Protein AF-R5KP92-F1 (afdb_monomer_lite)

pLDDT: mean 77.24, std 14.82, range [26.22, 95.88]

Radius of gyration: 47.4 Å; chains: 1; bounding box: 103×92×149 Å

Structure (mmCIF, N/CA/C/O backbone):
data_AF-R5KP92-F1
#
_entry.id   AF-R5KP92-F1
#
loop_
_atom_site.group_PDB
_atom_site.id
_atom_site.type_symbol
_atom_site.label_atom_id
_atom_site.label_alt_id
_atom_site.label_comp_id
_atom_site.label_asym_id
_atom_site.label_entity_id
_atom_site.label_seq_id
_atom_site.pdbx_PDB_ins_code
_atom_site.Cartn_x
_atom_site.Cartn_y
_atom_site.Cartn_z
_atom_site.occupancy
_atom_site.B_iso_or_equiv
_atom_site.auth_seq_id
_atom_site.auth_comp_id
_atom_site.auth_asym_id
_atom_site.auth_atom_id
_atom_site.pdbx_PDB_model_num
ATOM 1 N N . MET A 1 1 ? -20.054 -22.193 26.078 1.00 53.19 1 MET A N 1
ATOM 2 C CA . MET A 1 1 ? -20.977 -23.132 26.775 1.00 53.19 1 MET A CA 1
ATOM 3 C C . MET A 1 1 ? -21.990 -22.300 27.554 1.00 53.19 1 MET A C 1
ATOM 5 O O . MET A 1 1 ? -21.643 -21.186 27.896 1.00 53.19 1 MET A O 1
ATOM 9 N N . SER A 1 2 ? -23.210 -22.786 27.825 1.00 59.25 2 SER A N 1
ATOM 10 C CA . SER A 1 2 ? -24.158 -22.044 28.686 1.00 59.25 2 SER A CA 1
ATOM 11 C C . SER A 1 2 ? -23.702 -22.103 30.128 1.00 59.25 2 SER A C 1
ATOM 13 O O . SER A 1 2 ? -23.457 -23.200 30.641 1.00 59.25 2 SER A O 1
ATOM 15 N N . ILE A 1 3 ? -23.650 -20.948 30.777 1.00 68.44 3 ILE A N 1
ATOM 16 C CA . ILE A 1 3 ? -23.338 -20.860 32.194 1.00 68.44 3 ILE A CA 1
ATOM 17 C C . ILE A 1 3 ? -24.474 -21.431 33.027 1.00 68.44 3 ILE A C 1
ATOM 19 O O . ILE A 1 3 ? -25.655 -21.218 32.757 1.00 68.44 3 ILE A O 1
ATOM 23 N N . LYS A 1 4 ? -24.093 -22.217 34.034 1.00 66.00 4 LYS A N 1
ATOM 24 C CA . LYS A 1 4 ? -25.022 -22.900 34.924 1.00 66.00 4 LYS A CA 1
ATOM 25 C C . LYS A 1 4 ? -24.910 -22.323 36.328 1.00 66.00 4 LYS A C 1
ATOM 27 O O . LYS A 1 4 ? -23.884 -22.490 36.982 1.00 66.00 4 LYS A O 1
ATOM 32 N N . ILE A 1 5 ? -25.991 -21.709 36.798 1.00 69.69 5 ILE A N 1
ATOM 33 C CA . ILE A 1 5 ? -26.145 -21.300 38.194 1.00 69.69 5 ILE A CA 1
ATOM 34 C C . ILE A 1 5 ? -26.760 -22.475 38.962 1.00 69.69 5 ILE A C 1
ATOM 36 O O . ILE A 1 5 ? -27.793 -23.017 38.566 1.00 69.69 5 ILE A O 1
ATOM 40 N N . ASN A 1 6 ? -26.096 -22.915 40.033 1.00 74.19 6 ASN A N 1
ATOM 41 C CA . ASN A 1 6 ? -26.646 -23.920 40.944 1.00 74.19 6 ASN A CA 1
ATOM 42 C C . ASN A 1 6 ? -27.513 -23.238 42.008 1.00 74.19 6 ASN A C 1
ATOM 44 O O . ASN A 1 6 ? -27.301 -22.069 42.315 1.00 74.19 6 ASN A O 1
ATOM 48 N N . PHE A 1 7 ? -28.465 -23.974 42.583 1.00 71.00 7 PHE A N 1
ATOM 49 C CA . PHE A 1 7 ? -29.362 -23.462 43.619 1.00 71.00 7 PHE A CA 1
ATOM 50 C C . PHE A 1 7 ? -29.319 -24.346 44.858 1.00 71.00 7 PHE A C 1
ATOM 52 O O . PHE A 1 7 ? -29.281 -25.576 44.752 1.00 71.00 7 PHE A O 1
ATOM 59 N N . ASP A 1 8 ? -29.381 -23.709 46.024 1.00 72.75 8 ASP A N 1
ATOM 60 C CA . ASP A 1 8 ? -29.470 -24.397 47.301 1.00 72.75 8 ASP A CA 1
ATOM 61 C C . ASP A 1 8 ? -30.859 -25.046 47.494 1.00 72.75 8 ASP A C 1
ATOM 63 O O . ASP A 1 8 ? -31.798 -24.885 46.709 1.00 72.75 8 ASP A O 1
ATOM 67 N N . SER A 1 9 ? -31.030 -25.784 48.592 1.00 69.50 9 SER A N 1
ATOM 68 C CA . SER A 1 9 ? -32.311 -26.428 48.926 1.00 69.50 9 SER A CA 1
ATOM 69 C C . SER A 1 9 ? -33.483 -25.463 49.186 1.00 69.50 9 SER A C 1
ATOM 71 O O . SER A 1 9 ? -34.625 -25.916 49.268 1.00 69.50 9 SER A O 1
ATOM 73 N N . ALA A 1 10 ? -33.216 -24.164 49.349 1.00 65.75 10 ALA A N 1
ATOM 74 C CA . ALA A 1 10 ? -34.203 -23.095 49.485 1.00 65.75 10 ALA A CA 1
ATOM 75 C C . ALA A 1 10 ? -34.414 -22.314 48.169 1.00 65.75 10 ALA A C 1
ATOM 77 O O . ALA A 1 10 ? -35.176 -21.349 48.162 1.00 65.75 10 ALA A O 1
ATOM 78 N N . HIS A 1 11 ? -33.809 -22.779 47.069 1.00 65.00 11 HIS A N 1
ATOM 79 C CA . HIS A 1 11 ? -33.837 -22.177 45.739 1.00 65.00 11 HIS A CA 1
ATOM 80 C C . HIS A 1 11 ? -33.149 -20.805 45.654 1.00 65.00 11 HIS A C 1
ATOM 82 O O . HIS A 1 11 ? -33.492 -19.984 44.806 1.00 65.00 11 HIS A O 1
ATOM 88 N N . ASN A 1 12 ? -32.159 -20.556 46.516 1.00 67.31 12 ASN A N 1
ATOM 89 C CA . ASN A 1 12 ? -31.271 -19.406 46.376 1.00 67.31 12 ASN A CA 1
ATOM 90 C C . ASN A 1 12 ? -30.075 -19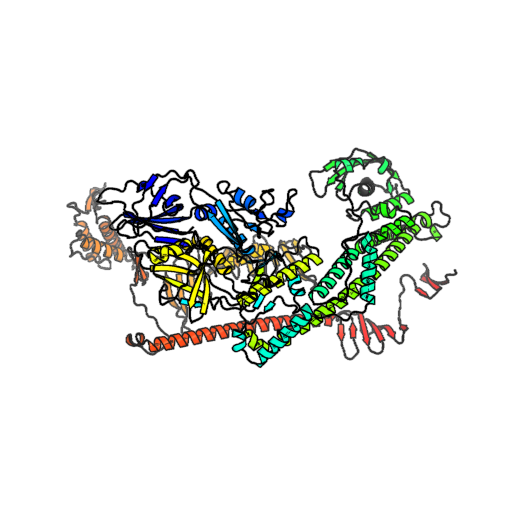.776 45.486 1.00 67.31 12 ASN A C 1
ATOM 92 O O . ASN A 1 12 ? -29.551 -20.884 45.624 1.00 67.31 12 ASN A O 1
ATOM 96 N N . PRO A 1 13 ? -29.607 -18.870 44.616 1.00 70.19 13 PRO A N 1
ATOM 97 C CA . PRO A 1 13 ? -28.409 -19.092 43.813 1.00 70.19 13 PRO A CA 1
ATOM 98 C C . PRO A 1 13 ? -27.161 -19.347 44.672 1.00 70.19 13 PRO A C 1
ATOM 100 O O . PRO A 1 13 ? -26.889 -18.624 45.632 1.00 70.19 13 PRO A O 1
ATOM 103 N N . GLU A 1 14 ? -26.374 -20.356 44.311 1.00 79.94 14 GLU A N 1
ATOM 104 C CA . GLU A 1 14 ? -25.092 -20.671 44.939 1.00 79.94 14 GLU A CA 1
ATOM 105 C C . GLU A 1 14 ? -23.937 -19.959 44.220 1.00 79.94 14 GLU A C 1
ATOM 107 O O . GLU A 1 14 ? -23.898 -19.874 42.990 1.00 79.94 14 GLU A O 1
ATOM 112 N N . LYS A 1 15 ? -22.961 -19.475 45.000 1.00 83.12 15 LYS A N 1
ATOM 113 C CA . LYS A 1 15 ? -21.713 -18.908 44.468 1.00 83.12 15 LYS A CA 1
ATOM 114 C C . LYS A 1 15 ? -20.884 -19.995 43.763 1.00 83.12 15 LYS A C 1
ATOM 116 O O . LYS A 1 15 ? -20.861 -21.130 44.246 1.00 83.12 15 LYS A O 1
ATOM 121 N N . PRO A 1 16 ? -20.150 -19.663 42.686 1.00 87.69 16 PRO A N 1
ATOM 122 C CA . PRO A 1 16 ? -19.340 -20.633 41.961 1.00 87.69 16 PRO A CA 1
ATOM 123 C C . PRO A 1 16 ? -18.158 -21.123 42.808 1.00 87.69 16 PRO A C 1
ATOM 125 O O . PRO A 1 16 ? -17.576 -20.387 43.612 1.00 87.69 16 PRO A O 1
ATOM 128 N N . THR A 1 17 ? -17.767 -22.379 42.608 1.00 90.00 17 THR A N 1
ATOM 129 C CA . THR A 1 17 ? -16.638 -22.999 43.298 1.00 90.00 17 THR A CA 1
ATOM 130 C C . THR A 1 17 ? -15.337 -22.629 42.590 1.00 90.00 17 THR A C 1
ATOM 132 O O . THR A 1 17 ? -14.975 -23.212 41.566 1.00 90.00 17 THR A O 1
ATOM 135 N N . LEU A 1 18 ? -14.597 -21.693 43.184 1.00 92.62 18 LEU A N 1
ATOM 136 C CA . LEU A 1 18 ? -13.296 -21.230 42.699 1.00 92.62 18 LEU A CA 1
ATOM 137 C C . LEU A 1 18 ? -12.164 -22.106 43.251 1.00 92.62 18 LEU A C 1
ATOM 139 O O . LEU A 1 18 ? -11.946 -22.141 44.461 1.00 92.62 18 LEU A O 1
ATOM 143 N N . VAL A 1 19 ? -11.422 -22.813 42.395 1.00 92.50 19 VAL A N 1
ATOM 144 C CA . VAL A 1 19 ? -10.315 -23.697 42.802 1.00 92.50 19 VAL A CA 1
ATOM 145 C C . VAL A 1 19 ? -8.981 -23.163 42.290 1.00 92.50 19 VAL A C 1
ATOM 147 O O . VAL A 1 19 ? -8.751 -23.099 41.086 1.00 92.50 19 VAL A O 1
ATOM 150 N N . LEU A 1 20 ? -8.067 -22.829 43.202 1.00 94.12 20 LEU A N 1
ATOM 151 C CA . LEU A 1 20 ? -6.702 -22.436 42.863 1.00 94.12 20 LEU A CA 1
ATOM 152 C C . LEU A 1 20 ? -5.904 -23.654 42.390 1.00 94.12 20 LEU A C 1
ATOM 154 O O . LEU A 1 20 ? -5.981 -24.728 42.990 1.00 94.12 20 LEU A O 1
ATOM 158 N N . ALA A 1 21 ? -5.075 -23.474 41.371 1.00 92.25 21 ALA A N 1
ATOM 159 C CA . ALA A 1 21 ? -4.234 -24.517 40.813 1.00 92.25 21 ALA A CA 1
ATOM 160 C C . ALA A 1 21 ? -2.875 -23.986 40.328 1.00 92.25 21 ALA A C 1
ATOM 162 O O . ALA A 1 21 ? -2.654 -22.793 40.102 1.00 92.25 21 ALA A O 1
ATOM 163 N N . THR A 1 22 ? -1.922 -24.899 40.175 1.00 89.44 22 THR A N 1
ATOM 164 C CA . THR A 1 22 ? -0.646 -24.640 39.498 1.00 89.44 22 THR A CA 1
ATOM 165 C C . THR A 1 22 ? -0.817 -24.644 37.977 1.00 89.44 22 THR A C 1
ATOM 167 O O . THR A 1 22 ? -1.796 -25.164 37.453 1.00 89.44 22 THR A O 1
ATOM 170 N N . ARG A 1 23 ? 0.175 -24.116 37.245 1.00 85.56 23 ARG A N 1
ATOM 171 C CA . ARG A 1 23 ? 0.165 -24.030 35.769 1.00 85.56 23 ARG A CA 1
ATOM 172 C C . ARG A 1 23 ? -0.018 -25.356 35.032 1.00 85.56 23 ARG A C 1
ATOM 174 O O . ARG A 1 23 ? -0.566 -25.380 33.938 1.00 85.56 23 ARG A O 1
ATOM 181 N N . ASN A 1 24 ? 0.428 -26.453 35.632 1.00 82.94 24 ASN A N 1
ATOM 182 C CA . ASN A 1 24 ? 0.248 -27.805 35.103 1.00 82.94 24 ASN A CA 1
ATOM 183 C C . ASN A 1 24 ? -1.113 -28.433 35.472 1.00 82.94 24 ASN A C 1
ATOM 185 O O . ASN A 1 24 ? -1.319 -29.608 35.191 1.00 82.94 24 ASN A O 1
ATOM 189 N N . GLY A 1 25 ? -2.017 -27.693 36.123 1.00 84.06 25 GLY A N 1
ATOM 190 C CA . GLY A 1 25 ? -3.358 -28.159 36.488 1.00 84.06 25 GLY A CA 1
ATOM 191 C C . GLY A 1 25 ? -3.477 -28.843 37.852 1.00 84.06 25 GLY A C 1
ATOM 192 O O . GLY A 1 25 ? -4.570 -29.287 38.207 1.00 84.06 25 GLY A O 1
ATOM 193 N N . THR A 1 26 ? -2.413 -28.917 38.664 1.00 89.00 26 THR A N 1
ATOM 194 C CA . THR A 1 26 ? -2.523 -29.480 40.022 1.00 89.00 26 THR A CA 1
ATOM 195 C C . THR A 1 26 ? -3.336 -28.551 40.927 1.00 89.00 26 THR A C 1
ATOM 197 O O . THR A 1 26 ? -2.920 -27.433 41.235 1.00 89.00 26 THR A O 1
ATOM 200 N N . LYS A 1 27 ? -4.493 -29.034 41.389 1.00 90.38 27 LYS A N 1
ATOM 201 C CA . LYS A 1 27 ? -5.424 -28.303 42.262 1.00 90.38 27 LYS A CA 1
ATOM 202 C C . LYS A 1 27 ? -4.827 -28.146 43.667 1.00 90.38 27 LYS A C 1
ATOM 204 O O . LYS A 1 27 ? -4.440 -29.131 44.290 1.00 90.38 27 LYS A O 1
ATOM 209 N N . LEU A 1 28 ? -4.750 -26.905 44.145 1.00 89.38 28 LEU A N 1
ATOM 210 C CA . LEU A 1 28 ? -4.176 -26.516 45.438 1.00 89.38 28 LEU A CA 1
ATOM 211 C C . LEU A 1 28 ? -5.243 -26.383 46.531 1.00 89.38 28 LEU A C 1
ATOM 213 O O . LEU A 1 28 ? -4.978 -26.729 47.677 1.00 89.38 28 LEU A O 1
ATOM 217 N N . GLY A 1 29 ? -6.442 -25.909 46.187 1.00 89.88 29 GLY A N 1
ATOM 218 C CA . GLY A 1 29 ? -7.557 -25.786 47.129 1.00 89.88 29 GLY A CA 1
ATOM 219 C C . GLY A 1 29 ? -8.614 -24.778 46.680 1.00 89.88 29 GLY A C 1
ATOM 220 O O . GLY A 1 29 ? -8.399 -24.029 45.730 1.00 89.88 29 GLY A O 1
ATOM 221 N N . GLN A 1 30 ? -9.765 -24.778 47.351 1.00 92.12 30 GLN A N 1
ATOM 222 C CA . GLN A 1 30 ? -10.865 -23.848 47.077 1.00 92.12 30 GLN A CA 1
ATOM 223 C C . GLN A 1 30 ? -10.578 -22.461 47.668 1.00 92.12 30 GLN A C 1
ATOM 225 O O . GLN A 1 30 ? -10.074 -22.360 48.783 1.00 92.12 30 GLN A O 1
ATOM 230 N N . ILE A 1 31 ? -10.917 -21.400 46.934 1.00 91.19 31 ILE A N 1
ATOM 231 C CA . ILE A 1 31 ? -10.780 -20.007 47.361 1.00 91.19 31 ILE A CA 1
ATOM 232 C C . ILE A 1 31 ? -12.067 -19.536 48.051 1.00 91.19 31 ILE A C 1
ATOM 234 O O . ILE A 1 31 ? -13.156 -19.666 47.497 1.00 91.19 31 ILE A O 1
ATOM 238 N N . SER A 1 32 ? -11.938 -18.951 49.245 1.00 86.12 32 SER A N 1
ATOM 239 C CA . SER A 1 32 ? -13.019 -18.207 49.901 1.00 86.12 32 SER A CA 1
ATOM 240 C C . SER A 1 32 ? -13.083 -16.784 49.339 1.00 86.12 32 SER A C 1
ATOM 242 O O . SER A 1 32 ? -12.377 -15.901 49.824 1.00 86.12 32 SER A O 1
ATOM 244 N N . ALA A 1 33 ? -13.880 -16.592 48.289 1.00 87.12 33 ALA A N 1
ATOM 245 C CA . ALA A 1 33 ? -13.985 -15.344 47.536 1.00 87.12 33 ALA A CA 1
ATOM 246 C C . ALA A 1 33 ? -15.255 -14.534 47.866 1.00 87.12 33 ALA A C 1
ATOM 248 O O . ALA A 1 33 ? -16.332 -15.093 48.099 1.00 87.12 33 ALA A O 1
ATOM 249 N N . GLU A 1 34 ? -15.118 -13.209 47.849 1.00 87.31 34 GLU A N 1
ATOM 250 C CA . GLU A 1 34 ? -16.190 -12.212 47.976 1.00 87.31 34 GLU A CA 1
ATOM 251 C C . GLU A 1 34 ? -16.268 -11.345 46.712 1.00 87.31 34 GLU A C 1
ATOM 253 O O . GLU A 1 34 ? -15.323 -11.346 45.926 1.00 87.31 34 GLU A O 1
ATOM 258 N N . ASP A 1 35 ? -17.381 -10.630 46.517 1.00 87.81 35 ASP A N 1
ATOM 259 C CA . ASP A 1 35 ? -17.620 -9.750 45.359 1.00 87.81 35 ASP A CA 1
ATOM 260 C C . ASP A 1 35 ? -17.295 -10.428 44.014 1.00 87.81 35 ASP A C 1
ATOM 262 O O . ASP A 1 35 ? -16.480 -9.934 43.240 1.00 87.81 35 ASP A O 1
ATOM 266 N N . ILE A 1 36 ? -17.859 -11.622 43.784 1.00 90.38 36 ILE A N 1
ATOM 267 C CA . ILE A 1 36 ? -17.576 -12.403 42.575 1.00 90.38 36 ILE A CA 1
ATOM 268 C C . ILE A 1 36 ? -18.383 -11.826 41.414 1.00 90.38 36 ILE A C 1
ATOM 270 O O . ILE A 1 36 ? -19.608 -11.936 41.411 1.00 90.38 36 ILE A O 1
ATOM 274 N N . ILE A 1 37 ? -17.685 -11.300 40.417 1.00 89.88 37 ILE A N 1
ATOM 275 C CA . ILE A 1 37 ? -18.266 -10.820 39.164 1.00 89.88 37 ILE A CA 1
ATOM 276 C C . ILE A 1 37 ? -17.704 -11.676 38.041 1.00 89.88 37 ILE A C 1
ATOM 278 O O . ILE A 1 37 ? -16.490 -11.874 37.955 1.00 89.88 37 ILE A O 1
ATOM 282 N N . PHE A 1 38 ? -18.578 -12.215 37.203 1.00 88.25 38 PHE A N 1
ATOM 283 C CA . PHE A 1 38 ? -18.202 -13.045 36.070 1.00 88.25 38 PHE A CA 1
ATOM 284 C C . PHE A 1 38 ? -18.741 -12.434 34.775 1.00 88.25 38 PHE A C 1
ATOM 286 O O . PHE A 1 38 ? -19.941 -12.207 34.675 1.00 88.25 38 PHE A O 1
ATOM 293 N N . ASN A 1 39 ? -17.877 -12.245 33.781 1.00 88.94 39 ASN A N 1
ATOM 294 C CA . ASN A 1 39 ? -18.227 -11.733 32.461 1.00 88.94 39 ASN A CA 1
ATOM 295 C C . ASN A 1 39 ? -17.901 -12.786 31.389 1.00 88.94 39 ASN A C 1
ATOM 297 O O . ASN A 1 39 ? -16.740 -13.182 31.242 1.00 88.94 39 ASN A O 1
ATOM 301 N N . ASP A 1 40 ? -18.911 -13.254 30.650 1.00 86.00 40 ASP A N 1
ATOM 302 C CA . ASP A 1 40 ? -18.699 -14.061 29.442 1.00 86.00 40 ASP A CA 1
ATOM 303 C C . ASP A 1 40 ? -18.737 -13.153 28.221 1.00 86.00 40 ASP A C 1
ATOM 305 O O . ASP A 1 40 ? -19.641 -12.328 28.111 1.00 86.00 40 ASP A O 1
ATOM 309 N N . ALA A 1 41 ? -17.833 -13.360 27.271 1.00 84.00 41 ALA A N 1
ATOM 310 C CA . ALA A 1 41 ? -17.822 -12.615 26.023 1.00 84.00 41 ALA A CA 1
ATOM 311 C C . ALA A 1 41 ? -17.461 -13.519 24.837 1.00 84.00 41 ALA A C 1
ATOM 313 O O . ALA A 1 41 ? -16.747 -14.513 24.981 1.00 84.00 41 ALA A O 1
ATOM 314 N N . LEU A 1 42 ? -18.014 -13.193 23.666 1.00 80.38 42 LEU A N 1
ATOM 315 C CA . LEU A 1 42 ? -17.758 -13.877 22.398 1.00 80.38 42 LEU A CA 1
ATOM 316 C C . LEU A 1 42 ? -16.502 -13.346 21.713 1.00 80.38 42 LEU A C 1
ATOM 318 O O . LEU A 1 42 ? -15.691 -14.113 21.206 1.00 80.38 42 LEU A O 1
ATOM 322 N N . ASN A 1 43 ? -16.408 -12.021 21.673 1.00 71.44 43 ASN A N 1
ATOM 323 C CA . ASN A 1 43 ? -15.424 -11.247 20.929 1.00 71.44 43 ASN A CA 1
ATOM 324 C C . ASN A 1 43 ? -14.296 -10.733 21.828 1.00 71.44 43 ASN A C 1
ATOM 326 O O . ASN A 1 43 ? -13.394 -10.053 21.365 1.00 71.44 43 ASN A O 1
ATOM 330 N N . SER A 1 44 ? -14.340 -11.035 23.123 1.00 71.56 44 SER A N 1
ATOM 331 C CA . SER A 1 44 ? -13.338 -10.624 24.094 1.00 71.56 44 SER A CA 1
ATOM 332 C C . SER A 1 44 ? -13.114 -11.759 25.101 1.00 71.56 44 SER A C 1
ATOM 334 O O . SER A 1 44 ? -13.892 -12.715 25.162 1.00 71.56 44 SER A O 1
ATOM 336 N N . ALA A 1 45 ? -12.007 -11.727 25.843 1.00 81.00 45 ALA A N 1
ATOM 337 C CA . ALA A 1 45 ? -11.691 -12.794 26.783 1.00 81.00 45 ALA A CA 1
ATOM 338 C C . ALA A 1 45 ? -12.722 -12.817 27.919 1.00 81.00 45 ALA A C 1
ATOM 340 O O . ALA A 1 45 ? -12.953 -11.793 28.555 1.00 81.00 45 ALA A O 1
ATOM 341 N N . SER A 1 46 ? -13.295 -13.986 28.230 1.00 86.94 46 SER A N 1
ATOM 342 C CA . SER A 1 46 ? -14.127 -14.122 29.432 1.00 86.94 46 SER A CA 1
ATOM 343 C C . SER A 1 46 ? -13.285 -13.793 30.677 1.00 86.94 46 SER A C 1
ATOM 345 O O . SER A 1 46 ? -12.157 -14.289 30.824 1.00 86.94 46 SER A O 1
ATOM 347 N N . GLU A 1 47 ? -13.843 -13.016 31.601 1.00 90.94 47 GLU A N 1
ATOM 348 C CA . GLU A 1 47 ? -13.154 -12.557 32.809 1.00 90.94 47 GLU A CA 1
ATOM 349 C C . GLU A 1 47 ? -13.932 -12.893 34.083 1.00 90.94 47 GLU A C 1
ATOM 351 O O . GLU A 1 47 ? -15.156 -12.993 34.108 1.00 90.94 47 GLU A O 1
ATOM 356 N N . ILE A 1 48 ? -13.202 -13.065 35.181 1.00 91.06 48 ILE A N 1
ATOM 357 C CA . ILE A 1 48 ? -13.766 -13.183 36.523 1.00 91.06 48 ILE A CA 1
ATOM 358 C C . ILE A 1 48 ? -13.005 -12.275 37.477 1.00 91.06 48 ILE A C 1
ATOM 360 O O . ILE A 1 48 ? -11.780 -12.302 37.510 1.00 91.06 48 ILE A O 1
ATOM 364 N N . SER A 1 49 ? -13.707 -11.516 38.309 1.00 93.00 49 SER A N 1
ATOM 365 C CA . SER A 1 49 ? -13.092 -10.741 39.383 1.00 93.00 49 SER A CA 1
ATOM 366 C C . SER A 1 49 ? -13.671 -11.120 40.740 1.00 93.00 49 SER A C 1
ATOM 368 O O . SER A 1 49 ? -14.819 -11.548 40.843 1.00 93.00 49 SER A O 1
ATOM 370 N N . PHE A 1 50 ? -12.840 -11.062 41.780 1.00 93.19 50 PHE A N 1
ATOM 371 C CA . PHE A 1 50 ? -13.252 -11.316 43.160 1.00 93.19 50 PHE A CA 1
ATOM 372 C C . PHE A 1 50 ? -12.235 -10.771 44.165 1.00 93.19 50 PHE A C 1
ATOM 374 O O . PHE A 1 50 ? -11.081 -10.490 43.836 1.00 93.19 50 PHE A O 1
ATOM 381 N N . LYS A 1 51 ? -12.639 -10.679 45.433 1.00 91.19 51 LYS A N 1
ATOM 382 C CA . LYS A 1 51 ? -11.779 -10.273 46.551 1.00 91.19 51 LYS A CA 1
ATOM 383 C C . LYS A 1 51 ? -11.510 -11.420 47.514 1.00 91.19 51 LYS A C 1
ATOM 385 O O . LYS A 1 51 ? -12.365 -12.267 47.767 1.00 91.19 51 LYS A O 1
ATOM 390 N N . VAL A 1 52 ? -10.306 -11.427 48.083 1.00 91.75 52 VAL A N 1
ATOM 391 C CA . VAL A 1 52 ? -9.891 -12.359 49.140 1.00 91.75 52 VAL A CA 1
ATOM 392 C C . VAL A 1 52 ? -9.288 -11.576 50.298 1.00 91.75 52 VAL A C 1
ATOM 394 O O . VAL A 1 52 ? -8.440 -10.708 50.093 1.00 91.75 52 VAL A O 1
ATOM 397 N N . HIS A 1 53 ? -9.680 -11.919 51.522 1.00 89.19 53 HIS A N 1
ATOM 398 C CA . HIS A 1 53 ? -9.162 -11.314 52.751 1.00 89.19 53 HIS A CA 1
ATOM 399 C C . HIS A 1 53 ? -7.968 -12.087 53.307 1.00 89.19 53 HIS A C 1
ATOM 401 O O . HIS A 1 53 ? -7.940 -13.320 53.294 1.00 89.19 53 HIS A O 1
ATOM 407 N N . LYS A 1 54 ? -6.975 -11.369 53.846 1.00 87.75 54 LYS A N 1
ATOM 408 C CA . LYS A 1 54 ? -5.800 -11.993 54.479 1.00 87.75 54 LYS A CA 1
ATOM 409 C C . LYS A 1 54 ? -6.143 -12.718 55.770 1.00 87.75 54 LYS A C 1
ATOM 411 O O . LYS A 1 54 ? -5.545 -13.756 56.054 1.00 87.75 54 LYS A O 1
ATOM 416 N N . TYR A 1 55 ? -7.070 -12.161 56.544 1.00 86.62 55 TYR A N 1
ATOM 417 C CA . TYR A 1 55 ? -7.514 -12.717 57.813 1.00 86.62 55 TYR A CA 1
ATOM 418 C C . TYR A 1 55 ? -9.016 -12.960 57.769 1.00 86.62 55 TYR A C 1
ATOM 420 O O . TYR A 1 55 ? -9.780 -12.041 57.502 1.00 86.62 55 TYR A O 1
ATOM 428 N N . VAL A 1 56 ? -9.432 -14.184 58.076 1.00 79.50 56 VAL A N 1
ATOM 429 C CA . VAL A 1 56 ? -10.844 -14.556 58.209 1.00 79.50 56 VAL A CA 1
ATOM 430 C C . VAL A 1 56 ? -11.047 -14.990 59.655 1.00 79.50 56 VAL A C 1
ATOM 432 O O . VAL A 1 56 ? -10.353 -15.880 60.139 1.00 79.50 56 VAL A O 1
ATOM 435 N N . ASN A 1 57 ? -11.945 -14.323 60.385 1.00 78.00 57 ASN A N 1
ATOM 436 C CA . ASN A 1 57 ? -12.160 -14.539 61.827 1.00 78.00 57 ASN A CA 1
ATOM 437 C C . ASN A 1 57 ? -10.888 -14.403 62.699 1.00 78.00 57 ASN A C 1
ATOM 439 O O . ASN A 1 57 ? -10.778 -15.035 63.747 1.00 78.00 57 ASN A O 1
ATOM 443 N N . GLY A 1 58 ? -9.924 -13.576 62.280 1.00 74.62 58 GLY A N 1
ATOM 444 C CA . GLY A 1 58 ? -8.671 -13.335 63.009 1.00 74.62 58 GLY A CA 1
ATOM 445 C C . GLY A 1 58 ? -7.546 -14.344 62.742 1.00 74.62 58 GLY A C 1
ATOM 446 O O . GLY A 1 58 ? -6.445 -14.157 63.257 1.00 74.62 58 GLY A O 1
ATOM 447 N N . GLU A 1 59 ? -7.770 -15.369 61.913 1.00 82.56 59 GLU A N 1
ATOM 448 C CA . GLU A 1 59 ? -6.736 -16.317 61.477 1.00 82.56 59 GLU A CA 1
ATOM 449 C C . GLU A 1 59 ? -6.299 -16.036 60.035 1.00 82.56 59 GLU A C 1
ATOM 451 O O . GLU A 1 59 ? -7.110 -15.651 59.190 1.00 82.56 59 GLU A O 1
ATOM 456 N N . LYS A 1 60 ? -4.999 -16.201 59.745 1.00 85.94 60 LYS A N 1
ATOM 457 C CA . LYS A 1 60 ? -4.453 -15.990 58.396 1.00 85.94 60 LYS A CA 1
ATOM 458 C C . LYS A 1 60 ? -5.022 -17.046 57.448 1.00 85.94 60 LYS A C 1
ATOM 460 O O . LYS A 1 60 ? -4.918 -18.238 57.725 1.00 85.94 60 LYS A O 1
ATOM 465 N N . TYR A 1 61 ? -5.550 -16.608 56.312 1.00 87.38 61 TYR A N 1
ATOM 466 C CA . TYR A 1 61 ? -6.098 -17.500 55.300 1.00 87.38 61 TYR A CA 1
ATOM 467 C C . TYR A 1 61 ? -5.020 -18.438 54.721 1.00 87.38 61 TYR A C 1
ATOM 469 O O . TYR A 1 61 ? -3.962 -17.984 54.280 1.00 87.38 61 TYR A O 1
ATOM 477 N N . GLU A 1 62 ? -5.287 -19.749 54.710 1.00 87.19 62 GLU A N 1
ATOM 478 C CA . GLU A 1 62 ? -4.300 -20.800 54.398 1.00 87.19 62 GLU A CA 1
ATOM 479 C C . GLU A 1 62 ? -3.705 -20.671 52.987 1.00 87.19 62 GLU A C 1
ATOM 481 O O . GLU A 1 62 ? -2.499 -20.826 52.790 1.00 87.19 62 GLU A O 1
ATOM 486 N N . LEU A 1 63 ? -4.532 -20.325 51.996 1.00 88.50 63 LEU A N 1
ATOM 487 C CA . LEU A 1 63 ? -4.092 -20.172 50.606 1.00 88.50 63 LEU A CA 1
ATOM 488 C C . LEU A 1 63 ? -3.561 -18.769 50.287 1.00 88.50 63 LEU A C 1
ATOM 490 O O . LEU A 1 63 ? -3.146 -18.534 49.153 1.00 88.50 63 LEU A O 1
ATOM 494 N N . TRP A 1 64 ? -3.523 -17.843 51.253 1.00 90.00 64 TRP A N 1
ATOM 495 C CA . TRP A 1 64 ? -3.152 -16.444 51.016 1.00 90.00 64 TRP A CA 1
ATOM 496 C C . TRP A 1 64 ? -1.812 -16.283 50.293 1.00 90.00 64 TRP A C 1
ATOM 498 O O . TRP A 1 64 ? -1.720 -15.517 49.333 1.00 90.00 64 TRP A O 1
ATOM 508 N N . ASP A 1 65 ? -0.781 -17.010 50.734 1.00 90.19 65 ASP A N 1
ATOM 509 C CA . ASP A 1 65 ? 0.568 -16.924 50.156 1.00 90.19 65 ASP A CA 1
ATOM 510 C C . ASP A 1 65 ? 0.667 -17.632 48.791 1.00 90.19 65 ASP A C 1
ATOM 512 O O . ASP A 1 65 ? 1.585 -17.364 48.023 1.00 90.19 65 ASP A O 1
ATOM 516 N N . ASN A 1 66 ? -0.287 -18.515 48.471 1.00 90.75 66 ASN A N 1
ATOM 517 C CA . ASN A 1 66 ? -0.329 -19.259 47.210 1.00 90.75 66 ASN A CA 1
ATOM 518 C C . ASN A 1 66 ? -1.080 -18.515 46.098 1.00 90.75 66 ASN A C 1
ATOM 520 O O . ASN A 1 66 ? -0.841 -18.797 44.922 1.00 90.75 66 ASN A O 1
ATOM 524 N N . ILE A 1 67 ? -1.971 -17.582 46.452 1.00 90.88 67 ILE A N 1
ATOM 525 C CA . ILE A 1 67 ? -2.660 -16.697 45.504 1.00 90.88 67 ILE A CA 1
ATOM 526 C C . ILE A 1 67 ? -1.658 -15.628 45.061 1.00 90.88 67 ILE A C 1
ATOM 528 O O . ILE A 1 67 ? -1.455 -14.624 45.743 1.00 90.88 67 ILE A O 1
ATOM 532 N N . VAL A 1 68 ? -0.987 -15.874 43.943 1.00 90.50 68 VAL A N 1
ATOM 533 C CA . VAL A 1 68 ? 0.018 -14.991 43.336 1.00 90.50 68 VAL A CA 1
ATOM 534 C C . VAL A 1 68 ? -0.274 -14.838 41.846 1.00 90.50 68 VAL A C 1
ATOM 536 O O . VAL A 1 68 ? -0.985 -15.668 41.276 1.00 90.50 68 VAL A O 1
ATOM 539 N N . ASN A 1 69 ? 0.293 -13.805 41.222 1.00 89.38 69 ASN A N 1
ATOM 540 C CA . ASN A 1 69 ? 0.163 -13.571 39.783 1.00 89.38 69 ASN A CA 1
ATOM 541 C C . ASN A 1 69 ? 0.537 -14.817 38.959 1.00 89.38 69 ASN A C 1
ATOM 543 O O . ASN A 1 69 ? 1.450 -15.569 39.313 1.00 89.38 69 ASN A O 1
ATOM 547 N N . PHE A 1 70 ? -0.174 -15.009 37.847 1.00 89.31 70 PHE A N 1
ATOM 548 C CA . PHE A 1 70 ? 0.005 -16.063 36.842 1.00 89.31 70 PHE A CA 1
ATOM 549 C C . PHE A 1 70 ? -0.300 -17.496 37.307 1.00 89.31 70 PHE A C 1
ATOM 551 O O . PHE A 1 70 ? 0.049 -18.464 36.617 1.00 89.31 70 PHE A O 1
ATOM 558 N N . LYS A 1 71 ? -0.949 -17.658 38.468 1.00 92.50 71 LYS A N 1
ATOM 559 C CA . LYS A 1 71 ? -1.557 -18.934 38.879 1.00 92.50 71 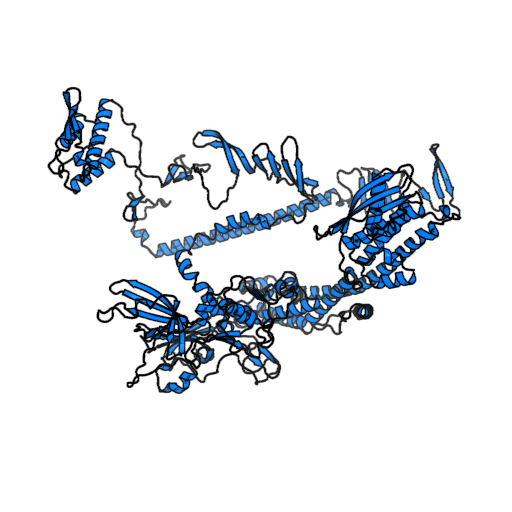LYS A CA 1
ATOM 560 C C . LYS A 1 71 ? -2.821 -19.214 38.076 1.00 92.50 71 LYS A C 1
ATOM 562 O O . LYS A 1 71 ? -3.352 -18.327 37.414 1.00 92.50 71 LYS A O 1
ATOM 567 N N . LEU A 1 72 ? -3.287 -20.459 38.146 1.00 93.50 72 LEU A N 1
ATOM 568 C CA . LEU A 1 72 ? -4.526 -20.855 37.496 1.00 93.50 72 LEU A CA 1
ATOM 569 C C . LEU A 1 72 ? -5.673 -20.902 38.495 1.00 93.50 72 LEU A C 1
ATOM 571 O O . LEU A 1 72 ? -5.494 -21.291 39.652 1.00 93.50 72 LEU A O 1
ATOM 575 N N . LEU A 1 73 ? -6.848 -20.541 38.014 1.00 93.69 73 LEU A N 1
ATOM 576 C CA . LEU A 1 73 ? -8.116 -20.650 38.699 1.00 93.69 73 LEU A CA 1
ATOM 577 C C . LEU A 1 73 ? -9.045 -21.502 37.842 1.00 93.69 73 LEU A C 1
ATOM 579 O O . LEU A 1 73 ? -9.231 -21.223 36.665 1.00 93.69 73 LEU A O 1
ATOM 583 N N . TRP A 1 74 ? -9.633 -22.533 38.430 1.00 92.50 74 TRP A N 1
ATOM 584 C CA . TRP A 1 74 ? -10.636 -23.364 37.777 1.00 92.50 74 TRP A CA 1
ATOM 585 C C . TRP A 1 74 ? -11.999 -23.125 38.412 1.00 92.50 74 TRP A C 1
ATOM 587 O O . TRP A 1 74 ? -12.131 -23.222 39.636 1.00 92.50 74 TRP A O 1
ATOM 597 N N . ILE A 1 75 ? -13.000 -22.844 37.579 1.00 90.12 75 ILE A N 1
ATOM 598 C CA . ILE A 1 75 ? -14.397 -22.747 38.001 1.00 90.12 75 ILE A CA 1
ATOM 599 C C . ILE A 1 75 ? -15.071 -24.080 37.707 1.00 90.12 75 ILE A C 1
ATOM 601 O O . ILE A 1 75 ? -15.234 -24.468 36.551 1.00 90.12 75 ILE A O 1
ATOM 605 N N . LYS A 1 76 ? -15.460 -24.793 38.764 1.00 86.31 76 LYS A N 1
ATOM 606 C CA . LYS A 1 76 ? -15.958 -26.169 38.649 1.00 86.31 76 LYS A CA 1
ATOM 607 C C . LYS A 1 76 ? -17.285 -26.263 37.896 1.00 86.31 76 LYS A C 1
ATOM 609 O O . LYS A 1 76 ? -17.489 -27.209 37.145 1.00 86.31 76 LYS A O 1
ATOM 614 N N . GLU A 1 77 ? -18.199 -25.334 38.141 1.00 84.19 77 GLU A N 1
ATOM 615 C CA . GLU A 1 77 ? -19.557 -25.347 37.595 1.00 84.19 77 GLU A CA 1
ATOM 616 C C . GLU A 1 77 ? -19.580 -25.055 36.094 1.00 84.19 77 GLU A C 1
ATOM 618 O O . GLU A 1 77 ? -20.451 -25.561 35.389 1.00 84.19 77 GLU A O 1
ATOM 623 N N . TYR A 1 78 ? -18.617 -24.266 35.618 1.00 83.19 78 TYR A N 1
ATOM 624 C CA . TYR A 1 78 ? -18.492 -23.886 34.207 1.00 83.19 78 TYR A CA 1
ATOM 625 C C . TYR A 1 78 ? -17.527 -24.795 33.452 1.00 83.19 78 TYR A C 1
ATOM 627 O O . TYR A 1 78 ? -17.561 -24.842 32.228 1.00 83.19 78 TYR A O 1
ATOM 635 N N . ASP A 1 79 ? -16.690 -25.516 34.203 1.00 87.31 79 ASP A N 1
ATOM 636 C CA . ASP A 1 79 ? -15.519 -26.230 33.718 1.00 87.31 79 ASP A CA 1
ATOM 637 C C . ASP A 1 79 ? -14.631 -25.347 32.835 1.00 87.31 79 ASP A C 1
ATOM 639 O O . ASP A 1 79 ? -14.344 -25.687 31.694 1.00 87.31 79 ASP A O 1
ATOM 643 N N . THR A 1 80 ? -14.198 -24.204 33.375 1.00 88.38 80 THR A N 1
ATOM 644 C CA . THR A 1 80 ? -13.357 -23.235 32.653 1.00 88.38 80 THR A CA 1
ATOM 645 C C . THR A 1 80 ? -12.154 -22.831 33.497 1.00 88.38 80 THR A C 1
ATOM 647 O O . THR A 1 80 ? -12.268 -22.605 34.709 1.00 88.38 80 THR A O 1
ATOM 650 N N . TRP A 1 81 ? -10.992 -22.750 32.854 1.00 91.81 81 TRP A N 1
ATOM 651 C CA . TRP A 1 81 ? -9.727 -22.351 33.460 1.00 91.81 81 TRP A CA 1
ATOM 652 C C . TRP A 1 81 ? -9.365 -20.896 33.123 1.00 91.81 81 TRP A C 1
ATOM 654 O O . TRP A 1 81 ? -9.475 -20.457 31.980 1.00 91.81 81 TRP A O 1
ATOM 664 N N . PHE A 1 82 ? -8.876 -20.172 34.130 1.00 92.56 82 PHE A N 1
ATOM 665 C CA . PHE A 1 82 ? -8.473 -18.767 34.079 1.00 92.56 82 PHE A CA 1
ATOM 666 C C . PHE A 1 82 ? -7.044 -18.608 34.598 1.00 92.56 82 PHE A C 1
ATOM 668 O O . PHE A 1 82 ? -6.617 -19.321 35.508 1.00 92.56 82 PHE A O 1
ATOM 675 N N . GLN A 1 83 ? -6.309 -17.646 34.059 1.00 93.31 83 GLN A N 1
ATOM 676 C CA . GLN A 1 83 ? -5.047 -17.159 34.599 1.00 93.31 83 GLN A CA 1
ATOM 677 C C . GLN A 1 83 ? -5.316 -15.933 35.467 1.00 93.31 83 GLN A C 1
ATOM 679 O O . GLN A 1 83 ? -5.904 -14.967 34.994 1.00 93.31 83 GLN A O 1
ATOM 684 N N . ILE A 1 84 ? -4.846 -15.946 36.716 1.00 92.56 84 ILE A N 1
ATOM 685 C CA . ILE A 1 84 ? -5.099 -14.843 37.647 1.00 92.56 84 ILE A CA 1
ATOM 686 C C . ILE A 1 84 ? -3.974 -13.807 37.679 1.00 92.56 84 ILE A C 1
ATOM 688 O O . ILE A 1 84 ? -2.788 -14.146 37.691 1.00 92.56 84 ILE A O 1
ATOM 692 N N . THR A 1 85 ? -4.355 -12.546 37.798 1.00 90.00 85 THR A N 1
ATOM 693 C CA . THR A 1 85 ? -3.540 -11.422 38.256 1.00 90.00 85 THR A CA 1
ATOM 694 C C . THR A 1 85 ? -4.192 -10.812 39.492 1.00 90.00 85 THR A C 1
ATOM 696 O O . THR A 1 85 ? -5.360 -11.068 39.789 1.00 90.00 85 THR A O 1
ATOM 699 N N . LEU A 1 86 ? -3.425 -10.079 40.293 1.00 89.38 86 LEU A N 1
ATOM 700 C CA . LEU A 1 86 ? -3.944 -9.474 41.508 1.00 89.38 86 LEU A CA 1
ATOM 701 C C . LEU A 1 86 ? -3.268 -8.157 41.850 1.00 89.38 86 LEU A C 1
ATOM 703 O O . LEU A 1 86 ? -2.070 -7.980 41.625 1.00 89.38 86 LEU A O 1
ATOM 707 N N . ASP A 1 87 ? -4.048 -7.315 42.513 1.00 86.50 87 ASP A N 1
ATOM 708 C CA . ASP A 1 87 ? -3.611 -6.111 43.203 1.00 86.50 87 ASP A CA 1
ATOM 709 C C . ASP A 1 87 ? -3.827 -6.293 44.715 1.00 86.50 87 ASP A C 1
ATOM 711 O O . ASP A 1 87 ? -4.801 -6.911 45.159 1.00 86.50 87 ASP A O 1
ATOM 715 N N . ILE A 1 88 ? -2.899 -5.783 45.528 1.00 87.44 88 ILE A N 1
ATOM 716 C CA . ILE A 1 88 ? -2.999 -5.824 46.994 1.00 87.44 88 ILE A CA 1
ATOM 717 C C . ILE A 1 88 ? -3.364 -4.428 47.480 1.00 87.44 88 ILE A C 1
ATOM 719 O O . ILE A 1 88 ? -2.599 -3.488 47.274 1.00 87.44 88 ILE A O 1
ATOM 723 N N . SER A 1 89 ? -4.493 -4.306 48.174 1.00 81.94 89 SER A N 1
ATOM 724 C CA . SER A 1 89 ? -4.844 -3.088 48.901 1.00 81.94 89 SER A CA 1
ATOM 725 C C . SER A 1 89 ? -4.661 -3.291 50.397 1.00 81.94 89 SER A C 1
ATOM 727 O O . SER A 1 89 ? -5.144 -4.268 50.976 1.00 81.94 89 SER A O 1
ATOM 729 N N . GLU A 1 90 ? -3.963 -2.352 51.028 1.00 78.69 90 GLU A N 1
ATOM 730 C CA . GLU A 1 90 ? -3.743 -2.328 52.469 1.00 78.69 90 GLU A CA 1
ATOM 731 C C . GLU A 1 90 ? -4.362 -1.047 53.034 1.00 78.69 90 GLU A C 1
ATOM 733 O O . GLU A 1 90 ? -3.884 0.058 52.787 1.00 78.69 90 GLU A O 1
ATOM 738 N N . SER A 1 91 ? -5.488 -1.206 53.733 1.00 76.81 91 SER A N 1
ATOM 739 C CA . SER A 1 91 ? -6.179 -0.119 54.432 1.00 76.81 91 SER A CA 1
ATOM 740 C C . SER A 1 91 ? -6.406 -0.517 55.897 1.00 76.81 91 SER A C 1
ATOM 742 O O . SER A 1 91 ? -5.447 -0.824 56.600 1.00 76.81 91 SER A O 1
ATOM 744 N N . ASN A 1 92 ? -7.659 -0.574 56.360 1.00 75.12 92 ASN A N 1
ATOM 745 C CA . ASN A 1 92 ? -8.018 -1.155 57.658 1.00 75.12 92 ASN A CA 1
ATOM 746 C C . ASN A 1 92 ? -7.913 -2.691 57.654 1.00 75.12 92 ASN A C 1
ATOM 748 O O . ASN A 1 92 ? -7.725 -3.305 58.702 1.00 75.12 92 ASN A O 1
ATOM 752 N N . GLU A 1 93 ? -8.017 -3.302 56.473 1.00 83.12 93 GLU A N 1
ATOM 753 C CA . GLU A 1 93 ? -7.863 -4.734 56.225 1.00 83.12 93 GLU A CA 1
ATOM 754 C C . GLU A 1 93 ? -6.918 -4.932 55.027 1.00 83.12 93 GLU A C 1
ATOM 756 O O . GLU A 1 93 ? -6.818 -4.065 54.152 1.00 83.12 93 GLU A O 1
ATOM 761 N N . THR A 1 94 ? -6.189 -6.055 54.995 1.00 86.81 94 THR A N 1
ATOM 762 C CA . THR A 1 94 ? -5.368 -6.435 53.835 1.00 86.81 94 THR A CA 1
ATOM 763 C C . THR A 1 94 ? -6.176 -7.358 52.931 1.00 86.81 94 THR A C 1
ATOM 765 O O . THR A 1 94 ? -6.497 -8.486 53.325 1.00 86.81 94 THR A O 1
ATOM 768 N N . THR A 1 95 ? -6.441 -6.916 51.707 1.00 89.94 95 THR A N 1
ATOM 769 C CA . THR A 1 95 ? -7.231 -7.655 50.717 1.00 89.94 95 THR A CA 1
ATOM 770 C C . THR A 1 95 ? -6.475 -7.800 49.400 1.00 89.94 95 THR A C 1
ATOM 772 O O . THR A 1 95 ? -5.625 -6.980 49.048 1.00 89.94 95 THR A O 1
ATOM 775 N N . LYS A 1 96 ? -6.750 -8.895 48.691 1.00 91.38 96 LYS A N 1
ATOM 776 C CA . LYS A 1 96 ? -6.317 -9.132 47.312 1.00 91.38 96 LYS A CA 1
ATOM 777 C C . LYS A 1 96 ? -7.527 -8.998 46.407 1.00 91.38 96 LYS A C 1
ATOM 779 O O . LYS A 1 96 ? -8.467 -9.774 46.565 1.00 91.38 96 LYS A O 1
ATOM 784 N N . SER A 1 97 ? -7.474 -8.060 45.472 1.00 91.31 97 SER A N 1
ATOM 785 C CA . SER A 1 97 ? -8.403 -7.997 44.346 1.00 91.31 97 SER A CA 1
ATOM 786 C C . SER A 1 97 ? -7.813 -8.844 43.232 1.00 91.31 97 SER A C 1
ATOM 788 O O . SER A 1 97 ? -6.713 -8.557 42.767 1.00 91.31 97 SER A O 1
ATOM 790 N N . VAL A 1 98 ? -8.490 -9.928 42.872 1.00 91.38 98 VAL A N 1
ATOM 791 C CA . VAL A 1 98 ? -8.024 -10.905 41.889 1.00 91.38 98 VAL A CA 1
ATOM 792 C C . VAL A 1 98 ? -8.861 -10.763 40.628 1.00 91.38 98 VAL A C 1
ATOM 794 O O . VAL A 1 98 ? -10.085 -10.727 40.711 1.00 91.38 98 VAL A O 1
ATOM 797 N N . ILE A 1 99 ? -8.195 -10.714 39.479 1.00 91.94 99 ILE A N 1
ATOM 798 C CA . ILE A 1 99 ? -8.807 -10.730 38.151 1.00 91.94 99 ILE A CA 1
ATOM 799 C C . ILE A 1 99 ? -8.292 -11.978 37.441 1.00 91.94 99 ILE A C 1
ATOM 801 O O . ILE A 1 99 ? -7.094 -12.249 37.440 1.00 91.94 99 ILE A O 1
ATOM 805 N N . GLY A 1 100 ? -9.188 -12.784 36.895 1.00 90.31 100 GLY A N 1
ATOM 806 C CA . GLY A 1 100 ? -8.888 -13.971 36.118 1.00 90.31 100 GLY A CA 1
ATOM 807 C C . GLY A 1 100 ? -9.310 -13.765 34.676 1.00 90.31 100 GLY A C 1
ATOM 808 O O . GLY A 1 100 ? -10.491 -13.577 34.423 1.00 90.31 100 GLY A O 1
ATOM 809 N N . THR A 1 101 ? -8.370 -13.871 33.746 1.00 91.12 101 THR A N 1
ATOM 810 C CA . THR A 1 101 ? -8.642 -13.880 32.301 1.00 91.12 101 THR A CA 1
ATOM 811 C C . THR A 1 101 ? -8.635 -15.323 31.816 1.00 91.12 101 THR A C 1
ATOM 813 O O . THR A 1 101 ? -7.833 -16.132 32.299 1.00 91.12 101 THR A O 1
ATOM 816 N N . ARG A 1 102 ? -9.536 -15.687 30.903 1.00 90.12 102 ARG A N 1
ATOM 817 C CA . ARG A 1 102 ? -9.610 -17.048 30.360 1.00 90.12 102 ARG A CA 1
ATOM 818 C C . ARG A 1 102 ? -8.257 -17.504 29.792 1.00 90.12 102 ARG A C 1
ATOM 820 O O . ARG A 1 102 ? -7.472 -16.722 29.257 1.00 90.12 102 ARG A O 1
ATOM 827 N N . LEU A 1 103 ? -7.931 -18.776 30.037 1.00 91.00 103 LEU A N 1
ATOM 828 C CA . LEU A 1 103 ? -6.565 -19.287 29.902 1.00 91.00 103 LEU A CA 1
ATOM 829 C C . LEU A 1 103 ? -6.020 -19.219 28.468 1.00 91.00 103 LEU A C 1
ATOM 831 O O . LEU A 1 103 ? -4.842 -18.912 28.298 1.00 91.00 103 LEU A O 1
ATOM 835 N N . GLY A 1 104 ? -6.865 -19.507 27.476 1.00 88.81 104 GLY A N 1
ATOM 836 C CA . GLY A 1 104 ? -6.523 -19.481 26.054 1.00 88.81 104 GLY A CA 1
ATOM 837 C C . GLY A 1 104 ? -5.943 -18.143 25.614 1.00 88.81 104 GLY A C 1
ATOM 838 O O . GLY A 1 104 ? -4.811 -18.051 25.144 1.00 88.81 104 GLY A O 1
ATOM 839 N N . GLU A 1 105 ? -6.734 -17.105 25.830 1.00 88.38 105 GLU A N 1
ATOM 840 C CA . GLU A 1 105 ? -6.473 -15.715 25.488 1.00 88.38 105 GLU A CA 1
ATOM 841 C C . GLU A 1 105 ? -5.262 -15.193 26.276 1.00 88.38 105 GLU A C 1
ATOM 843 O O . GLU A 1 105 ? -4.356 -14.573 25.719 1.00 88.38 105 GLU A O 1
ATOM 848 N N . ALA A 1 106 ? -5.182 -15.524 27.569 1.00 88.44 106 ALA A N 1
ATOM 849 C CA . ALA A 1 106 ? -4.082 -15.111 28.436 1.00 88.44 106 ALA A CA 1
ATOM 850 C C . ALA A 1 106 ? -2.722 -15.744 28.073 1.00 88.44 106 ALA A C 1
ATOM 852 O O . ALA A 1 106 ? -1.684 -15.132 28.324 1.00 88.44 106 ALA A O 1
ATOM 853 N N . GLU A 1 107 ? -2.695 -16.966 27.529 1.00 90.25 107 GLU A N 1
ATOM 854 C CA . GLU A 1 107 ? -1.453 -17.629 27.102 1.00 90.25 107 GLU A CA 1
ATOM 855 C C . GLU A 1 107 ? -1.045 -17.216 25.681 1.00 90.25 107 GLU A C 1
ATOM 857 O O . GLU A 1 107 ? 0.117 -16.868 25.466 1.00 90.25 107 GLU A O 1
ATOM 862 N N . LEU A 1 108 ? -1.975 -17.225 24.719 1.00 90.62 108 LEU A N 1
ATOM 863 C CA . LEU A 1 108 ? -1.666 -16.954 23.309 1.00 90.62 108 LEU A CA 1
ATOM 864 C C . LEU A 1 108 ? -1.360 -15.476 23.026 1.00 90.62 108 LEU A C 1
ATOM 866 O O . LEU A 1 108 ? -0.567 -15.196 22.129 1.00 90.62 108 LEU A O 1
ATOM 870 N N . SER A 1 109 ? -1.888 -14.544 23.827 1.00 88.25 109 SER A N 1
ATOM 871 C CA . SER A 1 109 ? -1.525 -13.115 23.757 1.00 88.25 109 SER A CA 1
ATOM 872 C C . SER A 1 109 ? -0.079 -12.820 24.177 1.00 88.25 109 SER A C 1
ATOM 874 O O . SER A 1 109 ? 0.414 -11.718 23.969 1.00 88.25 109 SER A O 1
ATOM 876 N N . GLN A 1 110 ? 0.618 -13.786 24.785 1.00 87.62 110 GLN A N 1
ATOM 877 C CA . GLN A 1 110 ? 2.003 -13.633 25.250 1.00 87.62 110 GLN A CA 1
ATOM 878 C C . GLN A 1 110 ? 3.017 -14.377 24.366 1.00 87.62 110 GLN A C 1
ATOM 880 O O . GLN A 1 110 ? 4.208 -14.412 24.687 1.00 87.62 110 GLN A O 1
ATOM 885 N N . ILE A 1 111 ? 2.567 -15.006 23.274 1.00 90.44 111 ILE A N 1
ATOM 886 C CA . ILE A 1 111 ? 3.426 -15.735 22.336 1.00 90.44 111 ILE A CA 1
ATOM 887 C C . ILE A 1 111 ? 3.468 -14.960 21.023 1.00 90.44 111 ILE A C 1
ATOM 889 O O . ILE A 1 111 ? 2.517 -15.014 20.252 1.00 90.44 111 ILE A O 1
ATOM 893 N N . ASN A 1 112 ? 4.585 -14.283 20.759 1.00 89.56 112 ASN A N 1
ATOM 894 C CA . ASN A 1 112 ? 4.752 -13.478 19.550 1.00 89.56 112 ASN A CA 1
ATOM 895 C C . ASN A 1 112 ? 5.322 -14.281 18.371 1.00 89.56 112 ASN A C 1
ATOM 897 O O . ASN A 1 112 ? 6.276 -15.069 18.484 1.00 89.56 112 ASN A O 1
ATOM 901 N N . LEU A 1 113 ? 4.736 -14.035 17.209 1.00 87.88 113 LEU A N 1
ATOM 902 C CA . LEU A 1 113 ? 5.213 -14.414 15.892 1.00 87.88 113 LEU A CA 1
ATOM 903 C C . LEU A 1 113 ? 6.214 -13.353 15.421 1.00 87.88 113 LEU A C 1
ATOM 905 O O . LEU A 1 113 ? 6.045 -12.165 15.676 1.00 87.88 113 LEU A O 1
ATOM 909 N N . TYR A 1 114 ? 7.301 -13.806 14.809 1.00 87.62 114 TYR A N 1
ATOM 910 C CA . TYR A 1 114 ? 8.365 -12.950 14.283 1.00 87.62 114 TYR A CA 1
ATOM 911 C C . TYR A 1 114 ? 8.736 -13.506 12.924 1.00 87.62 114 TYR A C 1
ATOM 913 O O . TYR A 1 114 ? 8.938 -14.723 12.837 1.00 87.62 114 TYR A O 1
ATOM 921 N N . ASP A 1 115 ? 8.793 -12.630 11.925 1.00 86.50 115 ASP A N 1
ATOM 922 C CA . ASP A 1 115 ? 9.165 -12.951 10.547 1.00 86.50 115 ASP A CA 1
ATOM 923 C C . ASP A 1 115 ? 8.376 -14.149 9.976 1.00 86.50 115 ASP A C 1
ATOM 925 O O . ASP A 1 115 ? 8.911 -14.980 9.240 1.00 86.50 115 ASP A O 1
ATOM 929 N N . ILE A 1 116 ? 7.101 -14.293 10.367 1.00 86.81 116 ILE A N 1
ATOM 930 C CA . ILE A 1 116 ? 6.232 -15.340 9.824 1.00 86.81 116 ILE A CA 1
ATOM 931 C C . ILE A 1 116 ? 5.548 -14.791 8.584 1.00 86.81 116 ILE A C 1
ATOM 933 O O . ILE A 1 116 ? 4.655 -13.955 8.668 1.00 86.81 116 ILE A O 1
ATOM 937 N N . GLN A 1 117 ? 5.967 -15.330 7.453 1.00 85.75 117 GLN A N 1
ATOM 938 C CA . GLN A 1 117 ? 5.468 -15.022 6.126 1.00 85.75 117 GLN A CA 1
ATOM 939 C C . GLN A 1 117 ? 4.544 -16.161 5.669 1.00 85.75 117 GLN A C 1
ATOM 941 O O . GLN A 1 117 ? 4.929 -17.333 5.763 1.00 85.75 117 GLN A O 1
ATOM 946 N N . ILE A 1 118 ? 3.317 -15.856 5.240 1.00 83.44 118 ILE A N 1
ATOM 947 C CA . ILE A 1 118 ? 2.338 -16.827 4.727 1.00 83.44 118 ILE A CA 1
ATOM 948 C C . ILE A 1 118 ? 1.886 -16.384 3.339 1.00 83.44 118 ILE A C 1
ATOM 950 O O . ILE A 1 118 ? 1.180 -15.387 3.222 1.00 83.44 118 ILE A O 1
ATOM 954 N N . ASN A 1 119 ? 2.244 -17.152 2.304 1.00 77.44 119 ASN A N 1
ATOM 955 C CA . ASN A 1 119 ? 1.904 -16.856 0.902 1.00 77.44 119 ASN A CA 1
ATOM 956 C C . ASN A 1 119 ? 2.342 -15.453 0.420 1.00 77.44 119 ASN A C 1
ATOM 958 O O . ASN A 1 119 ? 1.790 -14.952 -0.554 1.00 77.44 119 ASN A O 1
ATOM 962 N N . THR A 1 120 ? 3.306 -14.820 1.090 1.00 72.94 120 THR A N 1
ATOM 963 C CA . THR A 1 120 ? 3.974 -13.607 0.599 1.00 72.94 120 THR A CA 1
ATOM 964 C C . THR A 1 120 ? 5.079 -13.986 -0.383 1.00 72.94 120 THR A C 1
ATOM 966 O O . THR A 1 120 ? 5.435 -15.162 -0.490 1.00 72.94 120 THR A O 1
ATOM 969 N N . GLU A 1 121 ? 5.653 -13.012 -1.084 1.00 65.56 121 GLU A N 1
ATOM 970 C CA . GLU A 1 121 ? 6.755 -13.246 -2.030 1.00 65.56 121 GLU A CA 1
ATOM 971 C C . GLU A 1 121 ? 7.930 -13.994 -1.401 1.00 65.56 121 GLU A C 1
ATOM 973 O O . GLU A 1 121 ? 8.395 -14.987 -1.958 1.00 65.56 121 GLU A O 1
ATOM 978 N N . ASP A 1 122 ? 8.344 -13.588 -0.200 1.00 74.19 122 ASP A N 1
ATOM 979 C CA . ASP A 1 122 ? 9.415 -14.250 0.547 1.00 74.19 122 ASP A CA 1
ATOM 980 C C . ASP A 1 122 ? 9.073 -15.709 0.885 1.00 74.19 122 ASP A C 1
ATOM 982 O O . ASP A 1 122 ? 9.955 -16.571 0.908 1.00 74.19 122 ASP A O 1
ATOM 986 N N . ASP A 1 123 ? 7.796 -16.013 1.144 1.00 78.06 123 ASP A N 1
ATOM 987 C CA . ASP A 1 123 ? 7.350 -17.385 1.401 1.00 78.06 123 ASP A CA 1
ATOM 988 C C . ASP A 1 123 ? 7.275 -18.206 0.106 1.00 78.06 123 ASP A C 1
ATOM 990 O O . ASP A 1 123 ? 7.669 -19.372 0.107 1.00 78.06 123 ASP A O 1
ATOM 994 N N . ILE A 1 124 ? 6.810 -17.600 -0.993 1.00 72.25 124 ILE A N 1
ATOM 995 C CA . ILE A 1 124 ? 6.681 -18.218 -2.322 1.00 72.25 124 ILE A CA 1
ATOM 996 C C . ILE A 1 124 ? 8.055 -18.509 -2.937 1.00 72.25 124 ILE A C 1
ATOM 998 O O . ILE A 1 124 ? 8.234 -19.550 -3.567 1.00 72.25 124 ILE A O 1
ATOM 1002 N N . ALA A 1 125 ? 9.042 -17.639 -2.714 1.00 71.56 125 ALA A N 1
ATOM 1003 C CA . ALA A 1 125 ? 10.405 -17.781 -3.224 1.00 71.56 125 ALA A CA 1
ATOM 1004 C C . ALA A 1 125 ? 11.183 -18.959 -2.603 1.00 71.56 125 ALA A C 1
ATOM 1006 O O . ALA A 1 125 ? 12.287 -19.282 -3.045 1.00 71.56 125 ALA A O 1
ATOM 1007 N N . ARG A 1 126 ? 10.638 -19.618 -1.574 1.00 75.62 126 ARG A N 1
ATOM 1008 C CA . ARG A 1 126 ? 11.267 -20.783 -0.944 1.00 75.62 126 ARG A CA 1
ATOM 1009 C C . ARG A 1 126 ? 11.142 -22.026 -1.822 1.00 75.62 126 ARG A C 1
ATOM 1011 O O . ARG A 1 126 ? 10.046 -22.420 -2.207 1.00 75.62 126 ARG A O 1
ATOM 1018 N N . ASP A 1 127 ? 12.243 -22.761 -1.967 1.00 75.94 127 ASP A N 1
ATOM 1019 C CA . ASP A 1 127 ? 12.290 -24.037 -2.704 1.00 75.94 127 ASP A CA 1
ATOM 1020 C C . ASP A 1 127 ? 11.281 -25.099 -2.210 1.00 75.94 127 ASP A C 1
ATOM 1022 O O . ASP A 1 127 ? 10.930 -26.022 -2.946 1.00 75.94 127 ASP A O 1
ATOM 1026 N N . ASP A 1 128 ? 10.842 -25.018 -0.946 1.00 79.31 128 ASP A N 1
ATOM 1027 C CA . ASP A 1 128 ? 9.877 -25.941 -0.336 1.00 79.31 128 ASP A CA 1
ATOM 1028 C C . ASP A 1 128 ? 8.467 -25.356 -0.158 1.00 79.31 128 ASP A C 1
ATOM 1030 O O . ASP A 1 128 ? 7.657 -25.945 0.570 1.00 79.31 128 ASP A O 1
ATOM 1034 N N . TYR A 1 129 ? 8.174 -24.230 -0.822 1.00 79.19 129 TYR A N 1
ATOM 1035 C CA . TYR A 1 129 ? 6.877 -23.568 -0.766 1.00 79.19 129 TYR A CA 1
ATOM 1036 C C . TYR A 1 129 ? 5.740 -24.491 -1.216 1.00 79.19 129 TYR A C 1
ATOM 1038 O O . TYR A 1 129 ? 5.821 -25.241 -2.194 1.00 79.19 129 TYR A O 1
ATOM 1046 N N . LYS A 1 130 ? 4.635 -24.403 -0.477 1.00 76.75 130 LYS A N 1
ATOM 1047 C CA . LYS A 1 130 ? 3.350 -24.981 -0.845 1.00 76.75 130 LYS A CA 1
ATOM 1048 C C . LYS A 1 130 ? 2.265 -23.973 -0.529 1.00 76.75 130 LYS A C 1
ATOM 1050 O O . LYS A 1 130 ? 2.279 -23.375 0.549 1.00 76.75 130 LYS A O 1
ATOM 1055 N N . ILE A 1 131 ? 1.294 -23.885 -1.434 1.00 78.06 131 ILE A N 1
ATOM 1056 C CA . ILE A 1 131 ? 0.090 -23.076 -1.253 1.00 78.06 131 ILE A CA 1
ATOM 1057 C C . ILE A 1 131 ? -0.511 -23.380 0.118 1.00 78.06 131 ILE A C 1
ATOM 1059 O O . ILE A 1 131 ? -0.928 -24.509 0.389 1.00 78.06 131 ILE A O 1
ATOM 1063 N N . THR A 1 132 ? -0.503 -22.377 0.994 1.00 84.81 132 THR A N 1
ATOM 1064 C CA . THR A 1 132 ? -0.958 -22.520 2.374 1.00 84.81 132 THR A CA 1
ATOM 1065 C C . THR A 1 132 ? -2.405 -22.054 2.482 1.00 84.81 132 THR A C 1
ATOM 1067 O O . THR A 1 132 ? -2.701 -20.889 2.233 1.00 84.81 132 THR A O 1
ATOM 1070 N N . VAL A 1 133 ? -3.306 -22.955 2.868 1.00 89.19 133 VAL A N 1
ATOM 1071 C CA . VAL A 1 133 ? -4.723 -22.650 3.148 1.00 89.19 133 VAL A CA 1
ATOM 1072 C C . VAL A 1 133 ? -4.947 -22.501 4.652 1.00 89.19 133 VAL A C 1
ATOM 1074 O O . VAL A 1 133 ? -4.077 -22.878 5.443 1.00 89.19 133 VAL A O 1
ATOM 1077 N N . LEU A 1 134 ? -6.114 -21.995 5.067 1.00 90.31 134 LEU A N 1
ATOM 1078 C CA . LEU A 1 134 ? -6.463 -21.809 6.479 1.00 90.31 134 LEU A CA 1
ATOM 1079 C C . LEU A 1 134 ? -6.183 -23.073 7.306 1.00 90.31 134 LEU A C 1
ATOM 1081 O O . LEU A 1 134 ? -5.487 -23.007 8.321 1.00 90.31 134 LEU A O 1
ATOM 1085 N N . TYR A 1 135 ? -6.673 -24.235 6.858 1.00 94.12 135 TYR A N 1
ATOM 1086 C CA . TYR A 1 135 ? -6.404 -25.500 7.537 1.00 94.12 135 TYR A CA 1
ATOM 1087 C C . TYR A 1 135 ? -6.358 -26.707 6.596 1.00 94.12 135 TYR A C 1
ATOM 1089 O O . TYR A 1 135 ? -7.355 -27.063 5.966 1.00 94.12 135 TYR A O 1
ATOM 1097 N N . ASN A 1 136 ? -5.213 -27.394 6.580 1.00 90.12 136 ASN A N 1
ATOM 1098 C CA . ASN A 1 136 ? -5.013 -28.656 5.869 1.00 90.12 136 ASN A CA 1
ATOM 1099 C C . ASN A 1 136 ? -4.609 -29.771 6.851 1.00 90.12 136 ASN A C 1
ATOM 1101 O O . ASN A 1 136 ? -3.528 -29.741 7.437 1.00 90.12 136 ASN A O 1
ATOM 1105 N N . GLU A 1 137 ? -5.486 -30.764 7.023 1.00 87.69 137 GLU A N 1
ATOM 1106 C CA . GLU A 1 137 ? -5.275 -31.899 7.937 1.00 87.69 137 GLU A CA 1
ATOM 1107 C C . GLU A 1 137 ? -4.200 -32.880 7.448 1.00 87.69 137 GLU A C 1
ATOM 1109 O O . GLU A 1 137 ? -3.557 -33.547 8.261 1.00 87.69 137 GLU A O 1
ATOM 1114 N N . GLU A 1 138 ? -4.012 -32.989 6.131 1.00 88.25 138 GLU A N 1
ATOM 1115 C CA . GLU A 1 138 ? -3.097 -33.955 5.518 1.00 88.25 138 GLU A CA 1
ATOM 1116 C C . GLU A 1 138 ? -1.670 -33.408 5.397 1.00 88.25 138 GLU A C 1
ATOM 1118 O O . GLU A 1 138 ? -0.709 -34.176 5.486 1.00 88.25 138 GLU A O 1
ATOM 1123 N N . ASP A 1 139 ? -1.524 -32.089 5.229 1.00 87.81 139 ASP A N 1
ATOM 1124 C CA . ASP A 1 139 ? -0.231 -31.419 5.084 1.00 87.81 139 ASP A CA 1
ATOM 1125 C C . ASP A 1 139 ? -0.088 -30.203 6.021 1.00 87.81 139 ASP A C 1
ATOM 1127 O O . ASP A 1 139 ? -0.456 -29.082 5.655 1.00 87.81 139 ASP A O 1
ATOM 1131 N N . PRO A 1 140 ? 0.516 -30.385 7.214 1.00 88.25 140 PRO A N 1
ATOM 1132 C CA . PRO A 1 140 ? 0.752 -29.301 8.164 1.00 88.25 140 PRO A CA 1
ATOM 1133 C C . PRO A 1 140 ? 1.627 -28.160 7.629 1.00 88.25 140 PRO A C 1
ATOM 1135 O O . PRO A 1 140 ? 1.534 -27.052 8.149 1.00 88.25 140 PRO A O 1
ATOM 1138 N N . LYS A 1 141 ? 2.475 -28.399 6.612 1.00 85.44 141 LYS A N 1
ATOM 1139 C CA . LYS A 1 141 ? 3.283 -27.331 5.997 1.00 85.44 141 LYS A CA 1
ATOM 1140 C C . LYS A 1 141 ? 2.448 -26.411 5.104 1.00 85.44 141 LYS A C 1
ATOM 1142 O O . LYS A 1 141 ? 2.807 -25.253 4.952 1.00 85.44 141 LYS A O 1
ATOM 1147 N N . ALA A 1 142 ? 1.345 -26.916 4.553 1.00 86.75 142 ALA A N 1
ATOM 1148 C CA . ALA A 1 142 ? 0.390 -26.172 3.732 1.00 86.75 142 ALA A CA 1
ATOM 1149 C C . ALA A 1 142 ? -0.826 -25.678 4.548 1.00 86.75 142 ALA A C 1
ATOM 1151 O O . ALA A 1 142 ? -1.882 -25.387 3.987 1.00 86.75 142 ALA A O 1
ATOM 1152 N N . SER A 1 143 ? -0.704 -25.627 5.879 1.00 92.31 143 SER A N 1
ATOM 1153 C CA . SER A 1 143 ? -1.784 -25.298 6.812 1.00 92.31 143 SER A CA 1
ATOM 1154 C C . SER A 1 143 ? -1.391 -24.111 7.689 1.00 92.31 143 SER A C 1
ATOM 1156 O O . SER A 1 143 ? -0.496 -24.218 8.533 1.00 92.31 143 SER A O 1
ATOM 1158 N N . LEU A 1 144 ? -2.077 -22.981 7.509 1.00 92.81 144 LEU A N 1
ATOM 1159 C CA . LEU A 1 144 ? -1.795 -21.722 8.197 1.00 92.81 144 LEU A CA 1
ATOM 1160 C C . LEU A 1 144 ? -1.854 -21.895 9.719 1.00 92.81 144 LEU A C 1
ATOM 1162 O O . LEU A 1 144 ? -0.904 -21.543 10.420 1.00 92.81 144 LEU A O 1
ATOM 1166 N N . LEU A 1 145 ? -2.924 -22.512 10.236 1.00 93.44 145 LEU A N 1
ATOM 1167 C CA . LEU A 1 145 ? -3.080 -22.735 11.679 1.00 93.44 145 LEU A CA 1
ATOM 1168 C C . LEU A 1 145 ? -1.937 -23.570 12.268 1.00 93.44 145 LEU A C 1
ATOM 1170 O O . LEU A 1 145 ? -1.493 -23.307 13.3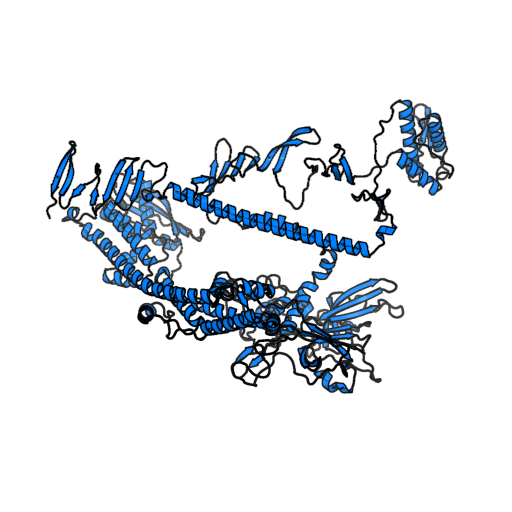84 1.00 93.44 145 LEU A O 1
ATOM 1174 N N . ASN A 1 146 ? -1.439 -24.571 11.535 1.00 92.81 146 ASN A N 1
ATOM 1175 C CA . ASN A 1 146 ? -0.328 -25.397 12.005 1.00 92.81 146 ASN A CA 1
ATOM 1176 C C . ASN A 1 146 ? 0.993 -24.623 12.036 1.00 92.81 146 ASN A C 1
ATOM 1178 O O . ASN A 1 146 ? 1.750 -24.792 12.991 1.00 92.81 146 ASN A O 1
ATOM 1182 N N . ARG A 1 147 ? 1.244 -23.772 11.034 1.00 90.31 147 ARG A N 1
ATOM 1183 C CA . ARG A 1 147 ? 2.436 -22.911 10.970 1.00 90.31 147 ARG A CA 1
ATOM 1184 C C . ARG A 1 147 ? 2.456 -21.905 12.125 1.00 90.31 147 ARG A C 1
ATOM 1186 O O . ARG A 1 147 ? 3.462 -21.787 12.816 1.00 90.31 147 ARG A O 1
ATOM 1193 N N . ILE A 1 148 ? 1.329 -21.248 12.404 1.00 92.00 148 ILE A N 1
ATOM 1194 C CA . ILE A 1 148 ? 1.215 -20.280 13.510 1.00 92.00 148 ILE A CA 1
ATOM 1195 C C . ILE A 1 148 ? 1.360 -20.959 14.880 1.00 92.00 148 ILE A C 1
ATOM 1197 O O . ILE A 1 148 ? 2.038 -20.450 15.776 1.00 92.00 148 ILE A O 1
ATOM 1201 N N . LEU A 1 149 ? 0.760 -22.140 15.050 1.00 92.19 149 LEU A N 1
ATOM 1202 C CA . LEU A 1 149 ? 0.782 -22.871 16.319 1.00 92.19 149 LEU A CA 1
ATOM 1203 C C . LEU A 1 149 ? 2.086 -23.624 16.598 1.00 92.19 149 LEU A C 1
ATOM 1205 O O . LEU A 1 149 ? 2.211 -24.215 17.672 1.00 92.19 149 LEU A O 1
ATOM 1209 N N . GLU A 1 150 ? 3.084 -23.575 15.713 1.00 88.75 150 GLU A N 1
ATOM 1210 C CA . GLU A 1 150 ? 4.382 -24.220 15.939 1.00 88.75 150 GLU A CA 1
ATOM 1211 C C . GLU A 1 150 ? 5.048 -23.735 17.242 1.00 88.75 150 GLU A C 1
ATOM 1213 O O . GLU A 1 150 ? 5.606 -24.534 18.000 1.00 88.75 150 GLU A O 1
ATOM 1218 N N . LYS A 1 151 ? 4.906 -22.441 17.574 1.00 86.19 151 LYS A N 1
ATOM 1219 C CA . LYS A 1 151 ? 5.395 -21.863 18.842 1.00 86.19 151 LYS A CA 1
ATOM 1220 C C . LYS A 1 151 ? 4.523 -22.207 20.060 1.00 86.19 151 LYS A C 1
ATOM 1222 O O . LYS A 1 151 ? 4.969 -22.031 21.195 1.00 86.19 151 LYS A O 1
ATOM 1227 N N . ALA A 1 152 ? 3.315 -22.732 19.857 1.00 90.75 152 ALA A N 1
ATOM 1228 C CA . ALA A 1 152 ? 2.362 -23.105 20.902 1.00 90.75 152 ALA A CA 1
ATOM 1229 C C . ALA A 1 152 ? 1.947 -24.595 20.818 1.00 90.75 152 ALA A C 1
ATOM 1231 O O . ALA A 1 152 ? 0.758 -24.908 20.779 1.00 90.75 152 ALA A O 1
ATOM 1232 N N . PRO A 1 153 ? 2.891 -25.558 20.908 1.00 89.00 153 PRO A N 1
ATOM 1233 C CA . PRO A 1 153 ? 2.628 -26.987 20.662 1.00 89.00 153 PRO A CA 1
ATOM 1234 C C . PRO A 1 153 ? 1.733 -27.665 21.716 1.00 89.00 153 PRO A C 1
ATOM 1236 O O . PRO A 1 153 ? 1.380 -28.835 21.595 1.00 89.00 153 PRO A O 1
ATOM 1239 N N . HIS A 1 154 ? 1.413 -26.952 22.794 1.00 87.88 154 HIS A N 1
ATOM 1240 C CA . HIS A 1 154 ? 0.509 -27.384 23.855 1.00 87.88 154 HIS A CA 1
ATOM 1241 C C . HIS A 1 154 ? -0.961 -27.062 23.536 1.00 87.88 154 HIS A C 1
ATOM 1243 O O . HIS A 1 154 ? -1.837 -27.512 24.275 1.00 87.88 154 HIS A O 1
ATOM 1249 N N . TYR A 1 155 ? -1.225 -26.323 22.452 1.00 92.56 155 TYR A N 1
ATOM 1250 C CA . TYR A 1 155 ? -2.546 -26.138 21.859 1.00 92.56 155 TYR A CA 1
ATOM 1251 C C . TYR A 1 155 ? -2.746 -27.113 20.698 1.00 92.56 155 TYR A C 1
ATOM 1253 O O . TYR A 1 155 ? -1.813 -27.445 19.970 1.00 92.56 155 TYR A O 1
ATOM 1261 N N . SER A 1 156 ? -3.981 -27.574 20.518 1.00 91.44 156 SER A N 1
ATOM 1262 C CA . SER A 1 156 ? -4.357 -28.440 19.396 1.00 91.44 156 SER A CA 1
ATOM 1263 C C . SER A 1 156 ? -5.637 -27.961 18.718 1.00 91.44 156 SER A C 1
ATOM 1265 O O . SER A 1 156 ? -6.510 -27.365 19.346 1.00 91.44 156 SER A O 1
ATOM 1267 N N . ILE A 1 157 ? -5.749 -28.204 17.417 1.00 93.69 157 ILE A N 1
ATOM 1268 C CA . ILE A 1 157 ? -6.911 -27.795 16.624 1.00 93.69 157 ILE A CA 1
ATOM 1269 C C . ILE A 1 157 ? -8.008 -28.845 16.823 1.00 93.69 157 ILE A C 1
ATOM 1271 O O . ILE A 1 157 ? -7.784 -30.034 16.598 1.00 93.69 157 ILE A O 1
ATOM 1275 N N . LYS A 1 158 ? -9.179 -28.416 17.299 1.00 92.06 158 LYS A N 1
ATOM 1276 C CA . LYS A 1 158 ? -10.335 -29.278 17.593 1.00 92.06 158 LYS A CA 1
ATOM 1277 C C . LYS A 1 158 ? -11.337 -29.299 16.447 1.00 92.06 158 LYS A C 1
ATOM 1279 O O . LYS A 1 158 ? -11.896 -30.355 16.169 1.00 92.06 158 LYS A O 1
ATOM 1284 N N . HIS A 1 159 ? -11.581 -28.149 15.820 1.00 92.88 159 HIS A N 1
ATOM 1285 C CA . HIS A 1 159 ? -12.575 -28.000 14.757 1.00 92.88 159 HIS A CA 1
ATOM 1286 C C . HIS A 1 159 ? -12.241 -26.821 13.839 1.00 92.88 159 HIS A C 1
ATOM 1288 O O . HIS A 1 159 ? -11.789 -25.786 14.317 1.00 92.88 159 HIS A O 1
ATOM 1294 N N . VAL A 1 160 ? -12.494 -26.970 12.542 1.00 93.31 160 VAL A N 1
ATOM 1295 C CA . VAL A 1 160 ? -12.493 -25.878 11.556 1.00 93.31 160 VAL A CA 1
ATOM 1296 C C . VAL A 1 160 ? -13.654 -26.147 10.607 1.00 93.31 160 VAL A C 1
ATOM 1298 O O . VAL A 1 160 ? -13.777 -27.273 10.113 1.00 93.31 160 VAL A O 1
ATOM 1301 N N . ASP A 1 161 ? -14.511 -25.159 10.360 1.00 90.88 161 ASP A N 1
ATOM 1302 C CA . ASP A 1 161 ? -15.653 -25.330 9.458 1.00 90.88 161 ASP A CA 1
ATOM 1303 C C . ASP A 1 161 ? -15.218 -25.608 8.015 1.00 90.88 161 ASP A C 1
ATOM 1305 O O . ASP A 1 161 ? -14.326 -24.968 7.461 1.00 90.88 161 ASP A O 1
ATOM 1309 N N . ALA A 1 162 ? -15.862 -26.594 7.383 1.00 88.12 162 ALA A N 1
ATOM 1310 C CA . ALA A 1 162 ? -15.487 -27.063 6.049 1.00 88.12 162 ALA A CA 1
ATOM 1311 C C . ALA A 1 162 ? -15.631 -25.987 4.957 1.00 88.12 162 ALA A C 1
ATOM 1313 O O . ALA A 1 162 ? -14.946 -26.075 3.943 1.00 88.12 162 ALA A O 1
ATOM 1314 N N . THR A 1 163 ? -16.488 -24.986 5.175 1.00 88.38 163 THR A N 1
ATOM 1315 C CA . THR A 1 163 ? -16.731 -23.858 4.263 1.00 88.38 163 THR A CA 1
ATOM 1316 C C . THR A 1 163 ? -15.546 -22.895 4.173 1.00 88.38 163 THR A C 1
ATOM 1318 O O . THR A 1 163 ? -15.401 -22.223 3.158 1.00 88.38 163 THR A O 1
ATOM 1321 N N . ILE A 1 164 ? -14.672 -22.873 5.188 1.00 90.62 164 ILE A N 1
ATOM 1322 C CA . ILE A 1 164 ? -13.534 -21.943 5.282 1.00 90.62 164 ILE A CA 1
ATOM 1323 C C . ILE A 1 164 ? -12.162 -22.631 5.258 1.00 90.62 164 ILE A C 1
ATOM 1325 O O . ILE A 1 164 ? -11.153 -21.969 5.031 1.00 90.62 164 ILE A O 1
ATOM 1329 N N . LYS A 1 165 ? -12.088 -23.961 5.442 1.00 90.50 165 LYS A N 1
ATOM 1330 C CA . LYS A 1 165 ? -10.813 -24.718 5.500 1.00 90.50 165 LYS A CA 1
ATOM 1331 C C . LYS A 1 165 ? -9.864 -24.438 4.329 1.00 90.50 165 LYS A C 1
ATOM 1333 O O . LYS A 1 165 ? -8.655 -24.360 4.537 1.00 90.50 165 LYS A O 1
ATOM 1338 N N . SER A 1 166 ? -10.407 -24.327 3.116 1.00 85.69 166 SER A N 1
ATOM 1339 C CA . SER A 1 166 ? -9.643 -24.160 1.874 1.00 85.69 166 SER A CA 1
ATOM 1340 C C . SER A 1 166 ? -9.402 -22.703 1.478 1.00 85.69 166 SER A C 1
ATOM 1342 O O . SER A 1 166 ? -8.845 -22.469 0.409 1.00 85.69 166 SER A O 1
ATOM 1344 N N . ILE A 1 167 ? -9.832 -21.729 2.289 1.00 85.00 167 ILE A N 1
ATOM 1345 C CA . ILE A 1 167 ? -9.582 -20.316 2.000 1.00 85.00 167 ILE A CA 1
ATOM 1346 C C . ILE A 1 167 ? -8.076 -20.060 2.093 1.00 85.00 167 ILE A C 1
ATOM 1348 O O . ILE A 1 167 ? -7.425 -20.425 3.074 1.00 85.00 167 ILE A O 1
ATOM 1352 N N . GLN A 1 168 ? -7.532 -19.450 1.046 1.00 82.81 168 GLN A N 1
ATOM 1353 C CA . GLN A 1 168 ? -6.144 -19.020 0.955 1.00 82.81 168 GLN A CA 1
ATOM 1354 C C . GLN A 1 168 ? -6.097 -17.496 1.036 1.00 82.81 168 GLN A C 1
ATOM 1356 O O . GLN A 1 168 ? -6.832 -16.807 0.322 1.00 82.81 168 GLN A O 1
ATOM 1361 N N . ARG A 1 169 ? -5.218 -16.988 1.898 1.00 80.69 169 ARG A N 1
ATOM 1362 C CA . ARG A 1 169 ? -4.934 -15.565 2.088 1.00 80.69 169 ARG A CA 1
ATOM 1363 C C . ARG A 1 169 ? -3.453 -15.363 2.378 1.00 80.69 169 ARG A C 1
ATOM 1365 O O . ARG A 1 169 ? -2.752 -16.330 2.701 1.00 80.69 169 ARG A O 1
ATOM 1372 N N . THR A 1 170 ? -3.008 -14.127 2.232 1.00 78.56 170 THR A N 1
ATOM 1373 C CA . THR A 1 170 ? -1.633 -13.709 2.483 1.00 78.56 170 THR A CA 1
ATOM 1374 C C . THR A 1 170 ? -1.571 -13.040 3.847 1.00 78.56 170 THR A C 1
ATOM 1376 O O . THR A 1 170 ? -2.473 -12.297 4.215 1.00 78.56 170 THR A O 1
ATOM 1379 N N . PHE A 1 171 ? -0.549 -13.364 4.635 1.00 82.19 171 PHE A N 1
ATOM 1380 C CA . PHE A 1 171 ? -0.345 -12.743 5.940 1.00 82.19 171 PHE A CA 1
ATOM 1381 C C . PHE A 1 171 ? 1.139 -12.577 6.226 1.00 82.19 171 PHE A C 1
ATOM 1383 O O . PHE A 1 171 ? 1.940 -13.475 5.955 1.00 82.19 171 PHE A O 1
ATOM 1390 N N . GLU A 1 172 ? 1.471 -11.465 6.866 1.00 84.88 172 GLU A N 1
ATOM 1391 C CA . GLU A 1 172 ? 2.778 -11.208 7.448 1.00 84.88 172 GLU A CA 1
ATOM 1392 C C . GLU A 1 172 ? 2.598 -10.922 8.938 1.00 84.88 172 GLU A C 1
ATOM 1394 O O . GLU A 1 172 ? 1.877 -10.008 9.326 1.00 84.88 172 GLU A O 1
ATOM 1399 N N . PHE A 1 173 ? 3.276 -11.695 9.784 1.00 84.50 173 PHE A N 1
ATOM 1400 C CA . PHE A 1 173 ? 3.254 -11.485 11.227 1.00 84.50 173 PHE A CA 1
ATOM 1401 C C . PHE A 1 173 ? 4.659 -11.206 11.746 1.00 84.50 173 PHE A C 1
ATOM 1403 O O . PHE A 1 173 ? 5.497 -12.112 11.862 1.00 84.50 173 PHE A O 1
ATOM 1410 N N . ASN A 1 174 ? 4.887 -9.952 12.139 1.00 84.12 174 ASN A N 1
ATOM 1411 C CA . ASN A 1 174 ? 6.112 -9.525 12.792 1.00 84.12 174 ASN A CA 1
ATOM 1412 C C . ASN A 1 174 ? 5.813 -8.801 14.108 1.00 84.12 174 ASN A C 1
ATOM 1414 O O . ASN A 1 174 ? 5.206 -7.736 14.133 1.00 84.12 174 ASN A O 1
ATOM 1418 N N . ASN A 1 175 ? 6.264 -9.388 15.217 1.00 85.69 175 ASN A N 1
ATOM 1419 C CA . ASN A 1 175 ? 5.952 -8.950 16.576 1.00 85.69 175 ASN A CA 1
ATOM 1420 C C . ASN A 1 175 ? 4.443 -8.957 16.913 1.00 85.69 175 ASN A C 1
ATOM 1422 O O . ASN A 1 175 ? 4.013 -8.259 17.830 1.00 85.69 175 ASN A O 1
ATOM 1426 N N . THR A 1 176 ? 3.664 -9.792 16.225 1.00 85.00 176 THR A N 1
ATOM 1427 C CA . THR A 1 176 ? 2.225 -9.996 16.457 1.00 85.00 176 THR A CA 1
ATOM 1428 C C . THR A 1 176 ? 2.013 -11.208 17.363 1.00 85.00 176 THR A C 1
ATOM 1430 O O . THR A 1 176 ? 2.626 -12.255 17.138 1.00 85.00 176 THR A O 1
ATOM 1433 N N . SER A 1 177 ? 1.176 -11.114 18.401 1.00 89.94 177 SER A N 1
ATOM 1434 C CA . SER A 1 177 ? 0.875 -12.281 19.245 1.00 89.94 177 SER A CA 1
ATOM 1435 C C . SER A 1 177 ? 0.033 -13.317 18.487 1.00 89.94 177 SER A C 1
ATOM 1437 O O . SER A 1 177 ? -0.670 -12.972 17.543 1.00 89.94 177 SER A O 1
ATOM 1439 N N . ILE A 1 178 ? 0.061 -14.595 18.885 1.00 91.69 178 ILE A N 1
ATOM 1440 C CA . ILE A 1 178 ? -0.791 -15.622 18.252 1.00 91.69 178 ILE A CA 1
ATOM 1441 C C . ILE A 1 178 ? -2.275 -15.252 18.380 1.00 91.69 178 ILE A C 1
ATOM 1443 O O . ILE A 1 178 ? -3.046 -15.495 17.456 1.00 91.69 178 ILE A O 1
ATOM 1447 N N . TYR A 1 179 ? -2.677 -14.673 19.515 1.00 89.00 179 TYR A N 1
ATOM 1448 C CA . TYR A 1 179 ? -4.056 -14.226 19.704 1.00 89.00 179 TYR A CA 1
ATOM 1449 C C . TYR A 1 179 ? -4.427 -13.106 18.727 1.00 89.00 179 TYR A C 1
ATOM 1451 O O . TYR A 1 179 ? -5.482 -13.185 18.109 1.00 89.00 179 TYR A O 1
ATOM 1459 N N . ASP A 1 180 ? -3.552 -12.115 18.550 1.00 85.06 180 ASP A N 1
ATOM 1460 C CA . ASP A 1 180 ? -3.794 -10.997 17.630 1.00 85.06 180 ASP A CA 1
ATOM 1461 C C . ASP A 1 180 ? -3.801 -11.466 16.173 1.00 85.06 180 ASP A C 1
ATOM 1463 O O . ASP A 1 180 ? -4.701 -11.109 15.421 1.00 85.06 180 ASP A O 1
ATOM 1467 N N . ALA A 1 181 ? -2.886 -12.370 15.809 1.00 88.31 181 ALA A N 1
ATOM 1468 C CA . ALA A 1 181 ? -2.872 -12.998 14.494 1.00 88.31 181 ALA A CA 1
ATOM 1469 C C . ALA A 1 181 ? -4.194 -13.731 14.205 1.00 88.31 181 ALA A C 1
ATOM 1471 O O . ALA A 1 181 ? -4.715 -13.645 13.100 1.00 88.31 181 ALA A O 1
ATOM 1472 N N . PHE A 1 182 ? -4.784 -14.418 15.193 1.00 89.69 182 PHE A N 1
ATOM 1473 C CA . PHE A 1 182 ? -6.114 -15.020 15.036 1.00 89.69 182 PHE A CA 1
ATOM 1474 C C . PHE A 1 182 ? -7.217 -13.988 14.805 1.00 89.69 182 PHE A C 1
ATOM 1476 O O . PHE A 1 182 ? -8.139 -14.282 14.049 1.00 89.69 182 PHE A O 1
ATOM 1483 N N . GLN A 1 183 ? -7.132 -12.798 15.404 1.00 84.38 183 GLN A N 1
ATOM 1484 C CA . GLN A 1 183 ? -8.096 -11.732 15.123 1.00 84.38 183 GLN A CA 1
ATOM 1485 C C . GLN A 1 183 ? -7.931 -11.191 13.701 1.00 84.38 183 GLN A C 1
ATOM 1487 O O . GLN A 1 183 ? -8.920 -11.092 12.987 1.00 84.38 183 GLN A O 1
ATOM 1492 N N . GLU A 1 184 ? -6.697 -10.936 13.255 1.00 84.00 184 GLU A N 1
ATOM 1493 C CA . GLU A 1 184 ? -6.408 -10.494 11.880 1.00 84.00 184 GLU A CA 1
ATOM 1494 C C . GLU A 1 184 ? -6.878 -11.522 10.835 1.00 84.00 184 GLU A C 1
ATOM 1496 O O . GLU A 1 184 ? -7.512 -11.173 9.841 1.00 84.00 184 GLU A O 1
ATOM 1501 N N . ILE A 1 185 ? -6.650 -12.816 11.086 1.00 86.31 185 ILE A N 1
ATOM 1502 C CA . ILE A 1 185 ? -7.174 -13.895 10.232 1.00 86.31 185 ILE A CA 1
ATOM 1503 C C . ILE A 1 185 ? -8.704 -13.933 10.284 1.00 86.31 185 ILE A C 1
ATOM 1505 O O . ILE A 1 185 ? -9.345 -14.180 9.265 1.00 86.31 185 ILE A O 1
ATOM 1509 N N . GLY A 1 186 ? -9.286 -13.722 11.466 1.00 86.06 186 GLY A N 1
ATOM 1510 C CA . GLY A 1 186 ? -10.730 -13.675 11.670 1.00 86.06 186 GLY A CA 1
ATOM 1511 C C . GLY A 1 186 ? -11.403 -12.587 10.839 1.00 86.06 186 GLY A C 1
ATOM 1512 O O . GLY A 1 186 ? -12.402 -12.879 10.187 1.00 86.06 186 GLY A O 1
ATOM 1513 N N . GLU A 1 187 ? -10.813 -11.390 10.815 1.00 80.31 187 GLU A N 1
ATOM 1514 C CA . GLU A 1 187 ? -11.235 -10.243 10.000 1.00 80.31 187 GLU A CA 1
ATOM 1515 C C . GLU A 1 187 ? -11.180 -10.553 8.504 1.00 80.31 187 GLU A C 1
ATOM 1517 O O . GLU A 1 187 ? -12.182 -10.415 7.811 1.00 80.31 187 GLU A O 1
ATOM 1522 N N . GLU A 1 188 ? -10.039 -11.029 8.009 1.00 80.69 188 GLU A N 1
ATOM 1523 C CA . GLU A 1 188 ? -9.841 -11.243 6.571 1.00 80.69 188 GLU A CA 1
ATOM 1524 C C . GLU A 1 188 ? -10.653 -12.433 6.022 1.00 80.69 188 GLU A C 1
ATOM 1526 O O . GLU A 1 188 ? -11.100 -12.431 4.874 1.00 80.69 188 GLU A O 1
ATOM 1531 N N . VAL A 1 189 ? -10.847 -13.487 6.821 1.00 84.00 189 VAL A N 1
ATOM 1532 C CA . VAL A 1 189 ? -11.578 -14.694 6.394 1.00 84.00 189 VAL A CA 1
ATOM 1533 C C . VAL A 1 189 ? -13.083 -14.583 6.672 1.00 84.00 189 VAL A C 1
ATOM 1535 O O . VAL A 1 189 ? -13.889 -15.266 6.026 1.00 84.00 189 VAL A O 1
ATOM 1538 N N . GLY A 1 190 ? -13.484 -13.750 7.630 1.00 82.56 190 GLY A N 1
ATOM 1539 C CA . GLY A 1 190 ? -14.845 -13.714 8.154 1.00 82.56 190 GLY A CA 1
ATOM 1540 C C . GLY A 1 190 ? -15.160 -14.932 9.024 1.00 82.56 190 GLY A C 1
ATOM 1541 O O . GLY A 1 190 ? -16.085 -15.707 8.756 1.00 82.56 190 GLY A O 1
ATOM 1542 N N . CYS A 1 191 ? -14.307 -15.199 10.017 1.00 87.75 191 CYS A N 1
ATOM 1543 C CA . CYS A 1 191 ? -14.423 -16.373 10.884 1.00 87.75 191 CYS A CA 1
ATOM 1544 C C . CYS A 1 191 ? -14.149 -16.059 12.360 1.00 87.75 191 CYS A C 1
ATOM 1546 O O . CYS A 1 191 ? -13.411 -15.137 12.694 1.00 87.75 191 CYS A O 1
ATOM 1548 N N . LEU A 1 192 ? -14.706 -16.878 13.255 1.00 88.69 192 LEU A N 1
ATOM 1549 C CA . LEU A 1 192 ? -14.568 -16.746 14.704 1.00 88.69 192 LEU A CA 1
ATOM 1550 C C . LEU A 1 192 ? -13.644 -17.818 15.283 1.00 88.69 192 LEU A C 1
ATOM 1552 O O . LEU A 1 192 ? -13.888 -19.020 15.130 1.00 88.69 192 LEU A O 1
ATOM 1556 N N . PHE A 1 193 ? -12.644 -17.383 16.045 1.00 88.88 193 PHE A N 1
ATOM 1557 C CA . PHE A 1 193 ? -11.780 -18.257 16.832 1.00 88.88 193 PHE A CA 1
ATOM 1558 C C . PHE A 1 193 ? -12.343 -18.472 18.241 1.00 88.88 193 PHE A C 1
ATOM 1560 O O . PHE A 1 193 ? -12.598 -17.525 18.976 1.00 88.88 193 PHE A O 1
ATOM 1567 N N . ILE A 1 194 ? -12.484 -19.734 18.654 1.00 87.56 194 ILE A N 1
ATOM 1568 C CA . ILE A 1 194 ? -12.908 -20.116 20.007 1.00 87.56 194 ILE A CA 1
ATOM 1569 C C . ILE A 1 194 ? -11.804 -20.916 20.689 1.00 87.56 194 ILE A C 1
ATOM 1571 O O . ILE A 1 194 ? -11.464 -22.029 20.270 1.00 87.56 194 ILE A O 1
ATOM 1575 N N . LEU A 1 195 ? -11.288 -20.366 21.790 1.00 88.81 195 LEU A N 1
ATOM 1576 C CA . LEU A 1 195 ? -10.251 -20.981 22.613 1.00 88.81 195 LEU A CA 1
ATOM 1577 C C . LEU A 1 195 ? -10.886 -21.768 23.765 1.00 88.81 195 LEU A C 1
ATOM 1579 O O . LEU A 1 195 ? -11.315 -21.233 24.790 1.00 88.81 195 LEU A O 1
ATOM 1583 N N . ASP A 1 196 ? -10.981 -23.082 23.608 1.00 83.31 196 ASP A N 1
ATOM 1584 C CA . ASP A 1 196 ? -11.508 -23.961 24.648 1.00 83.31 196 ASP A CA 1
ATOM 1585 C C . ASP A 1 196 ? -10.440 -24.179 25.729 1.00 83.31 196 ASP A C 1
ATOM 1587 O O . ASP A 1 196 ? -9.314 -24.600 25.447 1.00 83.31 196 ASP A O 1
ATOM 1591 N N . SER A 1 197 ? -10.823 -23.855 26.962 1.00 83.06 197 SER A N 1
ATOM 1592 C CA . SER A 1 197 ? -9.994 -23.922 28.165 1.00 83.06 197 SER A CA 1
ATOM 1593 C C . SER A 1 197 ? -10.694 -24.744 29.247 1.00 83.06 197 SER A C 1
ATOM 1595 O O . SER A 1 197 ? -10.635 -24.370 30.417 1.00 83.06 197 SER A O 1
ATOM 1597 N N . GLY A 1 198 ? -11.433 -25.790 28.863 1.00 85.12 198 GLY A N 1
ATOM 1598 C CA . GLY A 1 198 ? -12.107 -26.696 29.793 1.00 85.12 198 GLY A CA 1
ATOM 1599 C C . GLY A 1 198 ? -11.231 -27.836 30.308 1.00 85.12 198 GLY A C 1
ATOM 1600 O O . GLY A 1 198 ? -10.000 -27.763 30.255 1.00 85.12 198 GLY A O 1
ATOM 1601 N N . SER A 1 199 ? -11.852 -28.891 30.839 1.00 84.44 199 SER A N 1
ATOM 1602 C CA . SER A 1 199 ? -11.134 -30.087 31.289 1.00 84.44 199 SER A CA 1
ATOM 1603 C C . SER A 1 199 ? -11.349 -31.282 30.355 1.00 84.44 199 SER A C 1
ATOM 1605 O O . SER A 1 199 ? -12.448 -31.534 29.867 1.00 84.44 199 SER A O 1
ATOM 1607 N N . ASP A 1 200 ? -10.300 -32.077 30.144 1.00 81.50 200 ASP A N 1
ATOM 1608 C CA . ASP A 1 200 ? -10.388 -33.346 29.428 1.00 81.50 200 ASP A CA 1
ATOM 1609 C C . ASP A 1 200 ? -11.136 -34.419 30.251 1.00 81.50 200 ASP A C 1
ATOM 1611 O O . ASP A 1 200 ? -11.454 -34.254 31.432 1.00 81.50 200 ASP A O 1
ATOM 1615 N N . THR A 1 201 ? -11.371 -35.587 29.647 1.00 76.56 201 THR A N 1
ATOM 1616 C CA . THR A 1 201 ? -12.015 -36.735 30.327 1.00 76.56 201 THR A CA 1
ATOM 1617 C C . THR A 1 201 ? -11.294 -37.224 31.594 1.00 76.56 201 THR A C 1
ATOM 1619 O O . THR A 1 201 ? -11.889 -37.945 32.394 1.00 76.56 201 THR A O 1
ATOM 1622 N N . ASN A 1 202 ? -10.031 -36.835 31.793 1.00 72.81 202 ASN A N 1
ATOM 1623 C CA . ASN A 1 202 ? -9.213 -37.175 32.954 1.00 72.81 202 ASN A CA 1
ATOM 1624 C C . ASN A 1 202 ? -9.155 -36.033 33.990 1.00 72.81 202 ASN A C 1
ATOM 1626 O O . ASN A 1 202 ? -8.504 -36.185 35.025 1.00 72.81 202 ASN A O 1
ATOM 1630 N N . GLY A 1 203 ? -9.842 -34.911 33.744 1.00 71.38 203 GLY A N 1
ATOM 1631 C CA . GLY A 1 203 ? -9.866 -33.734 34.609 1.00 71.38 203 GLY A CA 1
ATOM 1632 C C . GLY A 1 203 ? -8.620 -32.847 34.514 1.00 71.38 203 GLY A C 1
ATOM 1633 O O . GLY A 1 203 ? -8.403 -32.036 35.422 1.00 71.38 203 GLY A O 1
ATOM 1634 N N . ASN A 1 204 ? -7.802 -33.017 33.470 1.00 81.75 204 ASN A N 1
ATOM 1635 C CA . ASN A 1 204 ? -6.665 -32.153 33.151 1.00 81.75 204 ASN A CA 1
ATOM 1636 C C . ASN A 1 204 ? -7.102 -30.999 32.250 1.00 81.75 204 ASN A C 1
ATOM 1638 O O . ASN A 1 204 ? -8.095 -31.102 31.544 1.00 81.75 204 ASN A O 1
ATOM 1642 N N . ILE A 1 205 ? -6.320 -29.923 32.228 1.00 87.19 205 ILE A N 1
ATOM 1643 C CA . ILE A 1 205 ? -6.589 -28.751 31.389 1.00 87.19 205 ILE A CA 1
ATOM 1644 C C . ILE A 1 205 ? -6.539 -29.141 29.907 1.00 87.19 205 ILE A C 1
ATOM 1646 O O . ILE A 1 205 ? -5.520 -29.653 29.437 1.00 87.19 205 ILE A O 1
ATOM 1650 N N . GLN A 1 206 ? -7.605 -28.836 29.175 1.00 88.00 206 GLN A N 1
ATOM 1651 C CA . GLN A 1 206 ? -7.671 -28.930 27.724 1.00 88.00 206 GLN A CA 1
ATOM 1652 C C . GLN A 1 206 ? -7.328 -27.570 27.105 1.00 88.00 206 GLN A C 1
ATOM 1654 O O . GLN A 1 206 ? -7.815 -26.539 27.554 1.00 88.00 206 GLN A O 1
ATOM 1659 N N . ARG A 1 207 ? -6.471 -27.573 26.079 1.00 90.44 207 ARG A N 1
ATOM 1660 C CA . ARG A 1 207 ? -6.084 -26.385 25.308 1.00 90.44 207 ARG A CA 1
ATOM 1661 C C . ARG A 1 207 ? -6.350 -26.652 23.842 1.00 90.44 207 ARG A C 1
ATOM 1663 O O . ARG A 1 207 ? -5.562 -27.328 23.173 1.00 90.44 207 ARG A O 1
ATOM 1670 N N . THR A 1 208 ? -7.497 -26.191 23.364 1.00 91.75 208 THR A N 1
ATOM 1671 C CA . THR A 1 208 ? -7.883 -26.423 21.974 1.00 91.75 208 THR A CA 1
ATOM 1672 C C . THR A 1 208 ? -8.451 -25.195 21.300 1.00 91.75 208 THR A C 1
ATOM 1674 O O . THR A 1 208 ? -9.109 -24.387 21.942 1.00 91.75 208 THR A O 1
ATOM 1677 N N . ILE A 1 209 ? -8.236 -25.103 19.993 1.00 92.88 209 ILE A N 1
ATOM 1678 C CA . ILE A 1 209 ? -8.726 -24.013 19.149 1.00 92.88 209 ILE A CA 1
ATOM 1679 C C . ILE A 1 209 ? -9.787 -24.568 18.209 1.00 92.88 209 ILE A C 1
ATOM 1681 O O . ILE A 1 209 ? -9.631 -25.664 17.666 1.00 92.88 209 ILE A O 1
ATOM 1685 N N . SER A 1 210 ? -10.881 -23.833 18.049 1.00 92.12 210 SER A N 1
ATOM 1686 C CA . SER A 1 210 ? -11.908 -24.100 17.043 1.00 92.12 210 SER A CA 1
ATOM 1687 C C . SER A 1 210 ? -12.126 -22.856 16.191 1.00 92.12 210 SER A C 1
ATOM 1689 O O . SER A 1 210 ? -12.109 -21.761 16.742 1.00 92.12 210 SER A O 1
ATOM 1691 N N . VAL A 1 211 ? -12.337 -23.023 14.888 1.00 92.75 211 VAL A N 1
ATOM 1692 C CA . VAL A 1 211 ? -12.581 -21.918 13.950 1.00 92.75 211 VAL A CA 1
ATOM 1693 C C . VAL A 1 211 ? -13.927 -22.133 13.268 1.00 92.75 211 VAL A C 1
ATOM 1695 O O . VAL A 1 211 ? -14.148 -23.191 12.672 1.00 92.75 211 VAL A O 1
ATOM 1698 N N . TYR A 1 212 ? -14.821 -21.157 13.387 1.00 90.56 212 TYR A N 1
ATOM 1699 C CA . TYR A 1 212 ? -16.185 -21.235 12.868 1.00 90.56 212 TYR A CA 1
ATOM 1700 C C . TYR A 1 212 ? -16.454 -20.157 11.826 1.00 90.56 212 TYR A C 1
ATOM 1702 O O . TYR A 1 212 ? -15.960 -19.040 11.948 1.00 90.56 212 TYR A O 1
ATOM 1710 N N . ASP A 1 213 ? -17.255 -20.489 10.822 1.00 89.81 213 ASP A N 1
ATOM 1711 C CA . ASP A 1 213 ? -17.670 -19.554 9.780 1.00 89.81 213 ASP A CA 1
ATOM 1712 C C . ASP A 1 213 ? -18.709 -18.558 10.326 1.00 89.81 213 ASP A C 1
ATOM 1714 O O . ASP A 1 213 ? -19.707 -18.964 10.930 1.00 89.81 213 ASP A O 1
ATOM 1718 N N . LEU A 1 214 ? -18.479 -17.254 10.148 1.00 86.56 214 LEU A N 1
ATOM 1719 C CA . LEU A 1 214 ? -19.450 -16.221 10.522 1.00 86.56 214 LEU A CA 1
ATOM 1720 C C . LEU A 1 214 ? -20.444 -15.926 9.399 1.00 86.56 214 LEU A C 1
ATOM 1722 O O . LEU A 1 214 ? -21.553 -15.480 9.693 1.00 86.56 214 LEU A O 1
ATOM 1726 N N . GLN A 1 215 ? -20.077 -16.224 8.152 1.00 85.12 215 GLN A N 1
ATOM 1727 C CA . GLN A 1 215 ? -20.880 -15.914 6.979 1.00 85.12 215 GLN A CA 1
ATOM 1728 C C . GLN A 1 215 ? -21.875 -17.022 6.654 1.00 85.12 215 GLN A C 1
ATOM 1730 O O . GLN A 1 215 ? -21.719 -18.193 7.022 1.00 85.12 215 GLN A O 1
ATOM 1735 N N . SER A 1 216 ? -22.913 -16.645 5.913 1.00 85.75 216 SER A N 1
ATOM 1736 C CA . SER A 1 216 ? -23.877 -17.607 5.414 1.00 85.75 216 SER A CA 1
ATOM 1737 C C . SER A 1 216 ? -23.303 -18.390 4.240 1.00 85.75 216 SER A C 1
ATOM 1739 O O . SER A 1 216 ? -22.621 -17.840 3.377 1.00 85.75 216 SER A O 1
ATOM 1741 N N . TYR A 1 217 ? -23.617 -19.683 4.172 1.00 87.38 217 TYR A N 1
ATOM 1742 C CA . TYR A 1 217 ? -23.167 -20.573 3.103 1.00 87.38 217 TYR A CA 1
ATOM 1743 C C . TYR A 1 217 ? -24.346 -21.298 2.465 1.00 87.38 217 TYR A C 1
ATOM 1745 O O . TYR A 1 217 ? -25.129 -21.956 3.152 1.00 87.38 217 TYR A O 1
ATOM 1753 N N . CYS A 1 218 ? -24.465 -21.218 1.143 1.00 88.50 218 CYS A N 1
ATOM 1754 C CA . CYS A 1 218 ? -25.495 -21.919 0.391 1.00 88.50 218 CYS A CA 1
ATOM 1755 C C . CYS A 1 218 ? -24.993 -23.282 -0.098 1.00 88.50 218 CYS A C 1
ATOM 1757 O O . CYS A 1 218 ? -24.145 -23.359 -0.985 1.00 88.50 218 CYS A O 1
ATOM 1759 N N . TYR A 1 219 ? -25.598 -24.371 0.386 1.00 86.12 219 TYR A N 1
ATOM 1760 C CA . TYR A 1 219 ? -25.195 -25.731 0.005 1.00 86.12 219 TYR A CA 1
ATOM 1761 C C . TYR A 1 219 ? -25.536 -26.109 -1.447 1.00 86.12 219 TYR A C 1
ATOM 1763 O O . TYR A 1 219 ? -25.000 -27.091 -1.953 1.00 86.12 219 TYR A O 1
ATOM 1771 N N . GLU A 1 220 ? -26.414 -25.355 -2.122 1.00 87.56 220 GLU A N 1
ATOM 1772 C CA . GLU A 1 220 ? -26.818 -25.648 -3.510 1.00 87.56 220 GLU A CA 1
ATOM 1773 C C . GLU A 1 220 ? -25.866 -25.068 -4.570 1.00 87.56 220 GLU A C 1
ATOM 1775 O O . GLU A 1 220 ? -25.533 -25.763 -5.527 1.00 87.56 220 GLU A O 1
ATOM 1780 N N . CYS A 1 221 ? -25.437 -23.806 -4.431 1.00 85.62 221 CYS A N 1
ATOM 1781 C CA . CYS A 1 221 ? -24.560 -23.130 -5.400 1.00 85.62 221 CYS A CA 1
ATOM 1782 C C . CYS A 1 221 ? -23.145 -22.847 -4.876 1.00 85.62 221 CYS A C 1
ATOM 1784 O O . CYS A 1 221 ? -22.290 -22.445 -5.655 1.00 85.62 221 CYS A O 1
ATOM 1786 N N . GLY A 1 222 ? -22.882 -23.069 -3.585 1.00 83.50 222 GLY A N 1
ATOM 1787 C CA . GLY A 1 222 ? -21.585 -22.799 -2.964 1.00 83.50 222 GLY A CA 1
ATOM 1788 C C . GLY A 1 222 ? -21.329 -21.329 -2.627 1.00 83.50 222 GLY A C 1
ATOM 1789 O O . GLY A 1 222 ? -20.239 -21.015 -2.158 1.00 83.50 222 GLY A O 1
ATOM 1790 N N . HIS A 1 223 ? -22.308 -20.442 -2.838 1.00 84.38 223 HIS A N 1
ATOM 1791 C CA . HIS A 1 223 ? -22.183 -19.024 -2.509 1.00 84.38 223 HIS A CA 1
ATOM 1792 C C . HIS A 1 223 ? -22.016 -18.824 -0.998 1.00 84.38 223 HIS A C 1
ATOM 1794 O O . HIS A 1 223 ? -22.851 -19.287 -0.211 1.00 84.38 223 HIS A O 1
ATOM 1800 N N . ARG A 1 224 ? -20.945 -18.125 -0.616 1.00 85.75 224 ARG A N 1
ATOM 1801 C CA . ARG A 1 224 ? -20.648 -17.696 0.752 1.00 85.75 224 ARG A CA 1
ATOM 1802 C C . ARG A 1 224 ? -20.737 -16.174 0.826 1.00 85.75 224 ARG A C 1
ATOM 1804 O O . ARG A 1 224 ? -20.165 -15.502 -0.028 1.00 85.75 224 ARG A O 1
ATOM 1811 N N . GLY A 1 225 ? -21.445 -15.645 1.817 1.00 78.19 225 GLY A N 1
ATOM 1812 C CA . GLY A 1 225 ? -21.611 -14.203 1.993 1.00 78.19 225 GLY A CA 1
ATOM 1813 C C . GLY A 1 225 ? -22.615 -13.834 3.082 1.00 78.19 225 GLY A C 1
ATOM 1814 O O . GLY A 1 225 ? -23.132 -14.689 3.798 1.00 78.19 225 GLY A O 1
ATOM 1815 N N . GLU A 1 226 ? -22.911 -12.544 3.200 1.00 75.12 226 GLU A N 1
ATOM 1816 C CA . GLU A 1 226 ? -23.786 -11.990 4.239 1.00 75.12 226 GLU A CA 1
ATOM 1817 C C . GLU A 1 226 ? -25.237 -11.886 3.756 1.00 75.12 226 GLU A C 1
ATOM 1819 O O . GLU A 1 226 ? -25.696 -10.844 3.288 1.00 75.12 226 GLU A O 1
ATOM 1824 N N . PHE A 1 227 ? -25.972 -12.990 3.871 1.00 74.62 227 PHE A N 1
ATOM 1825 C CA . PHE A 1 227 ? -27.391 -13.072 3.523 1.00 74.62 227 PHE A CA 1
ATOM 1826 C C . PHE A 1 227 ? -28.146 -13.943 4.528 1.00 74.62 227 PHE A C 1
ATOM 1828 O O . PHE A 1 227 ? -27.566 -14.797 5.195 1.00 74.62 227 PHE A O 1
ATOM 1835 N N . THR A 1 228 ? -29.461 -13.763 4.637 1.00 73.44 228 THR A N 1
ATOM 1836 C CA . THR A 1 228 ? -30.308 -14.551 5.551 1.00 73.44 228 THR A CA 1
ATOM 1837 C C . THR A 1 228 ? -31.516 -15.106 4.815 1.00 73.44 228 THR A C 1
ATOM 1839 O O . THR A 1 228 ? -31.964 -14.526 3.826 1.00 73.44 228 THR A O 1
ATOM 1842 N N . LEU A 1 229 ? -32.066 -16.225 5.300 1.00 74.38 229 LEU A N 1
ATOM 1843 C CA . LEU A 1 229 ? -33.243 -16.928 4.765 1.00 74.38 229 LEU A CA 1
ATOM 1844 C C . LEU A 1 229 ? -33.124 -17.502 3.338 1.00 74.38 229 LEU A C 1
ATOM 1846 O O . LEU A 1 229 ? -33.575 -18.624 3.109 1.00 74.38 229 LEU A O 1
ATOM 1850 N N . LYS A 1 230 ? -32.583 -16.756 2.366 1.00 83.12 230 LYS A N 1
ATOM 1851 C CA . LYS A 1 230 ? -32.476 -17.143 0.953 1.00 83.12 230 LYS A CA 1
ATOM 1852 C C . LYS A 1 230 ? -31.149 -16.714 0.352 1.00 83.12 230 LYS A C 1
ATOM 1854 O O . LYS A 1 230 ? -30.701 -15.597 0.567 1.00 83.12 230 LYS A O 1
ATOM 1859 N N . CYS A 1 231 ? -30.567 -17.589 -0.461 1.00 81.81 231 CYS A N 1
ATOM 1860 C CA . CYS A 1 231 ? -29.374 -17.270 -1.238 1.00 81.81 231 CYS A CA 1
ATOM 1861 C C . CYS A 1 231 ? -29.685 -16.213 -2.323 1.00 81.81 231 CYS A C 1
ATOM 1863 O O . CYS A 1 231 ? -30.629 -16.428 -3.092 1.00 81.81 231 CYS A O 1
ATOM 1865 N N . PRO A 1 232 ? -28.895 -15.128 -2.443 1.00 79.00 232 PRO A N 1
ATOM 1866 C CA . PRO A 1 232 ? -29.116 -14.080 -3.444 1.00 79.00 232 PRO A CA 1
ATOM 1867 C C . PRO A 1 232 ? -28.891 -14.570 -4.883 1.00 79.00 232 PRO A C 1
ATOM 1869 O O . PRO A 1 232 ? -29.599 -14.149 -5.794 1.00 79.00 232 PRO A O 1
ATOM 1872 N N . GLU A 1 233 ? -27.977 -15.522 -5.098 1.00 82.19 233 GLU A N 1
ATOM 1873 C CA . GLU A 1 233 ? -27.668 -16.036 -6.439 1.00 82.19 233 GLU A CA 1
ATOM 1874 C C . GLU A 1 233 ? -28.694 -17.049 -6.963 1.00 82.19 233 GLU A C 1
ATOM 1876 O O . GLU A 1 233 ? -29.081 -17.010 -8.131 1.00 82.19 233 GLU A O 1
ATOM 1881 N N . CYS A 1 234 ? -29.127 -17.993 -6.117 1.00 85.69 234 CYS A N 1
ATOM 1882 C CA . CYS A 1 234 ? -29.947 -19.130 -6.556 1.00 85.69 234 CYS A CA 1
ATOM 1883 C C . CYS A 1 234 ? -31.343 -19.202 -5.917 1.00 85.69 234 CYS A C 1
ATOM 1885 O O . CYS A 1 234 ? -32.162 -20.029 -6.323 1.00 85.69 234 CYS A O 1
ATOM 1887 N N . GLY A 1 235 ? -31.634 -18.368 -4.913 1.00 84.12 235 GLY A N 1
ATOM 1888 C CA . GLY A 1 235 ? -32.919 -18.334 -4.206 1.00 84.12 235 GLY A CA 1
ATOM 1889 C C . GLY A 1 235 ? -33.193 -19.526 -3.280 1.00 84.12 235 GLY A C 1
ATOM 1890 O O . GLY A 1 235 ? -34.314 -19.650 -2.783 1.00 84.12 235 GLY A O 1
ATOM 1891 N N . SER A 1 236 ? -32.213 -20.411 -3.061 1.00 86.56 236 SER A N 1
ATOM 1892 C CA . SER A 1 236 ? -32.345 -21.576 -2.176 1.00 86.56 236 SER A CA 1
ATOM 1893 C C . SER A 1 236 ? -32.461 -21.175 -0.704 1.00 86.56 236 SER A C 1
ATOM 1895 O O . SER A 1 236 ? -31.808 -20.234 -0.261 1.00 86.56 236 SER A O 1
ATOM 1897 N N . GLU A 1 237 ? -33.255 -21.935 0.054 1.00 86.75 237 GLU A N 1
ATOM 1898 C CA . GLU A 1 237 ? -33.381 -21.847 1.519 1.00 86.75 237 GLU A CA 1
ATOM 1899 C C . GLU A 1 237 ? -32.465 -22.867 2.236 1.00 86.75 237 GLU A C 1
ATOM 1901 O O . GLU A 1 237 ? -32.424 -22.918 3.462 1.00 86.75 237 GLU A O 1
ATOM 1906 N N . ASN A 1 238 ? -31.730 -23.704 1.487 1.00 88.19 238 ASN A N 1
ATOM 1907 C CA . ASN A 1 238 ? -30.774 -24.676 2.031 1.00 88.19 238 ASN A CA 1
ATOM 1908 C C . ASN A 1 238 ? -29.430 -23.995 2.341 1.00 88.19 238 ASN A C 1
ATOM 1910 O O . ASN A 1 238 ? -28.437 -24.175 1.627 1.00 88.19 238 ASN A O 1
ATOM 1914 N N . ILE A 1 239 ? -29.445 -23.159 3.376 1.00 84.75 239 ILE A N 1
ATOM 1915 C CA . ILE A 1 239 ? -28.336 -22.289 3.765 1.00 84.75 239 ILE A CA 1
ATOM 1916 C C . ILE A 1 239 ? -27.936 -22.539 5.227 1.00 84.75 239 ILE A C 1
ATOM 1918 O O . ILE A 1 239 ? -28.771 -22.896 6.057 1.00 84.75 239 ILE A O 1
ATOM 1922 N N . SER A 1 240 ? -26.657 -22.352 5.539 1.00 84.19 240 SER A N 1
ATOM 1923 C CA . SER A 1 240 ? -26.148 -22.205 6.909 1.00 84.19 240 SER A CA 1
ATOM 1924 C C . SER A 1 240 ? -26.050 -20.712 7.216 1.00 84.19 240 SER A C 1
ATOM 1926 O O . SER A 1 240 ? -25.458 -20.020 6.402 1.00 84.19 240 SER A O 1
ATOM 1928 N N . GLU A 1 241 ? -26.600 -20.211 8.329 1.00 76.81 241 GLU A N 1
ATOM 1929 C CA . GLU A 1 241 ? -26.615 -18.770 8.693 1.00 76.81 241 GLU A CA 1
ATOM 1930 C C . GLU A 1 241 ? -25.429 -18.356 9.600 1.00 76.81 241 GLU A C 1
ATOM 1932 O O . GLU A 1 241 ? -25.583 -17.535 10.504 1.00 76.81 241 GLU A O 1
ATOM 1937 N N . GLY A 1 242 ? -24.255 -18.967 9.402 1.00 81.62 242 GLY A N 1
ATOM 1938 C CA . GLY A 1 242 ? -23.060 -18.720 10.221 1.00 81.62 242 GLY A CA 1
ATOM 1939 C C . GLY A 1 242 ? -23.131 -19.274 11.657 1.00 81.62 242 GLY A C 1
ATOM 1940 O O . GLY A 1 242 ? -24.048 -20.008 12.033 1.00 81.62 242 GLY A O 1
ATOM 1941 N N . TYR A 1 243 ? -22.116 -18.964 12.469 1.00 86.00 243 TYR A N 1
ATOM 1942 C CA . TYR A 1 243 ? -21.974 -19.465 13.841 1.00 86.00 243 TYR A CA 1
ATOM 1943 C C . TYR A 1 243 ? -23.089 -18.983 14.789 1.00 86.00 243 TYR A C 1
ATOM 1945 O O . TYR A 1 243 ? -23.271 -17.783 14.987 1.00 86.00 243 TYR A O 1
ATOM 1953 N N . GLY A 1 244 ? -23.757 -19.919 15.468 1.00 82.62 244 GLY A N 1
ATOM 1954 C CA . GLY A 1 244 ? -24.755 -19.629 16.505 1.00 82.62 244 GLY A CA 1
ATOM 1955 C C . GLY A 1 244 ? -26.096 -20.317 16.266 1.00 82.62 244 GLY A C 1
ATOM 1956 O O . GLY A 1 244 ? -26.505 -20.539 15.131 1.00 82.62 244 GLY A O 1
ATOM 1957 N N . GLU A 1 245 ? -26.810 -20.659 17.340 1.00 84.00 245 GLU A N 1
ATOM 1958 C CA . GLU A 1 245 ? -28.174 -21.192 17.231 1.00 84.00 245 GLU A CA 1
ATOM 1959 C C . GLU A 1 245 ? -29.208 -20.057 17.258 1.00 84.00 245 GLU A C 1
ATOM 1961 O O . GLU A 1 245 ? -29.124 -19.139 18.078 1.00 84.00 245 GLU A O 1
ATOM 1966 N N . ASP A 1 246 ? -30.215 -20.132 16.383 1.00 82.12 246 ASP A N 1
ATOM 1967 C CA . ASP A 1 246 ? -31.369 -19.230 16.421 1.00 82.12 246 ASP A CA 1
ATOM 1968 C C . ASP A 1 246 ? -32.325 -19.639 17.551 1.00 82.12 246 ASP A C 1
ATOM 1970 O O . ASP A 1 246 ? -33.004 -20.668 17.479 1.00 82.12 246 ASP A O 1
ATOM 1974 N N . THR A 1 247 ? -32.353 -18.851 18.628 1.00 84.19 247 THR A N 1
ATOM 1975 C CA . THR A 1 247 ? -33.116 -19.197 19.830 1.00 84.19 247 THR A CA 1
ATOM 1976 C C . THR A 1 247 ? -34.564 -18.717 19.755 1.00 84.19 247 THR A C 1
ATOM 1978 O O . THR A 1 247 ? -34.920 -17.752 19.078 1.00 84.19 247 THR A O 1
ATOM 1981 N N . THR A 1 248 ? -35.433 -19.352 20.543 1.00 80.94 248 THR A N 1
ATOM 1982 C CA . THR A 1 248 ? -36.816 -18.894 20.739 1.00 80.94 248 THR A CA 1
ATOM 1983 C C . THR A 1 248 ? -36.940 -17.794 21.801 1.00 80.94 248 THR A C 1
ATOM 1985 O O . THR A 1 248 ? -38.049 -17.523 22.260 1.00 80.94 248 THR A O 1
ATOM 1988 N N . ILE A 1 249 ? -35.827 -17.205 22.254 1.00 80.25 249 ILE A N 1
ATOM 1989 C CA . ILE A 1 249 ? -35.829 -16.170 23.292 1.00 80.25 249 ILE A CA 1
ATOM 1990 C C . ILE A 1 249 ? -36.282 -14.853 22.655 1.00 80.25 249 ILE A C 1
ATOM 1992 O O . ILE A 1 249 ? -35.675 -14.368 21.699 1.00 80.25 249 ILE A O 1
ATOM 1996 N N . PHE A 1 250 ? -37.372 -14.298 23.185 1.00 81.88 250 PHE A N 1
ATOM 1997 C CA . PHE A 1 250 ? -37.967 -13.042 22.738 1.00 81.88 250 PHE A CA 1
ATOM 1998 C C . PHE A 1 250 ? -38.015 -12.058 23.906 1.00 81.88 250 PHE A C 1
ATOM 2000 O O . PHE A 1 250 ? -38.622 -12.352 24.936 1.00 81.88 250 PHE A O 1
ATOM 2007 N N . VAL A 1 251 ? -37.352 -10.915 23.752 1.00 81.44 251 VAL A N 1
ATOM 2008 C CA . VAL A 1 251 ? -37.214 -9.886 24.785 1.00 81.44 251 VAL A CA 1
ATOM 2009 C C . VAL A 1 251 ? -38.093 -8.689 24.438 1.00 81.44 251 VAL A C 1
ATOM 2011 O O . VAL A 1 251 ? -37.997 -8.113 23.354 1.00 81.44 251 VAL A O 1
ATOM 2014 N N . THR A 1 252 ? -38.926 -8.290 25.395 1.00 80.75 252 THR A N 1
ATOM 2015 C CA . THR A 1 252 ? -39.719 -7.057 25.361 1.00 80.75 252 THR A CA 1
ATOM 2016 C C . THR A 1 252 ? -39.477 -6.250 26.632 1.00 80.75 252 THR A C 1
ATOM 2018 O O . THR A 1 252 ? -39.200 -6.822 27.693 1.00 80.75 252 THR A O 1
ATOM 2021 N N . ALA A 1 253 ? -39.632 -4.927 26.538 1.00 76.62 253 ALA A N 1
ATOM 2022 C CA . ALA A 1 253 ? -39.501 -4.015 27.679 1.00 76.62 253 ALA A CA 1
ATOM 2023 C C . ALA A 1 253 ? -40.492 -4.321 28.823 1.00 76.62 253 ALA A C 1
ATOM 2025 O O . ALA A 1 253 ? -40.206 -4.055 29.983 1.00 76.62 253 ALA A O 1
ATOM 2026 N N . ASP A 1 254 ? -41.647 -4.917 28.512 1.00 74.25 254 ASP A N 1
ATOM 2027 C CA . ASP A 1 254 ? -42.690 -5.197 29.508 1.00 74.25 254 ASP A CA 1
ATOM 2028 C C . ASP A 1 254 ? -42.455 -6.485 30.327 1.00 74.25 254 ASP A C 1
ATOM 2030 O O . ASP A 1 254 ? -43.130 -6.701 31.336 1.00 74.25 254 ASP A O 1
ATOM 2034 N N . GLU A 1 255 ? -41.539 -7.368 29.901 1.00 73.62 255 GLU A N 1
ATOM 2035 C CA . GLU A 1 255 ? -41.337 -8.689 30.522 1.00 73.62 255 GLU A CA 1
ATOM 2036 C C . GLU A 1 255 ? -39.900 -8.920 31.009 1.00 73.62 255 GLU A C 1
ATOM 2038 O O . GLU A 1 255 ? -39.666 -9.136 32.203 1.00 73.62 255 GLU A O 1
ATOM 2043 N N . LEU A 1 256 ? -38.944 -8.938 30.076 1.00 73.94 256 LEU A N 1
ATOM 2044 C CA . LEU A 1 256 ? -37.558 -9.349 30.322 1.00 73.94 256 LEU A CA 1
ATOM 2045 C C . LEU A 1 256 ? -36.576 -8.175 30.287 1.00 73.94 256 LEU A C 1
ATOM 2047 O O . LEU A 1 256 ? -35.583 -8.242 31.002 1.00 73.94 256 LEU A O 1
ATOM 2051 N N . GLY A 1 257 ? -36.848 -7.128 29.502 1.00 72.00 257 GLY A N 1
ATOM 2052 C CA . GLY A 1 257 ? -35.964 -5.970 29.361 1.00 72.00 257 GLY A CA 1
ATOM 2053 C C . GLY A 1 257 ? -36.153 -4.920 30.458 1.00 72.00 257 GLY A C 1
ATOM 2054 O O . GLY A 1 257 ? -37.276 -4.571 30.808 1.00 72.00 257 GLY A O 1
ATOM 2055 N N . GLN A 1 258 ? -35.046 -4.389 30.960 1.00 68.00 258 GLN A N 1
ATOM 2056 C CA . GLN A 1 258 ? -34.933 -3.164 31.742 1.00 68.00 258 GLN A CA 1
ATOM 2057 C C . GLN A 1 258 ? -34.089 -2.181 30.918 1.00 68.00 258 GLN A C 1
ATOM 2059 O O . GLN A 1 258 ? -32.997 -2.528 30.476 1.00 68.00 258 GLN A O 1
ATOM 2064 N N . ASP A 1 259 ? -34.613 -0.977 30.677 1.00 69.00 259 ASP A N 1
ATOM 2065 C CA . ASP A 1 259 ? -33.884 0.115 30.016 1.00 69.00 259 ASP A CA 1
ATOM 2066 C C . ASP A 1 259 ? -33.239 -0.269 28.665 1.00 69.00 259 ASP A C 1
ATOM 2068 O O . ASP A 1 259 ? -32.046 -0.070 28.454 1.00 69.00 259 ASP A O 1
ATOM 2072 N N . ILE A 1 260 ? -34.031 -0.819 27.730 1.00 76.00 260 ILE A N 1
ATOM 2073 C CA . ILE A 1 260 ? -33.553 -1.111 26.367 1.00 76.00 260 ILE A CA 1
ATOM 2074 C C . ILE A 1 260 ? -33.171 0.205 25.674 1.00 76.00 260 ILE A C 1
ATOM 2076 O O . ILE A 1 260 ? -34.039 1.042 25.409 1.00 76.00 260 ILE A O 1
ATOM 2080 N N . GLN A 1 261 ? -31.886 0.375 25.366 1.00 74.38 261 GLN A N 1
ATOM 2081 C CA . GLN A 1 261 ? -31.362 1.512 24.620 1.00 74.38 261 GLN A CA 1
ATOM 2082 C C . GLN A 1 261 ? -31.032 1.099 23.188 1.00 74.38 261 GLN A C 1
ATOM 2084 O O . GLN A 1 261 ? -30.357 0.103 22.951 1.00 74.38 261 GLN A O 1
ATOM 2089 N N . LEU A 1 262 ? -31.512 1.901 22.238 1.00 76.38 262 LEU A N 1
ATOM 2090 C CA . LEU A 1 262 ? -31.097 1.867 20.842 1.00 76.38 262 LEU A CA 1
ATOM 2091 C C . LEU A 1 262 ? -30.238 3.106 20.600 1.00 76.38 262 LEU A C 1
ATOM 2093 O O . LEU A 1 262 ? -30.748 4.229 20.637 1.00 76.38 262 LEU A O 1
ATOM 2097 N N . SER A 1 263 ? -28.949 2.906 20.369 1.00 74.00 263 SER A N 1
ATOM 2098 C CA . SER A 1 263 ? -28.035 3.942 19.900 1.00 74.00 263 SER A CA 1
ATOM 2099 C C . SER A 1 263 ? -27.706 3.699 18.429 1.00 74.00 263 SER A C 1
ATOM 2101 O O . SER A 1 263 ? -27.921 2.624 17.868 1.00 74.00 263 SER A O 1
ATOM 2103 N N . THR A 1 264 ? -27.276 4.748 17.742 1.00 69.94 264 THR A N 1
ATOM 2104 C CA . THR A 1 264 ? -26.849 4.666 16.345 1.00 69.94 264 THR A CA 1
ATOM 2105 C C . THR A 1 264 ? -25.496 5.329 16.260 1.00 69.94 264 THR A C 1
ATOM 2107 O O . THR A 1 264 ? -25.347 6.461 16.728 1.00 69.94 264 THR A O 1
ATOM 2110 N N . ASP A 1 265 ? -24.523 4.615 15.710 1.00 67.44 265 ASP A N 1
ATOM 2111 C CA . ASP A 1 265 ? -23.199 5.174 15.494 1.00 67.44 265 ASP A CA 1
ATOM 2112 C C . ASP A 1 265 ? -23.234 6.029 14.227 1.00 67.44 265 ASP A C 1
ATOM 2114 O O . ASP A 1 265 ? -23.186 5.541 13.101 1.00 67.44 265 ASP A O 1
ATOM 2118 N N . ALA A 1 266 ? -23.427 7.331 14.420 1.00 65.75 266 ALA A N 1
ATOM 2119 C CA . ALA A 1 266 ? -23.474 8.273 13.317 1.00 65.75 266 ALA A CA 1
ATOM 2120 C C . ALA A 1 266 ? -22.075 8.622 12.797 1.00 65.75 266 ALA A C 1
ATOM 2122 O O . ALA A 1 266 ? -21.995 9.145 11.686 1.00 65.75 266 ALA A O 1
ATOM 2123 N N . ASP A 1 267 ? -21.005 8.385 13.565 1.00 62.81 267 ASP A N 1
ATOM 2124 C CA . ASP A 1 267 ? -19.648 8.854 13.257 1.00 62.81 267 ASP A CA 1
ATOM 2125 C C . ASP A 1 267 ? -18.918 7.919 12.282 1.00 62.81 267 ASP A C 1
ATOM 2127 O O . ASP A 1 267 ? -18.109 8.388 11.475 1.00 62.81 267 ASP A O 1
ATOM 2131 N N . SER A 1 268 ? -19.262 6.628 12.287 1.00 67.81 268 SER A N 1
ATOM 2132 C CA . SER A 1 268 ? -18.706 5.602 11.392 1.00 67.81 268 SER A CA 1
ATOM 2133 C C . SER A 1 268 ? -19.305 5.578 9.984 1.00 67.81 268 SER A C 1
ATOM 2135 O O . SER A 1 268 ? -18.776 4.884 9.120 1.00 67.81 268 SER A O 1
ATOM 2137 N N . VAL A 1 269 ? -20.360 6.355 9.712 1.00 78.94 269 VAL A N 1
ATOM 2138 C CA . VAL A 1 269 ? -21.030 6.325 8.404 1.00 78.94 269 VAL A CA 1
ATOM 2139 C C . VAL A 1 269 ? -20.163 6.964 7.313 1.00 78.94 269 VAL A C 1
ATOM 2141 O O . VAL A 1 269 ? -19.918 8.176 7.362 1.00 78.94 269 VAL A O 1
ATOM 2144 N N . LYS A 1 270 ? -19.766 6.190 6.294 1.00 84.75 270 LYS A N 1
ATOM 2145 C CA . LYS A 1 270 ? -18.995 6.644 5.120 1.00 84.75 270 LYS A CA 1
ATOM 2146 C C . LYS A 1 270 ? -19.740 6.348 3.831 1.00 84.75 270 LYS A C 1
ATOM 2148 O O . LYS A 1 270 ? -20.243 5.256 3.628 1.00 84.75 270 LYS A O 1
ATOM 2153 N N . ASN A 1 271 ? -19.791 7.328 2.939 1.00 86.62 271 ASN A N 1
ATOM 2154 C CA . ASN A 1 271 ? -20.498 7.227 1.659 1.00 86.62 271 ASN A CA 1
ATOM 2155 C C . ASN A 1 271 ? -19.588 7.447 0.444 1.00 86.62 271 ASN A C 1
ATOM 2157 O O . ASN A 1 271 ? -20.071 7.491 -0.689 1.00 86.62 271 ASN A O 1
ATOM 2161 N N . CYS A 1 272 ? -18.284 7.588 0.689 1.00 89.25 272 CYS A N 1
ATOM 2162 C CA . CYS A 1 272 ? -17.241 7.765 -0.308 1.00 89.25 272 CYS A CA 1
ATOM 2163 C C . CYS A 1 272 ? -15.987 7.019 0.163 1.00 89.25 272 CYS A C 1
ATOM 2165 O O . CYS A 1 272 ? -15.477 7.322 1.242 1.00 89.25 272 CYS A O 1
ATOM 2167 N N . PHE A 1 273 ? -15.490 6.067 -0.627 1.00 90.75 273 PHE A N 1
ATOM 2168 C CA . PHE A 1 273 ? -14.227 5.380 -0.353 1.00 90.75 273 PHE A CA 1
ATOM 2169 C C . PHE A 1 273 ? -13.184 5.729 -1.394 1.00 90.75 273 PHE A C 1
ATOM 2171 O O . PHE A 1 273 ? -13.472 5.681 -2.589 1.00 90.75 273 PHE A O 1
ATOM 2178 N N . LYS A 1 274 ? -11.967 6.008 -0.925 1.00 89.12 274 LYS A N 1
ATOM 2179 C CA . LYS A 1 274 ? -10.758 6.014 -1.743 1.00 89.12 274 LYS A CA 1
ATOM 2180 C C . LYS A 1 274 ? -10.148 4.613 -1.760 1.00 89.12 274 LYS A C 1
ATOM 2182 O O . LYS A 1 274 ? -9.887 4.049 -0.704 1.00 89.12 274 LYS A O 1
ATOM 2187 N N . LEU A 1 275 ? -9.922 4.065 -2.944 1.00 87.81 275 LEU A N 1
ATOM 2188 C CA . LEU A 1 275 ? -9.453 2.703 -3.170 1.00 87.81 275 LEU A CA 1
ATOM 2189 C C . LEU A 1 275 ? -7.921 2.634 -3.219 1.00 87.81 275 LEU A C 1
ATOM 2191 O O . LEU A 1 275 ? -7.303 3.277 -4.070 1.00 87.81 275 LEU A O 1
ATOM 2195 N N . VAL A 1 276 ? -7.322 1.827 -2.339 1.00 84.19 276 VAL A N 1
ATOM 2196 C CA . VAL A 1 276 ? -5.871 1.585 -2.273 1.00 84.19 276 VAL A CA 1
ATOM 2197 C C . VAL A 1 276 ? -5.607 0.077 -2.201 1.00 84.19 276 VAL A C 1
ATOM 2199 O O . VAL A 1 276 ? -6.082 -0.604 -1.295 1.00 84.19 276 VAL A O 1
ATOM 2202 N N . ALA A 1 277 ? -4.880 -0.465 -3.175 1.00 81.56 277 ALA A N 1
ATOM 2203 C CA . ALA A 1 277 ? -4.497 -1.878 -3.200 1.00 81.56 277 ALA A CA 1
ATOM 2204 C C . ALA A 1 277 ? -3.088 -2.083 -2.610 1.00 81.56 277 ALA A C 1
ATOM 2206 O O . ALA A 1 277 ? -2.460 -1.129 -2.153 1.00 81.56 277 ALA A O 1
ATOM 2207 N N . GLY A 1 278 ? -2.580 -3.319 -2.609 1.00 66.94 278 GLY A N 1
ATOM 2208 C CA . GLY A 1 278 ? -1.310 -3.671 -1.964 1.00 66.94 278 GLY A CA 1
ATOM 2209 C C . GLY A 1 278 ? -0.060 -3.060 -2.590 1.00 66.94 278 GLY A C 1
ATOM 2210 O O . GLY A 1 278 ? 0.949 -2.926 -1.902 1.00 66.94 278 GLY A O 1
ATOM 2211 N N . ASP A 1 279 ? -0.139 -2.622 -3.845 1.00 76.56 279 ASP A N 1
ATOM 2212 C CA . ASP A 1 279 ? 0.924 -1.875 -4.513 1.00 76.56 279 ASP A CA 1
ATOM 2213 C C . ASP A 1 279 ? 0.377 -0.839 -5.514 1.00 76.56 279 ASP A C 1
ATOM 2215 O O . ASP A 1 279 ? -0.825 -0.771 -5.814 1.00 76.56 279 ASP A O 1
ATOM 2219 N N . ASP A 1 280 ? 1.282 -0.010 -6.036 1.00 81.38 280 ASP A N 1
ATOM 2220 C CA . ASP A 1 280 ? 0.969 1.092 -6.949 1.00 81.38 280 ASP A CA 1
ATOM 2221 C C . ASP A 1 280 ? 0.417 0.617 -8.304 1.00 81.38 280 ASP A C 1
ATOM 2223 O O . ASP A 1 280 ? -0.435 1.291 -8.899 1.00 81.38 280 ASP A O 1
ATOM 2227 N N . LEU A 1 281 ? 0.880 -0.532 -8.809 1.00 81.00 281 LEU A N 1
ATOM 2228 C CA . LEU A 1 281 ? 0.443 -1.091 -10.088 1.00 81.00 281 LEU A CA 1
ATOM 2229 C C . LEU A 1 281 ? -0.977 -1.658 -9.970 1.00 81.00 281 LEU A C 1
ATOM 2231 O O . LEU A 1 281 ? -1.823 -1.360 -10.821 1.00 81.00 281 LEU A O 1
ATOM 2235 N N . MET A 1 282 ? -1.282 -2.389 -8.895 1.00 84.62 282 MET A N 1
ATOM 2236 C CA . MET A 1 282 ? -2.637 -2.856 -8.604 1.00 84.62 282 MET A CA 1
ATOM 2237 C C . MET A 1 282 ? -3.578 -1.675 -8.345 1.00 84.62 282 MET A C 1
ATOM 2239 O O . MET A 1 282 ? -4.659 -1.621 -8.925 1.00 84.62 282 MET A O 1
ATOM 2243 N N . THR A 1 283 ? -3.158 -0.670 -7.570 1.00 84.69 283 THR A N 1
ATOM 2244 C CA . THR A 1 283 ? -3.973 0.532 -7.304 1.00 84.69 283 THR A CA 1
ATOM 2245 C C . THR A 1 283 ? -4.294 1.290 -8.597 1.00 84.69 283 THR A C 1
ATOM 2247 O O . THR A 1 283 ? -5.433 1.704 -8.836 1.00 84.69 283 THR A O 1
ATOM 2250 N N . SER A 1 284 ? -3.310 1.423 -9.488 1.00 85.50 284 SER A N 1
ATOM 2251 C CA . SER A 1 284 ? -3.510 2.021 -10.813 1.00 85.50 284 SER A CA 1
ATOM 2252 C C . SER A 1 284 ? -4.456 1.187 -11.681 1.00 85.50 284 SER A C 1
ATOM 2254 O O . SER A 1 284 ? -5.281 1.737 -12.413 1.00 85.50 284 SER A O 1
ATOM 2256 N N . THR A 1 285 ? -4.377 -0.140 -11.580 1.00 86.12 285 THR A N 1
ATOM 2257 C CA . THR A 1 285 ? -5.245 -1.064 -12.320 1.00 86.12 285 THR A CA 1
ATOM 2258 C C . THR A 1 285 ? -6.682 -1.031 -11.805 1.00 86.12 285 THR A C 1
ATOM 2260 O O . THR A 1 285 ? -7.605 -0.993 -12.616 1.00 86.12 285 THR A O 1
ATOM 2263 N N . VAL A 1 286 ? -6.895 -0.919 -10.491 1.00 88.31 286 VAL A N 1
ATOM 2264 C CA . VAL A 1 286 ? -8.212 -0.675 -9.877 1.00 88.31 286 VAL A CA 1
ATOM 2265 C C . VAL A 1 286 ? -8.826 0.618 -10.415 1.00 88.31 286 VAL A C 1
ATOM 2267 O O . VAL A 1 286 ? -9.957 0.607 -10.896 1.00 88.31 286 VAL A O 1
ATOM 2270 N N . ARG A 1 287 ? -8.063 1.718 -10.456 1.00 88.56 287 ARG A N 1
ATOM 2271 C CA . ARG A 1 287 ? -8.533 2.981 -11.053 1.00 88.56 287 ARG A CA 1
ATOM 2272 C C . ARG A 1 287 ? -8.933 2.816 -12.521 1.00 88.56 287 ARG A C 1
ATOM 2274 O O . ARG A 1 287 ? -9.971 3.322 -12.937 1.00 88.56 287 ARG A O 1
ATOM 2281 N N . ASN A 1 288 ? -8.123 2.111 -13.310 1.00 85.25 288 ASN A N 1
ATOM 2282 C CA . ASN A 1 288 ? -8.415 1.871 -14.726 1.00 85.25 288 ASN A CA 1
ATOM 2283 C C . ASN A 1 288 ? -9.639 0.968 -14.927 1.00 85.25 288 ASN A C 1
ATOM 2285 O O . ASN A 1 288 ? -10.360 1.132 -15.914 1.00 85.25 288 ASN A O 1
ATOM 2289 N N . SER A 1 289 ? -9.871 0.045 -13.994 1.00 86.56 289 SER A N 1
ATOM 2290 C CA . SER A 1 289 ? -10.988 -0.903 -14.000 1.00 86.56 289 SER A CA 1
ATOM 2291 C C . SER A 1 289 ? -12.303 -0.276 -13.540 1.00 86.56 289 SER A C 1
ATOM 2293 O O . SER A 1 289 ? -13.356 -0.832 -13.828 1.00 86.56 289 SER A O 1
ATOM 2295 N N . ASN A 1 290 ? -12.266 0.898 -12.904 1.00 88.50 290 ASN A N 1
ATOM 2296 C CA . ASN A 1 290 ? -13.456 1.663 -12.552 1.00 88.50 290 ASN A CA 1
ATOM 2297 C C . ASN A 1 290 ? -13.960 2.482 -13.765 1.00 88.50 290 ASN A C 1
ATOM 2299 O O . ASN A 1 290 ? -13.216 3.332 -14.274 1.00 88.50 290 ASN A O 1
ATOM 2303 N N . PRO A 1 291 ? -15.219 2.307 -14.220 1.00 88.62 291 PRO A N 1
ATOM 2304 C CA . PRO A 1 291 ? -15.798 3.070 -15.329 1.00 88.62 291 PRO A CA 1
ATOM 2305 C C . PRO A 1 291 ? -15.734 4.590 -15.170 1.00 88.62 291 PRO A C 1
ATOM 2307 O O . PRO A 1 291 ? -15.695 5.301 -16.172 1.00 88.62 291 PRO A O 1
ATOM 2310 N N . ASN A 1 292 ? -15.715 5.104 -13.935 1.00 87.25 292 ASN A N 1
ATOM 2311 C CA . ASN A 1 292 ? -15.616 6.543 -13.669 1.00 87.25 292 ASN A CA 1
ATOM 2312 C C . ASN A 1 292 ? -14.171 7.089 -13.734 1.00 87.25 292 ASN A C 1
ATOM 2314 O O . ASN A 1 292 ? -13.971 8.301 -13.652 1.00 87.25 292 ASN A O 1
ATOM 2318 N N . GLY A 1 293 ? -13.170 6.209 -13.879 1.00 83.19 293 GLY A N 1
ATOM 2319 C CA . GLY A 1 293 ? -11.748 6.547 -13.996 1.00 83.19 293 GLY A CA 1
ATOM 2320 C C . GLY A 1 293 ? -11.105 7.124 -12.732 1.00 83.19 293 GLY A C 1
ATOM 2321 O O . GLY A 1 293 ? -9.966 7.590 -12.784 1.00 83.19 293 GLY A O 1
ATOM 2322 N N . SER A 1 294 ? -11.817 7.118 -11.606 1.00 86.88 294 SER A N 1
ATOM 2323 C CA . SER A 1 294 ? -11.338 7.617 -10.322 1.00 86.88 294 SER A CA 1
ATOM 2324 C C . SER A 1 294 ? -10.960 6.476 -9.381 1.00 86.88 294 SER A C 1
ATOM 2326 O O . SER A 1 294 ? -11.419 5.341 -9.507 1.00 86.88 294 SER A O 1
ATOM 2328 N N . ASP A 1 295 ? -10.128 6.805 -8.402 1.00 87.75 295 ASP A N 1
ATOM 2329 C CA . ASP A 1 295 ? -9.861 5.989 -7.220 1.00 87.75 295 ASP A CA 1
ATOM 2330 C C . ASP A 1 295 ? -11.001 6.059 -6.194 1.00 87.75 295 ASP A C 1
ATOM 2332 O O . ASP A 1 295 ? -10.841 5.564 -5.085 1.00 87.75 295 ASP A O 1
ATOM 2336 N N . TYR A 1 296 ? -12.149 6.646 -6.550 1.00 89.56 296 TYR A N 1
ATOM 2337 C CA . TYR A 1 296 ? -13.283 6.809 -5.657 1.00 89.56 296 TYR A CA 1
ATOM 2338 C C . TYR A 1 296 ? -14.501 5.999 -6.101 1.00 89.56 296 TYR A C 1
ATOM 2340 O O . TYR A 1 296 ? -14.912 6.001 -7.269 1.00 89.56 296 TYR A O 1
ATOM 2348 N N . ILE A 1 297 ? -15.135 5.367 -5.120 1.00 90.25 297 ILE A N 1
ATOM 2349 C CA . ILE A 1 297 ? -16.480 4.804 -5.243 1.00 90.25 297 ILE A CA 1
ATOM 2350 C C . ILE A 1 297 ? -17.415 5.513 -4.267 1.00 90.25 297 ILE A C 1
ATOM 2352 O O . ILE A 1 297 ? -16.999 5.963 -3.197 1.00 90.25 297 ILE A O 1
ATOM 2356 N N . TRP A 1 298 ? -18.680 5.638 -4.660 1.00 89.12 298 TRP A N 1
ATOM 2357 C CA . TRP A 1 298 ? -19.700 6.373 -3.919 1.00 89.12 298 TRP A CA 1
ATOM 2358 C C . TRP A 1 298 ? -20.922 5.494 -3.707 1.00 89.12 298 TRP A C 1
ATOM 2360 O O . TRP A 1 298 ? -21.369 4.818 -4.629 1.00 89.12 298 TRP A O 1
ATOM 2370 N N . TYR A 1 299 ? -21.512 5.571 -2.518 1.00 88.69 299 TYR A N 1
ATOM 2371 C CA . TYR A 1 299 ? -22.825 4.994 -2.259 1.00 88.69 299 TYR A CA 1
ATOM 2372 C C . TYR A 1 299 ? -23.630 5.926 -1.353 1.00 88.69 299 TYR A C 1
ATOM 2374 O O . TYR A 1 299 ? -23.310 6.126 -0.184 1.00 88.69 299 TYR A O 1
ATOM 2382 N N . ILE A 1 300 ? -24.681 6.532 -1.912 1.00 88.00 300 ILE A N 1
ATOM 2383 C CA . ILE A 1 300 ? -25.548 7.476 -1.198 1.00 88.00 300 ILE A CA 1
ATOM 2384 C C . ILE A 1 300 ? -26.840 6.764 -0.793 1.00 88.00 300 ILE A C 1
ATOM 2386 O O . ILE A 1 300 ? -27.672 6.451 -1.648 1.00 88.00 300 ILE A O 1
ATOM 2390 N N . SER A 1 301 ? -27.030 6.557 0.511 1.00 85.25 301 SER A N 1
ATOM 2391 C CA . SER A 1 301 ? -28.213 5.883 1.052 1.00 85.25 301 SER A CA 1
ATOM 2392 C C . SER A 1 301 ? -29.508 6.676 0.831 1.00 85.25 301 SER A C 1
ATOM 2394 O O . SER A 1 301 ? -29.514 7.908 0.734 1.00 85.25 301 SER A O 1
ATOM 2396 N N . ASP A 1 302 ? -30.641 5.968 0.798 1.00 83.38 302 ASP A N 1
ATOM 2397 C CA . ASP A 1 302 ? -31.970 6.566 0.601 1.00 83.38 302 ASP A CA 1
ATOM 2398 C C . ASP A 1 302 ? -32.313 7.625 1.658 1.00 83.38 302 ASP A C 1
ATOM 2400 O O . ASP A 1 302 ? -33.030 8.587 1.374 1.00 83.38 302 ASP A O 1
ATOM 2404 N N . ASP A 1 303 ? -31.821 7.458 2.886 1.00 80.38 303 ASP A N 1
ATOM 2405 C CA . ASP A 1 303 ? -32.055 8.413 3.968 1.00 80.38 303 ASP A CA 1
ATOM 2406 C C . ASP A 1 303 ? -31.290 9.722 3.754 1.00 80.38 303 ASP A C 1
ATOM 2408 O O . ASP A 1 303 ? -31.853 10.790 3.995 1.00 80.38 303 ASP A O 1
ATOM 2412 N N . ILE A 1 304 ? -30.072 9.664 3.204 1.00 84.56 304 ILE A N 1
ATOM 2413 C CA . ILE A 1 304 ? -29.318 10.856 2.796 1.00 84.56 304 ILE A CA 1
ATOM 2414 C C . ILE A 1 304 ? -29.975 11.505 1.567 1.00 84.56 304 ILE A C 1
ATOM 2416 O O . ILE A 1 304 ? -30.161 12.724 1.540 1.00 84.56 304 ILE A O 1
ATOM 2420 N N . LYS A 1 305 ? -30.420 10.707 0.582 1.00 86.44 305 LYS A N 1
ATOM 2421 C CA . LYS A 1 305 ? -31.129 11.216 -0.609 1.00 86.44 305 LYS A CA 1
ATOM 2422 C C . LYS A 1 305 ? -32.401 12.003 -0.245 1.00 86.44 305 LYS A C 1
ATOM 2424 O O . LYS A 1 305 ? -32.779 12.903 -0.987 1.00 86.44 305 LYS A O 1
ATOM 2429 N N . LYS A 1 306 ? -33.062 11.722 0.889 1.00 87.38 306 LYS A N 1
ATOM 2430 C CA . LYS A 1 306 ? -34.248 12.483 1.349 1.00 87.38 306 LYS A CA 1
ATOM 2431 C C . LYS A 1 306 ? -33.942 13.918 1.786 1.00 87.38 306 LYS A C 1
ATOM 2433 O O . LYS A 1 306 ? -34.860 14.738 1.756 1.00 87.38 306 LYS A O 1
ATOM 2438 N N . ASP A 1 307 ? -32.717 14.202 2.224 1.00 88.56 307 ASP A N 1
ATOM 2439 C CA . ASP A 1 307 ? -32.299 15.544 2.652 1.00 88.56 307 ASP A CA 1
ATOM 2440 C C . ASP A 1 307 ? -31.740 16.386 1.489 1.00 88.56 307 ASP A C 1
ATOM 2442 O O . ASP A 1 307 ? -31.799 17.614 1.516 1.00 88.56 307 ASP A O 1
ATOM 2446 N N . MET A 1 308 ? -31.261 15.724 0.432 1.00 92.12 308 MET A N 1
ATOM 2447 C CA . MET A 1 308 ? -30.734 16.356 -0.780 1.00 92.12 308 MET A CA 1
ATOM 2448 C C . MET A 1 308 ? -31.815 17.072 -1.605 1.00 92.12 308 MET A C 1
ATOM 2450 O O . MET A 1 308 ? -33.007 16.749 -1.554 1.00 92.12 308 MET A O 1
ATOM 2454 N N . SER A 1 309 ? -31.410 18.039 -2.439 1.00 92.75 309 SER A N 1
ATOM 2455 C CA . SER A 1 309 ? -32.340 18.658 -3.382 1.00 92.75 309 SER A CA 1
ATOM 2456 C C . SER A 1 309 ? -32.839 17.648 -4.421 1.00 92.75 309 SER A C 1
ATOM 2458 O O . SER A 1 309 ? -32.099 16.787 -4.896 1.00 92.75 309 SER A O 1
ATOM 2460 N N . GLY A 1 310 ? -34.099 17.787 -4.847 1.00 91.62 310 GLY A N 1
ATOM 2461 C CA . GLY A 1 310 ? -34.656 16.923 -5.898 1.00 91.62 310 GLY A CA 1
ATOM 2462 C C . GLY A 1 310 ? -33.868 16.990 -7.214 1.00 91.62 310 GLY A C 1
ATOM 2463 O O . GLY A 1 310 ? -33.759 15.988 -7.905 1.00 91.62 310 GLY A O 1
ATOM 2464 N N . GLU A 1 311 ? -33.259 18.144 -7.522 1.00 93.25 311 GLU A N 1
ATOM 2465 C CA . GLU A 1 311 ? -32.382 18.314 -8.691 1.00 93.25 311 GLU A CA 1
ATOM 2466 C C . GLU A 1 311 ? -31.120 17.438 -8.590 1.00 93.25 311 GLU A C 1
ATOM 2468 O O . GLU A 1 311 ? -30.734 16.817 -9.579 1.00 93.25 311 GLU A O 1
ATOM 2473 N N . LEU A 1 312 ? -30.498 17.357 -7.406 1.00 92.75 312 LEU A N 1
ATOM 2474 C CA . LEU A 1 312 ? -29.335 16.502 -7.158 1.00 92.75 312 LEU A CA 1
ATOM 2475 C C . LEU A 1 312 ? -29.711 15.017 -7.217 1.00 92.75 312 LEU A C 1
ATOM 2477 O O . LEU A 1 312 ? -29.046 14.252 -7.912 1.00 92.75 312 LEU A O 1
ATOM 2481 N N . VAL A 1 313 ? -30.795 14.619 -6.546 1.00 93.25 313 VAL A N 1
ATOM 2482 C CA . VAL A 1 313 ? -31.253 13.219 -6.510 1.00 93.25 313 VAL A CA 1
ATOM 2483 C C . VAL A 1 313 ? -31.601 12.706 -7.907 1.00 93.25 313 VAL A C 1
ATOM 2485 O O . VAL A 1 313 ? -31.158 11.624 -8.284 1.00 93.25 313 VAL A O 1
ATOM 2488 N N . ASP A 1 314 ? -32.343 13.485 -8.701 1.00 93.50 314 ASP A N 1
ATOM 2489 C CA . ASP A 1 314 ? -32.697 13.106 -10.074 1.00 93.50 314 ASP A CA 1
ATOM 2490 C C . ASP A 1 314 ? -31.447 12.901 -10.941 1.00 93.50 314 ASP A C 1
ATOM 2492 O O . ASP A 1 314 ? -31.409 11.999 -11.778 1.00 93.50 314 ASP A O 1
ATOM 2496 N N . LYS A 1 315 ? -30.411 13.723 -10.736 1.00 93.69 315 LYS A N 1
ATOM 2497 C CA . LYS A 1 315 ? -29.175 13.654 -11.516 1.00 93.69 315 LYS A CA 1
ATOM 2498 C C . LYS A 1 315 ? -28.241 12.532 -11.063 1.00 93.69 315 LYS A C 1
ATOM 2500 O O . LYS A 1 315 ? -27.617 11.916 -11.918 1.00 93.69 315 LYS A O 1
ATOM 2505 N N . LEU A 1 316 ? -28.188 12.232 -9.764 1.00 92.94 316 LEU A N 1
ATOM 2506 C CA . LEU A 1 316 ? -27.492 11.057 -9.231 1.00 92.94 316 LEU A CA 1
ATOM 2507 C C . LEU A 1 316 ? -28.137 9.762 -9.730 1.00 92.94 316 LEU A C 1
ATOM 2509 O O . LEU A 1 316 ? -27.436 8.897 -10.225 1.00 92.94 316 LEU A O 1
ATOM 2513 N N . ASN A 1 317 ? -29.468 9.659 -9.717 1.00 92.56 317 ASN A N 1
ATOM 2514 C CA . ASN A 1 317 ? -30.136 8.464 -10.240 1.00 92.56 317 ASN A CA 1
ATOM 2515 C C . ASN A 1 317 ? -29.888 8.278 -11.752 1.00 92.56 317 ASN A C 1
ATOM 2517 O O . ASN A 1 317 ? -29.713 7.156 -12.208 1.00 92.56 317 ASN A O 1
ATOM 2521 N N . GLN A 1 318 ? -29.832 9.366 -12.534 1.00 93.44 318 GLN A N 1
ATOM 2522 C CA . GLN A 1 318 ? -29.432 9.293 -13.950 1.00 93.44 318 GLN A CA 1
ATOM 2523 C C . GLN A 1 318 ? -27.976 8.847 -14.119 1.00 93.44 318 GLN A C 1
ATOM 2525 O O . GLN A 1 318 ? -27.674 8.111 -15.053 1.00 93.44 318 GLN A O 1
ATOM 2530 N N . TYR A 1 319 ? -27.082 9.314 -13.245 1.00 93.19 319 TYR A N 1
ATOM 2531 C CA . TYR A 1 319 ? -25.689 8.875 -13.229 1.00 93.19 319 TYR A CA 1
ATOM 2532 C C . TYR A 1 319 ? -25.588 7.374 -12.937 1.00 93.19 319 TYR A C 1
ATOM 2534 O O . TYR A 1 319 ? -24.930 6.670 -13.694 1.00 93.19 319 TYR A O 1
ATOM 2542 N N . ASP A 1 320 ? -26.288 6.885 -11.908 1.00 90.62 320 ASP A N 1
ATOM 2543 C CA . ASP A 1 320 ? -26.316 5.469 -11.526 1.00 90.62 320 ASP A CA 1
ATOM 2544 C C . ASP A 1 320 ? -26.822 4.591 -12.697 1.00 90.62 320 ASP A C 1
ATOM 2546 O O . ASP A 1 320 ? -26.215 3.570 -13.019 1.00 90.62 320 ASP A O 1
ATOM 2550 N N . GLU A 1 321 ? -27.877 5.022 -13.407 1.00 92.19 321 GLU A N 1
ATOM 2551 C CA . GLU A 1 321 ? -28.393 4.338 -14.608 1.00 92.19 321 GLU A CA 1
ATOM 2552 C C . GLU A 1 321 ? -27.379 4.312 -15.772 1.00 92.19 321 GLU A C 1
ATOM 2554 O O . GLU A 1 321 ? -27.231 3.287 -16.446 1.00 92.19 321 GLU A O 1
ATOM 2559 N N . GLU A 1 322 ? -26.680 5.424 -16.042 1.00 93.69 322 GLU A N 1
ATOM 2560 C CA . GLU A 1 322 ? -25.641 5.467 -17.081 1.00 93.69 322 GLU A CA 1
ATOM 2561 C C . GLU A 1 322 ? -24.417 4.625 -16.697 1.00 93.69 322 GLU A C 1
ATOM 2563 O O . GLU A 1 322 ? -23.877 3.917 -17.552 1.00 93.69 322 GLU A O 1
ATOM 2568 N N . TYR A 1 323 ? -24.006 4.665 -15.429 1.00 91.75 323 TYR A N 1
ATOM 2569 C CA . TYR A 1 323 ? -22.908 3.866 -14.897 1.00 91.75 323 TYR A CA 1
ATOM 2570 C C . TYR A 1 323 ? -23.198 2.369 -15.064 1.00 91.75 323 TYR A C 1
ATOM 2572 O O . TYR A 1 323 ? -22.405 1.666 -15.692 1.00 91.75 323 TYR A O 1
ATOM 2580 N N . GLU A 1 324 ? -24.372 1.889 -14.627 1.00 90.44 324 GLU A N 1
ATOM 2581 C CA . GLU A 1 324 ? -24.782 0.486 -14.802 1.00 90.44 324 GLU A CA 1
ATOM 2582 C C . GLU A 1 324 ? -24.816 0.058 -16.279 1.00 90.44 324 GLU A C 1
ATOM 2584 O O . GLU A 1 324 ? -24.427 -1.066 -16.616 1.00 90.44 324 GLU A O 1
ATOM 2589 N N . TYR A 1 325 ? -25.256 0.946 -17.178 1.00 93.12 325 TYR A N 1
ATOM 2590 C CA . TYR A 1 325 ? -25.266 0.672 -18.614 1.00 93.12 325 TYR A CA 1
ATOM 2591 C C . TYR A 1 325 ? -23.853 0.459 -19.172 1.00 93.12 325 TYR A C 1
ATOM 2593 O O . TYR A 1 325 ? -23.631 -0.514 -19.898 1.00 93.12 325 TYR A O 1
ATOM 2601 N N . TYR A 1 326 ? -22.896 1.339 -18.856 1.00 92.50 326 TYR A N 1
ATOM 2602 C CA . TYR A 1 326 ? -21.513 1.176 -19.320 1.00 92.50 326 TYR A CA 1
ATOM 2603 C C . TYR A 1 326 ? -20.828 -0.030 -18.686 1.00 92.50 326 TYR A C 1
ATOM 2605 O O . TYR A 1 326 ? -20.110 -0.747 -19.384 1.00 92.50 326 TYR A O 1
ATOM 2613 N N . GLU A 1 327 ? -21.112 -0.296 -17.414 1.00 88.75 327 GLU A N 1
ATOM 2614 C CA . GLU A 1 327 ? -20.560 -1.435 -16.692 1.00 88.75 327 GLU A CA 1
ATOM 2615 C C . GLU A 1 327 ? -21.010 -2.769 -17.308 1.00 88.75 327 GLU A C 1
ATOM 2617 O O . GLU A 1 327 ? -20.181 -3.629 -17.606 1.00 88.75 327 GLU A O 1
ATOM 2622 N N . ARG A 1 328 ? -22.313 -2.935 -17.588 1.00 88.38 328 ARG A N 1
ATOM 2623 C CA . ARG A 1 328 ? -22.893 -4.249 -17.937 1.00 88.38 328 ARG A CA 1
ATOM 2624 C C . ARG A 1 328 ? -23.300 -4.434 -19.393 1.00 88.38 328 ARG A C 1
ATOM 2626 O O . ARG A 1 328 ? -23.254 -5.558 -19.902 1.00 88.38 328 ARG A O 1
ATOM 2633 N N . ASP A 1 329 ? -23.770 -3.382 -20.057 1.00 91.25 329 ASP A N 1
ATOM 2634 C CA . ASP A 1 329 ? -24.533 -3.502 -21.307 1.00 91.25 329 ASP A CA 1
ATOM 2635 C C . ASP A 1 329 ? -23.906 -2.815 -22.522 1.00 91.25 329 ASP A C 1
ATOM 2637 O O . ASP A 1 329 ? -24.257 -3.163 -23.655 1.00 91.25 329 ASP A O 1
ATOM 2641 N N . PHE A 1 330 ? -22.967 -1.892 -22.322 1.00 93.31 330 PHE A N 1
ATOM 2642 C CA . PHE A 1 330 ? -22.305 -1.183 -23.410 1.00 93.31 330 PHE A CA 1
ATOM 2643 C C . PHE A 1 330 ? -21.546 -2.132 -24.345 1.00 93.31 330 PHE A C 1
ATOM 2645 O O . PHE A 1 330 ? -20.842 -3.042 -23.912 1.00 93.31 330 PHE A O 1
ATOM 2652 N N . VAL A 1 331 ? -21.678 -1.896 -25.652 1.00 92.62 331 VAL A N 1
ATOM 2653 C CA . VAL A 1 331 ? -20.949 -2.621 -26.697 1.00 92.62 331 VAL A CA 1
ATOM 2654 C C . VAL A 1 331 ? -20.273 -1.591 -27.604 1.00 92.62 331 VAL A C 1
ATOM 2656 O O . VAL A 1 331 ? -20.981 -0.797 -28.233 1.00 92.62 331 VAL A O 1
ATOM 2659 N N . PRO A 1 332 ? -18.932 -1.578 -27.696 1.00 89.62 332 PRO A N 1
ATOM 2660 C CA . PRO A 1 332 ? -18.223 -0.626 -28.534 1.00 89.62 332 PRO A CA 1
ATOM 2661 C C . PRO A 1 332 ? -18.396 -0.936 -30.025 1.00 89.62 332 PRO A C 1
ATOM 2663 O O . PRO A 1 332 ? -18.398 -2.092 -30.452 1.00 89.62 332 PRO A O 1
ATOM 2666 N N . GLU A 1 333 ? -18.491 0.116 -30.839 1.00 87.88 333 GLU A N 1
ATOM 2667 C CA . GLU A 1 333 ? -18.500 0.002 -32.298 1.00 87.88 333 GLU A CA 1
ATOM 2668 C C . GLU A 1 333 ? -17.055 -0.007 -32.818 1.00 87.88 333 GLU A C 1
ATOM 2670 O O . GLU A 1 333 ? -16.407 1.033 -32.913 1.00 87.88 333 GLU A O 1
ATOM 2675 N N . ILE A 1 334 ? -16.539 -1.200 -33.125 1.00 88.75 334 ILE A N 1
ATOM 2676 C CA . ILE A 1 334 ? -15.178 -1.405 -33.641 1.00 88.75 334 ILE A CA 1
ATOM 2677 C C . ILE A 1 334 ? -15.265 -2.140 -34.974 1.00 88.75 334 ILE A C 1
ATOM 2679 O O . ILE A 1 334 ? -15.981 -3.136 -35.105 1.00 88.75 334 ILE A O 1
ATOM 2683 N N . GLU A 1 335 ? -14.531 -1.656 -35.977 1.00 89.94 335 GLU A N 1
ATOM 2684 C CA . GLU A 1 335 ? -14.477 -2.318 -37.280 1.00 89.94 335 GLU A CA 1
ATOM 2685 C C . GLU A 1 335 ? -13.898 -3.732 -37.144 1.00 89.94 335 GLU A C 1
ATOM 2687 O O . GLU A 1 335 ? -12.822 -3.934 -36.576 1.00 89.94 335 GLU A O 1
ATOM 2692 N N . LEU A 1 336 ? -14.610 -4.711 -37.711 1.00 88.69 336 LEU A N 1
ATOM 2693 C CA . LEU A 1 336 ? -14.287 -6.135 -37.585 1.00 88.69 336 LEU A CA 1
ATOM 2694 C C . LEU A 1 336 ? -12.872 -6.473 -38.086 1.00 88.69 336 LEU A C 1
ATOM 2696 O O . LEU A 1 336 ? -12.259 -7.416 -37.592 1.00 88.69 336 LEU A O 1
ATOM 2700 N N . ASP A 1 337 ? -12.358 -5.706 -39.049 1.00 90.50 337 ASP A N 1
ATOM 2701 C CA . ASP A 1 337 ? -11.040 -5.913 -39.651 1.00 90.50 337 ASP A CA 1
ATOM 2702 C C . ASP A 1 337 ? -9.902 -5.729 -38.633 1.00 90.50 337 ASP A C 1
ATOM 2704 O O . ASP A 1 337 ? -8.946 -6.502 -38.660 1.00 90.50 337 ASP A O 1
ATOM 2708 N N . HIS A 1 338 ? -10.028 -4.799 -37.676 1.00 91.31 338 HIS A N 1
ATOM 2709 C CA . HIS A 1 338 ? -9.027 -4.622 -36.615 1.00 91.31 338 HIS A CA 1
ATOM 2710 C C . HIS A 1 338 ? -8.991 -5.828 -35.663 1.00 91.31 338 HIS A C 1
ATOM 2712 O O . HIS A 1 338 ? -7.917 -6.326 -35.325 1.00 91.31 338 HIS A O 1
ATOM 2718 N N . ILE A 1 339 ? -10.165 -6.340 -35.273 1.00 92.62 339 ILE A N 1
ATOM 2719 C CA . ILE A 1 339 ? -10.289 -7.514 -34.392 1.00 92.62 339 ILE A CA 1
ATOM 2720 C C . ILE A 1 339 ? -9.790 -8.781 -35.093 1.00 92.62 339 ILE A C 1
ATOM 2722 O O . ILE A 1 339 ? -9.082 -9.588 -34.491 1.00 92.62 339 ILE A O 1
ATOM 2726 N N . ASN A 1 340 ? -10.133 -8.956 -36.371 1.00 93.69 340 ASN A N 1
ATOM 2727 C CA . ASN A 1 340 ? -9.661 -10.086 -37.166 1.00 93.69 340 ASN A CA 1
ATOM 2728 C C . ASN A 1 340 ? -8.140 -10.038 -37.339 1.00 93.69 340 ASN A C 1
ATOM 2730 O O . ASN A 1 340 ? -7.488 -11.048 -37.104 1.00 93.69 340 ASN A O 1
ATOM 2734 N N . GLY A 1 341 ? -7.571 -8.865 -37.648 1.00 93.75 341 GLY A N 1
ATOM 2735 C CA . GLY A 1 341 ? -6.122 -8.689 -37.762 1.00 93.75 341 GLY A CA 1
ATOM 2736 C C . GLY A 1 341 ? -5.377 -9.082 -36.483 1.00 93.75 341 GLY A C 1
ATOM 2737 O O . GLY A 1 341 ? -4.389 -9.810 -36.548 1.00 93.75 341 GLY A O 1
ATOM 2738 N N . PHE A 1 342 ? -5.886 -8.684 -35.314 1.00 95.75 342 PHE A N 1
ATOM 2739 C CA . PHE A 1 342 ? -5.340 -9.119 -34.025 1.00 95.75 342 PHE A CA 1
ATOM 2740 C C . PHE A 1 342 ? -5.464 -10.638 -33.823 1.00 95.75 342 PHE A C 1
ATOM 2742 O O . PHE A 1 342 ? -4.484 -11.313 -33.510 1.00 95.75 342 PHE A O 1
ATOM 2749 N N . ASN A 1 343 ? -6.658 -11.197 -34.033 1.00 95.56 343 ASN A N 1
ATOM 2750 C CA . ASN A 1 343 ? -6.925 -12.619 -33.807 1.00 95.56 343 ASN A CA 1
ATOM 2751 C C . ASN A 1 343 ? -6.140 -13.540 -34.760 1.00 95.56 343 ASN A C 1
ATOM 2753 O O . ASN A 1 343 ? -5.777 -14.651 -34.362 1.00 95.56 343 ASN A O 1
ATOM 2757 N N . ASP A 1 344 ? -5.854 -13.086 -35.981 1.00 95.56 344 ASP A N 1
ATOM 2758 C CA . ASP A 1 344 ? -5.008 -13.789 -36.950 1.00 95.56 344 ASP A CA 1
ATOM 2759 C C . ASP A 1 344 ? -3.540 -13.823 -36.486 1.00 95.56 344 ASP A C 1
ATOM 2761 O O . ASP A 1 344 ? -2.867 -14.850 -36.611 1.00 95.56 344 ASP A O 1
ATOM 2765 N N . LEU A 1 345 ? -3.042 -12.732 -35.889 1.00 95.56 345 LEU A N 1
ATOM 2766 C CA . LEU A 1 345 ? -1.710 -12.698 -35.277 1.00 95.56 345 LEU A CA 1
ATOM 2767 C C . LEU A 1 345 ? -1.630 -13.599 -34.041 1.00 95.56 345 LEU A C 1
ATOM 2769 O O . LEU A 1 345 ? -0.646 -14.321 -33.884 1.00 95.56 345 LEU A O 1
ATOM 2773 N N . VAL A 1 346 ? -2.671 -13.630 -33.204 1.00 94.06 346 VAL A N 1
ATOM 2774 C CA . VAL A 1 346 ? -2.747 -14.574 -32.077 1.00 94.06 346 VAL A CA 1
ATOM 2775 C C . VAL A 1 346 ? -2.626 -16.016 -32.578 1.00 94.06 346 VAL A C 1
ATOM 2777 O O . VAL A 1 346 ? -1.825 -16.782 -32.049 1.00 94.06 346 VAL A O 1
ATOM 2780 N N . ASP A 1 347 ? -3.348 -16.392 -33.637 1.00 94.25 347 ASP A N 1
ATOM 2781 C CA . ASP A 1 347 ? -3.229 -17.734 -34.224 1.00 94.25 347 ASP A CA 1
ATOM 2782 C C . ASP A 1 347 ? -1.824 -18.028 -34.765 1.00 94.25 347 ASP A C 1
ATOM 2784 O O . ASP A 1 347 ? -1.335 -19.150 -34.616 1.00 94.25 347 ASP A O 1
ATOM 2788 N N . LYS A 1 348 ? -1.162 -17.033 -35.370 1.00 93.25 348 LYS A N 1
ATOM 2789 C CA . LYS A 1 348 ? 0.219 -17.162 -35.852 1.00 93.25 348 LYS A CA 1
ATOM 2790 C C . LYS A 1 348 ? 1.193 -17.452 -34.706 1.00 93.25 348 LYS A C 1
ATOM 2792 O O . LYS A 1 348 ? 2.071 -18.296 -34.870 1.00 93.25 348 LYS A O 1
ATOM 2797 N N . TYR A 1 349 ? 1.064 -16.755 -33.576 1.00 91.94 349 TYR A N 1
ATOM 2798 C CA . TYR A 1 349 ? 2.034 -16.823 -32.477 1.00 91.94 349 TYR A CA 1
ATOM 2799 C C . TYR A 1 349 ? 1.691 -17.833 -31.379 1.00 91.94 349 TYR A C 1
ATOM 2801 O O . TYR A 1 349 ? 2.563 -18.176 -30.581 1.00 91.94 349 TYR A O 1
ATOM 2809 N N . LYS A 1 350 ? 0.486 -18.412 -31.401 1.00 89.12 350 LYS A N 1
ATOM 2810 C CA . LYS A 1 350 ? 0.082 -19.509 -30.509 1.00 89.12 350 LYS A CA 1
ATOM 2811 C C . LYS A 1 350 ? 1.002 -20.725 -30.531 1.00 89.12 350 LYS A C 1
ATOM 2813 O O . LYS A 1 350 ? 1.060 -21.469 -29.563 1.00 89.12 350 LYS A O 1
ATOM 2818 N N . THR A 1 351 ? 1.730 -20.940 -31.625 1.00 86.19 351 THR A N 1
ATOM 2819 C CA . THR A 1 351 ? 2.733 -22.012 -31.708 1.00 86.19 351 THR A CA 1
ATOM 2820 C C . THR A 1 351 ? 3.951 -21.775 -30.815 1.00 86.19 351 THR A C 1
ATOM 2822 O O . THR A 1 351 ? 4.705 -22.714 -30.582 1.00 86.19 351 THR A O 1
ATOM 2825 N N . TYR A 1 352 ? 4.173 -20.533 -30.376 1.00 85.00 352 TYR A N 1
ATOM 2826 C CA . TYR A 1 352 ? 5.292 -20.126 -29.523 1.00 85.00 352 TYR A CA 1
ATOM 2827 C C . TYR A 1 352 ? 4.851 -19.818 -28.086 1.00 85.00 352 TYR A C 1
ATOM 2829 O O . TYR A 1 352 ? 5.647 -19.995 -27.170 1.00 85.00 352 TYR A O 1
ATOM 2837 N N . ASN A 1 353 ? 3.600 -19.391 -27.888 1.00 84.56 353 ASN A N 1
ATOM 2838 C CA . ASN A 1 353 ? 2.991 -19.209 -26.573 1.00 84.56 353 ASN A CA 1
ATOM 2839 C C . ASN A 1 353 ? 1.507 -19.623 -26.606 1.00 84.56 353 ASN A C 1
ATOM 2841 O O . ASN A 1 353 ? 0.685 -18.957 -27.237 1.00 84.56 353 ASN A O 1
ATOM 2845 N N . GLU A 1 354 ? 1.169 -20.716 -25.918 1.00 82.81 354 GLU A N 1
ATOM 2846 C CA . GLU A 1 354 ? -0.196 -21.258 -25.869 1.00 82.81 354 GLU A CA 1
ATOM 2847 C C . GLU A 1 354 ? -1.173 -20.385 -25.054 1.00 82.81 354 GLU A C 1
ATOM 2849 O O . GLU A 1 354 ? -2.385 -20.497 -25.254 1.00 82.81 354 GLU A O 1
ATOM 2854 N N . GLU A 1 355 ? -0.668 -19.489 -24.197 1.00 82.31 355 GLU A N 1
ATOM 2855 C CA . GLU A 1 355 ? -1.453 -18.608 -23.315 1.00 82.31 355 GLU A CA 1
ATOM 2856 C C . GLU A 1 355 ? -2.073 -17.416 -24.062 1.00 82.31 355 GLU A C 1
ATOM 2858 O O . GLU A 1 355 ? -3.043 -16.818 -23.593 1.00 82.31 355 GLU A O 1
ATOM 2863 N N . LEU A 1 356 ? -1.578 -17.097 -25.268 1.00 85.94 356 LEU A N 1
ATOM 2864 C CA . LEU A 1 356 ? -2.129 -16.018 -26.090 1.00 85.94 356 LEU A CA 1
ATOM 2865 C C . LEU A 1 356 ? -3.608 -16.276 -26.408 1.00 85.94 356 LEU A C 1
ATOM 2867 O O . LEU A 1 356 ? -3.982 -17.276 -27.032 1.00 85.94 356 LEU A O 1
ATOM 2871 N N . SER A 1 357 ? -4.471 -15.338 -26.029 1.00 86.75 357 SER A N 1
ATOM 2872 C CA . SER A 1 357 ? -5.922 -15.479 -26.137 1.00 86.75 357 SER A CA 1
ATOM 2873 C C . SER A 1 357 ? -6.525 -14.513 -27.160 1.00 86.75 357 SER A C 1
ATOM 2875 O O . SER A 1 357 ? -6.009 -13.434 -27.440 1.00 86.75 357 SER A O 1
ATOM 2877 N N . LYS A 1 358 ? -7.628 -14.940 -27.785 1.00 91.69 358 LYS A N 1
ATOM 2878 C CA . LYS A 1 358 ? -8.350 -14.139 -28.780 1.00 91.69 358 LYS A CA 1
ATOM 2879 C C . LYS A 1 358 ? -9.324 -13.184 -28.109 1.00 91.69 358 LYS A C 1
ATOM 2881 O O . LYS A 1 358 ? -9.882 -13.499 -27.058 1.00 91.69 358 LYS A O 1
ATOM 2886 N N . ILE A 1 359 ? -9.624 -12.087 -28.792 1.00 91.31 359 ILE A N 1
ATOM 2887 C CA . ILE A 1 359 ? -10.732 -11.207 -28.422 1.00 91.31 359 ILE A CA 1
ATOM 2888 C C . ILE A 1 359 ? -12.036 -11.825 -28.938 1.00 91.31 359 ILE A C 1
ATOM 2890 O O . ILE A 1 359 ? -12.166 -12.135 -30.129 1.00 91.31 359 ILE A O 1
ATOM 2894 N N . VAL A 1 360 ? -12.990 -12.028 -28.027 1.00 87.19 360 VAL A N 1
ATOM 2895 C CA . VAL A 1 360 ? -14.302 -12.626 -28.303 1.00 87.19 360 VAL A CA 1
ATOM 2896 C C . VAL A 1 360 ? -15.323 -11.517 -28.548 1.00 87.19 360 VAL A C 1
ATOM 2898 O O . VAL A 1 360 ? -15.379 -10.539 -27.813 1.00 87.19 360 VAL A O 1
ATOM 2901 N N . LEU A 1 361 ? -16.139 -11.667 -29.596 1.00 86.06 361 LEU A N 1
ATOM 2902 C CA . LEU A 1 361 ? -17.219 -10.732 -29.921 1.00 86.06 361 LEU A CA 1
ATOM 2903 C C . LEU A 1 361 ? -18.594 -11.306 -29.528 1.00 86.06 361 LEU A C 1
ATOM 2905 O O . LEU A 1 361 ? -18.824 -12.503 -29.735 1.00 86.06 361 LEU A O 1
ATOM 2909 N N . PRO A 1 362 ? -19.545 -10.464 -29.077 1.00 88.19 362 PRO A N 1
ATOM 2910 C CA . PRO A 1 362 ? -19.397 -9.025 -28.826 1.00 88.19 362 PRO A CA 1
ATOM 2911 C C . PRO A 1 362 ? -18.646 -8.735 -27.514 1.00 88.19 362 PRO A C 1
ATOM 2913 O O . PRO A 1 362 ? -18.831 -9.455 -26.538 1.00 88.19 362 PRO A O 1
ATOM 2916 N N . ILE A 1 363 ? -17.857 -7.656 -27.488 1.00 90.38 363 ILE A N 1
ATOM 2917 C CA . ILE A 1 363 ? -17.268 -7.113 -26.252 1.00 90.38 363 ILE A CA 1
ATOM 2918 C C . ILE A 1 363 ? -18.401 -6.410 -25.507 1.00 90.38 363 ILE A C 1
ATOM 2920 O O . ILE A 1 363 ? -18.927 -5.419 -26.011 1.00 90.38 363 ILE A O 1
ATOM 2924 N N . LYS A 1 364 ? -18.846 -6.965 -24.379 1.00 91.50 364 LYS A N 1
ATOM 2925 C CA . LYS A 1 364 ? -20.026 -6.481 -23.658 1.00 91.50 364 LYS A CA 1
ATOM 2926 C C . LYS A 1 364 ? -19.648 -6.057 -22.239 1.00 91.50 364 LYS A C 1
ATOM 2928 O O . LYS A 1 364 ? -19.183 -6.890 -21.471 1.00 91.50 364 LYS A O 1
ATOM 2933 N N . GLY A 1 365 ? -19.922 -4.800 -21.904 1.00 90.19 365 GLY A N 1
ATOM 2934 C CA . GLY A 1 365 ? -19.591 -4.192 -20.617 1.00 90.19 365 GLY A CA 1
ATOM 2935 C C . GLY A 1 365 ? -18.169 -3.630 -20.559 1.00 90.19 365 GLY A C 1
ATOM 2936 O O . GLY A 1 365 ? -17.322 -3.931 -21.407 1.00 90.19 365 GLY A O 1
ATOM 2937 N N . TYR A 1 366 ? -17.916 -2.796 -19.551 1.00 90.19 366 TYR A N 1
ATOM 2938 C CA . TYR A 1 366 ? -16.617 -2.159 -19.322 1.00 90.19 366 TYR A CA 1
ATOM 2939 C C . TYR A 1 366 ? -15.545 -3.190 -18.935 1.00 90.19 366 TYR A C 1
ATOM 2941 O O . TYR A 1 366 ? -14.417 -3.124 -19.422 1.00 90.19 366 TYR A O 1
ATOM 2949 N N . SER A 1 367 ? -15.934 -4.211 -18.166 1.00 87.06 367 SER A N 1
ATOM 2950 C CA . SER A 1 367 ? -15.081 -5.347 -17.800 1.00 87.06 367 SER A CA 1
ATOM 2951 C C . SER A 1 367 ? -14.416 -6.020 -19.015 1.00 87.06 367 SER A C 1
ATOM 2953 O O . SER A 1 367 ? -13.190 -6.076 -19.119 1.00 87.06 367 SER A O 1
ATOM 2955 N N . GLU A 1 368 ? -15.208 -6.461 -19.996 1.00 88.00 368 GLU A N 1
ATOM 2956 C CA . GLU A 1 368 ? -14.692 -7.143 -21.193 1.00 88.00 368 GLU A CA 1
ATOM 2957 C C . GLU A 1 368 ? -13.898 -6.206 -22.117 1.00 88.00 368 GLU A C 1
ATOM 2959 O O . GLU A 1 368 ? -12.975 -6.641 -22.819 1.00 88.00 368 GLU A O 1
ATOM 2964 N N . LEU A 1 369 ? -14.236 -4.910 -22.128 1.00 90.94 369 LEU A N 1
ATOM 2965 C CA . LEU A 1 369 ? -13.461 -3.888 -22.832 1.00 90.94 369 LEU A CA 1
ATOM 2966 C C . LEU A 1 369 ? -12.048 -3.795 -22.249 1.00 90.94 369 LEU A C 1
ATOM 2968 O O . LEU A 1 369 ? -11.078 -3.856 -23.003 1.00 90.94 369 LEU A O 1
ATOM 2972 N N . MET A 1 370 ? -11.930 -3.697 -20.927 1.00 89.19 370 MET A N 1
ATOM 2973 C CA . MET A 1 370 ? -10.639 -3.606 -20.251 1.00 89.19 370 MET A CA 1
ATOM 2974 C C . MET A 1 370 ? -9.835 -4.904 -20.357 1.00 89.19 370 MET A C 1
ATOM 2976 O O . MET A 1 370 ? -8.649 -4.851 -20.672 1.00 89.19 370 MET A O 1
ATOM 2980 N N . ASN A 1 371 ? -10.471 -6.073 -20.243 1.00 87.25 371 ASN A N 1
ATOM 2981 C CA . ASN A 1 371 ? -9.813 -7.354 -20.522 1.00 87.25 371 ASN A CA 1
ATOM 2982 C C . ASN A 1 371 ? -9.224 -7.378 -21.953 1.00 87.25 371 ASN A C 1
ATOM 2984 O O . ASN A 1 371 ? -8.096 -7.815 -22.183 1.00 87.25 371 ASN A O 1
ATOM 2988 N N . SER A 1 372 ? -9.945 -6.813 -22.929 1.00 90.50 372 SER A N 1
ATOM 2989 C CA . SER A 1 372 ? -9.439 -6.662 -24.301 1.00 90.50 372 SER A CA 1
ATOM 2990 C C . SER A 1 372 ? -8.261 -5.679 -24.406 1.00 90.50 372 SER A C 1
ATOM 2992 O O . SER A 1 372 ? -7.342 -5.936 -25.186 1.00 90.50 372 SER A O 1
ATOM 2994 N N . VAL A 1 373 ? -8.238 -4.592 -23.619 1.00 89.31 373 VAL A N 1
ATOM 2995 C CA . VAL A 1 373 ? -7.082 -3.676 -23.516 1.00 89.31 373 VAL A CA 1
ATOM 2996 C C . VAL A 1 373 ? -5.849 -4.442 -23.041 1.00 89.31 373 VAL A C 1
ATOM 2998 O O . VAL A 1 373 ? -4.836 -4.440 -23.743 1.00 89.31 373 VAL A O 1
ATOM 3001 N N . TYR A 1 374 ? -5.937 -5.153 -21.919 1.00 86.69 374 TYR A N 1
ATOM 3002 C CA . TYR A 1 374 ? -4.796 -5.875 -21.349 1.00 86.69 374 TYR A CA 1
ATOM 3003 C C . TYR A 1 374 ? -4.286 -6.993 -22.268 1.00 86.69 374 TYR A C 1
ATOM 3005 O O . TYR A 1 374 ? -3.093 -7.039 -22.551 1.00 86.69 374 TYR A O 1
ATOM 3013 N N . LYS A 1 375 ? -5.175 -7.764 -22.914 1.00 88.62 375 LYS A N 1
ATOM 3014 C CA . LYS A 1 375 ? -4.783 -8.737 -23.958 1.00 88.62 375 LYS A CA 1
ATOM 3015 C C . LYS A 1 375 ? -3.957 -8.116 -25.089 1.00 88.62 375 LYS A C 1
ATOM 3017 O O . LYS A 1 375 ? -3.044 -8.751 -25.621 1.00 88.62 375 LYS A O 1
ATOM 3022 N N . THR A 1 376 ? -4.281 -6.887 -25.503 1.00 90.38 376 THR A N 1
ATOM 3023 C CA . THR A 1 376 ? -3.492 -6.184 -26.529 1.00 90.38 376 THR A CA 1
ATOM 3024 C C . THR A 1 376 ? -2.142 -5.693 -26.003 1.00 90.38 376 THR A C 1
ATOM 3026 O O . THR A 1 376 ? -1.168 -5.729 -26.757 1.00 90.38 376 THR A O 1
ATOM 3029 N N . ILE A 1 377 ? -2.057 -5.287 -24.731 1.00 87.38 377 ILE A N 1
ATOM 3030 C CA . ILE A 1 377 ? -0.804 -4.882 -24.077 1.00 87.38 377 ILE A CA 1
ATOM 3031 C C . ILE A 1 377 ? 0.127 -6.088 -23.955 1.00 87.38 377 ILE A C 1
ATOM 3033 O O . ILE A 1 377 ? 1.216 -6.042 -24.531 1.00 87.38 377 ILE A O 1
ATOM 3037 N N . ASP A 1 378 ? -0.342 -7.179 -23.346 1.00 85.94 378 ASP A N 1
ATOM 3038 C CA . ASP A 1 378 ? 0.385 -8.443 -23.185 1.00 85.94 378 ASP A CA 1
ATOM 3039 C C . ASP A 1 378 ? 0.992 -8.910 -24.507 1.00 85.94 378 ASP A C 1
ATOM 3041 O O . ASP A 1 378 ? 2.195 -9.158 -24.623 1.00 85.94 378 ASP A O 1
ATOM 3045 N N . PHE A 1 379 ? 0.172 -8.976 -25.561 1.00 91.38 379 PHE A N 1
ATOM 3046 C CA . PHE A 1 379 ? 0.652 -9.464 -26.846 1.00 91.38 379 PHE A CA 1
ATOM 3047 C C . PHE A 1 379 ? 1.650 -8.497 -27.503 1.00 91.38 379 PHE A C 1
ATOM 3049 O O . PHE A 1 379 ? 2.617 -8.927 -28.143 1.00 91.38 379 PHE A O 1
ATOM 3056 N N . SER A 1 380 ? 1.468 -7.186 -27.314 1.00 90.62 380 SER A N 1
ATOM 3057 C CA . SER A 1 380 ? 2.424 -6.186 -27.797 1.00 90.62 380 SER A CA 1
ATOM 3058 C C . SER A 1 380 ? 3.773 -6.277 -27.074 1.00 90.62 380 SER A C 1
ATOM 3060 O O . SER A 1 380 ? 4.817 -6.217 -27.729 1.00 90.62 380 SER A O 1
ATOM 3062 N N . LEU A 1 381 ? 3.768 -6.485 -25.752 1.00 87.31 381 LEU A N 1
ATOM 3063 C CA . LEU A 1 381 ? 4.965 -6.707 -24.944 1.00 87.31 381 LEU A CA 1
ATOM 3064 C C . LEU A 1 381 ? 5.648 -8.003 -25.367 1.00 87.31 381 LEU A C 1
ATOM 3066 O O . LEU A 1 381 ? 6.858 -8.019 -25.596 1.00 87.31 381 LEU A O 1
ATOM 3070 N N . TYR A 1 382 ? 4.869 -9.060 -25.594 1.00 89.69 382 TYR A N 1
ATOM 3071 C CA . TYR A 1 382 ? 5.395 -10.340 -26.034 1.00 89.69 382 TYR A CA 1
ATOM 3072 C C . TYR A 1 382 ? 6.206 -10.224 -27.332 1.00 89.69 382 TYR A C 1
ATOM 3074 O O . TYR A 1 382 ? 7.359 -10.654 -27.389 1.00 89.69 382 TYR A O 1
ATOM 3082 N N . LEU A 1 383 ? 5.660 -9.569 -28.363 1.00 91.50 383 LEU A N 1
ATOM 3083 C CA . LEU A 1 383 ? 6.368 -9.379 -29.636 1.00 91.50 383 LEU A CA 1
ATOM 3084 C C . LEU A 1 383 ? 7.501 -8.348 -29.566 1.00 91.50 383 LEU A C 1
ATOM 3086 O O . LEU A 1 383 ? 8.430 -8.405 -30.377 1.00 91.50 383 LEU A O 1
ATOM 3090 N N . ARG A 1 384 ? 7.448 -7.409 -28.616 1.00 90.00 384 ARG A N 1
ATOM 3091 C CA . ARG A 1 384 ? 8.461 -6.361 -28.462 1.00 90.00 384 ARG A CA 1
ATOM 3092 C C . ARG A 1 384 ? 9.683 -6.837 -27.683 1.00 90.00 384 ARG A C 1
ATOM 3094 O O . ARG A 1 384 ? 10.798 -6.566 -28.123 1.00 90.00 384 ARG A O 1
ATOM 3101 N N . SER A 1 385 ? 9.490 -7.548 -26.572 1.00 85.94 385 SER A N 1
ATOM 3102 C CA . SER A 1 385 ? 10.560 -7.854 -25.614 1.00 85.94 385 SER A CA 1
ATOM 3103 C C . SER A 1 385 ? 10.649 -9.312 -25.160 1.00 85.94 385 SER A C 1
ATOM 3105 O O . SER A 1 385 ? 11.760 -9.742 -24.860 1.00 85.94 385 SER A O 1
ATOM 3107 N N . VAL A 1 386 ? 9.555 -10.080 -25.128 1.00 86.12 386 VAL A N 1
ATOM 3108 C CA . VAL A 1 386 ? 9.550 -11.399 -24.452 1.00 86.12 386 VAL A CA 1
ATOM 3109 C C . VAL A 1 386 ? 9.837 -12.569 -25.389 1.00 86.12 386 VAL A C 1
ATOM 3111 O O . VAL A 1 386 ? 10.523 -13.502 -24.991 1.00 86.12 386 VAL A O 1
ATOM 3114 N N . LEU A 1 387 ? 9.327 -12.551 -26.624 1.00 88.31 387 LEU A N 1
ATOM 3115 C CA . LEU A 1 387 ? 9.461 -13.674 -27.552 1.00 88.31 387 LEU A CA 1
ATOM 3116 C C . LEU A 1 387 ? 10.940 -14.019 -27.796 1.00 88.31 387 LEU A C 1
ATOM 3118 O O . LEU A 1 387 ? 11.672 -13.275 -28.449 1.00 88.31 387 LEU A O 1
ATOM 3122 N N . MET A 1 388 ? 11.354 -15.182 -27.306 1.00 82.56 388 MET A N 1
ATOM 3123 C CA . MET A 1 388 ? 12.647 -15.799 -27.578 1.00 82.56 388 MET A CA 1
ATOM 3124 C C . MET A 1 388 ? 12.573 -17.307 -27.288 1.00 82.56 388 MET A C 1
ATOM 3126 O O . MET A 1 388 ? 11.696 -17.738 -26.534 1.00 82.56 388 MET A O 1
ATOM 3130 N N . PRO A 1 389 ? 13.459 -18.135 -27.867 1.00 77.69 389 PRO A N 1
ATOM 3131 C CA . PRO A 1 389 ? 13.564 -19.545 -27.498 1.00 77.69 389 PRO A CA 1
ATOM 3132 C C . PRO A 1 389 ? 13.908 -19.718 -26.008 1.00 77.69 389 PRO A C 1
ATOM 3134 O O . PRO A 1 389 ? 14.694 -18.949 -25.460 1.00 77.69 389 PRO A O 1
ATOM 3137 N N . SER A 1 390 ? 13.363 -20.750 -25.360 1.00 62.62 390 SER A N 1
ATOM 3138 C CA . SER A 1 390 ? 13.758 -21.136 -23.999 1.00 62.62 390 SER A CA 1
ATOM 3139 C C . SER A 1 390 ? 15.201 -21.653 -23.999 1.00 62.62 390 SER A C 1
ATOM 3141 O O . SER A 1 390 ? 15.501 -22.622 -24.702 1.00 62.62 390 SER A O 1
ATOM 3143 N N . ILE A 1 391 ? 16.081 -21.024 -23.220 1.00 56.91 391 ILE A N 1
ATOM 3144 C CA . ILE A 1 391 ? 17.490 -21.412 -23.084 1.00 56.91 391 ILE A CA 1
ATOM 3145 C C . ILE A 1 391 ? 17.667 -22.062 -21.712 1.00 56.91 391 ILE A C 1
ATOM 3147 O O . ILE A 1 391 ? 17.538 -21.387 -20.693 1.00 56.91 391 ILE A O 1
ATOM 3151 N N . ASP A 1 392 ? 17.987 -23.356 -21.686 1.00 54.09 392 ASP A N 1
ATOM 3152 C CA . ASP A 1 392 ? 18.524 -23.995 -20.484 1.00 54.09 392 ASP A CA 1
ATOM 3153 C C . ASP A 1 392 ? 19.968 -23.505 -20.305 1.00 54.09 392 ASP A C 1
ATOM 3155 O O . ASP A 1 392 ? 20.852 -23.816 -21.108 1.00 54.09 392 ASP A O 1
ATOM 3159 N N . ILE A 1 393 ? 20.204 -22.674 -19.287 1.00 56.03 393 ILE A N 1
ATOM 3160 C CA . ILE A 1 393 ? 21.548 -22.205 -18.948 1.00 56.03 393 ILE A CA 1
ATOM 3161 C C . ILE A 1 393 ? 22.211 -23.292 -18.106 1.00 56.03 393 ILE A C 1
ATOM 3163 O O . ILE A 1 393 ? 21.901 -23.444 -16.927 1.00 56.03 393 ILE A O 1
ATOM 3167 N N . ASP A 1 394 ? 23.142 -24.033 -18.703 1.00 60.09 394 ASP A N 1
ATOM 3168 C CA . ASP A 1 394 ? 23.973 -24.966 -17.948 1.00 60.09 394 ASP A CA 1
ATOM 3169 C C . ASP A 1 394 ? 24.851 -24.203 -16.932 1.00 60.09 394 ASP A C 1
ATOM 3171 O O . ASP A 1 394 ? 25.498 -23.189 -17.253 1.00 60.09 394 ASP A O 1
ATOM 3175 N N . ASP A 1 395 ? 24.899 -24.714 -15.699 1.00 69.56 395 ASP A N 1
ATOM 3176 C CA . ASP A 1 395 ? 25.863 -24.275 -14.691 1.00 69.56 395 ASP A CA 1
ATOM 3177 C C . ASP A 1 395 ? 27.287 -24.491 -15.209 1.00 69.56 395 ASP A C 1
ATOM 3179 O O . ASP A 1 395 ? 27.618 -25.520 -15.801 1.00 69.56 395 ASP A O 1
ATOM 3183 N N . THR A 1 396 ? 28.158 -23.514 -14.973 1.00 78.38 396 THR A N 1
ATOM 3184 C CA . THR A 1 396 ? 29.574 -23.611 -15.331 1.00 78.38 396 THR A CA 1
ATOM 3185 C C . THR A 1 396 ? 30.442 -22.984 -14.248 1.00 78.38 396 THR A C 1
ATOM 3187 O O . THR A 1 396 ? 29.930 -22.229 -13.426 1.00 78.38 396 THR A O 1
ATOM 3190 N N . SER A 1 397 ? 31.743 -23.286 -14.241 1.00 86.50 397 SER A N 1
ATOM 3191 C CA . SER A 1 397 ? 32.718 -22.751 -13.273 1.00 86.50 397 SER A CA 1
ATOM 3192 C C . SER A 1 397 ? 33.933 -22.117 -13.951 1.00 86.50 397 SER A C 1
ATOM 3194 O O . SER A 1 397 ? 34.277 -22.461 -15.090 1.00 86.50 397 SER A O 1
ATOM 3196 N N . ALA A 1 398 ? 34.679 -21.273 -13.229 1.00 85.19 398 ALA A N 1
ATOM 3197 C CA . ALA A 1 398 ? 35.911 -20.669 -13.750 1.00 85.19 398 ALA A CA 1
ATOM 3198 C C . ALA A 1 398 ? 36.940 -21.721 -14.214 1.00 85.19 398 ALA A C 1
ATOM 3200 O O . ALA A 1 398 ? 37.714 -21.486 -15.148 1.00 85.19 398 ALA A O 1
ATOM 3201 N N . THR A 1 399 ? 36.935 -22.912 -13.603 1.00 88.25 399 THR A N 1
ATOM 3202 C CA . THR A 1 399 ? 37.812 -24.034 -13.984 1.00 88.25 399 THR A CA 1
ATOM 3203 C C . THR A 1 399 ? 37.445 -24.613 -15.351 1.00 88.25 399 THR A C 1
ATOM 3205 O O . THR A 1 399 ? 38.325 -24.862 -16.177 1.00 88.25 399 THR A O 1
ATOM 3208 N N . GLU A 1 400 ? 36.154 -24.798 -15.622 1.00 86.19 400 GLU A N 1
ATOM 3209 C CA . GLU A 1 400 ? 35.671 -25.297 -16.914 1.00 86.19 400 GLU A CA 1
ATOM 3210 C C . GLU A 1 400 ? 35.906 -24.287 -18.036 1.00 86.19 400 GLU A C 1
ATOM 3212 O O . GLU A 1 400 ? 36.299 -24.665 -19.140 1.00 86.19 400 GLU A O 1
ATOM 3217 N N . GLN A 1 401 ? 35.738 -22.995 -17.748 1.00 87.19 401 GLN A N 1
ATOM 3218 C CA . GLN A 1 401 ? 36.023 -21.933 -18.711 1.00 87.19 401 GLN A CA 1
ATOM 3219 C C . GLN A 1 401 ? 37.528 -21.828 -19.013 1.00 87.19 401 GLN A C 1
ATOM 3221 O O . GLN A 1 401 ? 37.915 -21.694 -20.174 1.00 87.19 401 GLN A O 1
ATOM 3226 N N . CYS A 1 402 ? 38.399 -22.003 -18.011 1.00 85.88 402 CYS A N 1
ATOM 3227 C CA . CYS A 1 402 ? 39.848 -22.114 -18.219 1.00 85.88 402 CYS A CA 1
ATOM 3228 C C . CYS A 1 402 ? 40.230 -23.288 -19.137 1.00 85.88 402 CYS A C 1
ATOM 3230 O O . CYS A 1 402 ? 41.153 -23.156 -19.940 1.00 85.88 402 CYS A O 1
ATOM 3232 N N . ALA A 1 403 ? 39.524 -24.421 -19.059 1.00 85.88 403 ALA A N 1
ATOM 3233 C CA . ALA A 1 403 ? 39.802 -25.589 -19.899 1.00 85.88 403 ALA A CA 1
ATOM 3234 C C . ALA A 1 403 ? 39.528 -25.340 -21.397 1.00 85.88 403 ALA A C 1
ATOM 3236 O O . ALA A 1 403 ? 40.107 -26.021 -22.245 1.00 85.88 403 ALA A O 1
ATOM 3237 N N . LYS A 1 404 ? 38.695 -24.344 -21.737 1.00 87.19 404 LYS A N 1
ATOM 3238 C CA . LYS A 1 404 ? 38.423 -23.935 -23.128 1.00 87.19 404 LYS A CA 1
ATOM 3239 C C . LYS A 1 404 ? 39.589 -23.148 -23.751 1.00 87.19 404 LYS A C 1
ATOM 3241 O O . LYS A 1 404 ? 39.751 -23.151 -24.972 1.00 87.19 404 LYS A O 1
ATOM 3246 N N . LEU A 1 405 ? 40.445 -22.526 -22.934 1.00 87.50 405 LEU A N 1
ATOM 3247 C CA . LEU A 1 405 ? 41.575 -21.688 -23.362 1.00 87.50 405 LEU A CA 1
ATOM 3248 C C . LEU A 1 405 ? 42.806 -22.524 -23.751 1.00 87.50 405 LEU A C 1
ATOM 3250 O O . LEU A 1 405 ? 43.847 -22.491 -23.097 1.00 87.50 405 LEU A O 1
ATOM 3254 N N . THR A 1 406 ? 42.697 -23.289 -24.837 1.00 86.94 406 THR A N 1
ATOM 3255 C CA . THR A 1 406 ? 43.785 -24.152 -25.327 1.00 86.94 406 THR A CA 1
ATOM 3256 C C . THR A 1 406 ? 44.591 -23.501 -26.454 1.00 86.94 406 THR A C 1
ATOM 3258 O O . THR A 1 406 ? 44.091 -22.657 -27.197 1.00 86.94 406 THR A O 1
ATOM 3261 N N . ALA A 1 407 ? 45.836 -23.952 -26.654 1.00 84.38 407 ALA A N 1
ATOM 3262 C CA . ALA A 1 407 ? 46.666 -23.499 -27.777 1.00 84.38 407 ALA A CA 1
ATOM 3263 C C . ALA A 1 407 ? 46.016 -23.773 -29.150 1.00 84.38 407 ALA A C 1
ATOM 3265 O O . ALA A 1 407 ? 46.217 -23.003 -30.082 1.00 84.38 407 ALA A O 1
ATOM 3266 N N . ALA A 1 408 ? 45.218 -24.842 -29.269 1.00 84.12 408 ALA A N 1
ATOM 3267 C CA . ALA A 1 408 ? 44.497 -25.176 -30.498 1.00 84.12 408 ALA A CA 1
ATOM 3268 C C . ALA A 1 408 ? 43.316 -24.233 -30.777 1.00 84.12 408 ALA A C 1
ATOM 3270 O O . ALA A 1 408 ? 42.986 -24.017 -31.937 1.00 84.12 408 ALA A O 1
ATOM 3271 N N . ALA A 1 409 ? 42.694 -23.683 -29.731 1.00 82.06 409 ALA A N 1
ATOM 3272 C CA . ALA A 1 409 ? 41.575 -22.753 -29.862 1.00 82.06 409 ALA A CA 1
ATOM 3273 C C . ALA A 1 409 ? 42.032 -21.305 -30.119 1.00 82.06 409 ALA A C 1
ATOM 3275 O O . ALA A 1 409 ? 41.300 -20.531 -30.724 1.00 82.06 409 ALA A O 1
ATOM 3276 N N . LEU A 1 410 ? 43.238 -20.940 -29.665 1.00 83.12 410 LEU A N 1
ATOM 3277 C CA . LEU A 1 410 ? 43.739 -19.561 -29.703 1.00 83.12 410 LEU A CA 1
ATOM 3278 C C . LEU A 1 410 ? 44.832 -19.295 -30.749 1.00 83.12 410 LEU A C 1
ATOM 3280 O O . LEU A 1 410 ? 45.052 -18.138 -31.082 1.00 83.12 410 LEU A O 1
ATOM 3284 N N . SER A 1 411 ? 45.559 -20.305 -31.240 1.00 83.06 411 SER A N 1
ATOM 3285 C CA . SER A 1 411 ? 46.689 -20.102 -32.161 1.00 83.06 411 SER A CA 1
ATOM 3286 C C . SER A 1 411 ? 46.332 -20.460 -33.611 1.00 83.06 411 SER A C 1
ATOM 3288 O O . SER A 1 411 ? 45.856 -21.573 -33.839 1.00 83.06 411 SER A O 1
ATOM 3290 N N . PRO A 1 412 ? 46.690 -19.632 -34.614 1.00 86.12 412 PRO A N 1
ATOM 3291 C CA . PRO A 1 412 ? 47.402 -18.351 -34.517 1.00 86.12 412 PRO A CA 1
ATOM 3292 C C . PRO A 1 412 ? 46.488 -17.149 -34.197 1.00 86.12 412 PRO A C 1
ATOM 3294 O O . PRO A 1 412 ? 45.312 -17.149 -34.546 1.00 86.12 412 PRO A O 1
ATOM 3297 N N . VAL A 1 413 ? 47.053 -16.102 -33.580 1.00 88.25 413 VAL A N 1
ATOM 3298 C CA . VAL A 1 413 ? 46.417 -14.773 -33.435 1.00 88.25 413 VAL A CA 1
ATOM 3299 C C . VAL A 1 413 ? 47.021 -13.828 -34.469 1.00 88.25 413 VAL A C 1
ATOM 3301 O O . VAL A 1 413 ? 48.239 -13.763 -34.594 1.00 88.25 413 VAL A O 1
ATOM 3304 N N . SER A 1 414 ? 46.206 -13.063 -35.185 1.00 86.44 414 SER A N 1
ATOM 3305 C CA . SER A 1 414 ? 46.673 -12.220 -36.286 1.00 86.44 414 SER A CA 1
ATOM 3306 C C . SER A 1 414 ? 46.651 -10.748 -35.879 1.00 86.44 414 SER A C 1
ATOM 3308 O O . SER A 1 414 ? 45.750 -10.284 -35.181 1.00 86.44 414 SER A O 1
ATOM 3310 N N . VAL A 1 415 ? 47.661 -9.985 -36.289 1.00 85.38 415 VAL A N 1
ATOM 3311 C CA . VAL A 1 415 ? 47.774 -8.540 -36.038 1.00 85.38 415 VAL A CA 1
ATOM 3312 C C . VAL A 1 415 ? 47.995 -7.782 -37.344 1.00 85.38 415 VAL A C 1
ATOM 3314 O O . VAL A 1 415 ? 48.410 -8.355 -38.340 1.00 85.38 415 VAL A O 1
ATOM 3317 N N . GLU A 1 416 ? 47.753 -6.472 -37.340 1.00 79.44 416 GLU A N 1
ATOM 3318 C CA . GLU A 1 416 ? 47.885 -5.636 -38.543 1.00 79.44 416 GLU A CA 1
ATOM 3319 C C . GLU A 1 416 ? 49.307 -5.635 -39.135 1.00 79.44 416 GLU A C 1
ATOM 3321 O O . GLU A 1 416 ? 49.479 -5.582 -40.348 1.00 79.44 416 GLU A O 1
ATOM 3326 N N . ASP A 1 417 ? 50.335 -5.669 -38.280 1.00 80.31 417 ASP A N 1
ATOM 3327 C CA . ASP A 1 417 ? 51.739 -5.646 -38.698 1.00 80.31 417 ASP A CA 1
ATOM 3328 C C . ASP A 1 417 ? 52.644 -6.239 -37.602 1.00 80.31 417 ASP A C 1
ATOM 3330 O O . ASP A 1 417 ? 52.913 -5.604 -36.572 1.00 80.31 417 ASP A O 1
ATOM 3334 N N . VAL A 1 418 ? 53.161 -7.453 -37.827 1.00 84.12 418 VAL A N 1
ATOM 3335 C CA . VAL A 1 418 ? 54.072 -8.145 -36.892 1.00 84.12 418 VAL A CA 1
ATOM 3336 C C . VAL A 1 418 ? 55.397 -7.411 -36.672 1.00 84.12 418 VAL A C 1
ATOM 3338 O O . VAL A 1 418 ? 56.090 -7.689 -35.694 1.00 84.12 418 VAL A O 1
ATOM 3341 N N . SER A 1 419 ? 55.776 -6.456 -37.530 1.00 77.06 419 SER A N 1
ATOM 3342 C CA . SER A 1 419 ? 57.014 -5.681 -37.363 1.00 77.06 419 SER A CA 1
ATOM 3343 C C . SER A 1 419 ? 56.910 -4.583 -36.295 1.00 77.06 419 SER A C 1
ATOM 3345 O O . SER A 1 419 ? 57.934 -4.056 -35.853 1.00 77.06 419 SER A O 1
ATOM 3347 N N . LYS A 1 420 ? 55.689 -4.254 -35.851 1.00 75.56 420 LYS A N 1
ATOM 3348 C CA . LYS A 1 420 ? 55.397 -3.174 -34.891 1.00 75.56 420 LYS A CA 1
ATOM 3349 C C . LYS A 1 420 ? 54.888 -3.670 -33.533 1.00 75.56 420 LYS A C 1
ATOM 3351 O O . LYS A 1 420 ? 54.486 -2.862 -32.697 1.00 75.56 420 LYS A O 1
ATOM 3356 N N . ILE A 1 421 ? 54.892 -4.981 -33.298 1.00 82.69 421 ILE A N 1
ATOM 3357 C CA . ILE A 1 421 ? 54.278 -5.578 -32.111 1.00 82.69 421 ILE A CA 1
ATOM 3358 C C . ILE A 1 421 ? 55.172 -5.472 -30.862 1.00 82.69 421 ILE A C 1
ATOM 3360 O O . ILE A 1 421 ? 56.359 -5.797 -30.876 1.00 82.69 421 ILE A O 1
ATOM 3364 N N . SER A 1 422 ? 54.576 -5.028 -29.754 1.00 84.88 422 SER A N 1
ATOM 3365 C CA . SER A 1 422 ? 55.175 -5.048 -28.413 1.00 84.88 422 SER A CA 1
ATOM 3366 C C . SER A 1 422 ? 54.524 -6.133 -27.547 1.00 84.88 422 SER A C 1
ATOM 3368 O O . SER A 1 422 ? 53.424 -6.582 -27.865 1.00 84.88 422 SER A O 1
ATOM 3370 N N . LEU A 1 423 ? 55.135 -6.508 -26.413 1.00 84.06 423 LEU A N 1
ATOM 3371 C CA . LEU A 1 423 ? 54.514 -7.427 -25.440 1.00 84.06 423 LEU A CA 1
ATOM 3372 C C . LEU A 1 423 ? 53.116 -6.948 -25.003 1.00 84.06 423 LEU A C 1
ATOM 3374 O O . LEU A 1 423 ? 52.199 -7.753 -24.897 1.00 84.06 423 LEU A O 1
ATOM 3378 N N . ALA A 1 424 ? 52.923 -5.640 -24.807 1.00 82.62 424 ALA A N 1
ATOM 3379 C CA . ALA A 1 424 ? 51.622 -5.080 -24.435 1.00 82.62 424 ALA A CA 1
ATOM 3380 C C . ALA A 1 424 ? 50.576 -5.246 -25.552 1.00 82.62 424 ALA A C 1
ATOM 3382 O O . ALA A 1 424 ? 49.418 -5.576 -25.288 1.00 82.62 424 ALA A O 1
ATOM 3383 N N . THR A 1 425 ? 50.990 -5.056 -26.807 1.00 81.31 425 THR A N 1
ATOM 3384 C CA . THR A 1 425 ? 50.133 -5.238 -27.988 1.00 81.31 425 THR A CA 1
ATOM 3385 C C . THR A 1 425 ? 49.797 -6.717 -28.206 1.00 81.31 425 THR A C 1
ATOM 3387 O O . THR A 1 425 ? 48.645 -7.035 -28.484 1.00 81.31 425 THR A O 1
ATOM 3390 N N . ALA A 1 426 ? 50.763 -7.620 -27.995 1.00 83.31 426 ALA A N 1
ATOM 3391 C CA . ALA A 1 426 ? 50.568 -9.070 -28.040 1.00 83.31 426 ALA A CA 1
ATOM 3392 C C . ALA A 1 426 ? 49.612 -9.554 -26.937 1.00 83.31 426 ALA A C 1
ATOM 3394 O O . ALA A 1 426 ? 48.650 -10.257 -27.234 1.00 83.31 426 ALA A O 1
ATOM 3395 N N . ASN A 1 427 ? 49.806 -9.104 -25.690 1.00 86.88 427 ASN A N 1
ATOM 3396 C CA . ASN A 1 427 ? 48.898 -9.396 -24.576 1.00 86.88 427 ASN A CA 1
ATOM 3397 C C . ASN A 1 427 ? 47.480 -8.922 -24.872 1.00 86.88 427 ASN A C 1
ATOM 3399 O O . ASN A 1 427 ? 46.527 -9.637 -24.594 1.00 86.88 427 ASN A O 1
ATOM 3403 N N . SER A 1 428 ? 47.339 -7.731 -25.453 1.00 84.12 428 SER A N 1
ATOM 3404 C CA . SER A 1 428 ? 46.031 -7.188 -25.809 1.00 84.12 428 SER A CA 1
ATOM 3405 C C . SER A 1 428 ? 45.355 -8.024 -26.897 1.00 84.12 428 SER A C 1
ATOM 3407 O O . SER A 1 428 ? 44.193 -8.373 -26.739 1.00 84.12 428 SER A O 1
ATOM 3409 N N . ALA A 1 429 ? 46.064 -8.389 -27.970 1.00 82.12 429 ALA A N 1
ATOM 3410 C CA . ALA A 1 429 ? 45.512 -9.201 -29.059 1.00 82.12 429 ALA A CA 1
ATOM 3411 C C . ALA A 1 429 ? 45.085 -10.601 -28.582 1.00 82.12 429 ALA A C 1
ATOM 3413 O O . ALA A 1 429 ? 43.967 -11.039 -28.846 1.00 82.12 429 ALA A O 1
ATOM 3414 N N . VAL A 1 430 ? 45.940 -11.262 -27.800 1.00 87.62 430 VAL A N 1
ATOM 3415 C CA . VAL A 1 430 ? 45.679 -12.592 -27.236 1.00 87.62 430 VAL A CA 1
ATOM 3416 C C . VAL A 1 430 ? 44.541 -12.561 -26.210 1.00 87.62 430 VAL A C 1
ATOM 3418 O O . VAL A 1 430 ? 43.655 -13.411 -26.248 1.00 87.62 430 VAL A O 1
ATOM 3421 N N . LEU A 1 431 ? 44.516 -11.560 -25.323 1.00 86.94 431 LEU A N 1
ATOM 3422 C CA . LEU A 1 431 ? 43.438 -11.386 -24.346 1.00 86.94 431 LEU A CA 1
ATOM 3423 C C . LEU A 1 431 ? 42.092 -11.121 -25.021 1.00 86.94 431 LEU A C 1
ATOM 3425 O O . LEU A 1 431 ? 41.064 -11.586 -24.541 1.00 86.94 431 LEU A O 1
ATOM 3429 N N . LEU A 1 432 ? 42.090 -10.363 -26.118 1.00 79.19 432 LEU A N 1
ATOM 3430 C CA . LEU A 1 432 ? 40.875 -10.098 -26.879 1.00 79.19 432 LEU A CA 1
ATOM 3431 C C . LEU A 1 432 ? 40.301 -11.376 -27.485 1.00 79.19 432 LEU A C 1
ATOM 3433 O O . LEU A 1 432 ? 39.101 -11.573 -27.367 1.00 79.19 432 LEU A O 1
ATOM 3437 N N . MET A 1 433 ? 41.132 -12.253 -28.053 1.00 83.50 433 MET A N 1
ATOM 3438 C CA . MET A 1 433 ? 40.655 -13.532 -28.589 1.00 83.50 433 MET A CA 1
ATOM 3439 C C . MET A 1 433 ? 40.190 -14.485 -27.478 1.00 83.50 433 MET A C 1
ATOM 3441 O O . MET A 1 433 ? 39.175 -15.160 -27.610 1.00 83.50 433 MET A O 1
ATOM 3445 N N . ALA A 1 434 ? 40.884 -14.489 -26.339 1.00 84.25 434 ALA A N 1
ATOM 3446 C CA . ALA A 1 434 ? 40.490 -15.287 -25.181 1.00 84.25 434 ALA A CA 1
ATOM 3447 C C . ALA A 1 434 ? 39.120 -14.873 -24.608 1.00 84.25 434 ALA A C 1
ATOM 3449 O O . ALA A 1 434 ? 38.368 -15.730 -24.152 1.00 84.25 434 ALA A O 1
ATOM 3450 N N . LYS A 1 435 ? 38.759 -13.584 -24.698 1.00 81.50 435 LYS A N 1
ATOM 3451 C CA . LYS A 1 435 ? 37.424 -13.074 -24.334 1.00 81.50 435 LYS A CA 1
ATOM 3452 C C . LYS A 1 435 ? 36.296 -13.565 -25.241 1.00 81.50 435 LYS A C 1
ATOM 3454 O O . LYS A 1 435 ? 35.169 -13.607 -24.779 1.00 81.50 435 LYS A O 1
ATOM 3459 N N . VAL A 1 436 ? 36.580 -13.919 -26.495 1.00 77.88 436 VAL A N 1
ATOM 3460 C CA . VAL A 1 436 ? 35.566 -14.444 -27.431 1.00 77.88 436 VAL A CA 1
ATOM 3461 C C . VAL A 1 436 ? 35.170 -15.885 -27.072 1.00 77.88 436 VAL A C 1
ATOM 3463 O O . VAL A 1 436 ? 34.051 -16.304 -27.334 1.00 77.88 436 VAL A O 1
ATOM 3466 N N . ILE A 1 437 ? 36.088 -16.650 -26.469 1.00 81.00 437 ILE A N 1
ATOM 3467 C CA . ILE A 1 437 ? 35.914 -18.085 -26.176 1.00 81.00 437 ILE A CA 1
ATOM 3468 C C . ILE A 1 437 ? 35.247 -18.329 -24.812 1.00 81.00 437 ILE A C 1
ATOM 3470 O O . ILE A 1 437 ? 34.579 -19.346 -24.615 1.00 81.00 437 ILE A O 1
ATOM 3474 N N . VAL A 1 438 ? 35.479 -17.436 -23.849 1.00 80.25 438 VAL A N 1
ATOM 3475 C CA . VAL A 1 438 ? 35.017 -17.576 -22.461 1.00 80.25 438 VAL A CA 1
ATOM 3476 C C . VAL A 1 438 ? 33.633 -16.954 -22.291 1.00 80.25 438 VAL A C 1
ATOM 3478 O O . VAL A 1 438 ? 33.355 -15.896 -22.845 1.00 80.25 438 VAL A O 1
ATOM 3481 N N . ASP A 1 439 ? 32.781 -17.617 -21.506 1.00 77.50 439 ASP A N 1
ATOM 3482 C CA . ASP A 1 439 ? 31.430 -17.158 -21.161 1.00 77.50 439 ASP A CA 1
ATOM 3483 C C . ASP A 1 439 ? 31.442 -15.736 -20.563 1.00 77.50 439 ASP A C 1
ATOM 3485 O O . ASP A 1 439 ? 32.286 -15.407 -19.723 1.00 77.50 439 ASP A O 1
ATOM 3489 N N . SER A 1 440 ? 30.498 -14.889 -20.984 1.00 73.88 440 SER A N 1
ATOM 3490 C CA . SER A 1 440 ? 30.430 -13.471 -20.607 1.00 73.88 440 SER A CA 1
ATOM 3491 C C . SER A 1 440 ? 30.236 -13.231 -19.108 1.00 73.88 440 SER A C 1
ATOM 3493 O O . SER A 1 440 ? 30.534 -12.137 -18.631 1.00 73.88 440 SER A O 1
ATOM 3495 N N . ARG A 1 441 ? 29.785 -14.240 -18.347 1.00 77.56 441 ARG A N 1
ATOM 3496 C CA . ARG A 1 441 ? 29.692 -14.207 -16.875 1.00 77.56 441 ARG A CA 1
ATOM 3497 C C . ARG A 1 441 ? 31.059 -14.202 -16.182 1.00 77.56 441 ARG A C 1
ATOM 3499 O O . ARG A 1 441 ? 31.124 -14.013 -14.968 1.00 77.56 441 ARG A O 1
ATOM 3506 N N . TYR A 1 442 ? 32.152 -14.355 -16.930 1.00 81.12 442 TYR A N 1
ATOM 3507 C CA . TYR A 1 442 ? 33.500 -14.431 -16.386 1.00 81.12 442 TYR A CA 1
ATOM 3508 C C . TYR A 1 442 ? 34.411 -13.304 -16.875 1.00 81.12 442 TYR A C 1
ATOM 3510 O O . TYR A 1 442 ? 34.580 -13.033 -18.064 1.00 81.12 442 TYR A O 1
ATOM 3518 N N . GLN A 1 443 ? 35.105 -12.688 -15.927 1.00 84.38 443 GLN A N 1
ATOM 3519 C CA . GLN A 1 443 ? 36.206 -11.778 -16.169 1.00 84.38 443 GLN A CA 1
ATOM 3520 C C . GLN A 1 443 ? 37.486 -12.558 -16.479 1.00 84.38 443 GLN A C 1
ATOM 3522 O O . GLN A 1 443 ? 37.954 -13.348 -15.666 1.00 84.38 443 GLN A O 1
ATOM 3527 N N . ILE A 1 444 ? 38.123 -12.248 -17.610 1.00 87.31 444 ILE A N 1
ATOM 3528 C CA . ILE A 1 444 ? 39.428 -12.802 -17.994 1.00 87.31 444 ILE A CA 1
ATOM 3529 C C . ILE A 1 444 ? 40.530 -11.736 -18.021 1.00 87.31 444 ILE A C 1
ATOM 3531 O O . ILE A 1 444 ? 40.343 -10.627 -18.539 1.00 87.31 444 ILE A O 1
ATOM 3535 N N . LYS A 1 445 ? 41.706 -12.083 -17.488 1.00 89.81 445 LYS A N 1
ATOM 3536 C CA . LYS A 1 445 ? 42.934 -11.269 -17.521 1.00 89.81 445 LYS A CA 1
ATOM 3537 C C . LYS A 1 445 ? 44.145 -12.139 -17.850 1.00 89.81 445 LYS A C 1
ATOM 3539 O O . LYS A 1 445 ? 44.182 -13.317 -17.513 1.00 89.81 445 LYS A O 1
ATOM 3544 N N . VAL A 1 446 ? 45.157 -11.552 -18.487 1.00 90.06 446 VAL A N 1
ATOM 3545 C CA . VAL A 1 446 ? 46.473 -12.198 -18.619 1.00 90.06 446 VAL A CA 1
ATOM 3546 C C . VAL A 1 446 ? 47.154 -12.157 -17.255 1.00 90.06 446 VAL A C 1
ATOM 3548 O O . VAL A 1 446 ? 47.295 -11.073 -16.691 1.00 90.06 446 VAL A O 1
ATOM 3551 N N . ASN A 1 447 ? 47.561 -13.315 -16.739 1.00 89.12 447 ASN A N 1
ATOM 3552 C CA . ASN A 1 447 ? 48.221 -13.421 -15.439 1.00 89.12 447 ASN A CA 1
ATOM 3553 C C . ASN A 1 447 ? 49.747 -13.307 -15.594 1.00 89.12 447 ASN A C 1
ATOM 3555 O O . ASN A 1 447 ? 50.350 -12.345 -15.125 1.00 89.12 447 ASN A O 1
ATOM 3559 N N . GLU A 1 448 ? 50.366 -14.222 -16.343 1.00 88.00 448 GLU A N 1
ATOM 3560 C CA . GLU A 1 448 ? 51.792 -14.168 -16.682 1.00 88.00 448 GLU A CA 1
ATOM 3561 C C . GLU A 1 448 ? 52.001 -14.358 -18.188 1.00 88.00 448 GLU A C 1
ATOM 3563 O O . GLU A 1 448 ? 51.324 -15.170 -18.818 1.00 88.00 448 GLU A O 1
ATOM 3568 N N . SER A 1 449 ? 52.940 -13.613 -18.783 1.00 91.81 449 SER A N 1
ATOM 3569 C CA . SER A 1 449 ? 53.202 -13.672 -20.228 1.00 91.81 449 SER A CA 1
ATOM 3570 C C . SER A 1 449 ? 54.622 -13.259 -20.612 1.00 91.81 449 SER A C 1
ATOM 3572 O O . SER A 1 449 ? 55.153 -12.283 -20.074 1.00 91.81 449 SER A O 1
ATOM 3574 N N . THR A 1 450 ? 55.179 -13.910 -21.630 1.00 90.31 450 THR A N 1
ATOM 3575 C CA . THR A 1 450 ? 56.388 -13.506 -22.356 1.00 90.31 450 THR A CA 1
ATOM 3576 C C . THR A 1 450 ? 56.127 -13.495 -23.861 1.00 90.31 450 THR A C 1
ATOM 3578 O O . THR A 1 450 ? 55.230 -14.175 -24.363 1.00 90.31 450 THR A O 1
ATOM 3581 N N . PHE A 1 451 ? 56.900 -12.696 -24.597 1.00 89.94 451 PHE A N 1
ATOM 3582 C CA . PHE A 1 451 ? 56.773 -12.587 -26.047 1.00 89.94 451 PHE A CA 1
ATOM 3583 C C . PHE A 1 451 ? 58.151 -12.458 -26.695 1.00 89.94 451 PHE A C 1
ATOM 3585 O O . PHE A 1 451 ? 58.841 -11.457 -26.496 1.00 89.94 451 PHE A O 1
ATOM 3592 N N . GLU A 1 452 ? 58.546 -13.466 -27.473 1.00 87.62 452 GLU A N 1
ATOM 3593 C CA . GLU A 1 452 ? 59.808 -13.497 -28.219 1.00 87.62 452 GLU A CA 1
ATOM 3594 C C . GLU A 1 452 ? 59.593 -14.143 -29.590 1.00 87.62 452 GLU A C 1
ATOM 3596 O O . GLU A 1 452 ? 58.892 -15.142 -29.709 1.00 87.62 452 GLU A O 1
ATOM 3601 N N . ASN A 1 453 ? 60.215 -13.593 -30.640 1.00 85.00 453 ASN A N 1
ATOM 3602 C CA . ASN A 1 453 ? 60.166 -14.140 -32.004 1.00 85.00 453 ASN A CA 1
ATOM 3603 C C . ASN A 1 453 ? 58.744 -14.478 -32.502 1.00 85.00 453 ASN A C 1
ATOM 3605 O O . ASN A 1 453 ? 58.543 -15.543 -33.078 1.00 85.00 453 ASN A O 1
ATOM 3609 N N . GLN A 1 454 ? 57.772 -13.580 -32.280 1.00 85.94 454 GLN A N 1
ATOM 3610 C CA . GLN A 1 454 ? 56.358 -13.757 -32.670 1.00 85.94 454 GLN A CA 1
ATOM 3611 C C . GLN A 1 454 ? 55.624 -14.896 -31.944 1.00 85.94 454 GLN A C 1
ATOM 3613 O O . GLN A 1 454 ? 54.513 -15.264 -32.314 1.00 85.94 454 GLN A O 1
ATOM 3618 N N . ILE A 1 455 ? 56.214 -15.428 -30.875 1.00 89.50 455 ILE A N 1
ATOM 3619 C CA . ILE A 1 455 ? 55.610 -16.455 -30.038 1.00 89.50 455 ILE A CA 1
ATOM 3620 C C . ILE A 1 455 ? 55.245 -15.826 -28.698 1.00 89.50 455 ILE A C 1
ATOM 3622 O O . ILE A 1 455 ? 56.110 -15.349 -27.959 1.00 89.50 455 ILE A O 1
ATOM 3626 N N . TRP A 1 456 ? 53.954 -15.838 -28.383 1.00 93.00 456 TRP A N 1
ATOM 3627 C CA . TRP A 1 456 ? 53.429 -15.467 -27.077 1.00 93.00 456 TRP A CA 1
ATOM 3628 C C . TRP A 1 456 ? 53.322 -16.715 -26.201 1.00 93.00 456 TRP A C 1
ATOM 3630 O O . TRP A 1 456 ? 52.786 -17.731 -26.635 1.00 93.00 456 TRP A O 1
ATOM 3640 N N . THR A 1 457 ? 53.849 -16.668 -24.979 1.00 91.31 457 THR A N 1
ATOM 3641 C CA . THR A 1 457 ? 53.727 -17.760 -24.002 1.00 91.31 457 THR A CA 1
ATOM 3642 C C . THR A 1 457 ? 53.204 -17.204 -22.690 1.00 91.31 457 THR A C 1
ATOM 3644 O O . THR A 1 457 ? 53.832 -16.316 -22.119 1.00 91.31 457 THR A O 1
ATOM 3647 N N . GLY A 1 458 ? 52.076 -17.712 -22.198 1.00 91.25 458 GLY A N 1
ATOM 3648 C CA . GLY A 1 458 ? 51.446 -17.178 -20.993 1.00 91.25 458 GLY A CA 1
ATOM 3649 C C . GLY A 1 458 ? 50.229 -17.964 -20.518 1.00 91.25 458 GLY A C 1
ATOM 3650 O O . GLY A 1 458 ? 49.877 -18.989 -21.102 1.00 91.25 458 GLY A O 1
ATOM 3651 N N . ASN A 1 459 ? 49.605 -17.494 -19.438 1.00 92.56 459 ASN A N 1
ATOM 3652 C CA . ASN A 1 459 ? 48.364 -18.038 -18.878 1.00 92.56 459 ASN A CA 1
ATOM 3653 C C . ASN A 1 459 ? 47.354 -16.934 -18.527 1.00 92.56 459 ASN A C 1
ATOM 3655 O O . ASN A 1 459 ? 47.685 -15.745 -18.458 1.00 92.56 459 ASN A O 1
ATOM 3659 N N . PHE A 1 460 ? 46.107 -17.345 -18.305 1.00 93.44 460 PHE A N 1
ATOM 3660 C CA . PHE A 1 460 ? 44.990 -16.464 -17.988 1.00 93.44 460 PHE A CA 1
ATOM 3661 C C . PHE A 1 460 ? 44.452 -16.732 -16.588 1.00 93.44 460 PHE A C 1
ATOM 3663 O O . PHE A 1 460 ? 44.482 -17.861 -16.105 1.00 93.44 460 PHE A O 1
ATOM 3670 N N . GLN A 1 461 ? 43.925 -15.688 -15.964 1.00 91.69 461 GLN A N 1
ATOM 3671 C CA . GLN A 1 461 ? 43.078 -15.777 -14.784 1.00 91.69 461 GLN A CA 1
ATOM 3672 C C . GLN A 1 461 ? 41.634 -15.517 -15.211 1.00 91.69 461 GLN A C 1
ATOM 3674 O O . GLN A 1 461 ? 41.377 -14.526 -15.901 1.00 91.69 461 GLN A O 1
ATOM 3679 N N . VAL A 1 462 ? 40.723 -16.397 -14.800 1.00 90.50 462 VAL A N 1
ATOM 3680 C CA . VAL A 1 462 ? 39.282 -16.311 -15.053 1.00 90.50 462 VAL A CA 1
ATOM 3681 C C . VAL A 1 462 ? 38.561 -16.233 -13.706 1.00 90.50 462 VAL A C 1
ATOM 3683 O O . VAL A 1 462 ? 38.833 -17.057 -12.835 1.00 90.50 462 VAL A O 1
ATOM 3686 N N . THR A 1 463 ? 37.675 -15.254 -13.535 1.00 87.94 463 THR A N 1
ATOM 3687 C CA . THR A 1 463 ? 36.932 -14.990 -12.290 1.00 87.94 463 THR A CA 1
ATOM 3688 C C . THR A 1 463 ? 35.469 -14.715 -12.612 1.00 87.94 463 THR A C 1
ATOM 3690 O O . THR A 1 463 ? 35.196 -13.938 -13.523 1.00 87.94 463 THR A O 1
ATOM 3693 N N . ASN A 1 464 ? 34.532 -15.324 -11.893 1.00 84.62 464 ASN A N 1
ATOM 3694 C CA . ASN A 1 464 ? 33.103 -15.060 -12.067 1.00 84.62 464 ASN A CA 1
ATOM 3695 C C . ASN A 1 464 ? 32.748 -13.628 -11.607 1.00 84.62 464 ASN A C 1
ATOM 3697 O O . ASN A 1 464 ? 33.246 -13.161 -10.585 1.00 84.62 464 ASN A O 1
ATOM 3701 N N . TYR A 1 465 ? 31.911 -12.909 -12.363 1.00 79.94 465 TYR A N 1
ATOM 3702 C CA . TYR A 1 465 ? 31.478 -11.552 -11.997 1.00 79.94 465 TYR A CA 1
ATOM 3703 C C . TYR A 1 465 ? 30.595 -11.507 -10.740 1.00 79.94 465 TYR A C 1
ATOM 3705 O O . TYR A 1 465 ? 30.596 -10.490 -10.049 1.00 79.94 465 TYR A O 1
ATOM 3713 N N . SER A 1 466 ? 29.850 -12.578 -10.454 1.00 79.62 466 SER A N 1
ATOM 3714 C CA . SER A 1 466 ? 28.891 -12.654 -9.343 1.00 79.62 466 SER A CA 1
ATOM 3715 C C . SER A 1 466 ? 29.447 -13.350 -8.097 1.00 79.62 466 SER A C 1
ATOM 3717 O O . SER A 1 466 ? 28.907 -13.158 -7.011 1.00 79.62 466 SER A O 1
ATOM 3719 N N . ASP A 1 467 ? 30.523 -14.131 -8.233 1.00 80.12 467 ASP A N 1
ATOM 3720 C CA . ASP A 1 467 ? 31.216 -14.781 -7.115 1.00 80.12 467 ASP A CA 1
ATOM 3721 C C . ASP A 1 467 ? 32.735 -14.655 -7.271 1.00 80.12 467 ASP A C 1
ATOM 3723 O O . ASP A 1 467 ? 33.378 -15.388 -8.023 1.00 80.12 467 ASP A O 1
ATOM 3727 N N . GLU A 1 468 ? 33.335 -13.742 -6.509 1.00 79.50 468 GLU A N 1
ATOM 3728 C CA . GLU A 1 468 ? 34.784 -13.525 -6.527 1.00 79.50 468 GLU A CA 1
ATOM 3729 C C . GLU A 1 468 ? 35.583 -14.761 -6.061 1.00 79.50 468 GLU A C 1
ATOM 3731 O O . GLU A 1 468 ? 36.776 -14.878 -6.371 1.00 79.50 468 GLU A O 1
ATOM 3736 N N . ASN A 1 469 ? 34.949 -15.703 -5.348 1.00 83.44 469 ASN A N 1
ATOM 3737 C CA . ASN A 1 469 ? 35.595 -16.935 -4.897 1.00 83.44 469 ASN A CA 1
ATOM 3738 C C . ASN A 1 469 ? 35.713 -17.988 -6.011 1.00 83.44 469 ASN A C 1
ATOM 3740 O O . ASN A 1 469 ? 36.595 -18.848 -5.927 1.00 83.44 469 ASN A O 1
ATOM 3744 N N . ASP A 1 470 ? 34.899 -17.907 -7.070 1.00 87.56 470 ASP A N 1
ATOM 3745 C CA . ASP A 1 470 ? 35.035 -18.746 -8.264 1.00 87.56 470 ASP A CA 1
ATOM 3746 C C . ASP A 1 470 ? 36.086 -18.148 -9.212 1.00 87.56 470 ASP A C 1
ATOM 3748 O O . ASP A 1 470 ? 35.797 -17.436 -10.178 1.00 87.56 470 ASP A O 1
ATOM 3752 N N . THR A 1 471 ? 37.355 -18.412 -8.886 1.00 88.75 471 THR A N 1
ATOM 3753 C CA . THR A 1 471 ? 38.529 -17.978 -9.651 1.00 88.75 471 THR A CA 1
ATOM 3754 C C . THR A 1 471 ? 39.430 -19.164 -9.995 1.00 88.75 471 THR A C 1
ATOM 3756 O O . THR A 1 471 ? 39.812 -19.946 -9.125 1.00 88.75 471 THR A O 1
ATOM 3759 N N . ALA A 1 472 ? 39.865 -19.251 -11.254 1.00 92.12 472 ALA A N 1
ATOM 3760 C CA . ALA A 1 472 ? 40.805 -20.264 -11.730 1.00 92.12 472 ALA A CA 1
ATOM 3761 C C . ALA A 1 472 ? 41.921 -19.660 -12.600 1.00 92.12 472 ALA A C 1
ATOM 3763 O O . ALA A 1 472 ? 41.768 -18.595 -13.201 1.00 92.12 472 ALA A O 1
ATOM 3764 N N . ILE A 1 473 ? 43.059 -20.358 -12.671 1.00 90.44 473 ILE A N 1
ATOM 3765 C CA . ILE A 1 473 ? 44.200 -20.003 -13.528 1.00 90.44 473 ILE A CA 1
ATOM 3766 C C . ILE A 1 473 ? 44.371 -21.094 -14.586 1.00 90.44 473 ILE A C 1
ATOM 3768 O O . ILE A 1 473 ? 44.440 -22.277 -14.250 1.00 90.44 473 ILE A O 1
ATOM 3772 N N . SER A 1 474 ? 44.457 -20.697 -15.856 1.00 90.06 474 SER A N 1
ATOM 3773 C CA . SER A 1 474 ? 44.638 -21.617 -16.979 1.00 90.06 474 SER A CA 1
ATOM 3774 C C . SER A 1 474 ? 46.041 -22.233 -17.001 1.00 90.06 474 SER A C 1
ATOM 3776 O O . SER A 1 474 ? 46.997 -21.706 -16.423 1.00 90.06 474 SER A O 1
ATOM 3778 N N . GLU A 1 475 ? 46.205 -23.319 -17.757 1.00 88.31 475 GLU A N 1
ATOM 3779 C CA . GLU A 1 475 ? 47.539 -23.819 -18.093 1.00 88.31 475 GLU A CA 1
ATOM 3780 C C . GLU A 1 475 ? 48.324 -22.786 -18.922 1.00 88.31 475 GLU A C 1
ATOM 3782 O O . GLU A 1 475 ? 47.748 -21.931 -19.603 1.00 88.31 475 GLU A O 1
ATOM 3787 N N . THR A 1 476 ? 49.657 -22.854 -18.858 1.00 90.00 476 THR A N 1
ATOM 3788 C CA . THR A 1 476 ? 50.528 -22.035 -19.707 1.00 90.00 476 THR A CA 1
ATOM 3789 C C . THR A 1 476 ? 50.499 -22.567 -21.133 1.00 90.00 476 THR A C 1
ATOM 3791 O O . THR A 1 476 ? 50.914 -23.698 -21.388 1.00 90.00 476 THR A O 1
ATOM 3794 N N . ILE A 1 477 ? 50.055 -21.730 -22.067 1.00 91.75 477 ILE A N 1
ATOM 3795 C CA . ILE A 1 477 ? 49.945 -22.064 -23.486 1.00 91.75 477 ILE A CA 1
ATOM 3796 C C . ILE A 1 477 ? 50.898 -21.219 -24.330 1.00 91.75 477 ILE A C 1
ATOM 3798 O O . ILE A 1 477 ? 51.365 -20.157 -23.915 1.00 91.75 477 ILE A O 1
ATOM 3802 N N . THR A 1 478 ? 51.168 -21.698 -25.542 1.00 89.62 478 THR A N 1
ATOM 3803 C CA . THR A 1 478 ? 52.004 -21.017 -26.531 1.00 89.62 478 THR A CA 1
ATOM 3804 C C . THR A 1 478 ? 51.173 -20.705 -27.772 1.00 89.62 478 THR A C 1
ATOM 3806 O O . THR A 1 478 ? 50.561 -21.604 -28.346 1.00 89.62 478 THR A O 1
ATOM 3809 N N . ILE A 1 479 ? 51.166 -19.439 -28.185 1.00 90.38 479 ILE A N 1
ATOM 3810 C CA . ILE A 1 479 ? 50.379 -18.905 -29.300 1.00 90.38 479 ILE A CA 1
ATOM 3811 C C . ILE A 1 479 ? 51.326 -18.267 -30.316 1.00 90.38 479 ILE A C 1
ATOM 3813 O O . ILE A 1 479 ? 52.207 -17.485 -29.954 1.00 90.38 479 ILE A O 1
ATOM 3817 N N . THR A 1 480 ? 51.137 -18.592 -31.593 1.00 91.31 480 THR A N 1
ATOM 3818 C CA . THR A 1 480 ? 51.861 -17.948 -32.700 1.00 91.31 480 THR A CA 1
ATOM 3819 C C . THR A 1 480 ? 51.120 -16.687 -33.129 1.00 91.31 480 THR A C 1
ATOM 3821 O O . THR A 1 480 ? 49.908 -16.748 -33.325 1.00 91.31 480 THR A O 1
ATOM 3824 N N . ILE A 1 481 ? 51.832 -15.567 -33.277 1.00 88.19 481 ILE A N 1
ATOM 3825 C CA . ILE A 1 481 ? 51.266 -14.313 -33.781 1.00 88.19 481 ILE A CA 1
ATOM 3826 C C . ILE A 1 481 ? 51.726 -14.065 -35.220 1.00 88.19 481 ILE A C 1
ATOM 3828 O O . ILE A 1 481 ? 52.929 -14.028 -35.470 1.00 88.19 481 ILE A O 1
ATOM 3832 N N . ASP A 1 482 ? 50.790 -13.867 -36.147 1.00 89.06 482 ASP A N 1
ATOM 3833 C CA . ASP A 1 482 ? 51.070 -13.594 -37.565 1.00 89.06 482 ASP A CA 1
ATOM 3834 C C . ASP A 1 482 ? 50.436 -12.277 -38.060 1.00 89.06 482 ASP A C 1
ATOM 3836 O O . ASP A 1 482 ? 49.804 -11.549 -37.295 1.00 89.06 482 ASP A O 1
ATOM 3840 N N . ASP A 1 483 ? 50.671 -11.928 -39.327 1.00 84.06 483 ASP A N 1
ATOM 3841 C CA . ASP A 1 483 ? 50.098 -10.770 -40.026 1.00 84.06 483 ASP A CA 1
ATOM 3842 C C . ASP A 1 483 ? 49.108 -11.179 -41.133 1.00 84.06 483 ASP A C 1
ATOM 3844 O O . ASP A 1 483 ? 48.963 -10.491 -42.148 1.00 84.06 483 ASP A O 1
ATOM 3848 N N . ASN A 1 484 ? 48.403 -12.308 -40.963 1.00 87.88 484 ASN A N 1
ATOM 3849 C CA . ASN A 1 484 ? 47.379 -12.716 -41.922 1.00 87.88 484 ASN A CA 1
ATOM 3850 C C . ASN A 1 484 ? 46.193 -11.741 -41.887 1.00 87.88 484 ASN A C 1
ATOM 3852 O O . ASN A 1 484 ? 45.424 -11.695 -40.928 1.00 87.88 484 ASN A O 1
ATOM 3856 N N . TYR A 1 485 ? 46.027 -10.986 -42.971 1.00 83.06 485 TYR A N 1
ATOM 3857 C CA . TYR A 1 485 ? 45.018 -9.938 -43.069 1.00 83.06 485 TYR A CA 1
ATOM 3858 C C . TYR A 1 485 ? 43.569 -10.459 -42.978 1.00 83.06 485 TYR A C 1
ATOM 3860 O O . TYR A 1 485 ? 42.760 -9.868 -42.270 1.00 83.06 485 TYR A O 1
ATOM 3868 N N . GLU A 1 486 ? 43.230 -11.584 -43.618 1.00 84.56 486 GLU A N 1
ATOM 3869 C CA . GLU A 1 486 ? 41.878 -12.168 -43.544 1.00 84.56 486 GLU A CA 1
ATOM 3870 C C . GLU A 1 486 ? 41.546 -12.626 -42.118 1.00 84.56 486 GLU A C 1
ATOM 3872 O O . GLU A 1 486 ? 40.478 -12.313 -41.589 1.00 84.56 486 GLU A O 1
ATOM 3877 N N . ALA A 1 487 ? 42.476 -13.337 -41.477 1.00 84.81 487 ALA A N 1
ATOM 3878 C CA . ALA A 1 487 ? 42.311 -13.810 -40.109 1.00 84.81 487 ALA A CA 1
ATOM 3879 C C . ALA A 1 487 ? 42.252 -12.646 -39.106 1.00 84.81 487 ALA A C 1
ATOM 3881 O O . ALA A 1 487 ? 41.431 -12.672 -38.193 1.00 84.81 487 ALA A O 1
ATOM 3882 N N . PHE A 1 488 ? 43.039 -11.586 -39.318 1.00 84.94 488 PHE A N 1
ATOM 3883 C CA . PHE A 1 488 ? 42.986 -10.358 -38.520 1.00 84.94 488 PHE A CA 1
ATOM 3884 C C . PHE A 1 488 ? 41.613 -9.677 -38.588 1.00 84.94 488 PHE A C 1
ATOM 3886 O O . PHE A 1 488 ? 41.084 -9.231 -37.568 1.00 84.94 488 PHE A O 1
ATOM 3893 N N . VAL A 1 489 ? 41.012 -9.606 -39.778 1.00 84.00 489 VAL A N 1
ATOM 3894 C CA . VAL A 1 489 ? 39.683 -9.008 -39.947 1.00 84.00 489 VAL A CA 1
ATOM 3895 C C . VAL A 1 489 ? 38.591 -9.893 -39.345 1.00 84.00 489 VAL A C 1
ATOM 3897 O O . VAL A 1 489 ? 37.737 -9.370 -38.632 1.00 84.00 489 VAL A O 1
ATOM 3900 N N . LYS A 1 490 ? 38.641 -11.219 -39.538 1.00 85.19 490 LYS A N 1
ATOM 3901 C CA . LYS A 1 490 ? 37.699 -12.153 -38.891 1.00 85.19 490 LYS A CA 1
ATOM 3902 C C . LYS A 1 490 ? 37.767 -12.065 -37.364 1.00 85.19 490 LYS A C 1
ATOM 3904 O O . LYS A 1 490 ? 36.738 -11.893 -36.729 1.00 85.19 490 LYS A O 1
ATOM 3909 N N . GLN A 1 491 ? 38.967 -11.996 -36.785 1.00 83.75 491 GLN A N 1
ATOM 3910 C CA . GLN A 1 491 ? 39.148 -11.794 -35.339 1.00 83.75 491 GLN A CA 1
ATOM 3911 C C . GLN A 1 491 ? 38.540 -10.474 -34.833 1.00 83.75 491 GLN A C 1
ATOM 3913 O O . GLN A 1 491 ? 38.048 -10.403 -33.705 1.00 83.75 491 GLN A O 1
ATOM 3918 N N . LYS A 1 492 ? 38.553 -9.405 -35.645 1.00 82.12 492 LYS A N 1
ATOM 3919 C CA . LYS A 1 492 ? 37.865 -8.149 -35.304 1.00 82.12 492 LYS A CA 1
ATOM 3920 C C . LYS A 1 492 ? 36.341 -8.289 -35.335 1.00 82.12 492 LYS A C 1
ATOM 3922 O O . LYS A 1 492 ? 35.687 -7.679 -34.490 1.00 82.12 492 LYS A O 1
ATOM 3927 N N . ILE A 1 493 ? 35.806 -9.060 -36.279 1.00 84.50 493 ILE A N 1
ATOM 3928 C CA . ILE A 1 493 ? 34.371 -9.344 -36.419 1.00 84.50 493 ILE A CA 1
ATOM 3929 C C . ILE A 1 493 ? 33.882 -10.216 -35.263 1.00 84.50 493 ILE A C 1
ATOM 3931 O O . ILE A 1 493 ? 32.945 -9.822 -34.576 1.00 84.50 493 ILE A O 1
ATOM 3935 N N . ASP A 1 494 ? 34.571 -11.317 -34.962 1.00 81.00 494 ASP A N 1
ATOM 3936 C CA . ASP A 1 494 ? 34.220 -12.216 -33.855 1.00 81.00 494 ASP A CA 1
ATOM 3937 C C . ASP A 1 494 ? 34.194 -11.459 -32.521 1.00 81.00 494 ASP A C 1
ATOM 3939 O O . ASP A 1 494 ? 33.285 -11.617 -31.711 1.00 81.00 494 ASP A O 1
ATOM 3943 N N . LYS A 1 495 ? 35.145 -10.536 -32.331 1.00 77.31 495 LYS A N 1
ATOM 3944 C CA . LYS A 1 495 ? 35.162 -9.617 -31.189 1.00 77.31 495 LYS A CA 1
ATOM 3945 C C . LYS A 1 495 ? 33.974 -8.650 -31.174 1.00 77.31 495 LYS A C 1
ATOM 3947 O O . LYS A 1 495 ? 33.536 -8.253 -30.099 1.00 77.31 495 LYS A O 1
ATOM 3952 N N . ALA A 1 496 ? 33.532 -8.159 -32.328 1.00 80.19 496 ALA A N 1
ATOM 3953 C CA . ALA A 1 496 ? 32.388 -7.253 -32.398 1.00 80.19 496 ALA A CA 1
ATOM 3954 C C . ALA A 1 496 ? 31.094 -7.985 -32.035 1.00 80.19 496 ALA A C 1
ATOM 3956 O O . ALA A 1 496 ? 30.310 -7.460 -31.252 1.00 80.19 496 ALA A O 1
ATOM 3957 N N . LEU A 1 497 ? 30.944 -9.222 -32.510 1.00 77.44 497 LEU A N 1
ATOM 3958 C CA . LEU A 1 497 ? 29.843 -10.111 -32.155 1.00 77.44 497 LEU A CA 1
ATOM 3959 C C . LEU A 1 497 ? 29.894 -10.531 -30.675 1.00 77.44 497 LEU A C 1
ATOM 3961 O O . LEU A 1 497 ? 28.861 -10.641 -30.031 1.00 77.44 497 LEU A O 1
ATOM 3965 N N . SER A 1 498 ? 31.082 -10.690 -30.083 1.00 70.81 498 SER A N 1
ATOM 3966 C CA . SER A 1 498 ? 31.238 -11.091 -28.675 1.00 70.81 498 SER A CA 1
ATOM 3967 C C . SER A 1 498 ? 31.160 -9.940 -27.654 1.00 70.81 498 SER A C 1
ATOM 3969 O O . SER A 1 498 ? 31.455 -10.155 -26.478 1.00 70.81 498 SER A O 1
ATOM 3971 N N . LYS A 1 499 ? 30.906 -8.692 -28.079 1.00 63.16 499 LYS A N 1
ATOM 3972 C CA . LYS A 1 499 ? 30.931 -7.502 -27.200 1.00 63.16 499 LYS A CA 1
ATOM 3973 C C . LYS A 1 499 ? 29.629 -7.258 -26.434 1.00 63.16 499 LYS A C 1
ATOM 3975 O O . LYS A 1 499 ? 29.652 -6.471 -25.489 1.00 63.16 499 LYS A O 1
ATOM 3980 N N . GLU A 1 500 ? 28.537 -7.901 -26.825 1.00 53.91 500 GLU A N 1
ATOM 3981 C CA . GLU A 1 500 ? 27.243 -7.796 -26.150 1.00 53.91 500 GLU A CA 1
ATOM 3982 C C . GLU A 1 500 ? 27.212 -8.733 -24.926 1.00 53.91 500 GLU A C 1
ATOM 3984 O O . GLU A 1 500 ? 27.411 -9.941 -25.087 1.00 53.91 500 GLU A O 1
ATOM 3989 N N . PRO A 1 501 ? 26.955 -8.231 -23.702 1.00 46.78 501 PRO A N 1
ATOM 3990 C CA . PRO A 1 501 ? 26.692 -9.076 -22.544 1.00 46.78 501 PRO A CA 1
ATOM 3991 C C . PRO A 1 501 ? 25.306 -9.710 -22.716 1.00 46.78 501 PRO A C 1
ATOM 3993 O O . PRO A 1 501 ? 24.304 -9.191 -22.232 1.00 46.78 501 PRO A O 1
ATOM 3996 N N . SER A 1 502 ? 25.229 -10.809 -23.461 1.00 45.09 502 SER A N 1
ATOM 3997 C CA . SER A 1 502 ? 23.977 -11.525 -23.698 1.00 45.09 502 SER A CA 1
ATOM 3998 C C . SER A 1 502 ? 24.073 -12.949 -23.161 1.00 45.09 502 SER A C 1
ATOM 4000 O O . SER A 1 502 ? 25.012 -13.683 -23.449 1.00 45.09 502 SER A O 1
ATOM 4002 N N . TYR A 1 503 ? 23.081 -13.319 -22.353 1.00 47.56 503 TYR A N 1
ATOM 4003 C CA . TYR A 1 503 ? 22.892 -14.639 -21.744 1.00 47.56 503 TYR A CA 1
ATOM 4004 C C . TYR A 1 503 ? 22.429 -15.714 -22.759 1.00 47.56 503 TYR A C 1
ATOM 4006 O O . TYR A 1 503 ? 21.830 -16.711 -22.370 1.00 47.56 503 TYR A O 1
ATOM 4014 N N . ASP A 1 504 ? 22.670 -15.510 -24.058 1.00 49.81 504 ASP A N 1
ATOM 4015 C CA . ASP A 1 504 ? 22.200 -16.360 -25.163 1.00 49.81 504 ASP A CA 1
ATOM 4016 C C . ASP A 1 504 ? 23.407 -17.106 -25.774 1.00 49.81 504 ASP A C 1
ATOM 4018 O O . ASP A 1 504 ? 24.481 -16.495 -25.849 1.00 49.81 504 ASP A O 1
ATOM 4022 N N . PRO A 1 505 ? 23.319 -18.390 -26.196 1.00 48.41 505 PRO A N 1
ATOM 4023 C CA . PRO A 1 505 ? 24.429 -19.133 -26.792 1.00 48.41 505 PRO A CA 1
ATOM 4024 C C . PRO A 1 505 ? 24.896 -18.516 -28.117 1.00 48.41 505 PRO A C 1
ATOM 4026 O O . PRO A 1 505 ? 24.576 -18.966 -29.208 1.00 48.41 505 PRO A O 1
ATOM 4029 N N . SER A 1 506 ? 25.730 -17.491 -27.990 1.00 59.03 506 SER A N 1
ATOM 4030 C CA . SER A 1 506 ? 26.480 -16.778 -29.010 1.00 59.03 506 SER A CA 1
ATOM 4031 C C . SER A 1 506 ? 25.649 -16.329 -30.220 1.00 59.03 506 SER A C 1
ATOM 4033 O O . SER A 1 506 ? 25.367 -17.086 -31.144 1.00 59.03 506 SER A O 1
ATOM 4035 N N . ILE A 1 507 ? 25.398 -15.024 -30.313 1.00 72.69 507 ILE A N 1
ATOM 4036 C CA . ILE A 1 507 ? 25.088 -14.354 -31.587 1.00 72.69 507 ILE A CA 1
ATOM 4037 C C . ILE A 1 507 ? 26.030 -14.807 -32.726 1.00 72.69 507 ILE A C 1
ATOM 4039 O O . ILE A 1 507 ? 25.639 -14.851 -33.884 1.00 72.69 507 ILE A O 1
ATOM 4043 N N . ILE A 1 508 ? 27.246 -15.246 -32.394 1.00 71.06 508 ILE A N 1
ATOM 4044 C CA . ILE A 1 508 ? 28.186 -15.912 -33.302 1.00 71.06 508 ILE A CA 1
ATOM 4045 C C . ILE A 1 508 ? 27.561 -17.162 -33.954 1.00 71.06 508 ILE A C 1
ATOM 4047 O O . ILE A 1 508 ? 27.553 -17.252 -35.176 1.00 71.06 508 ILE A O 1
ATOM 4051 N N . ALA A 1 509 ? 26.955 -18.076 -33.187 1.00 76.12 509 ALA A N 1
ATOM 4052 C CA . ALA A 1 509 ? 26.293 -19.268 -33.723 1.00 76.12 509 ALA A CA 1
ATOM 4053 C C . ALA A 1 509 ? 25.123 -18.927 -34.655 1.00 76.12 509 ALA A C 1
ATOM 4055 O O . ALA A 1 509 ? 24.958 -19.580 -35.684 1.00 76.12 509 ALA A O 1
ATOM 4056 N N . LEU A 1 510 ? 24.345 -17.884 -34.339 1.00 83.69 510 LEU A N 1
ATOM 4057 C CA . LEU A 1 510 ? 23.308 -17.371 -35.239 1.00 83.69 510 LEU A CA 1
ATOM 4058 C C . LEU A 1 510 ? 23.934 -16.883 -36.555 1.00 83.69 510 LEU A C 1
ATOM 4060 O O . LEU A 1 510 ? 23.473 -17.236 -37.637 1.00 83.69 510 LEU A O 1
ATOM 4064 N N . PHE A 1 511 ? 25.021 -16.115 -36.483 1.00 85.06 511 PHE A N 1
ATOM 4065 C CA . PHE A 1 511 ? 25.714 -15.579 -37.653 1.00 85.06 511 PHE A CA 1
ATOM 4066 C C . PHE A 1 511 ? 26.565 -16.614 -38.401 1.00 85.06 511 PHE A C 1
ATOM 4068 O O . PHE A 1 511 ? 27.004 -16.316 -39.509 1.00 85.06 511 PHE A O 1
ATOM 4075 N N . ASP A 1 512 ? 26.730 -17.831 -37.893 1.00 83.75 512 ASP A N 1
ATOM 4076 C CA . ASP A 1 512 ? 27.370 -18.944 -38.605 1.00 83.75 512 ASP A CA 1
ATOM 4077 C C . ASP A 1 512 ? 26.379 -19.797 -39.417 1.00 83.75 512 ASP A C 1
ATOM 4079 O O . ASP A 1 512 ? 26.792 -20.617 -40.242 1.00 83.75 512 ASP A O 1
ATOM 4083 N N . MET A 1 513 ? 25.069 -19.593 -39.232 1.00 86.06 513 MET A N 1
ATOM 4084 C CA . MET A 1 513 ? 24.030 -20.327 -39.960 1.00 86.06 513 MET A CA 1
ATOM 4085 C C . MET A 1 513 ? 24.029 -20.013 -41.461 1.00 86.06 513 MET A C 1
ATOM 4087 O O . MET A 1 513 ? 24.418 -18.925 -41.912 1.00 86.06 513 MET A O 1
ATOM 4091 N N . ASP A 1 514 ? 23.535 -20.973 -42.249 1.00 87.75 514 ASP A N 1
ATOM 4092 C CA . ASP A 1 514 ? 23.246 -20.743 -43.661 1.00 87.75 514 ASP A CA 1
ATOM 4093 C C . ASP A 1 514 ? 22.015 -19.841 -43.859 1.00 87.75 514 ASP A C 1
ATOM 4095 O O . ASP A 1 514 ? 21.256 -19.567 -42.933 1.00 87.75 514 ASP A O 1
ATOM 4099 N N . GLU A 1 515 ? 21.811 -19.354 -45.086 1.00 87.81 515 GLU A N 1
ATOM 4100 C CA . GLU A 1 515 ? 20.733 -18.409 -45.406 1.00 87.81 515 GLU A CA 1
ATOM 4101 C C . GLU A 1 515 ? 19.327 -18.903 -45.017 1.00 87.81 515 GLU A C 1
ATOM 4103 O O . GLU A 1 515 ? 18.487 -18.096 -44.609 1.00 87.81 515 GLU A O 1
ATOM 4108 N N . THR A 1 516 ? 19.033 -20.196 -45.188 1.00 89.94 516 THR A N 1
ATOM 4109 C CA . THR A 1 516 ? 17.680 -20.724 -44.953 1.00 89.94 516 THR A CA 1
ATOM 4110 C C . THR A 1 516 ? 17.412 -20.851 -43.464 1.00 89.94 516 THR A C 1
ATOM 4112 O O . THR A 1 516 ? 16.346 -20.439 -42.996 1.00 89.94 516 THR A O 1
ATOM 4115 N N . ASP A 1 517 ? 18.384 -21.388 -42.734 1.00 89.44 517 ASP A N 1
ATOM 4116 C CA . ASP A 1 517 ? 18.285 -21.576 -41.293 1.00 89.44 517 ASP A CA 1
ATOM 4117 C C . ASP A 1 517 ? 18.272 -20.223 -40.575 1.00 89.44 517 ASP A C 1
ATOM 4119 O O . ASP A 1 517 ? 17.376 -19.979 -39.769 1.00 89.44 517 ASP A O 1
ATOM 4123 N N . PHE A 1 518 ? 19.132 -19.284 -40.987 1.00 91.19 518 PHE A N 1
ATOM 4124 C CA . PHE A 1 518 ? 19.175 -17.923 -40.448 1.00 91.19 518 PHE A CA 1
ATOM 4125 C C . PHE A 1 518 ? 17.809 -17.227 -40.524 1.00 91.19 518 PHE A C 1
ATOM 4127 O O . PHE A 1 518 ? 17.287 -16.759 -39.516 1.00 91.19 518 PHE A O 1
ATOM 4134 N N . LYS A 1 519 ? 17.166 -17.216 -41.702 1.00 91.62 519 LYS A N 1
ATOM 4135 C CA . LYS A 1 519 ? 15.846 -16.578 -41.882 1.00 91.62 519 LYS A CA 1
ATOM 4136 C C . LYS A 1 519 ? 14.733 -17.233 -41.067 1.00 91.62 519 LYS A C 1
ATOM 4138 O O . LYS A 1 519 ? 13.764 -16.566 -40.715 1.00 91.62 519 LYS A O 1
ATOM 4143 N N . ASN A 1 520 ? 14.805 -18.541 -40.830 1.00 89.94 520 ASN A N 1
ATOM 4144 C CA . ASN A 1 520 ? 13.811 -19.224 -40.006 1.00 89.94 520 ASN A CA 1
ATOM 4145 C C . ASN A 1 520 ? 14.048 -18.985 -38.516 1.00 89.94 520 ASN A C 1
ATOM 4147 O O . ASN A 1 520 ? 13.074 -18.901 -37.769 1.00 89.94 520 ASN A O 1
ATOM 4151 N N . GLU A 1 521 ? 15.305 -18.839 -38.105 1.00 89.50 521 GLU A N 1
ATOM 4152 C CA . GLU A 1 521 ? 15.670 -18.573 -36.720 1.00 89.50 521 GLU A CA 1
ATOM 4153 C C . GLU A 1 521 ? 15.250 -17.164 -36.285 1.00 89.50 521 GLU A C 1
ATOM 4155 O O . GLU A 1 521 ? 14.647 -17.019 -35.225 1.00 89.50 521 GLU A O 1
ATOM 4160 N N . LEU A 1 522 ? 15.423 -16.147 -37.146 1.00 91.19 522 LEU A N 1
ATOM 4161 C CA . LEU A 1 522 ? 15.002 -14.762 -36.865 1.00 91.19 522 LEU A CA 1
ATOM 4162 C C . LEU A 1 522 ? 13.522 -14.643 -36.454 1.00 91.19 522 LEU A C 1
ATOM 4164 O O . LEU A 1 522 ? 13.181 -13.836 -35.593 1.00 91.19 522 LEU A O 1
ATOM 4168 N N . LYS A 1 523 ? 12.639 -15.492 -36.997 1.00 91.25 523 LYS A N 1
ATOM 4169 C CA . LYS A 1 523 ? 11.196 -15.469 -36.692 1.00 91.25 523 LYS A CA 1
ATOM 4170 C C . LYS A 1 523 ? 10.879 -15.738 -35.219 1.00 91.25 523 LYS A C 1
ATOM 4172 O O . LYS A 1 523 ? 9.800 -15.366 -34.758 1.00 91.25 523 LYS A O 1
ATOM 4177 N N . LYS A 1 524 ? 11.792 -16.379 -34.486 1.00 89.56 524 LYS A N 1
ATOM 4178 C CA . LYS A 1 524 ? 11.610 -16.780 -33.084 1.00 89.56 524 LYS A CA 1
ATOM 4179 C C . LYS A 1 524 ? 11.988 -15.693 -32.077 1.00 89.56 524 LYS A C 1
ATOM 4181 O O . LYS A 1 524 ? 11.918 -15.959 -30.884 1.00 89.56 524 LYS A O 1
ATOM 4186 N N . TYR A 1 525 ? 12.392 -14.511 -32.537 1.00 89.75 525 TYR A N 1
ATOM 4187 C CA . TYR A 1 525 ? 12.869 -13.434 -31.676 1.00 89.75 525 TYR A CA 1
ATOM 4188 C C . TYR A 1 525 ? 11.948 -12.213 -31.715 1.00 89.75 525 TYR A C 1
ATOM 4190 O O . TYR A 1 525 ? 11.318 -11.908 -32.728 1.00 89.75 525 TYR A O 1
ATOM 4198 N N . CYS A 1 526 ? 11.867 -11.520 -30.583 1.00 91.25 526 CYS A N 1
ATOM 4199 C CA . CYS A 1 526 ? 11.163 -10.259 -30.416 1.00 91.25 526 CYS A CA 1
ATOM 4200 C C . CYS A 1 526 ? 11.907 -9.101 -31.098 1.00 91.25 526 CYS A C 1
ATOM 4202 O O . CYS A 1 526 ? 13.100 -9.198 -31.402 1.00 91.25 526 CYS A O 1
ATOM 4204 N N . LEU A 1 527 ? 11.214 -7.976 -31.303 1.00 91.62 527 LEU A N 1
ATOM 4205 C CA . LEU A 1 527 ? 11.785 -6.800 -31.968 1.00 91.62 527 LEU A CA 1
ATOM 4206 C C . LEU A 1 527 ? 13.074 -6.318 -31.288 1.00 91.62 527 LEU A C 1
ATOM 4208 O O . LEU A 1 527 ? 14.060 -6.080 -31.974 1.00 91.62 527 LEU A O 1
ATOM 4212 N N . ASN A 1 528 ? 13.105 -6.241 -29.954 1.00 90.44 528 ASN A N 1
ATOM 4213 C CA . ASN A 1 528 ? 14.289 -5.780 -29.227 1.00 90.44 528 ASN A CA 1
ATOM 4214 C C . ASN A 1 528 ? 15.512 -6.676 -29.477 1.00 90.44 528 ASN A C 1
ATOM 4216 O O . ASN A 1 528 ? 16.619 -6.169 -29.641 1.00 90.44 528 ASN A O 1
ATOM 4220 N N . ARG A 1 529 ? 15.326 -8.001 -29.548 1.00 87.06 529 ARG A N 1
ATOM 4221 C CA . ARG A 1 529 ? 16.417 -8.938 -29.861 1.00 87.06 529 ARG A CA 1
ATOM 4222 C C . ARG A 1 529 ? 16.861 -8.826 -31.314 1.00 87.06 529 ARG A C 1
ATOM 4224 O O . ARG A 1 529 ? 18.061 -8.830 -31.577 1.00 87.06 529 ARG A O 1
ATOM 4231 N N . LEU A 1 530 ? 15.924 -8.652 -32.245 1.00 90.19 530 LEU A N 1
ATOM 4232 C CA . LEU A 1 530 ? 16.249 -8.381 -33.646 1.00 90.19 530 LEU A CA 1
ATOM 4233 C C . LEU A 1 530 ? 17.050 -7.078 -33.800 1.00 90.19 530 LEU A C 1
ATOM 4235 O O . LEU A 1 530 ? 18.009 -7.060 -34.566 1.00 90.19 530 LEU A O 1
ATOM 4239 N N . THR A 1 531 ? 16.731 -6.035 -33.028 1.00 89.62 531 THR A N 1
ATOM 4240 C CA . THR A 1 531 ? 17.523 -4.796 -32.964 1.00 89.62 531 THR A CA 1
ATOM 4241 C C . THR A 1 531 ? 18.943 -5.067 -32.466 1.00 89.62 531 THR A C 1
ATOM 4243 O O . THR A 1 531 ? 19.898 -4.648 -33.114 1.00 89.62 531 THR A O 1
ATOM 4246 N N . SER A 1 532 ? 19.120 -5.851 -31.394 1.00 86.69 532 SER A N 1
ATOM 4247 C CA . SER A 1 532 ? 20.460 -6.257 -30.934 1.00 86.69 532 SER A CA 1
ATOM 4248 C C . SER A 1 532 ? 21.249 -7.003 -32.022 1.00 86.69 532 SER A C 1
ATOM 4250 O O . SER A 1 532 ? 22.447 -6.766 -32.206 1.00 86.69 532 SER A O 1
ATOM 4252 N N . PHE A 1 533 ? 20.591 -7.883 -32.788 1.00 88.75 533 PHE A N 1
ATOM 4253 C CA . PHE A 1 533 ? 21.222 -8.582 -33.913 1.00 88.75 533 PHE A CA 1
ATOM 4254 C C . PHE A 1 533 ? 21.576 -7.635 -35.060 1.00 88.75 533 PHE A C 1
ATOM 4256 O O . PHE A 1 533 ? 22.650 -7.758 -35.652 1.00 88.75 533 PHE A O 1
ATOM 4263 N N . HIS A 1 534 ? 20.696 -6.682 -35.362 1.00 89.56 534 HIS A N 1
ATOM 4264 C CA . HIS A 1 534 ? 20.916 -5.658 -36.373 1.00 89.56 534 HIS A CA 1
ATOM 4265 C C . HIS A 1 534 ? 22.140 -4.804 -36.035 1.00 89.56 534 HIS A C 1
ATOM 4267 O O . HIS A 1 534 ? 23.041 -4.677 -36.863 1.00 89.56 534 HIS A O 1
ATOM 4273 N N . ASP A 1 535 ? 22.216 -4.289 -34.808 1.00 86.19 535 ASP A N 1
ATOM 4274 C CA . ASP A 1 535 ? 23.305 -3.421 -34.353 1.00 86.19 535 ASP A CA 1
ATOM 4275 C C . ASP A 1 535 ? 24.646 -4.160 -34.343 1.00 86.19 535 ASP A C 1
ATOM 4277 O O . ASP A 1 535 ? 25.664 -3.642 -34.812 1.00 86.19 535 ASP A O 1
ATOM 4281 N N . SER A 1 536 ? 24.636 -5.423 -33.916 1.00 85.19 536 SER A N 1
ATOM 4282 C CA . SER A 1 536 ? 25.812 -6.294 -33.977 1.00 85.19 536 SER A CA 1
ATOM 4283 C C . SER A 1 536 ? 26.265 -6.555 -35.418 1.00 85.19 536 SER A C 1
ATOM 4285 O O . SER A 1 536 ? 27.462 -6.500 -35.719 1.00 85.19 536 SER A O 1
ATOM 4287 N N . CYS A 1 537 ? 25.328 -6.789 -36.344 1.00 88.25 537 CYS A N 1
ATOM 4288 C CA . CYS A 1 537 ? 25.634 -6.946 -37.767 1.00 88.25 537 CYS A CA 1
ATOM 4289 C C . CYS A 1 537 ? 26.182 -5.652 -38.381 1.00 88.25 537 CYS A C 1
ATOM 4291 O O . CYS A 1 537 ? 27.125 -5.696 -39.176 1.00 88.25 537 CYS A O 1
ATOM 4293 N N . GLN A 1 538 ? 25.607 -4.505 -38.015 1.00 87.12 538 GLN A N 1
ATOM 4294 C CA . GLN A 1 538 ? 26.040 -3.193 -38.483 1.00 87.12 538 GLN A CA 1
ATOM 4295 C C . GLN A 1 538 ? 27.471 -2.903 -38.022 1.00 87.12 538 GLN A C 1
ATOM 4297 O O . GLN A 1 538 ? 28.301 -2.523 -38.843 1.00 87.12 538 GLN A O 1
ATOM 4302 N N . ALA A 1 539 ? 27.807 -3.204 -36.764 1.00 85.69 539 ALA A N 1
ATOM 4303 C CA . ALA A 1 539 ? 29.172 -3.082 -36.259 1.00 85.69 539 ALA A CA 1
ATOM 4304 C C . ALA A 1 539 ? 30.173 -3.943 -37.056 1.00 85.69 539 ALA A C 1
ATOM 4306 O O . ALA A 1 539 ? 31.299 -3.513 -37.321 1.00 85.69 539 ALA A O 1
ATOM 4307 N N . CYS A 1 540 ? 29.770 -5.143 -37.487 1.00 86.81 540 CYS A N 1
ATOM 4308 C CA . CYS A 1 540 ? 30.596 -5.990 -38.353 1.00 86.81 540 CYS A CA 1
ATOM 4309 C C . CYS A 1 540 ? 30.794 -5.369 -39.745 1.00 86.81 540 CYS A C 1
ATOM 4311 O O . CYS A 1 540 ? 31.905 -5.381 -40.277 1.00 86.81 540 CYS A O 1
ATOM 4313 N N . ILE A 1 541 ? 29.738 -4.797 -40.328 1.00 85.31 541 ILE A N 1
ATOM 4314 C CA . ILE A 1 541 ? 29.797 -4.100 -41.620 1.00 85.31 541 ILE A CA 1
ATOM 4315 C C . ILE A 1 541 ? 30.685 -2.856 -41.538 1.00 85.31 541 ILE A C 1
ATOM 4317 O O . ILE A 1 541 ? 31.494 -2.642 -42.441 1.00 85.31 541 ILE A O 1
ATOM 4321 N N . ASP A 1 542 ? 30.595 -2.082 -40.459 1.00 82.19 542 ASP A N 1
ATOM 4322 C CA . ASP A 1 542 ? 31.422 -0.894 -40.243 1.00 82.19 542 ASP A CA 1
ATOM 4323 C C . ASP A 1 542 ? 32.907 -1.265 -40.188 1.00 82.19 542 ASP A C 1
ATOM 4325 O O . ASP A 1 542 ? 33.720 -0.654 -40.884 1.00 82.19 542 ASP A O 1
ATOM 4329 N N . ILE A 1 543 ? 33.260 -2.344 -39.474 1.00 85.00 543 ILE A N 1
ATOM 4330 C CA . ILE A 1 543 ? 34.625 -2.894 -39.475 1.00 85.00 543 ILE A CA 1
ATOM 4331 C C . ILE A 1 543 ? 35.058 -3.244 -40.901 1.00 85.00 543 ILE A C 1
ATOM 4333 O O . ILE A 1 543 ? 36.150 -2.873 -41.325 1.00 85.00 543 ILE A O 1
ATOM 4337 N N . LEU A 1 544 ? 34.220 -3.938 -41.670 1.00 84.94 544 LEU A N 1
ATOM 4338 C CA . LEU A 1 544 ? 34.550 -4.339 -43.040 1.00 84.94 544 LEU A CA 1
ATOM 4339 C C . LEU A 1 544 ? 34.732 -3.138 -43.986 1.00 84.94 544 LEU A C 1
ATOM 4341 O O . LEU A 1 544 ? 35.596 -3.172 -44.868 1.00 84.94 544 LEU A O 1
ATOM 4345 N N . ILE A 1 545 ? 33.962 -2.064 -43.792 1.00 78.88 545 ILE A N 1
ATOM 4346 C CA . ILE A 1 545 ? 34.106 -0.798 -44.524 1.00 78.88 545 ILE A CA 1
ATOM 4347 C C . ILE A 1 545 ? 35.411 -0.098 -44.133 1.00 78.88 545 ILE A C 1
ATOM 4349 O O . ILE A 1 545 ? 36.175 0.285 -45.019 1.00 78.88 545 ILE A O 1
ATOM 4353 N N . GLU A 1 546 ? 35.706 0.027 -42.836 1.00 77.31 546 GLU A N 1
ATOM 4354 C CA . GLU A 1 546 ? 36.949 0.626 -42.327 1.00 77.31 546 GLU A CA 1
ATOM 4355 C C . GLU A 1 546 ? 38.197 -0.100 -42.839 1.00 77.31 546 GLU A C 1
ATOM 4357 O O . GLU A 1 546 ? 39.231 0.521 -43.083 1.00 77.31 546 GLU A O 1
ATOM 4362 N N . GLN A 1 547 ? 38.106 -1.421 -43.012 1.00 80.19 547 GLN A N 1
ATOM 4363 C CA . GLN A 1 547 ? 39.183 -2.233 -43.570 1.00 80.19 547 GLN A CA 1
ATOM 4364 C C . GLN A 1 547 ? 39.275 -2.138 -45.108 1.00 80.19 547 GLN A C 1
ATOM 4366 O O . GLN A 1 547 ? 40.239 -2.629 -45.682 1.00 80.19 547 GLN A O 1
ATOM 4371 N N . GLY A 1 548 ? 38.339 -1.480 -45.799 1.00 76.88 548 GLY A N 1
ATOM 4372 C CA . GLY A 1 548 ? 38.361 -1.337 -47.262 1.00 76.88 548 GLY A CA 1
ATOM 4373 C C . GLY A 1 548 ? 37.902 -2.590 -48.020 1.00 76.88 548 GLY A C 1
ATOM 4374 O O . GLY A 1 548 ? 38.229 -2.767 -49.194 1.00 76.88 548 GLY A O 1
ATOM 4375 N N . ILE A 1 549 ? 37.144 -3.475 -47.367 1.00 84.38 549 ILE A N 1
ATOM 4376 C CA . ILE A 1 549 ? 36.652 -4.729 -47.961 1.00 84.38 549 ILE A CA 1
ATOM 4377 C C . ILE A 1 549 ? 35.353 -4.513 -48.751 1.00 84.38 549 ILE A C 1
ATOM 4379 O O . ILE A 1 549 ? 35.047 -5.278 -49.658 1.00 84.38 549 ILE A O 1
ATOM 4383 N N . ALA A 1 550 ? 34.629 -3.424 -48.483 1.00 80.12 550 ALA A N 1
ATOM 4384 C CA . ALA A 1 550 ? 33.371 -3.073 -49.147 1.00 80.12 550 ALA A CA 1
ATOM 4385 C C . ALA A 1 550 ? 33.507 -2.639 -50.627 1.00 80.12 550 ALA A C 1
ATOM 4387 O O . ALA A 1 550 ? 32.497 -2.436 -51.301 1.00 80.12 550 ALA A O 1
ATOM 4388 N N . ASP A 1 551 ? 34.728 -2.487 -51.151 1.00 79.50 551 ASP A N 1
ATOM 4389 C CA . ASP A 1 551 ? 34.963 -2.108 -52.546 1.00 79.50 551 ASP A CA 1
ATOM 4390 C C . ASP A 1 551 ? 35.103 -3.337 -53.457 1.00 79.50 551 ASP A C 1
ATOM 4392 O O . ASP A 1 551 ? 36.154 -3.978 -53.540 1.00 79.50 551 ASP A O 1
ATOM 4396 N N . LYS A 1 552 ? 34.032 -3.628 -54.200 1.00 78.62 552 LYS A N 1
ATOM 4397 C CA . LYS A 1 552 ? 33.973 -4.731 -55.163 1.00 78.62 552 LYS A CA 1
ATOM 4398 C C . LYS A 1 552 ? 35.065 -4.659 -56.234 1.00 78.62 552 LYS A C 1
ATOM 4400 O O . LYS A 1 552 ? 35.531 -5.701 -56.689 1.00 78.62 552 LYS A O 1
ATOM 4405 N N . GLU A 1 553 ? 35.457 -3.463 -56.674 1.00 77.94 553 GLU A N 1
ATOM 4406 C CA . GLU A 1 553 ? 36.465 -3.313 -57.729 1.00 77.94 553 GLU A CA 1
ATOM 4407 C C . GLU A 1 553 ? 37.866 -3.652 -57.215 1.00 77.94 553 GLU A C 1
ATOM 4409 O O . GLU A 1 553 ? 38.635 -4.296 -57.930 1.00 77.94 553 GLU A O 1
ATOM 4414 N N . THR A 1 554 ? 38.165 -3.297 -55.961 1.00 76.56 554 THR A N 1
ATOM 4415 C CA . THR A 1 554 ? 39.450 -3.578 -55.298 1.00 76.56 554 THR A CA 1
ATOM 4416 C C . THR A 1 554 ? 39.710 -5.081 -55.126 1.00 76.56 554 THR A C 1
ATOM 4418 O O . THR A 1 554 ? 40.849 -5.527 -55.276 1.00 76.56 554 THR A O 1
ATOM 4421 N N . TRP A 1 555 ? 38.673 -5.881 -54.859 1.00 79.69 555 TRP A N 1
ATOM 4422 C CA . TRP A 1 555 ? 38.805 -7.331 -54.628 1.00 79.69 555 TRP A CA 1
ATOM 4423 C C . TRP A 1 555 ? 38.503 -8.197 -55.862 1.00 79.69 555 TRP A C 1
ATOM 4425 O O . TRP A 1 555 ? 38.739 -9.407 -55.849 1.00 79.69 555 TRP A O 1
ATOM 4435 N N . SER A 1 556 ? 38.053 -7.584 -56.962 1.00 75.19 556 SER A N 1
ATOM 4436 C CA . SER A 1 556 ? 37.768 -8.267 -58.226 1.00 75.19 556 SER A CA 1
ATOM 4437 C C . SER A 1 556 ? 39.033 -8.890 -58.831 1.00 75.19 556 SER A C 1
ATOM 4439 O O . SER A 1 556 ? 39.918 -8.200 -59.338 1.00 75.19 556 SER A O 1
ATOM 4441 N N . GLY A 1 557 ? 39.113 -10.224 -58.805 1.00 71.81 557 GLY A N 1
ATOM 4442 C CA . GLY A 1 557 ? 40.255 -10.988 -59.323 1.00 71.81 557 GLY A CA 1
ATOM 4443 C C . GLY A 1 557 ? 41.387 -11.241 -58.317 1.00 71.81 557 GLY A C 1
ATOM 4444 O O . GLY A 1 557 ? 42.408 -11.807 -58.716 1.00 71.81 557 GLY A O 1
ATOM 4445 N N . SER A 1 558 ? 41.209 -10.858 -57.048 1.00 75.56 558 SER A N 1
ATOM 4446 C CA . SER A 1 558 ? 42.087 -11.221 -55.925 1.00 75.56 558 SER A CA 1
ATOM 4447 C C . SER A 1 558 ? 41.788 -12.640 -55.415 1.00 75.56 558 SER A C 1
ATOM 4449 O O . SER A 1 558 ? 40.664 -13.122 -55.543 1.00 75.56 558 SER A O 1
ATOM 4451 N N . ASP A 1 559 ? 42.795 -13.314 -54.849 1.00 76.19 559 ASP A N 1
ATOM 4452 C CA . ASP A 1 559 ? 42.668 -14.626 -54.193 1.00 76.19 559 ASP A CA 1
ATOM 4453 C C . ASP A 1 559 ? 43.300 -14.529 -52.790 1.00 76.19 559 ASP A C 1
ATOM 4455 O O . ASP A 1 559 ? 44.534 -14.451 -52.701 1.00 76.19 559 ASP A O 1
ATOM 4459 N N . PRO A 1 560 ? 42.500 -14.446 -51.706 1.00 76.00 560 PRO A N 1
ATOM 4460 C CA . PRO A 1 560 ? 41.029 -14.548 -51.647 1.00 76.00 560 PRO A CA 1
ATOM 4461 C C . PRO A 1 560 ? 40.278 -13.267 -52.078 1.00 76.00 560 PRO A C 1
ATOM 4463 O O . PRO A 1 560 ? 40.834 -12.163 -52.063 1.00 76.00 560 PRO A O 1
ATOM 4466 N N . ASN A 1 561 ? 38.991 -13.402 -52.431 1.00 85.62 561 ASN A N 1
ATOM 4467 C CA . ASN A 1 561 ? 38.100 -12.280 -52.753 1.00 85.62 561 ASN A CA 1
ATOM 4468 C C . ASN A 1 561 ? 37.259 -11.920 -51.523 1.00 85.62 561 ASN A C 1
ATOM 4470 O O . ASN A 1 561 ? 36.122 -12.358 -51.358 1.00 85.62 561 ASN A O 1
ATOM 4474 N N . LEU A 1 562 ? 37.823 -11.073 -50.661 1.00 85.38 562 LEU A N 1
ATOM 4475 C CA . LEU A 1 562 ? 37.203 -10.722 -49.382 1.00 85.38 562 LEU A CA 1
ATOM 4476 C C . LEU A 1 562 ? 35.865 -9.968 -49.518 1.00 85.38 562 LEU A C 1
ATOM 4478 O O . LEU A 1 562 ? 35.068 -9.984 -48.580 1.00 85.38 562 LEU A O 1
ATOM 4482 N N . TYR A 1 563 ? 35.571 -9.355 -50.670 1.00 85.19 563 TYR A N 1
ATOM 4483 C CA . TYR A 1 563 ? 34.264 -8.737 -50.906 1.00 85.19 563 TYR A CA 1
ATOM 4484 C C . TYR A 1 563 ? 33.153 -9.795 -51.007 1.00 85.19 563 TYR A C 1
ATOM 4486 O O . TYR A 1 563 ? 32.152 -9.711 -50.292 1.00 85.19 563 TYR A O 1
ATOM 4494 N N . ASP A 1 564 ? 33.335 -10.803 -51.865 1.00 85.25 564 ASP A N 1
ATOM 4495 C CA . ASP A 1 564 ? 32.334 -11.859 -52.063 1.00 85.25 564 ASP A CA 1
ATOM 4496 C C . ASP A 1 564 ? 32.318 -12.854 -50.889 1.00 85.25 564 ASP A C 1
ATOM 4498 O O . ASP A 1 564 ? 31.245 -13.296 -50.476 1.00 85.25 564 ASP A O 1
ATOM 4502 N N . ASP A 1 565 ? 33.490 -13.162 -50.321 1.00 86.00 565 ASP A N 1
ATOM 4503 C CA . ASP A 1 565 ? 33.645 -14.195 -49.291 1.00 86.00 565 ASP A CA 1
ATOM 4504 C C . ASP A 1 565 ? 33.306 -13.700 -47.873 1.00 86.00 565 ASP A C 1
ATOM 4506 O O . ASP A 1 565 ? 32.907 -14.502 -47.026 1.00 86.00 565 ASP A O 1
ATOM 4510 N N . LEU A 1 566 ? 33.459 -12.397 -47.590 1.00 85.69 566 LEU A N 1
ATOM 4511 C CA . LEU A 1 566 ? 33.300 -11.845 -46.238 1.00 85.69 566 LEU A CA 1
ATOM 4512 C C . LEU A 1 566 ? 32.311 -10.674 -46.162 1.00 85.69 566 LEU A C 1
ATOM 4514 O O . LEU A 1 566 ? 31.458 -10.679 -45.283 1.00 85.69 566 LEU A O 1
ATOM 4518 N N . TYR A 1 567 ? 32.348 -9.696 -47.071 1.00 87.56 567 TYR A N 1
ATOM 4519 C CA . TYR A 1 567 ? 31.443 -8.537 -46.990 1.00 87.56 567 TYR A CA 1
ATOM 4520 C C . TYR A 1 567 ? 29.995 -8.847 -47.393 1.00 87.56 567 TYR A C 1
ATOM 4522 O O . TYR A 1 567 ? 29.056 -8.526 -46.659 1.00 87.56 567 TYR A O 1
ATOM 4530 N N . LEU A 1 568 ? 29.797 -9.500 -48.540 1.00 88.81 568 LEU A N 1
ATOM 4531 C CA . LEU A 1 568 ? 28.466 -9.783 -49.080 1.00 88.81 568 LEU A CA 1
ATOM 4532 C C . LEU A 1 568 ? 27.576 -10.643 -48.148 1.00 88.81 568 LEU A C 1
ATOM 4534 O O . LEU A 1 568 ? 26.386 -10.332 -48.035 1.00 88.81 568 LEU A O 1
ATOM 4538 N N . PRO A 1 569 ? 28.087 -11.678 -47.444 1.00 90.94 569 PRO A N 1
ATOM 4539 C CA . PRO A 1 569 ? 27.299 -12.439 -46.473 1.00 90.94 569 PRO A CA 1
ATOM 4540 C C . PRO A 1 569 ? 26.743 -11.592 -45.319 1.00 90.94 569 PRO A C 1
ATOM 4542 O O . PRO A 1 569 ? 25.559 -11.710 -45.007 1.00 90.94 569 PRO A O 1
ATOM 4545 N N . TYR A 1 570 ? 27.555 -10.716 -44.715 1.00 89.44 570 TYR A N 1
ATOM 4546 C CA . TYR A 1 570 ? 27.109 -9.843 -43.620 1.00 89.44 570 TYR A CA 1
ATOM 4547 C C . TYR A 1 570 ? 26.132 -8.770 -44.111 1.00 89.44 570 TYR A C 1
ATOM 4549 O O . TYR A 1 570 ? 25.120 -8.524 -43.462 1.00 89.44 570 TYR A O 1
ATOM 4557 N N . TYR A 1 571 ? 26.358 -8.204 -45.301 1.00 90.06 571 TYR A N 1
ATOM 4558 C CA . TYR A 1 571 ? 25.406 -7.278 -45.924 1.00 90.06 571 TYR A CA 1
ATOM 4559 C C . TYR A 1 571 ? 24.026 -7.921 -46.151 1.00 90.06 571 TYR A C 1
ATOM 4561 O O . TYR A 1 571 ? 22.990 -7.321 -45.862 1.00 90.06 571 TYR A O 1
ATOM 4569 N N . ASN A 1 572 ? 23.998 -9.164 -46.640 1.00 91.44 572 ASN A N 1
ATOM 4570 C CA . ASN A 1 572 ? 22.749 -9.899 -46.825 1.00 91.44 572 ASN A CA 1
ATOM 4571 C C . ASN A 1 572 ? 22.056 -10.218 -45.493 1.00 91.44 572 ASN A C 1
ATOM 4573 O O . ASN A 1 572 ? 20.839 -10.071 -45.413 1.00 91.44 572 ASN A O 1
ATOM 4577 N N . LYS A 1 573 ? 22.814 -10.596 -44.455 1.00 92.62 573 LYS A N 1
ATOM 4578 C CA . LYS A 1 573 ? 22.280 -10.837 -43.105 1.00 92.62 573 LYS A CA 1
ATOM 4579 C C . LYS A 1 573 ? 21.662 -9.583 -42.498 1.00 92.62 573 LYS A C 1
ATOM 4581 O O . LYS A 1 573 ? 20.538 -9.675 -42.020 1.00 92.62 573 LYS A O 1
ATOM 4586 N N . LEU A 1 574 ? 22.322 -8.425 -42.610 1.00 91.75 574 LEU A N 1
ATOM 4587 C CA . LEU A 1 574 ? 21.754 -7.143 -42.178 1.00 91.75 574 LEU A CA 1
ATOM 4588 C C . LEU A 1 574 ? 20.400 -6.901 -42.850 1.00 91.75 574 LEU A C 1
ATOM 4590 O O . LEU A 1 574 ? 19.414 -6.639 -42.174 1.00 91.75 574 LEU A O 1
ATOM 4594 N N . ARG A 1 575 ? 20.331 -7.081 -44.176 1.00 93.75 575 ARG A N 1
ATOM 4595 C CA . ARG A 1 575 ? 19.084 -6.921 -44.932 1.00 93.75 575 ARG A CA 1
ATOM 4596 C C . ARG A 1 575 ? 17.983 -7.874 -44.460 1.00 93.75 575 ARG A C 1
ATOM 4598 O O . ARG A 1 575 ? 16.847 -7.439 -44.335 1.00 93.75 575 ARG A O 1
ATOM 4605 N N . TRP A 1 576 ? 18.288 -9.148 -44.213 1.00 94.81 576 TRP A N 1
ATOM 4606 C CA . TRP A 1 576 ? 17.291 -10.116 -43.737 1.00 94.81 576 TRP A CA 1
ATOM 4607 C C . TRP A 1 576 ? 16.811 -9.820 -42.315 1.00 94.81 576 TRP A C 1
ATOM 4609 O O . TRP A 1 576 ? 15.626 -9.982 -42.043 1.00 94.81 576 TRP A O 1
ATOM 4619 N N . ILE A 1 577 ? 17.703 -9.352 -41.434 1.00 93.38 577 ILE A N 1
ATOM 4620 C CA . ILE A 1 577 ? 17.317 -8.870 -40.103 1.00 93.38 577 ILE A CA 1
ATOM 4621 C C . ILE A 1 577 ? 16.374 -7.671 -40.249 1.00 93.38 577 ILE A C 1
ATOM 4623 O O . ILE A 1 577 ? 15.298 -7.685 -39.663 1.00 93.38 577 ILE A O 1
ATOM 4627 N N . SER A 1 578 ? 16.716 -6.681 -41.084 1.00 92.44 578 SER A N 1
ATOM 4628 C CA . SER A 1 578 ? 15.848 -5.524 -41.337 1.00 92.44 578 SER A CA 1
ATOM 4629 C C . SER A 1 578 ? 14.489 -5.921 -41.930 1.00 92.44 578 SER A C 1
ATOM 4631 O O . SER A 1 578 ? 13.474 -5.369 -41.526 1.00 92.44 578 SER A O 1
ATOM 4633 N N . GLU A 1 579 ? 14.449 -6.883 -42.860 1.00 94.50 579 GLU A N 1
ATOM 4634 C CA . GLU A 1 579 ? 13.200 -7.401 -43.445 1.00 94.50 579 GLU A CA 1
ATOM 4635 C C . GLU A 1 579 ? 12.285 -8.025 -42.367 1.00 94.50 579 GLU A C 1
ATOM 4637 O O . GLU A 1 579 ? 11.084 -7.754 -42.357 1.00 94.50 579 GLU A O 1
ATOM 4642 N N . GLU A 1 580 ? 12.834 -8.811 -41.432 1.00 94.81 580 GLU A N 1
ATOM 4643 C CA . GLU A 1 580 ? 12.065 -9.392 -40.317 1.00 94.81 580 GLU A CA 1
ATOM 4644 C C . GLU A 1 580 ? 11.674 -8.340 -39.262 1.00 94.81 580 GLU A C 1
ATOM 4646 O O . GLU A 1 580 ? 10.563 -8.394 -38.736 1.00 94.81 580 GLU A O 1
ATOM 4651 N N . MET A 1 581 ? 12.535 -7.355 -38.977 1.00 94.19 581 MET A N 1
ATOM 4652 C CA . MET A 1 581 ? 12.203 -6.225 -38.096 1.00 94.19 581 MET A CA 1
ATOM 4653 C C . MET A 1 581 ? 11.013 -5.434 -38.636 1.00 94.19 581 MET A C 1
ATOM 4655 O O . MET A 1 581 ? 10.068 -5.192 -37.893 1.00 94.19 581 MET A O 1
ATOM 4659 N N . THR A 1 582 ? 11.017 -5.092 -39.930 1.00 94.06 582 THR A N 1
ATOM 4660 C CA . THR A 1 582 ? 9.894 -4.388 -40.565 1.00 94.06 582 THR A CA 1
ATOM 4661 C C . THR A 1 582 ? 8.606 -5.201 -40.471 1.00 94.06 582 THR A C 1
ATOM 4663 O O . THR A 1 582 ? 7.572 -4.650 -40.104 1.00 94.06 582 THR A O 1
ATOM 4666 N N . LEU A 1 583 ? 8.658 -6.516 -40.718 1.00 95.50 583 LEU A N 1
ATOM 4667 C CA . LEU A 1 583 ? 7.494 -7.384 -40.516 1.00 95.50 583 LEU A CA 1
ATOM 4668 C C . LEU A 1 583 ? 6.997 -7.319 -39.063 1.00 95.50 583 LEU A C 1
ATOM 4670 O O . LEU A 1 583 ? 5.798 -7.206 -38.822 1.00 95.50 583 LEU A O 1
ATOM 4674 N N . ARG A 1 584 ? 7.908 -7.355 -38.085 1.00 94.25 584 ARG A N 1
ATOM 4675 C CA . ARG A 1 584 ? 7.553 -7.299 -36.662 1.00 94.25 584 ARG A CA 1
ATOM 4676 C C . ARG A 1 584 ? 6.944 -5.957 -36.257 1.00 94.25 584 ARG A C 1
ATOM 4678 O O . ARG A 1 584 ? 6.003 -5.929 -35.467 1.00 94.25 584 ARG A O 1
ATOM 4685 N N . GLU A 1 585 ? 7.455 -4.858 -36.802 1.00 93.25 585 GLU A N 1
ATOM 4686 C CA . GLU A 1 585 ? 6.915 -3.509 -36.617 1.00 93.25 585 GLU A CA 1
ATOM 4687 C C . GLU A 1 585 ? 5.515 -3.366 -37.229 1.00 93.25 585 GLU A C 1
ATOM 4689 O O . GLU A 1 585 ? 4.630 -2.789 -36.595 1.00 93.25 585 GLU A O 1
ATOM 4694 N N . GLU A 1 586 ? 5.282 -3.930 -38.418 1.00 94.81 586 GLU A N 1
ATOM 4695 C CA . GLU A 1 586 ? 3.960 -3.972 -39.055 1.00 94.81 586 GLU A CA 1
ATOM 4696 C C . GLU A 1 586 ? 2.948 -4.753 -38.199 1.00 94.81 586 GLU A C 1
ATOM 4698 O O . GLU A 1 586 ? 1.830 -4.287 -37.976 1.00 94.81 586 GLU A O 1
ATOM 4703 N N . GLU A 1 587 ? 3.342 -5.904 -37.651 1.00 95.69 587 GLU A N 1
ATOM 4704 C CA . GLU A 1 587 ? 2.491 -6.715 -36.768 1.00 95.69 587 GLU A CA 1
ATOM 4705 C C . GLU A 1 587 ? 2.191 -6.012 -35.439 1.00 95.69 587 GLU A C 1
ATOM 4707 O O . GLU A 1 587 ? 1.039 -5.965 -35.003 1.00 95.69 587 GLU A O 1
ATOM 4712 N N . LEU A 1 588 ? 3.203 -5.395 -34.822 1.00 93.75 588 LEU A N 1
ATOM 4713 C CA . LEU A 1 588 ? 3.022 -4.553 -33.639 1.00 93.75 588 LEU A CA 1
ATOM 4714 C C . LEU A 1 588 ? 2.096 -3.368 -33.928 1.00 93.75 588 LEU A C 1
ATOM 4716 O O . LEU A 1 588 ? 1.288 -3.008 -33.074 1.00 93.75 588 LEU A O 1
ATOM 4720 N N . SER A 1 589 ? 2.170 -2.778 -35.123 1.00 93.94 589 SER A N 1
ATOM 4721 C CA . SER A 1 589 ? 1.302 -1.669 -35.522 1.00 93.94 589 SER A CA 1
ATOM 4722 C C . SER A 1 589 ? -0.176 -2.070 -35.540 1.00 93.94 589 SER A C 1
ATOM 4724 O O . SER A 1 589 ? -1.011 -1.291 -35.076 1.00 93.94 589 SER A O 1
ATOM 4726 N N . VAL A 1 590 ? -0.509 -3.290 -35.983 1.00 95.88 590 VAL A N 1
ATOM 4727 C CA . VAL A 1 590 ? -1.886 -3.823 -35.932 1.00 95.88 590 VAL A CA 1
ATOM 4728 C C . VAL A 1 590 ? -2.391 -3.894 -34.489 1.00 95.88 590 VAL A C 1
ATOM 4730 O O . VAL A 1 590 ? -3.482 -3.402 -34.193 1.00 95.88 590 VAL A O 1
ATOM 4733 N N . ILE A 1 591 ? -1.583 -4.449 -33.581 1.00 94.88 591 ILE A N 1
ATOM 4734 C CA . ILE A 1 591 ? -1.946 -4.620 -32.165 1.00 94.88 591 ILE A CA 1
ATOM 4735 C C . ILE A 1 591 ? -2.090 -3.258 -31.470 1.00 94.88 591 ILE A C 1
ATOM 4737 O O . ILE A 1 591 ? -3.104 -2.997 -30.825 1.00 94.88 591 ILE A O 1
ATOM 4741 N N . VAL A 1 592 ? -1.112 -2.362 -31.645 1.00 90.81 592 VAL A N 1
ATOM 4742 C CA . VAL A 1 592 ? -1.103 -1.021 -31.035 1.00 90.81 592 VAL A CA 1
ATOM 4743 C C . VAL A 1 592 ? -2.249 -0.156 -31.563 1.00 90.81 592 VAL A C 1
ATOM 4745 O O . VAL A 1 592 ? -2.847 0.601 -30.805 1.00 90.81 592 VAL A O 1
ATOM 4748 N N . THR A 1 593 ? -2.601 -0.274 -32.846 1.00 92.56 593 THR A N 1
ATOM 4749 C CA . THR A 1 593 ? -3.751 0.451 -33.411 1.00 92.56 593 THR A CA 1
ATOM 4750 C C . THR A 1 593 ? -5.052 0.025 -32.737 1.00 92.56 593 THR A C 1
ATOM 4752 O O . THR A 1 593 ? -5.844 0.883 -32.352 1.00 92.56 593 THR A O 1
ATOM 4755 N N . LEU A 1 594 ? -5.259 -1.281 -32.543 1.00 94.38 594 LEU A N 1
ATOM 4756 C CA . LEU A 1 594 ? -6.435 -1.788 -31.839 1.00 94.38 594 LEU A CA 1
ATOM 4757 C C . LEU A 1 594 ? -6.441 -1.373 -30.359 1.00 94.38 594 LEU A C 1
ATOM 4759 O O . LEU A 1 594 ? -7.475 -0.934 -29.860 1.00 94.38 594 LEU A O 1
ATOM 4763 N N . ASN A 1 595 ? -5.291 -1.438 -29.682 1.00 92.62 595 ASN A N 1
ATOM 4764 C CA . ASN A 1 595 ? -5.147 -0.953 -28.309 1.00 92.62 595 ASN A CA 1
ATOM 4765 C C . ASN A 1 595 ? -5.546 0.527 -28.186 1.00 92.62 595 ASN A C 1
ATOM 4767 O O . ASN A 1 595 ? -6.381 0.866 -27.355 1.00 92.62 595 ASN A O 1
ATOM 4771 N N . ASN A 1 596 ? -5.041 1.392 -29.072 1.00 90.88 596 ASN A N 1
ATOM 4772 C CA . ASN A 1 596 ? -5.385 2.816 -29.084 1.00 90.88 596 ASN A CA 1
ATOM 4773 C C . ASN A 1 596 ? -6.892 3.059 -29.274 1.00 90.88 596 ASN A C 1
ATOM 4775 O O . ASN A 1 596 ? -7.437 3.999 -28.694 1.00 90.88 596 ASN A O 1
ATOM 4779 N N . LEU A 1 597 ? -7.580 2.225 -30.066 1.00 93.69 597 LEU A N 1
ATOM 4780 C CA . LEU A 1 597 ? -9.038 2.298 -30.204 1.00 93.69 597 LEU A CA 1
ATOM 4781 C C . LEU A 1 597 ? -9.737 1.948 -28.886 1.00 93.69 597 LEU A C 1
ATOM 4783 O O . LEU A 1 597 ? -10.616 2.695 -28.458 1.00 93.69 597 LEU A O 1
ATOM 4787 N N . PHE A 1 598 ? -9.333 0.860 -28.223 1.00 93.25 598 PHE A N 1
ATOM 4788 C CA . PHE A 1 598 ? -9.896 0.485 -26.925 1.00 93.25 598 PHE A CA 1
ATOM 4789 C C . PHE A 1 598 ? -9.634 1.539 -25.846 1.00 93.25 598 PHE A C 1
ATOM 4791 O O . PHE A 1 598 ? -10.574 1.937 -25.165 1.00 93.25 598 PHE A O 1
ATOM 4798 N N . VAL A 1 599 ? -8.405 2.052 -25.746 1.00 90.44 599 VAL A N 1
ATOM 4799 C CA . VAL A 1 599 ? -8.033 3.118 -24.800 1.00 90.44 599 VAL A CA 1
ATOM 4800 C C . VAL A 1 599 ? -8.821 4.401 -25.080 1.00 90.44 599 VAL A C 1
ATOM 4802 O O . VAL A 1 599 ? -9.274 5.066 -24.154 1.00 90.44 599 VAL A O 1
ATOM 4805 N N . SER A 1 600 ? -9.067 4.743 -26.348 1.00 92.25 600 SER A N 1
ATOM 4806 C CA . SER A 1 600 ? -9.920 5.890 -26.677 1.00 92.25 600 SER A CA 1
ATOM 4807 C C . SER A 1 600 ? -11.370 5.672 -26.238 1.00 92.25 600 SER A C 1
ATOM 4809 O O . SER A 1 600 ? -12.004 6.593 -25.726 1.00 92.25 600 SER A O 1
ATOM 4811 N N . ILE A 1 601 ? -11.917 4.465 -26.410 1.00 93.31 601 ILE A N 1
ATOM 4812 C CA . ILE A 1 601 ? -13.262 4.131 -25.921 1.00 93.31 601 ILE A CA 1
ATOM 4813 C C . ILE A 1 601 ? -13.303 4.213 -24.392 1.00 93.31 601 ILE A C 1
ATOM 4815 O O . ILE A 1 601 ? -14.218 4.833 -23.859 1.00 93.31 601 ILE A O 1
ATOM 4819 N N . GLN A 1 602 ? -12.303 3.654 -23.709 1.00 91.06 602 GLN A N 1
ATOM 4820 C CA . GLN A 1 602 ? -12.143 3.727 -22.259 1.00 91.06 602 GLN A CA 1
ATOM 4821 C C . GLN A 1 602 ? -12.168 5.183 -21.771 1.00 91.06 602 GLN A C 1
ATOM 4823 O O . GLN A 1 602 ? -13.016 5.534 -20.955 1.00 91.06 602 GLN A O 1
ATOM 4828 N N . GLN A 1 603 ? -11.318 6.049 -22.332 1.00 90.44 603 GLN A N 1
ATOM 4829 C CA . GLN A 1 603 ? -11.261 7.476 -21.988 1.00 90.44 603 GLN A CA 1
ATOM 4830 C C . GLN A 1 603 ? -12.605 8.176 -22.211 1.00 90.44 603 GLN A C 1
ATOM 4832 O O . GLN A 1 603 ? -13.068 8.910 -21.349 1.00 90.44 603 GLN A O 1
ATOM 4837 N N . ASN A 1 604 ? -13.290 7.896 -23.326 1.00 92.31 604 ASN A N 1
ATOM 4838 C CA . ASN A 1 604 ? -14.610 8.473 -23.595 1.00 92.31 604 ASN A CA 1
ATOM 4839 C C . ASN A 1 604 ? -15.682 8.036 -22.581 1.00 92.31 604 ASN A C 1
ATOM 4841 O O . ASN A 1 604 ? -16.635 8.783 -22.351 1.00 92.31 604 ASN A O 1
ATOM 4845 N N . ILE A 1 605 ? -15.586 6.821 -22.034 1.00 93.00 605 ILE A N 1
ATOM 4846 C CA . ILE A 1 605 ? -16.490 6.341 -20.980 1.00 93.00 605 ILE A CA 1
ATOM 4847 C C . ILE A 1 605 ? -16.159 7.052 -19.667 1.00 93.00 605 ILE A C 1
ATOM 4849 O O . ILE A 1 605 ? -17.052 7.650 -19.070 1.00 93.00 605 ILE A O 1
ATOM 4853 N N . GLN A 1 606 ? -14.882 7.076 -19.283 1.00 91.50 606 GLN A N 1
ATOM 4854 C CA . GLN A 1 606 ? -14.410 7.739 -18.065 1.00 91.50 606 GLN A CA 1
ATOM 4855 C C . GLN A 1 606 ? -14.737 9.238 -18.056 1.00 91.50 606 GLN A C 1
ATOM 4857 O O . GLN A 1 606 ? -15.238 9.754 -17.062 1.00 91.50 606 GLN A O 1
ATOM 4862 N N . ASP A 1 607 ? -14.565 9.932 -19.183 1.00 90.06 607 ASP A N 1
ATOM 4863 C CA . ASP A 1 607 ? -14.913 11.350 -19.321 1.00 90.06 607 ASP A CA 1
ATOM 4864 C C . ASP A 1 607 ? -16.413 11.607 -19.113 1.00 90.06 607 ASP A C 1
ATOM 4866 O O . ASP A 1 607 ? -16.798 12.623 -18.528 1.00 90.06 607 ASP A O 1
ATOM 4870 N N . LYS A 1 608 ? -17.277 10.693 -19.579 1.00 90.69 608 LYS A N 1
ATOM 4871 C CA . LYS A 1 608 ? -18.734 10.787 -19.382 1.00 90.69 608 LYS A CA 1
ATOM 4872 C C . LYS A 1 608 ? -19.149 10.457 -17.955 1.00 90.69 608 LYS A C 1
ATOM 4874 O O . LYS A 1 608 ? -20.068 11.089 -17.443 1.00 90.69 608 LYS A O 1
ATOM 4879 N N . LEU A 1 609 ? -18.485 9.485 -17.335 1.00 92.69 609 LEU A N 1
ATOM 4880 C CA . LEU A 1 609 ? -18.780 9.004 -15.987 1.00 92.69 609 LEU A CA 1
ATOM 4881 C C . LEU A 1 609 ? -17.974 9.721 -14.899 1.00 92.69 609 LEU A C 1
ATOM 4883 O O . LEU A 1 609 ? -18.065 9.356 -13.727 1.00 92.69 609 LEU A O 1
ATOM 4887 N N . ASN A 1 610 ? -17.231 10.772 -15.239 1.00 91.31 610 ASN A N 1
ATOM 4888 C CA . ASN A 1 610 ? -16.613 11.641 -14.252 1.00 91.31 610 ASN A CA 1
ATOM 4889 C C . ASN A 1 610 ? -17.709 12.380 -13.462 1.00 91.31 610 ASN A C 1
ATOM 4891 O O . ASN A 1 610 ? -18.359 13.289 -13.983 1.00 91.31 610 ASN A O 1
ATOM 4895 N N . LEU A 1 611 ? -17.920 11.983 -12.204 1.00 90.38 611 LEU A N 1
ATOM 4896 C CA . LEU A 1 611 ? -19.050 12.429 -11.383 1.00 90.38 611 LEU A CA 1
ATOM 4897 C C . LEU A 1 611 ? -19.080 13.954 -11.168 1.00 90.38 611 LEU A C 1
ATOM 4899 O O . LEU A 1 611 ? -20.146 14.569 -11.251 1.00 90.38 611 LEU A O 1
ATOM 4903 N N . GLU A 1 612 ? -17.922 14.579 -10.942 1.00 89.81 612 GLU A N 1
ATOM 4904 C CA . GLU A 1 612 ? -17.808 16.033 -10.762 1.00 89.81 612 GLU A CA 1
ATOM 4905 C C . GLU A 1 612 ? -18.248 16.784 -12.026 1.00 89.81 612 GLU A C 1
ATOM 4907 O O . GLU A 1 612 ? -19.098 17.682 -11.968 1.00 89.81 612 GLU A O 1
ATOM 4912 N N . ASN A 1 613 ? -17.729 16.371 -13.185 1.00 90.06 613 ASN A N 1
ATOM 4913 C CA . ASN A 1 613 ? -18.094 16.950 -14.475 1.00 90.06 613 ASN A CA 1
ATOM 4914 C C . ASN A 1 613 ? -19.565 16.681 -14.824 1.00 90.06 613 ASN A C 1
ATOM 4916 O O . ASN A 1 613 ? -20.248 17.571 -15.339 1.00 90.06 613 ASN A O 1
ATOM 4920 N N . TYR A 1 614 ? -20.069 15.483 -14.512 1.00 92.19 614 TYR A N 1
ATOM 4921 C CA . TYR A 1 614 ? -21.445 15.071 -14.780 1.00 92.19 614 TYR A CA 1
ATOM 4922 C C . TYR A 1 614 ? -22.451 15.919 -13.993 1.00 92.19 614 TYR A C 1
ATOM 4924 O O . TYR A 1 614 ? -23.407 16.469 -14.556 1.00 92.19 614 TYR A O 1
ATOM 4932 N N . LEU A 1 615 ? -22.227 16.090 -12.686 1.00 91.50 615 LEU A N 1
ATOM 4933 C CA . LEU A 1 615 ? -23.081 16.901 -11.818 1.00 91.50 615 LEU A CA 1
ATOM 4934 C C . LEU A 1 615 ? -22.961 18.394 -12.146 1.00 91.50 615 LEU A C 1
ATOM 4936 O O . LEU A 1 615 ? -23.983 19.090 -12.225 1.00 91.50 615 LEU A O 1
ATOM 4940 N N . GLY A 1 616 ? -21.744 18.859 -12.430 1.00 90.00 616 GLY A N 1
ATOM 4941 C CA . GLY A 1 616 ? -21.403 20.262 -12.622 1.00 90.00 616 GLY A CA 1
ATOM 4942 C C . GLY A 1 616 ? -21.259 21.009 -11.293 1.00 90.00 616 GLY A C 1
ATOM 4943 O O . GLY A 1 616 ? -21.798 20.610 -10.263 1.00 90.00 616 GLY A O 1
ATOM 4944 N N . THR A 1 617 ? -20.572 22.154 -11.321 1.00 91.00 617 THR A N 1
ATOM 4945 C CA . THR A 1 617 ? -20.064 22.863 -10.129 1.00 91.00 617 THR A CA 1
ATOM 4946 C C . THR A 1 617 ? -21.094 23.080 -9.012 1.00 91.00 617 THR A C 1
ATOM 4948 O O . THR A 1 617 ? -20.787 22.887 -7.842 1.00 91.00 617 THR A O 1
ATOM 4951 N N . LYS A 1 618 ? -22.333 23.467 -9.350 1.00 91.81 618 LYS A N 1
ATOM 4952 C CA . LYS A 1 618 ? -23.377 23.755 -8.349 1.00 91.81 618 LYS A CA 1
ATOM 4953 C C . LYS A 1 618 ? -23.792 22.499 -7.573 1.00 91.81 618 LYS A C 1
ATOM 4955 O O . LYS A 1 618 ? -23.828 22.533 -6.349 1.00 91.81 618 LYS A O 1
ATOM 4960 N N . LEU A 1 619 ? -24.134 21.427 -8.288 1.00 91.25 619 LEU A N 1
ATOM 4961 C CA . LEU A 1 619 ? -24.614 20.180 -7.684 1.00 91.25 619 LEU A CA 1
ATOM 4962 C C . LEU A 1 619 ? -23.461 19.402 -7.041 1.00 91.25 619 LEU A C 1
ATOM 4964 O O . LEU A 1 619 ? -23.663 18.751 -6.024 1.00 91.25 619 LEU A O 1
ATOM 4968 N N . TRP A 1 620 ? -22.244 19.541 -7.574 1.00 92.69 620 TRP A N 1
ATOM 4969 C CA . TRP A 1 620 ? -21.031 19.007 -6.961 1.00 92.69 620 TRP A CA 1
ATOM 4970 C C . TRP A 1 620 ? -20.736 19.618 -5.587 1.00 92.69 620 TRP A C 1
ATOM 4972 O O . TRP A 1 620 ? -20.433 18.886 -4.648 1.00 92.69 620 TRP A O 1
ATOM 4982 N N . PHE A 1 621 ? -20.874 20.939 -5.425 1.00 90.69 621 PHE A N 1
ATOM 4983 C CA . PHE A 1 621 ? -20.729 21.577 -4.111 1.00 90.69 621 PHE A CA 1
ATOM 4984 C C . PHE A 1 621 ? -21.800 21.131 -3.116 1.00 90.69 621 PHE A C 1
ATOM 4986 O O . PHE A 1 621 ? -21.498 20.971 -1.936 1.00 90.69 621 PHE A O 1
ATOM 4993 N N . GLU A 1 622 ? -23.029 20.904 -3.583 1.00 90.88 622 GLU A N 1
ATOM 4994 C CA . GLU A 1 622 ? -24.094 20.350 -2.745 1.00 90.88 622 GLU A CA 1
ATOM 4995 C C . GLU A 1 622 ? -23.753 18.924 -2.301 1.00 90.88 622 GLU A C 1
ATOM 4997 O O . GLU A 1 622 ? -23.724 18.663 -1.102 1.00 90.88 622 GLU A O 1
ATOM 5002 N N . LEU A 1 623 ? -23.393 18.030 -3.231 1.00 91.19 623 LEU A N 1
ATOM 5003 C CA . LEU A 1 623 ? -22.967 16.664 -2.908 1.00 91.19 623 LEU A CA 1
ATOM 5004 C C . LEU A 1 623 ? -21.759 16.652 -1.958 1.00 91.19 623 LEU A C 1
ATOM 5006 O O . LEU A 1 623 ? -21.728 15.880 -1.004 1.00 91.19 623 LEU A O 1
ATOM 5010 N N . SER A 1 624 ? -20.794 17.549 -2.176 1.00 89.25 624 SER A N 1
ATOM 5011 C CA . SER A 1 624 ? -19.584 17.671 -1.356 1.00 89.25 624 SER A CA 1
ATOM 5012 C C . SER A 1 624 ? -19.877 17.992 0.112 1.00 89.25 624 SER A C 1
ATOM 5014 O O . SER A 1 624 ? -19.065 17.639 0.963 1.00 89.25 624 SER A O 1
ATOM 5016 N N . ALA A 1 625 ? -21.013 18.630 0.425 1.00 89.00 625 ALA A N 1
ATOM 5017 C CA . ALA A 1 625 ? -21.440 18.880 1.804 1.00 89.00 625 ALA A CA 1
ATOM 5018 C C . ALA A 1 625 ? -21.940 17.608 2.512 1.00 89.00 625 ALA A C 1
ATOM 5020 O O . ALA A 1 625 ? -21.908 17.537 3.738 1.00 89.00 625 ALA A O 1
ATOM 5021 N N . TYR A 1 626 ? -22.371 16.606 1.742 1.00 88.75 626 TYR A N 1
ATOM 5022 C CA . TYR A 1 626 ? -22.814 15.303 2.236 1.00 88.75 626 TYR A CA 1
ATOM 5023 C C . TYR A 1 626 ? -21.707 14.244 2.214 1.00 88.75 626 TYR A C 1
ATOM 5025 O O . TYR A 1 626 ? -21.943 13.123 2.658 1.00 88.75 626 TYR A O 1
ATOM 5033 N N . ARG A 1 627 ? -20.510 14.563 1.708 1.00 88.50 627 ARG A N 1
ATOM 5034 C CA . ARG A 1 627 ? -19.388 13.622 1.608 1.00 88.50 627 ARG A CA 1
ATOM 5035 C C . ARG A 1 627 ? -18.874 13.221 2.991 1.00 88.50 627 ARG A C 1
ATOM 5037 O O . ARG A 1 627 ? -18.486 14.068 3.794 1.00 88.50 627 ARG A O 1
ATOM 5044 N N . ARG A 1 628 ? -18.802 11.913 3.220 1.00 84.94 628 ARG A N 1
ATOM 5045 C CA . ARG A 1 628 ? -18.195 11.271 4.387 1.00 84.94 628 ARG A CA 1
ATOM 5046 C C . ARG A 1 628 ? -17.190 10.254 3.864 1.00 84.94 628 ARG A C 1
ATOM 5048 O O . ARG A 1 628 ? -17.571 9.163 3.453 1.00 84.94 628 ARG A O 1
ATOM 5055 N N . GLU A 1 629 ? -15.936 10.683 3.798 1.00 84.69 629 GLU A N 1
ATOM 5056 C CA . GLU A 1 629 ? -14.855 9.962 3.124 1.00 84.69 629 GLU A CA 1
ATOM 5057 C C . GLU A 1 629 ? -14.072 9.059 4.088 1.00 84.69 629 GLU A C 1
ATOM 5059 O O . GLU A 1 629 ? -13.934 9.381 5.278 1.00 84.69 629 GLU A O 1
ATOM 5064 N N . ASP A 1 630 ? -13.580 7.939 3.559 1.00 82.81 630 ASP A N 1
ATOM 5065 C CA . ASP A 1 630 ? -12.571 7.080 4.183 1.00 82.81 630 ASP A CA 1
ATOM 5066 C C . ASP A 1 630 ? -11.701 6.376 3.129 1.00 82.81 630 ASP A C 1
ATOM 5068 O O . ASP A 1 630 ? -12.013 6.396 1.935 1.00 82.81 630 ASP A O 1
ATOM 5072 N N . GLU A 1 631 ? -10.615 5.749 3.569 1.00 84.56 631 GLU A N 1
ATOM 5073 C CA . GLU A 1 631 ? -9.758 4.915 2.727 1.00 84.56 631 GLU A CA 1
ATOM 5074 C C . GLU A 1 631 ? -10.143 3.436 2.871 1.00 84.56 631 GLU A C 1
ATOM 5076 O O . GLU A 1 631 ? -10.152 2.890 3.973 1.00 84.56 631 GLU A O 1
ATOM 5081 N N . TYR A 1 632 ? -10.433 2.773 1.749 1.00 82.50 632 TYR A N 1
ATOM 5082 C CA . TYR A 1 632 ? -10.524 1.318 1.683 1.00 82.50 632 TYR A CA 1
ATOM 5083 C C . TYR A 1 632 ? -9.196 0.764 1.170 1.00 82.50 632 TYR A C 1
ATOM 5085 O O . TYR A 1 632 ? -8.861 0.913 -0.010 1.00 82.50 632 TYR A O 1
ATOM 5093 N N . ASN A 1 633 ? -8.449 0.134 2.076 1.00 79.62 633 ASN A N 1
ATOM 5094 C CA . ASN A 1 633 ? -7.134 -0.426 1.808 1.00 79.62 633 ASN A CA 1
ATOM 5095 C C . ASN A 1 633 ? -7.147 -1.946 1.995 1.00 79.62 633 ASN A C 1
ATOM 5097 O O . ASN A 1 633 ? -7.585 -2.434 3.039 1.00 79.62 633 ASN A O 1
ATOM 5101 N N . ASN A 1 634 ? -6.653 -2.690 1.003 1.00 74.94 634 ASN A N 1
ATOM 5102 C CA . ASN A 1 634 ? -6.407 -4.120 1.155 1.00 74.94 634 ASN A CA 1
ATOM 5103 C C . ASN A 1 634 ? -5.076 -4.534 0.512 1.00 74.94 634 ASN A C 1
ATOM 5105 O O . ASN A 1 634 ? -4.960 -4.640 -0.713 1.00 74.94 634 ASN A O 1
ATOM 5109 N N . SER A 1 635 ? -4.091 -4.832 1.364 1.00 70.88 635 SER A N 1
ATOM 5110 C CA . SER A 1 635 ? -2.741 -5.227 0.958 1.00 70.88 635 SER A CA 1
ATOM 5111 C C . SER A 1 635 ? -2.639 -6.631 0.363 1.00 70.88 635 SER A C 1
ATOM 5113 O O . SER A 1 635 ? -1.603 -6.971 -0.196 1.00 70.88 635 SER A O 1
ATOM 5115 N N . ASN A 1 636 ? -3.698 -7.445 0.429 1.00 67.06 636 ASN A N 1
ATOM 5116 C CA . ASN A 1 636 ? -3.712 -8.782 -0.171 1.00 67.06 636 ASN A CA 1
ATOM 5117 C C . ASN A 1 636 ? -3.904 -8.760 -1.694 1.00 67.06 636 ASN A C 1
ATOM 5119 O O . ASN A 1 636 ? -3.732 -9.791 -2.347 1.00 67.06 636 ASN A O 1
ATOM 5123 N N . TYR A 1 637 ? -4.264 -7.611 -2.267 1.00 70.38 637 TYR A N 1
ATOM 5124 C CA . TYR A 1 637 ? -4.372 -7.424 -3.709 1.00 70.38 637 TYR A CA 1
ATOM 5125 C C . TYR A 1 637 ? -3.076 -6.808 -4.225 1.00 70.38 637 TYR A C 1
ATOM 5127 O O . TYR A 1 637 ? -2.949 -5.587 -4.294 1.00 70.38 637 TYR A O 1
ATOM 5135 N N . ILE A 1 638 ? -2.118 -7.671 -4.557 1.00 73.38 638 ILE A N 1
ATOM 5136 C CA . ILE A 1 638 ? -0.829 -7.303 -5.150 1.00 73.38 638 ILE A CA 1
ATOM 5137 C C . ILE A 1 638 ? -0.773 -7.714 -6.620 1.00 73.38 638 ILE A C 1
ATOM 5139 O O . ILE A 1 638 ? -1.471 -8.631 -7.052 1.00 73.38 638 ILE A O 1
ATOM 5143 N N . SER A 1 639 ? 0.043 -7.005 -7.382 1.00 71.44 639 SER A N 1
ATOM 5144 C CA . SER A 1 639 ? 0.307 -7.199 -8.802 1.00 71.44 639 SER A CA 1
ATOM 5145 C C . SER A 1 639 ? 1.416 -8.211 -9.069 1.00 71.44 639 SER A C 1
ATOM 5147 O O . SER A 1 639 ? 1.468 -8.791 -10.154 1.00 71.44 639 SER A O 1
ATOM 5149 N N . ASP A 1 640 ? 2.283 -8.449 -8.087 1.00 58.09 640 ASP A N 1
ATOM 5150 C CA . ASP A 1 640 ? 3.480 -9.253 -8.271 1.00 58.09 640 ASP A CA 1
ATOM 5151 C C . ASP A 1 640 ? 3.169 -10.726 -8.567 1.00 58.09 640 ASP A C 1
ATOM 5153 O O . ASP A 1 640 ? 2.336 -11.381 -7.936 1.00 58.09 640 ASP A O 1
ATOM 5157 N N . GLY A 1 641 ? 3.848 -11.251 -9.590 1.00 59.84 641 GLY A N 1
ATOM 5158 C CA . GLY A 1 641 ? 3.660 -12.614 -10.090 1.00 59.84 641 GLY A CA 1
ATOM 5159 C C . GLY A 1 641 ? 2.388 -12.839 -10.917 1.00 59.84 641 GLY A C 1
ATOM 5160 O O . GLY A 1 641 ? 2.191 -13.961 -11.383 1.00 59.84 641 GLY A O 1
ATOM 5161 N N . LEU A 1 642 ? 1.555 -11.814 -11.124 1.00 63.50 642 LEU A N 1
ATOM 5162 C CA . LEU A 1 642 ? 0.362 -11.892 -11.966 1.00 63.50 642 LEU A CA 1
ATOM 5163 C C . LEU A 1 642 ? 0.677 -11.485 -13.410 1.00 63.50 642 LEU A C 1
ATOM 5165 O O . LEU A 1 642 ? 1.428 -10.544 -13.662 1.00 63.50 642 LEU A O 1
ATOM 5169 N N . SER A 1 643 ? 0.063 -12.169 -14.373 1.00 63.47 643 SER A N 1
ATOM 5170 C CA . SER A 1 643 ? -0.063 -11.637 -15.736 1.00 63.47 643 SER A CA 1
ATOM 5171 C C . SER A 1 643 ? -0.982 -10.408 -15.758 1.00 63.47 643 SER A C 1
ATOM 5173 O O . SER A 1 643 ? -1.836 -10.265 -14.884 1.00 63.47 643 SER A O 1
ATOM 5175 N N . ASP A 1 644 ? -0.893 -9.549 -16.780 1.00 69.38 644 ASP A N 1
ATOM 5176 C CA . ASP A 1 644 ? -1.773 -8.372 -16.897 1.00 69.38 644 ASP A CA 1
ATOM 5177 C C . ASP A 1 644 ? -3.270 -8.758 -16.909 1.00 69.38 644 ASP A C 1
ATOM 5179 O O . ASP A 1 644 ? -4.131 -8.004 -16.449 1.00 69.38 644 ASP A O 1
ATOM 5183 N N . THR A 1 645 ? -3.597 -9.955 -17.409 1.00 66.56 645 THR A N 1
ATOM 5184 C CA . THR A 1 645 ? -4.965 -10.496 -17.375 1.00 66.56 645 THR A CA 1
ATOM 5185 C C . THR A 1 645 ? -5.393 -10.886 -15.953 1.00 66.56 645 THR A C 1
ATOM 5187 O O . THR A 1 645 ? -6.487 -10.525 -15.526 1.00 66.56 645 THR A O 1
ATOM 5190 N N . GLU A 1 646 ? -4.544 -11.585 -15.196 1.00 70.69 646 GLU A N 1
ATOM 5191 C CA . GLU A 1 646 ? -4.831 -11.953 -13.799 1.00 70.69 646 GLU A CA 1
ATOM 5192 C C . GLU A 1 646 ? -4.861 -10.728 -12.876 1.00 70.69 646 GLU A C 1
ATOM 5194 O O . GLU A 1 646 ? -5.684 -10.656 -11.963 1.00 70.69 646 GLU A O 1
ATOM 5199 N N . LEU A 1 647 ? -3.998 -9.746 -13.148 1.00 76.88 647 LEU A N 1
ATOM 5200 C CA . LEU A 1 647 ? -3.967 -8.444 -12.490 1.00 76.88 647 LEU A CA 1
ATOM 5201 C C . LEU A 1 647 ? -5.327 -7.747 -12.600 1.00 76.88 647 LEU A C 1
ATOM 5203 O O . LEU A 1 647 ? -5.856 -7.231 -11.615 1.00 76.88 647 LEU A O 1
ATOM 5207 N N . PHE A 1 648 ? -5.916 -7.769 -13.795 1.00 79.38 648 PHE A N 1
ATOM 5208 C CA . PHE A 1 648 ? -7.227 -7.191 -14.044 1.00 79.38 648 PHE A CA 1
ATOM 5209 C C . PHE A 1 648 ? -8.347 -7.936 -13.307 1.00 79.38 648 PHE A C 1
ATOM 5211 O O . PHE A 1 648 ? -9.152 -7.301 -12.627 1.00 79.38 648 PHE A O 1
ATOM 5218 N N . ASP A 1 649 ? -8.374 -9.269 -13.375 1.00 78.06 649 ASP A N 1
ATOM 5219 C CA . ASP A 1 649 ? -9.376 -10.075 -12.664 1.00 78.06 649 ASP A CA 1
ATOM 5220 C C . ASP A 1 649 ? -9.327 -9.815 -11.144 1.00 78.06 649 ASP A C 1
ATOM 5222 O O . ASP A 1 649 ? -10.361 -9.701 -10.481 1.00 78.06 649 ASP A O 1
ATOM 5226 N N . LYS A 1 650 ? -8.120 -9.640 -10.591 1.00 79.12 650 LYS A N 1
ATOM 5227 C CA . LYS A 1 650 ? -7.909 -9.280 -9.183 1.00 79.12 650 LYS A CA 1
ATOM 5228 C C . LYS A 1 650 ? -8.366 -7.865 -8.849 1.00 79.12 650 LYS A C 1
ATOM 5230 O O . LYS A 1 650 ? -8.976 -7.665 -7.799 1.00 79.12 650 LYS A O 1
ATOM 5235 N N . ALA A 1 651 ? -8.136 -6.899 -9.732 1.00 84.81 651 ALA A N 1
ATOM 5236 C CA . ALA A 1 651 ? -8.647 -5.544 -9.554 1.00 84.81 651 ALA A CA 1
ATOM 5237 C C . ALA A 1 651 ? -10.186 -5.496 -9.572 1.00 84.81 651 ALA A C 1
ATOM 5239 O O . ALA A 1 651 ? -10.785 -4.731 -8.816 1.00 84.81 651 ALA A O 1
ATOM 5240 N N . GLN A 1 652 ? -10.842 -6.337 -10.376 1.00 84.00 652 GLN A N 1
ATOM 5241 C CA . GLN A 1 652 ? -12.304 -6.456 -10.359 1.00 84.00 652 GLN A CA 1
ATOM 5242 C C . GLN A 1 652 ? -12.830 -7.079 -9.071 1.00 84.00 652 GLN A C 1
ATOM 5244 O O . GLN A 1 652 ? -13.817 -6.596 -8.515 1.00 84.00 652 GLN A O 1
ATOM 5249 N N . GLU A 1 653 ? -12.165 -8.126 -8.580 1.00 82.94 653 GLU A N 1
ATOM 5250 C CA . GLU A 1 653 ? -12.467 -8.716 -7.275 1.00 82.94 653 GLU A CA 1
ATOM 5251 C C . GLU A 1 653 ? -12.351 -7.655 -6.166 1.00 82.94 653 GLU A C 1
ATOM 5253 O O . GLU A 1 653 ? -13.275 -7.513 -5.366 1.00 82.94 653 GLU A O 1
ATOM 5258 N N . PHE A 1 654 ? -11.288 -6.841 -6.183 1.00 84.81 654 PHE A N 1
ATOM 5259 C CA . PHE A 1 654 ? -11.093 -5.737 -5.238 1.00 84.81 654 PHE A CA 1
ATOM 5260 C C . PHE A 1 654 ? -12.250 -4.728 -5.272 1.00 84.81 654 PHE A C 1
ATOM 5262 O O . PHE A 1 654 ? -12.812 -4.411 -4.223 1.00 84.81 654 PHE A O 1
ATOM 5269 N N . ILE A 1 655 ? -12.637 -4.242 -6.460 1.00 86.56 655 ILE A N 1
ATOM 5270 C CA . ILE A 1 655 ? -13.739 -3.273 -6.607 1.00 86.56 655 ILE A CA 1
ATOM 5271 C C . ILE A 1 655 ? -15.048 -3.873 -6.091 1.00 86.56 655 ILE A C 1
ATOM 5273 O O . ILE A 1 655 ? -15.740 -3.233 -5.305 1.00 86.56 655 ILE A O 1
ATOM 5277 N N . ALA A 1 656 ? -15.361 -5.119 -6.456 1.00 83.56 656 ALA A N 1
ATOM 5278 C CA . ALA A 1 656 ? -16.589 -5.784 -6.027 1.00 83.56 656 ALA A CA 1
ATOM 5279 C C . ALA A 1 656 ? -16.662 -5.981 -4.501 1.00 83.56 656 ALA A C 1
ATOM 5281 O O . ALA A 1 656 ? -17.751 -5.960 -3.920 1.00 83.56 656 ALA A O 1
ATOM 5282 N N . VAL A 1 657 ? -15.523 -6.188 -3.832 1.00 80.88 657 VAL A N 1
ATOM 5283 C CA . VAL A 1 657 ? -15.460 -6.224 -2.364 1.00 80.88 657 VAL A CA 1
ATOM 5284 C C . VAL A 1 657 ? -15.635 -4.817 -1.788 1.00 80.88 657 VAL A C 1
ATOM 5286 O O . VAL A 1 657 ? -16.459 -4.632 -0.893 1.00 80.88 657 VAL A O 1
ATOM 5289 N N . ALA A 1 658 ? -14.947 -3.813 -2.336 1.00 83.56 658 ALA A N 1
ATOM 5290 C CA . ALA A 1 658 ? -15.056 -2.428 -1.884 1.00 83.56 658 ALA A CA 1
ATOM 5291 C C . ALA A 1 658 ? -16.486 -1.865 -2.024 1.00 83.56 658 ALA A C 1
ATOM 5293 O O . ALA A 1 658 ? -16.963 -1.163 -1.133 1.00 83.56 658 ALA A O 1
ATOM 5294 N N . GLU A 1 659 ? -17.207 -2.219 -3.093 1.00 84.25 659 GLU A N 1
ATOM 5295 C CA . GLU A 1 659 ? -18.618 -1.861 -3.308 1.00 84.25 659 GLU A CA 1
ATOM 5296 C C . GLU A 1 659 ? -19.549 -2.439 -2.231 1.00 84.25 659 GLU A C 1
ATOM 5298 O O . GLU A 1 659 ? -20.507 -1.788 -1.803 1.00 84.25 659 GLU A O 1
ATOM 5303 N N . LYS A 1 660 ? -19.267 -3.652 -1.747 1.00 78.19 660 LYS A N 1
ATOM 5304 C CA . LYS A 1 660 ? -20.025 -4.249 -0.639 1.00 78.19 660 LYS A CA 1
ATOM 5305 C C . LYS A 1 660 ? -19.725 -3.547 0.680 1.00 78.19 660 LYS A C 1
ATOM 5307 O O . LYS A 1 660 ? -20.645 -3.312 1.462 1.00 78.19 660 LYS A O 1
ATOM 5312 N N . GLU A 1 661 ? -18.467 -3.190 0.920 1.00 77.44 661 GLU A N 1
ATOM 5313 C CA . GLU A 1 661 ? -18.055 -2.512 2.151 1.00 77.44 661 GLU A CA 1
ATOM 5314 C C . GLU A 1 661 ? -18.574 -1.071 2.228 1.00 77.44 661 GLU A C 1
ATOM 5316 O O . GLU A 1 661 ? -19.078 -0.657 3.274 1.00 77.44 661 GLU A O 1
ATOM 5321 N N . ILE A 1 662 ? -18.555 -0.313 1.125 1.00 82.25 662 ILE A N 1
ATOM 5322 C CA . ILE A 1 662 ? -19.101 1.054 1.124 1.00 82.25 662 ILE A CA 1
ATOM 5323 C C . ILE A 1 662 ? -20.617 1.052 1.334 1.00 82.25 662 ILE A C 1
ATOM 5325 O O . ILE A 1 662 ? -21.146 1.943 1.998 1.00 82.25 662 ILE A O 1
ATOM 5329 N N . TYR A 1 663 ? -21.320 0.029 0.830 1.00 81.56 663 TYR A N 1
ATOM 5330 C CA . TYR A 1 663 ? -22.747 -0.135 1.090 1.00 81.56 663 TYR A CA 1
ATOM 5331 C C . TYR A 1 663 ? -23.021 -0.231 2.591 1.00 81.56 663 TYR A C 1
ATOM 5333 O O . TYR A 1 663 ? -23.875 0.486 3.114 1.00 81.56 663 TYR A O 1
ATOM 5341 N N . LYS A 1 664 ? -22.274 -1.100 3.285 1.00 74.25 664 LYS A N 1
ATOM 5342 C CA . LYS A 1 664 ? -22.385 -1.281 4.738 1.00 74.25 664 LYS A CA 1
ATOM 5343 C C . LYS A 1 664 ? -22.064 0.010 5.473 1.00 74.25 664 LYS A C 1
ATOM 5345 O O . LYS A 1 664 ? -22.807 0.407 6.363 1.00 74.25 664 LYS A O 1
ATOM 5350 N N . SER A 1 665 ? -20.975 0.664 5.075 1.00 77.06 665 SER A N 1
ATOM 5351 C CA . SER A 1 665 ? -20.495 1.867 5.741 1.00 77.06 665 SER A CA 1
ATOM 5352 C C . SER A 1 665 ? -21.430 3.061 5.560 1.00 77.06 665 SER A C 1
ATOM 5354 O O . SER A 1 665 ? -21.511 3.893 6.455 1.00 77.06 665 SER A O 1
ATOM 5356 N N . ALA A 1 666 ? -22.186 3.167 4.462 1.00 78.50 666 ALA A N 1
ATOM 5357 C CA . ALA A 1 666 ? -23.096 4.303 4.281 1.00 78.50 666 ALA A CA 1
ATOM 5358 C C . ALA A 1 666 ? -24.464 4.119 4.959 1.00 78.50 666 ALA A C 1
ATOM 5360 O O . ALA A 1 666 ? -25.262 5.065 5.007 1.00 78.50 666 ALA A O 1
ATOM 5361 N N . GLU A 1 667 ? -24.763 2.914 5.444 1.00 76.06 667 GLU A N 1
ATOM 5362 C CA . GLU A 1 667 ? -25.979 2.598 6.188 1.00 76.06 667 GLU A CA 1
ATOM 5363 C C . GLU A 1 667 ? -25.757 2.809 7.695 1.00 76.06 667 GLU A C 1
ATOM 5365 O O . GLU A 1 667 ? -24.653 2.682 8.219 1.00 76.06 667 GLU A O 1
ATOM 5370 N N . LEU A 1 668 ? -26.818 3.167 8.421 1.00 72.06 668 LEU A N 1
ATOM 5371 C CA . LEU A 1 668 ? -26.718 3.437 9.856 1.00 72.06 668 LEU A CA 1
ATOM 5372 C C . LEU A 1 668 ? -26.527 2.135 10.646 1.00 72.06 668 LEU A C 1
ATOM 5374 O O . LEU A 1 668 ? -27.392 1.257 10.619 1.00 72.06 668 LEU A O 1
ATOM 5378 N N . GLN A 1 669 ? -25.432 2.043 11.404 1.00 68.81 669 GLN A N 1
ATOM 5379 C CA . GLN A 1 669 ? -25.196 0.950 12.344 1.00 68.81 669 GLN A CA 1
ATOM 5380 C C . GLN A 1 669 ? -26.013 1.166 13.620 1.00 68.81 669 GLN A C 1
ATOM 5382 O O . GLN A 1 669 ? -25.904 2.197 14.292 1.00 68.81 669 GLN A O 1
ATOM 5387 N N . HIS A 1 670 ? -26.842 0.184 13.964 1.00 71.50 670 HIS A N 1
ATOM 5388 C CA . HIS A 1 670 ? -27.662 0.216 15.169 1.00 71.50 670 HIS A CA 1
ATOM 5389 C C . HIS A 1 670 ? -27.035 -0.642 16.263 1.00 71.50 670 HIS A C 1
ATOM 5391 O O . HIS A 1 670 ? -26.866 -1.847 16.075 1.00 71.50 670 HIS A O 1
ATOM 5397 N N . SER A 1 671 ? -26.764 -0.024 17.413 1.00 70.00 671 SER A N 1
ATOM 5398 C CA . SER A 1 671 ? -26.302 -0.711 18.615 1.00 70.00 671 SER A CA 1
ATOM 5399 C C . SER A 1 671 ? -27.429 -0.794 19.635 1.00 70.00 671 SER A C 1
ATOM 5401 O O . SER A 1 671 ? -28.172 0.169 19.858 1.00 70.00 671 SER A O 1
ATOM 5403 N N . ILE A 1 672 ? -27.608 -1.979 20.214 1.00 69.56 672 ILE A N 1
ATOM 5404 C CA . ILE A 1 672 ? -28.677 -2.260 21.169 1.00 69.56 672 ILE A CA 1
ATOM 5405 C C . ILE A 1 672 ? -28.052 -2.836 22.433 1.00 69.56 672 ILE A C 1
ATOM 5407 O O . ILE A 1 672 ? -27.525 -3.947 22.423 1.00 69.56 672 ILE A O 1
ATOM 5411 N N . SER A 1 673 ? -28.184 -2.113 23.541 1.00 69.75 673 SER A N 1
ATOM 5412 C CA . SER A 1 673 ? -27.842 -2.604 24.875 1.00 69.75 673 SER A CA 1
ATOM 5413 C C . SER A 1 673 ? -29.094 -2.648 25.743 1.00 69.75 673 SER A C 1
ATOM 5415 O O . SER A 1 673 ? -30.015 -1.833 25.603 1.00 69.75 673 SER A O 1
ATOM 5417 N N . CYS A 1 674 ? -29.185 -3.640 26.626 1.00 69.50 674 CYS A N 1
ATOM 5418 C CA . CYS A 1 674 ? -30.247 -3.657 27.624 1.00 69.50 674 CYS A CA 1
ATOM 5419 C C . CYS A 1 674 ? -29.817 -4.366 28.904 1.00 69.50 674 CYS A C 1
ATOM 5421 O O . CYS A 1 674 ? -29.013 -5.292 28.887 1.00 69.50 674 CYS A O 1
ATOM 5423 N N . GLY A 1 675 ? -30.396 -3.951 30.029 1.00 73.56 675 GLY A N 1
ATOM 5424 C CA . GLY A 1 675 ? -30.428 -4.800 31.210 1.00 73.56 675 GLY A CA 1
ATOM 5425 C C . GLY A 1 675 ? -31.517 -5.850 31.024 1.00 73.56 675 GLY A C 1
ATOM 5426 O O . GLY A 1 675 ? -32.614 -5.542 30.565 1.00 73.56 675 GLY A O 1
ATOM 5427 N N . LEU A 1 676 ? -31.260 -7.097 31.390 1.00 78.00 676 LEU A N 1
ATOM 5428 C CA . LEU A 1 676 ? -32.300 -8.113 31.500 1.00 78.00 676 LEU A CA 1
ATOM 5429 C C . LEU A 1 676 ? -32.610 -8.381 32.971 1.00 78.00 676 LEU A C 1
ATOM 5431 O O . LEU A 1 676 ? -31.725 -8.415 33.823 1.00 78.00 676 LEU A O 1
ATOM 5435 N N . ASN A 1 677 ? -33.877 -8.657 33.278 1.00 75.94 677 ASN A N 1
ATOM 5436 C CA . ASN A 1 677 ? -34.198 -9.405 34.491 1.00 75.94 677 ASN A CA 1
ATOM 5437 C C . ASN A 1 677 ? -33.439 -10.735 34.434 1.00 75.94 677 ASN A C 1
ATOM 5439 O O . ASN A 1 677 ? -33.480 -11.405 33.399 1.00 75.94 677 ASN A O 1
ATOM 5443 N N . ASN A 1 678 ? -32.777 -11.133 35.524 1.00 74.94 678 ASN A N 1
ATOM 5444 C CA . ASN A 1 678 ? -31.914 -12.311 35.519 1.00 74.94 678 ASN A CA 1
ATOM 5445 C C . ASN A 1 678 ? -32.700 -13.615 35.273 1.00 74.94 678 ASN A C 1
ATOM 5447 O O . ASN A 1 678 ? -33.126 -14.309 36.201 1.00 74.94 678 ASN A O 1
ATOM 5451 N N . LEU A 1 679 ? -32.871 -13.972 33.998 1.00 76.81 679 LEU A N 1
ATOM 5452 C CA . LEU A 1 679 ? -33.627 -15.140 33.547 1.00 76.81 679 LEU A CA 1
ATOM 5453 C C . LEU A 1 679 ? -32.992 -16.457 34.004 1.00 76.81 679 LEU A C 1
ATOM 5455 O O . LEU A 1 679 ? -33.702 -17.454 34.127 1.00 76.81 679 LEU A O 1
ATOM 5459 N N . LEU A 1 680 ? -31.687 -16.449 34.309 1.00 74.62 680 LEU A N 1
ATOM 5460 C CA . LEU A 1 680 ? -30.948 -17.610 34.807 1.00 74.62 680 LEU A CA 1
ATOM 5461 C C . LEU A 1 680 ? -31.417 -18.030 36.208 1.00 74.62 680 LEU A C 1
ATOM 5463 O O . LEU A 1 680 ? -31.176 -19.165 36.610 1.00 74.62 680 LEU A O 1
ATOM 5467 N N . THR A 1 681 ? -32.098 -17.139 36.941 1.00 73.50 681 THR A N 1
ATOM 5468 C CA . THR A 1 681 ? -32.590 -17.386 38.309 1.00 73.50 681 THR A CA 1
ATOM 5469 C C . THR A 1 681 ? -34.055 -17.804 38.392 1.00 73.50 681 THR A C 1
ATOM 5471 O O . THR A 1 681 ? -34.524 -18.194 39.461 1.00 73.50 681 THR A O 1
ATOM 5474 N N . VAL A 1 682 ? -34.801 -17.745 37.285 1.00 74.19 682 VAL A N 1
ATOM 5475 C CA . VAL A 1 682 ? -36.250 -17.966 37.303 1.00 74.19 682 VAL A CA 1
ATOM 5476 C C . VAL A 1 682 ? -36.595 -19.350 36.754 1.00 74.19 682 VAL A C 1
ATOM 5478 O O . VAL A 1 682 ? -36.466 -19.602 35.559 1.00 74.19 682 VAL A O 1
ATOM 5481 N N . GLU A 1 683 ? -37.152 -20.218 37.604 1.00 70.69 683 GLU A N 1
ATOM 5482 C CA . GLU A 1 683 ? -37.513 -21.614 37.279 1.00 70.69 683 GLU A CA 1
ATOM 5483 C C . GLU A 1 683 ? -38.323 -21.759 35.972 1.00 70.69 683 GLU A C 1
ATOM 5485 O O . GLU A 1 683 ? -38.084 -22.663 35.174 1.00 70.69 683 GLU A O 1
ATOM 5490 N N . LYS A 1 684 ? -39.244 -20.827 35.679 1.00 75.62 684 LYS A N 1
ATOM 5491 C CA . LYS A 1 684 ? -40.078 -20.873 34.458 1.00 75.62 684 LYS A CA 1
ATOM 5492 C C . LYS A 1 684 ? -39.283 -20.762 33.146 1.00 75.62 684 LYS A C 1
ATOM 5494 O O . LYS A 1 684 ? -39.817 -21.118 32.098 1.00 75.62 684 LYS A O 1
ATOM 5499 N N . PHE A 1 685 ? -38.055 -20.242 33.196 1.00 74.94 685 PHE A N 1
ATOM 5500 C CA . PHE A 1 685 ? -37.181 -20.047 32.038 1.00 74.94 685 PHE A CA 1
ATOM 5501 C C . PHE A 1 685 ? -36.080 -21.112 31.927 1.00 74.94 685 PHE A C 1
ATOM 5503 O O . PHE A 1 685 ? -35.287 -21.045 30.992 1.00 74.94 685 PHE A O 1
ATOM 5510 N N . GLU A 1 686 ? -36.070 -22.138 32.789 1.00 72.50 686 GLU A N 1
ATOM 5511 C CA . GLU A 1 686 ? -35.093 -23.241 32.767 1.00 72.50 686 GLU A CA 1
ATOM 5512 C C . GLU A 1 686 ? -34.875 -23.872 31.370 1.00 72.50 686 GLU A C 1
ATOM 5514 O O . GLU A 1 686 ? -33.718 -24.079 30.996 1.00 72.50 686 GLU A O 1
ATOM 5519 N N . PRO A 1 687 ? -35.911 -24.099 30.526 1.00 76.00 687 PRO A N 1
ATOM 5520 C CA . PRO A 1 687 ? -35.710 -24.628 29.171 1.00 76.00 687 PRO A CA 1
ATOM 5521 C C . PRO A 1 687 ? -34.955 -23.678 28.228 1.00 76.00 687 PRO A C 1
ATOM 55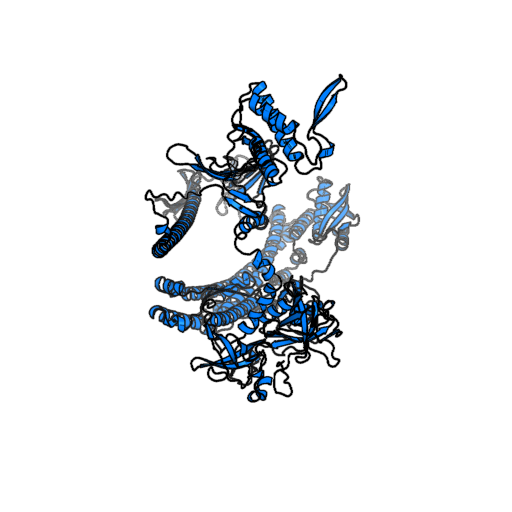23 O O . PRO A 1 687 ? -34.357 -24.133 27.257 1.00 76.00 687 PRO A O 1
ATOM 5526 N N . LEU A 1 688 ? -34.998 -22.368 28.492 1.00 74.62 688 LEU A N 1
ATOM 5527 C CA . LEU A 1 688 ? -34.361 -21.334 27.673 1.00 74.62 688 LEU A CA 1
ATOM 5528 C C . LEU A 1 688 ? -32.911 -21.063 28.101 1.00 74.62 688 LEU A C 1
ATOM 5530 O O . LEU A 1 688 ? -32.129 -20.588 27.282 1.00 74.62 688 LEU A O 1
ATOM 5534 N N . ILE A 1 689 ? -32.523 -21.430 29.334 1.00 74.94 689 ILE A N 1
ATOM 5535 C CA . ILE A 1 689 ? -31.155 -21.249 29.863 1.00 74.94 689 ILE A CA 1
ATOM 5536 C C . ILE A 1 689 ? -30.118 -21.926 28.962 1.00 74.94 689 ILE A C 1
ATOM 5538 O O . ILE A 1 689 ? -29.038 -21.387 28.735 1.00 74.94 689 ILE A O 1
ATOM 5542 N N . GLN A 1 690 ? -30.442 -23.093 28.395 1.00 73.19 690 GLN A N 1
ATOM 5543 C CA . GLN A 1 690 ? -29.521 -23.790 27.496 1.00 73.19 690 GLN A CA 1
ATOM 5544 C C . GLN A 1 690 ? -29.211 -22.973 26.232 1.00 73.19 690 GLN A C 1
ATOM 5546 O O . GLN A 1 690 ? -28.082 -23.045 25.745 1.00 73.19 690 GLN A O 1
ATOM 5551 N N . GLY A 1 691 ? -30.186 -22.210 25.728 1.00 74.19 691 GLY A N 1
ATOM 5552 C CA . GLY A 1 691 ? -30.051 -21.356 24.548 1.00 74.19 691 GLY A CA 1
ATOM 5553 C C . GLY A 1 691 ? -29.433 -19.987 24.836 1.00 74.19 691 GLY A C 1
ATOM 5554 O O . GLY A 1 691 ? -28.999 -19.324 23.901 1.00 74.19 691 GLY A O 1
ATOM 5555 N N . PHE A 1 692 ? -29.339 -19.568 26.101 1.00 80.25 692 PHE A N 1
ATOM 5556 C CA . PHE A 1 692 ? -28.737 -18.293 26.487 1.00 80.25 692 PHE A CA 1
ATOM 5557 C C . PHE A 1 692 ? -27.206 -18.423 26.570 1.00 80.25 692 PHE A C 1
ATOM 5559 O O . PHE A 1 692 ? -26.638 -18.757 27.610 1.00 80.25 692 PHE A O 1
ATOM 5566 N N . ARG A 1 693 ? -26.540 -18.266 25.423 1.00 83.38 693 ARG A N 1
ATOM 5567 C CA . ARG A 1 693 ? -25.088 -18.424 25.249 1.00 83.38 693 ARG A CA 1
ATOM 5568 C C . ARG A 1 693 ? -24.559 -17.312 24.361 1.00 83.38 693 ARG A C 1
ATOM 5570 O O . ARG A 1 693 ? -25.225 -16.963 23.388 1.00 83.38 693 ARG A O 1
ATOM 5577 N N . VAL A 1 694 ? -23.354 -16.826 24.649 1.00 85.19 694 VAL A N 1
ATOM 5578 C CA . VAL A 1 694 ? -22.647 -15.945 23.714 1.00 85.19 694 VAL A CA 1
ATOM 5579 C C . VAL A 1 694 ? -22.542 -16.619 22.339 1.00 85.19 694 VAL A C 1
ATOM 5581 O O . VAL A 1 694 ? -22.286 -17.825 22.247 1.00 85.19 694 VAL A O 1
ATOM 5584 N N . GLY A 1 695 ? -22.805 -15.858 21.280 1.00 81.19 695 GLY A N 1
ATOM 5585 C CA . GLY A 1 695 ? -22.876 -16.338 19.900 1.00 81.19 695 GLY A CA 1
ATOM 5586 C C . GLY A 1 695 ? -24.253 -16.800 19.423 1.00 81.19 695 GLY A C 1
ATOM 5587 O O . GLY A 1 695 ? -24.427 -16.958 18.223 1.00 81.19 695 GLY A O 1
ATOM 5588 N N . ASN A 1 696 ? -25.240 -16.991 20.302 1.00 87.12 696 ASN A N 1
ATOM 5589 C CA . ASN A 1 696 ? -26.597 -17.356 19.884 1.00 87.12 696 ASN A CA 1
ATOM 5590 C C . ASN A 1 696 ? -27.444 -16.128 19.528 1.00 87.12 696 ASN A C 1
ATOM 5592 O O . ASN A 1 696 ? -27.254 -15.045 20.083 1.00 87.12 696 ASN A O 1
ATOM 5596 N N . TRP A 1 697 ? -28.432 -16.322 18.654 1.00 84.94 697 TRP A N 1
ATOM 5597 C CA . TRP A 1 697 ? -29.333 -15.255 18.224 1.00 84.94 697 TRP A CA 1
ATOM 5598 C C . TRP A 1 697 ? -30.548 -15.130 19.142 1.00 84.94 697 TRP A C 1
ATOM 5600 O O . TRP A 1 697 ? -31.213 -16.120 19.462 1.00 84.94 697 TRP A O 1
ATOM 5610 N N . ILE A 1 698 ? -30.872 -13.900 19.525 1.00 85.50 698 ILE A N 1
ATOM 5611 C CA . ILE A 1 698 ? -31.986 -13.506 20.388 1.00 85.50 698 ILE A CA 1
ATOM 5612 C C . ILE A 1 698 ? -32.815 -12.448 19.652 1.00 85.50 698 ILE A C 1
ATOM 5614 O O . ILE A 1 698 ? -32.286 -11.638 18.891 1.00 85.50 698 ILE A O 1
ATOM 5618 N N . ARG A 1 699 ? -34.138 -12.460 19.844 1.00 84.81 699 ARG A N 1
ATOM 5619 C CA . ARG A 1 699 ? -35.040 -11.478 19.226 1.00 84.81 699 ARG A CA 1
ATOM 5620 C C . ARG A 1 699 ? -35.466 -10.422 20.233 1.00 84.81 699 ARG A C 1
ATOM 5622 O O . ARG A 1 699 ? -35.970 -10.776 21.297 1.00 84.81 699 ARG A O 1
ATOM 5629 N N . ILE A 1 700 ? -35.332 -9.148 19.879 1.00 81.50 700 ILE A N 1
ATOM 5630 C CA . ILE A 1 700 ? -35.714 -8.016 20.735 1.00 81.50 700 ILE A CA 1
ATOM 5631 C C . ILE A 1 700 ? -36.715 -7.130 19.999 1.00 81.50 700 ILE A C 1
ATOM 5633 O O . ILE A 1 700 ? -36.540 -6.838 18.817 1.00 81.50 700 ILE A O 1
ATOM 5637 N N . LEU A 1 701 ? -37.776 -6.718 20.692 1.00 81.69 701 LEU A N 1
ATOM 5638 C CA . LEU A 1 701 ? -38.749 -5.749 20.188 1.00 81.69 701 LEU A CA 1
ATOM 5639 C C . LEU A 1 701 ? -38.394 -4.338 20.673 1.00 81.69 701 LEU A C 1
ATOM 5641 O O . LEU A 1 701 ? -38.420 -4.083 21.878 1.00 81.69 701 LEU A O 1
ATOM 5645 N N . ILE A 1 702 ? -38.124 -3.426 19.737 1.00 77.88 702 ILE A N 1
ATOM 5646 C CA . ILE A 1 702 ? -37.859 -2.002 19.995 1.00 77.88 702 ILE A CA 1
ATOM 5647 C C . ILE A 1 702 ? -38.652 -1.178 18.983 1.00 77.88 702 ILE A C 1
ATOM 5649 O O . ILE A 1 702 ? -38.583 -1.458 17.790 1.00 77.88 702 ILE A O 1
ATOM 5653 N N . ASP A 1 703 ? -39.410 -0.183 19.451 1.00 76.75 703 ASP A N 1
ATOM 5654 C CA . ASP A 1 703 ? -40.215 0.714 18.601 1.00 76.75 703 ASP A CA 1
ATOM 5655 C C . ASP A 1 703 ? -41.062 -0.035 17.543 1.00 76.75 703 ASP A C 1
ATOM 5657 O O . ASP A 1 703 ? -40.992 0.225 16.343 1.00 76.75 703 ASP A O 1
ATOM 5661 N N . ASP A 1 704 ? -41.814 -1.053 17.987 1.00 78.88 704 ASP A N 1
ATOM 5662 C CA . ASP A 1 704 ? -42.648 -1.939 17.152 1.00 78.88 704 ASP A CA 1
ATOM 5663 C C . ASP A 1 704 ? -41.898 -2.730 16.049 1.00 78.88 704 ASP A C 1
ATOM 5665 O O . ASP A 1 704 ? -42.525 -3.374 15.200 1.00 78.88 704 ASP A O 1
ATOM 5669 N N . ARG A 1 705 ? -40.557 -2.751 16.075 1.00 74.50 705 ARG A N 1
ATOM 5670 C CA . ARG A 1 705 ? -39.697 -3.522 15.162 1.00 74.50 705 ARG A CA 1
ATOM 5671 C C . ARG A 1 705 ? -38.982 -4.656 15.892 1.00 74.50 705 ARG A C 1
ATOM 5673 O O . ARG A 1 705 ? -38.473 -4.487 16.997 1.00 74.50 705 ARG A O 1
ATOM 5680 N N . ILE A 1 706 ? -38.954 -5.833 15.265 1.00 79.06 706 ILE A N 1
ATOM 5681 C CA . ILE A 1 706 ? -38.266 -7.018 15.793 1.00 79.06 706 ILE A CA 1
ATOM 5682 C C . ILE A 1 706 ? -36.861 -7.070 15.196 1.00 79.06 706 ILE A C 1
ATOM 5684 O O . ILE A 1 706 ? -36.718 -7.208 13.982 1.00 79.06 706 ILE A O 1
ATOM 5688 N N . TYR A 1 707 ? -35.849 -7.028 16.054 1.00 76.56 707 TYR A N 1
ATOM 5689 C CA . TYR A 1 707 ? -34.443 -7.185 15.696 1.00 76.56 707 TYR A CA 1
ATOM 5690 C C . TYR A 1 707 ? -33.970 -8.593 16.075 1.00 76.56 707 TYR A C 1
ATOM 5692 O O . TYR A 1 707 ? -34.237 -9.049 17.187 1.00 76.56 707 TYR A O 1
ATOM 5700 N N . LYS A 1 708 ? -33.300 -9.300 15.155 1.00 79.81 708 LYS A N 1
ATOM 5701 C CA . LYS A 1 708 ? -32.585 -10.563 15.421 1.00 79.81 708 LYS A CA 1
ATOM 5702 C C . LYS A 1 708 ? -31.119 -10.198 15.665 1.00 79.81 708 LYS A C 1
ATOM 5704 O O . LYS A 1 708 ? -30.471 -9.730 14.740 1.00 79.81 708 LYS A O 1
ATOM 5709 N N . LEU A 1 709 ? -30.641 -10.374 16.894 1.00 80.75 709 LEU A N 1
ATOM 5710 C CA . LEU A 1 709 ? -29.321 -9.928 17.350 1.00 80.75 709 LEU A CA 1
ATOM 5711 C C . LEU A 1 709 ? -28.554 -11.088 17.970 1.00 80.75 709 LEU A C 1
ATOM 5713 O O . LEU A 1 709 ? -29.161 -11.941 18.619 1.00 80.75 709 LEU A O 1
ATOM 5717 N N . ARG A 1 710 ? -27.236 -11.117 17.826 1.00 84.06 710 ARG A N 1
ATOM 5718 C CA . ARG A 1 710 ? -26.389 -12.113 18.477 1.00 84.06 710 ARG A CA 1
ATOM 5719 C C . ARG A 1 710 ? -26.003 -11.636 19.872 1.00 84.06 710 ARG A C 1
ATOM 5721 O O . ARG A 1 710 ? -25.695 -10.467 20.070 1.00 84.06 710 ARG A O 1
ATOM 5728 N N . LEU A 1 711 ? -26.042 -12.529 20.859 1.00 84.38 711 LEU A N 1
ATOM 5729 C CA . LEU A 1 711 ? -25.570 -12.222 22.210 1.00 84.38 711 LEU A CA 1
ATOM 5730 C C . LEU A 1 711 ? -24.036 -12.170 22.206 1.00 84.38 711 LEU A C 1
ATOM 5732 O O . LEU A 1 711 ? -23.395 -13.189 21.939 1.00 84.38 711 LEU A O 1
ATOM 5736 N N . ILE A 1 712 ? -23.458 -11.009 22.504 1.00 84.75 712 ILE A N 1
ATOM 5737 C CA . ILE A 1 712 ? -22.008 -10.788 22.479 1.00 84.75 712 ILE A CA 1
ATOM 5738 C C . ILE A 1 712 ? -21.399 -11.073 23.842 1.00 84.75 712 ILE A C 1
ATOM 5740 O O . ILE A 1 712 ? -20.437 -11.835 23.932 1.00 84.75 712 ILE A O 1
ATOM 5744 N N . SER A 1 713 ? -21.979 -10.514 24.897 1.00 85.88 713 SER A N 1
ATOM 5745 C CA . SER A 1 713 ? -21.492 -10.677 26.263 1.00 85.88 713 SER A CA 1
ATOM 5746 C C . SER A 1 713 ? -22.643 -10.670 27.265 1.00 85.88 713 SER A C 1
ATOM 5748 O O . SER A 1 713 ? -23.763 -10.236 26.974 1.00 85.88 713 SER A O 1
ATOM 5750 N N . TYR A 1 714 ? -22.367 -11.179 28.462 1.00 85.56 714 TYR A N 1
ATOM 5751 C CA . TYR A 1 714 ? -23.222 -10.966 29.621 1.00 85.56 714 TYR A CA 1
ATOM 5752 C C . TYR A 1 714 ? -22.412 -11.022 30.915 1.00 85.56 714 TYR A C 1
ATOM 5754 O O . TYR A 1 714 ? -21.507 -11.847 31.070 1.00 85.56 714 TYR A O 1
ATOM 5762 N N . GLU A 1 715 ? -22.802 -10.188 31.875 1.00 86.75 715 GLU A N 1
ATOM 5763 C CA . GLU A 1 715 ? -22.174 -10.102 33.191 1.00 86.75 715 GLU A CA 1
ATOM 5764 C C . GLU A 1 715 ? -23.116 -10.618 34.285 1.00 86.75 715 GLU A C 1
ATOM 5766 O O . GLU A 1 715 ? -24.288 -10.245 34.358 1.00 86.75 715 GLU A O 1
ATOM 5771 N N . ILE A 1 716 ? -22.587 -11.478 35.157 1.00 85.81 716 ILE A N 1
ATOM 5772 C CA . ILE A 1 716 ? -23.253 -11.990 36.353 1.00 85.81 716 ILE A CA 1
ATOM 5773 C C . ILE A 1 716 ? -22.521 -11.454 37.584 1.00 85.81 716 ILE A C 1
ATOM 5775 O O . ILE A 1 716 ? -21.413 -11.900 37.902 1.00 85.81 716 ILE A O 1
ATOM 5779 N N . ASP A 1 717 ? -23.184 -10.569 38.325 1.00 86.38 717 ASP A N 1
ATOM 5780 C CA . ASP A 1 717 ? -22.762 -10.156 39.660 1.00 86.38 717 ASP A CA 1
ATOM 5781 C C . ASP A 1 717 ? -23.394 -11.078 40.719 1.00 86.38 717 ASP A C 1
ATOM 5783 O O . ASP A 1 717 ? -24.605 -11.099 40.934 1.00 86.38 717 ASP A O 1
ATOM 5787 N N . TYR A 1 718 ? -22.575 -11.864 41.423 1.00 82.88 718 TYR A N 1
ATOM 5788 C CA . TYR A 1 718 ? -23.058 -12.722 42.513 1.00 82.88 718 TYR A CA 1
ATOM 5789 C C . TYR A 1 718 ? -23.404 -11.952 43.799 1.00 82.88 718 TYR A C 1
ATOM 5791 O O . TYR A 1 718 ? -23.905 -12.555 44.755 1.00 82.88 718 TYR A O 1
ATOM 5799 N N . GLY A 1 719 ? -23.114 -10.650 43.851 1.00 77.56 719 GLY A N 1
ATOM 5800 C CA . GLY A 1 719 ? -23.592 -9.701 44.852 1.00 77.56 719 GLY A CA 1
ATOM 5801 C C . GLY A 1 719 ? -24.996 -9.161 44.553 1.00 77.56 719 GLY A C 1
ATOM 5802 O O . GLY A 1 719 ? -25.762 -8.955 45.498 1.00 77.56 719 GLY A O 1
ATOM 5803 N N . ASP A 1 720 ? -25.356 -9.011 43.274 1.00 79.06 720 ASP A N 1
ATOM 5804 C CA . ASP A 1 720 ? -26.682 -8.592 42.802 1.00 79.06 720 ASP A CA 1
ATOM 5805 C C . ASP A 1 720 ? -27.190 -9.482 41.656 1.00 79.06 720 ASP A C 1
ATOM 5807 O O . ASP A 1 720 ? -26.967 -9.239 40.475 1.00 79.06 720 ASP A O 1
ATOM 5811 N N . LEU A 1 721 ? -27.952 -10.514 42.022 1.00 76.88 721 LEU A N 1
ATOM 5812 C CA . LEU A 1 721 ? -28.502 -11.479 41.069 1.00 76.88 721 LEU A CA 1
ATOM 5813 C C . LEU A 1 721 ? -29.867 -11.068 40.498 1.00 76.88 721 LEU A C 1
ATOM 5815 O O . LEU A 1 721 ? -30.518 -11.894 39.859 1.00 76.88 721 LEU A O 1
ATOM 5819 N N . ILE A 1 722 ? -30.335 -9.840 40.745 1.00 72.69 722 ILE A N 1
ATOM 5820 C CA . ILE A 1 722 ? -31.643 -9.369 40.264 1.00 72.69 722 ILE A CA 1
ATOM 5821 C C . ILE A 1 722 ? -31.566 -8.975 38.785 1.00 72.69 722 ILE A C 1
ATOM 5823 O O . ILE A 1 722 ? -32.471 -9.303 38.009 1.00 72.69 722 ILE A O 1
ATOM 5827 N N . SER A 1 723 ? -30.488 -8.295 38.399 1.00 74.00 723 SER A N 1
ATOM 5828 C CA . SER A 1 723 ? -30.252 -7.822 37.036 1.00 74.00 723 SER A CA 1
ATOM 5829 C C . SER A 1 723 ? -29.157 -8.640 36.348 1.00 74.00 723 SER A C 1
ATOM 5831 O O . SER A 1 723 ? -28.329 -9.275 36.996 1.00 74.00 723 SER A O 1
ATOM 5833 N N . LEU A 1 724 ? -29.216 -8.694 35.024 1.00 80.25 724 LEU A N 1
ATOM 5834 C CA . LEU A 1 724 ? -28.236 -9.326 34.153 1.00 80.25 724 LEU A CA 1
ATOM 5835 C C . LEU A 1 724 ? -27.886 -8.303 33.072 1.00 80.25 724 LEU A C 1
ATOM 5837 O O . LEU A 1 724 ? -28.747 -7.966 32.260 1.00 80.25 724 LEU A O 1
ATOM 5841 N N . SER A 1 725 ? -26.659 -7.789 33.080 1.00 81.00 725 SER A N 1
ATOM 5842 C CA . SER A 1 725 ? -26.198 -6.875 32.029 1.00 81.00 725 SER A CA 1
ATOM 5843 C C . SER A 1 725 ? -25.845 -7.683 30.787 1.00 81.00 725 SER A C 1
ATOM 5845 O O . SER A 1 725 ? -25.158 -8.700 30.910 1.00 81.00 725 SER A O 1
ATOM 5847 N N . VAL A 1 726 ? -26.331 -7.272 29.615 1.00 82.88 726 VAL A N 1
ATOM 5848 C CA . VAL A 1 726 ? -26.085 -7.978 28.353 1.00 82.88 726 VAL A CA 1
ATOM 5849 C C . VAL A 1 726 ? -25.757 -7.001 27.235 1.00 82.88 726 VAL A C 1
ATOM 5851 O O . VAL A 1 726 ? -26.408 -5.962 27.105 1.00 82.88 726 VAL A O 1
ATOM 5854 N N . ASP A 1 727 ? -24.806 -7.390 26.390 1.00 81.00 727 ASP A N 1
ATOM 5855 C CA . ASP A 1 727 ? -24.496 -6.664 25.162 1.00 81.00 727 ASP A CA 1
ATOM 5856 C C . ASP A 1 727 ? -24.852 -7.525 23.949 1.00 81.00 727 ASP A C 1
ATOM 5858 O O . ASP A 1 727 ? -24.573 -8.732 23.894 1.00 81.00 727 ASP A O 1
ATOM 5862 N N . PHE A 1 728 ? -25.489 -6.895 22.965 1.00 82.56 728 PHE A N 1
ATOM 5863 C CA . PHE A 1 728 ? -25.837 -7.518 21.696 1.00 82.56 728 PHE A CA 1
ATOM 5864 C C . PHE A 1 728 ? -24.933 -7.028 20.576 1.00 82.56 728 PHE A C 1
ATOM 5866 O O . PHE A 1 728 ? -24.271 -6.002 20.683 1.00 82.56 728 PHE A O 1
ATOM 5873 N N . SER A 1 729 ? -24.924 -7.793 19.493 1.00 78.62 729 SER A N 1
ATOM 5874 C CA . SER A 1 729 ? -24.239 -7.442 18.264 1.00 78.62 729 SER A CA 1
ATOM 5875 C C . SER A 1 729 ? -24.883 -6.214 17.633 1.00 78.62 729 SER A C 1
ATOM 5877 O O . SER A 1 729 ? -26.115 -6.138 17.543 1.00 78.62 729 SER A O 1
ATOM 5879 N N . ASP A 1 730 ? -24.062 -5.311 17.119 1.00 74.06 730 ASP A N 1
ATOM 5880 C CA . ASP A 1 730 ? -24.564 -4.224 16.294 1.00 74.06 730 ASP A CA 1
ATOM 5881 C C . ASP A 1 730 ? -25.007 -4.781 14.945 1.00 74.06 730 ASP A C 1
ATOM 5883 O O . ASP A 1 730 ? -24.343 -5.644 14.369 1.00 74.06 730 ASP A O 1
ATOM 5887 N N . VAL A 1 731 ? -26.135 -4.290 14.437 1.00 70.50 731 VAL A N 1
ATOM 5888 C CA . VAL A 1 731 ? -26.659 -4.729 13.142 1.00 70.50 731 VAL A CA 1
ATOM 5889 C C . VAL A 1 731 ? -26.477 -3.635 12.113 1.00 70.50 731 VAL A C 1
ATOM 5891 O O . VAL A 1 731 ? -26.937 -2.505 12.292 1.00 70.50 731 VAL A O 1
ATOM 5894 N N . MET A 1 732 ? -25.853 -4.022 11.008 1.00 69.00 732 MET A N 1
ATOM 5895 C CA . MET A 1 732 ? -25.710 -3.239 9.793 1.00 69.00 732 MET A CA 1
ATOM 5896 C C . MET A 1 732 ? -26.610 -3.805 8.699 1.00 69.00 732 MET A C 1
ATOM 5898 O O . MET A 1 732 ? -26.909 -5.003 8.647 1.00 69.00 732 MET A O 1
ATOM 5902 N N . LYS A 1 733 ? -27.042 -2.931 7.797 1.00 66.56 733 LYS A N 1
ATOM 5903 C CA . LYS A 1 733 ? -27.761 -3.325 6.590 1.00 66.56 733 LYS A CA 1
ATOM 5904 C C . LYS A 1 733 ? -26.746 -3.580 5.477 1.00 66.56 733 LYS A C 1
ATOM 5906 O O . LYS A 1 733 ? -25.903 -2.733 5.206 1.00 66.56 733 LYS A O 1
ATOM 5911 N N . THR A 1 734 ? -26.833 -4.738 4.834 1.00 65.38 734 THR A N 1
ATOM 5912 C CA . THR A 1 734 ? -26.035 -5.096 3.654 1.00 65.38 734 THR A CA 1
ATOM 5913 C C . THR A 1 734 ? -26.913 -5.053 2.406 1.00 65.38 734 THR A C 1
ATOM 5915 O O . THR A 1 734 ? -28.143 -5.017 2.507 1.00 65.38 734 THR A O 1
ATOM 5918 N N . ALA A 1 735 ? -26.300 -5.074 1.218 1.00 59.47 735 ALA A N 1
ATOM 5919 C CA . ALA A 1 735 ? -27.041 -5.116 -0.044 1.00 59.47 735 ALA A CA 1
ATOM 5920 C C . ALA A 1 735 ? -27.981 -6.339 -0.127 1.00 59.47 735 ALA A C 1
ATOM 5922 O O . ALA A 1 735 ? -29.069 -6.252 -0.698 1.00 59.47 735 ALA A O 1
ATOM 5923 N N . ASP A 1 736 ? -27.587 -7.445 0.514 1.00 57.84 736 ASP A N 1
ATOM 5924 C CA . ASP A 1 736 ? -28.261 -8.744 0.462 1.00 57.84 736 ASP A CA 1
ATOM 5925 C C . ASP A 1 736 ? -29.006 -9.118 1.765 1.00 57.84 736 ASP A C 1
ATOM 5927 O O . ASP A 1 736 ? -29.615 -10.191 1.850 1.00 57.84 736 ASP A O 1
ATOM 5931 N N . GLY A 1 737 ? -29.004 -8.258 2.796 1.00 64.12 737 GLY A N 1
ATOM 5932 C CA . GLY A 1 737 ? -29.647 -8.560 4.078 1.00 64.12 737 GLY A CA 1
ATOM 5933 C C . GLY A 1 737 ? -29.206 -7.716 5.281 1.00 64.12 737 GLY A C 1
ATOM 5934 O O . GLY A 1 737 ? -29.050 -6.500 5.205 1.00 64.12 737 GLY A O 1
ATOM 5935 N N . LEU A 1 738 ? -29.105 -8.372 6.439 1.00 66.94 738 LEU A N 1
ATOM 5936 C CA . LEU A 1 738 ? -28.603 -7.807 7.694 1.00 66.94 738 LEU A CA 1
ATOM 5937 C C . LEU A 1 738 ? -27.315 -8.541 8.065 1.00 66.94 738 LEU A C 1
ATOM 5939 O O . LEU A 1 738 ? -27.250 -9.759 7.890 1.00 66.94 738 LEU A O 1
ATOM 5943 N N . SER A 1 739 ? -26.340 -7.818 8.608 1.00 68.88 739 SER A N 1
ATOM 5944 C CA . SER A 1 739 ? -25.060 -8.366 9.054 1.00 68.88 739 SER A CA 1
ATOM 5945 C C . SER A 1 739 ? -24.685 -7.842 10.429 1.00 68.88 739 SER A C 1
ATOM 5947 O O . SER A 1 739 ? -24.944 -6.687 10.759 1.00 68.88 739 SER A O 1
ATOM 5949 N N . ASP A 1 740 ? -24.083 -8.715 11.226 1.00 70.56 740 ASP A N 1
ATOM 5950 C CA . ASP A 1 740 ? -23.563 -8.430 12.559 1.00 70.56 740 ASP A CA 1
ATOM 5951 C C . ASP A 1 740 ? -22.070 -8.783 12.693 1.00 70.56 740 ASP A C 1
ATOM 5953 O O . ASP A 1 740 ? -21.480 -8.619 13.764 1.00 70.56 740 ASP A O 1
ATOM 5957 N N . GLU A 1 741 ? -21.455 -9.243 11.598 1.00 71.06 741 GLU A N 1
ATOM 5958 C CA . GLU A 1 741 ? -20.106 -9.811 11.545 1.00 71.06 741 GLU A CA 1
ATOM 5959 C C . GLU A 1 741 ? -19.058 -8.835 12.087 1.00 71.06 741 GLU A C 1
ATOM 5961 O O . GLU A 1 741 ? -18.273 -9.189 12.969 1.00 71.06 741 GLU A O 1
ATOM 5966 N N . GLN A 1 742 ? -19.122 -7.571 11.658 1.00 65.81 742 GLN A N 1
ATOM 5967 C CA . GLN A 1 742 ? -18.186 -6.541 12.101 1.00 65.81 742 GLN A CA 1
ATOM 5968 C C . GLN A 1 742 ? -18.199 -6.358 13.621 1.00 65.81 742 GLN A C 1
ATOM 5970 O O . GLN A 1 742 ? -17.143 -6.191 14.220 1.00 65.81 742 GLN A O 1
ATOM 5975 N N . SER A 1 743 ? -19.356 -6.425 14.283 1.00 66.62 743 SER A N 1
ATOM 5976 C CA . SER A 1 743 ? -19.438 -6.289 15.747 1.00 66.62 743 SER A CA 1
ATOM 5977 C C . SER A 1 743 ? -18.878 -7.511 16.493 1.00 66.62 743 SER A C 1
ATOM 5979 O O . SER A 1 743 ? -18.322 -7.394 17.588 1.00 66.62 743 SER A O 1
ATOM 5981 N N . VAL A 1 744 ? -18.965 -8.693 15.874 1.00 68.50 744 VAL A N 1
ATOM 5982 C CA . VAL A 1 744 ? -18.399 -9.937 16.408 1.00 68.50 744 VAL A CA 1
ATOM 5983 C C . VAL A 1 744 ? -16.873 -9.929 16.301 1.00 68.50 744 VAL A C 1
ATOM 5985 O O . VAL A 1 744 ? -16.211 -10.475 17.179 1.00 68.50 744 VAL A O 1
ATOM 5988 N N . ILE A 1 745 ? -16.311 -9.291 15.272 1.00 66.56 745 ILE A N 1
ATOM 5989 C CA . ILE A 1 745 ? -14.866 -9.290 15.025 1.00 66.56 745 ILE A CA 1
ATOM 5990 C C . ILE A 1 745 ? -14.165 -8.043 15.614 1.00 66.56 745 ILE A C 1
ATOM 5992 O O . ILE A 1 745 ? -13.171 -8.162 16.330 1.00 66.56 745 ILE A O 1
ATOM 5996 N N . SER A 1 746 ? -14.696 -6.835 15.390 1.00 55.75 746 SER A N 1
ATOM 5997 C CA . SER A 1 746 ? -14.021 -5.558 15.706 1.00 55.75 746 SER A CA 1
ATOM 5998 C C . SER A 1 746 ? -13.810 -5.283 17.200 1.00 55.75 746 SER A C 1
ATOM 6000 O O . SER A 1 746 ? -12.829 -4.631 17.568 1.00 55.75 746 SER A O 1
ATOM 6002 N N . SER A 1 747 ? -14.655 -5.800 18.101 1.00 49.91 747 SER A N 1
ATOM 6003 C CA . SER A 1 747 ? -14.432 -5.602 19.544 1.00 49.91 747 SER A CA 1
ATOM 6004 C C . SER A 1 747 ? -13.322 -6.488 20.129 1.00 49.91 747 SER A C 1
ATOM 6006 O O . SER A 1 747 ? -12.982 -6.318 21.298 1.00 49.91 747 SER A O 1
ATOM 6008 N N . ALA A 1 748 ? -12.708 -7.376 19.338 1.00 37.72 748 ALA A N 1
ATOM 6009 C CA . ALA A 1 748 ? -11.581 -8.202 19.770 1.00 37.72 748 ALA A CA 1
ATOM 6010 C C . ALA A 1 748 ? -10.233 -7.460 19.790 1.00 37.72 748 ALA A C 1
ATOM 6012 O O . ALA A 1 748 ? -9.362 -7.776 20.609 1.00 37.72 748 ALA A O 1
ATOM 6013 N N . LYS A 1 749 ? -10.073 -6.414 18.963 1.00 36.66 749 LYS A N 1
ATOM 6014 C CA . LYS A 1 749 ? -8.850 -5.586 18.877 1.00 36.66 749 LYS A CA 1
ATOM 6015 C C . LYS A 1 749 ? -8.561 -4.764 20.137 1.00 36.66 749 LYS A C 1
ATOM 6017 O O . LYS A 1 749 ? -7.402 -4.457 20.428 1.00 36.66 749 LYS A O 1
ATOM 6022 N N . SER A 1 750 ? -9.582 -4.418 20.921 1.00 31.89 750 SER A N 1
ATOM 6023 C CA . SER A 1 750 ? -9.415 -3.581 22.117 1.00 31.89 750 SER A CA 1
ATOM 6024 C C . SER A 1 750 ? -8.657 -4.292 23.249 1.00 31.89 750 SER A C 1
ATOM 6026 O O . SER A 1 750 ? -8.089 -3.612 24.103 1.00 31.89 750 SER A O 1
ATOM 6028 N N . ILE A 1 751 ? -8.533 -5.627 23.232 1.00 36.19 751 ILE A N 1
ATOM 6029 C CA . ILE A 1 751 ? -7.723 -6.397 24.200 1.00 36.19 751 ILE A CA 1
ATOM 6030 C C . ILE A 1 751 ? -6.215 -6.313 23.910 1.00 36.19 751 ILE A C 1
ATOM 6032 O O . ILE A 1 751 ? -5.421 -6.227 24.850 1.00 36.19 751 ILE A O 1
ATOM 6036 N N . SER A 1 752 ? -5.810 -6.267 22.635 1.00 31.78 752 SER A N 1
ATOM 6037 C CA . SER A 1 752 ? -4.391 -6.198 22.244 1.00 31.78 752 SER A CA 1
ATOM 6038 C C . SER A 1 752 ? -3.733 -4.895 22.714 1.00 31.78 752 SER A C 1
ATOM 6040 O O . SER A 1 752 ? -2.635 -4.882 23.277 1.00 31.78 752 SER A O 1
ATOM 6042 N N . THR A 1 753 ? -4.458 -3.779 22.596 1.00 31.34 753 THR A N 1
ATOM 6043 C CA . THR A 1 753 ? -3.984 -2.473 23.073 1.00 31.34 753 THR A CA 1
ATOM 6044 C C . THR A 1 753 ? -4.182 -2.301 24.583 1.00 31.34 753 THR A C 1
ATOM 6046 O O . THR A 1 753 ? -3.311 -1.756 25.269 1.00 31.34 753 THR A O 1
ATOM 6049 N N . SER A 1 754 ? -5.257 -2.841 25.168 1.00 31.02 754 SER A N 1
ATOM 6050 C CA . SER A 1 754 ? -5.550 -2.605 26.589 1.00 31.02 754 SER A CA 1
ATOM 6051 C C . SER A 1 754 ? -4.690 -3.373 27.596 1.00 31.02 754 SER A C 1
ATOM 6053 O O . SER A 1 754 ? -4.613 -2.937 28.750 1.00 31.02 754 SER A O 1
ATOM 6055 N N . TYR A 1 755 ? -3.954 -4.420 27.196 1.00 33.78 755 TYR A N 1
ATOM 6056 C CA . TYR A 1 755 ? -3.155 -5.209 28.149 1.00 33.78 755 TYR A CA 1
ATOM 6057 C C . TYR A 1 755 ? -1.660 -4.851 28.264 1.00 33.78 755 TYR A C 1
ATOM 6059 O O . TYR A 1 755 ? -0.926 -5.460 29.043 1.00 33.78 755 TYR A O 1
ATOM 6067 N N . SER A 1 756 ? -1.184 -3.791 27.605 1.00 31.06 756 SER A N 1
ATOM 6068 C CA . SER A 1 756 ? 0.118 -3.200 27.976 1.00 31.06 756 SER A CA 1
ATOM 6069 C C . SER A 1 756 ? 0.242 -1.692 27.757 1.00 31.06 756 SER A C 1
ATOM 6071 O O . SER A 1 756 ? 1.086 -1.060 28.403 1.00 31.06 756 SER A O 1
ATOM 6073 N N . SER A 1 757 ? -0.627 -1.075 26.947 1.00 26.22 757 SER A N 1
ATOM 6074 C CA . SER A 1 757 ? -0.554 0.362 26.688 1.00 26.22 757 SER A CA 1
ATOM 6075 C C . SER A 1 757 ? -1.442 1.167 27.644 1.00 26.22 757 SER A C 1
ATOM 6077 O O . SER A 1 757 ? -0.968 2.152 28.206 1.00 26.22 757 SER A O 1
ATOM 6079 N N . THR A 1 758 ? -2.653 0.723 27.990 1.00 29.25 758 THR A N 1
ATOM 6080 C CA . THR A 1 758 ? -3.631 1.595 28.682 1.00 29.25 758 THR A CA 1
ATOM 6081 C C . THR A 1 758 ? -3.374 1.824 30.182 1.00 29.25 758 THR A C 1
ATOM 6083 O O . THR A 1 758 ? -3.802 2.844 30.721 1.00 29.25 758 THR A O 1
ATOM 6086 N N . LYS A 1 759 ? -2.563 0.998 30.867 1.00 34.31 759 LYS A N 1
ATOM 6087 C CA . LYS A 1 759 ? -2.088 1.306 32.243 1.00 34.31 759 LYS A CA 1
ATOM 6088 C C . LYS A 1 759 ? -0.786 2.131 32.305 1.00 34.31 759 LYS A C 1
ATOM 6090 O O . LYS A 1 759 ? -0.488 2.676 33.365 1.00 34.31 759 LYS A O 1
ATOM 6095 N N . ARG A 1 760 ? -0.046 2.312 31.194 1.00 33.47 760 ARG A N 1
ATOM 6096 C CA . ARG A 1 760 ? 1.060 3.303 31.083 1.00 33.47 760 ARG A CA 1
ATOM 6097 C C . ARG A 1 760 ? 0.680 4.565 30.299 1.00 33.47 760 ARG A C 1
ATOM 6099 O O . ARG A 1 760 ? 1.263 5.617 30.538 1.00 33.47 760 ARG A O 1
ATOM 6106 N N . GLN A 1 761 ? -0.320 4.504 29.425 1.00 32.38 761 GLN A N 1
ATOM 6107 C CA . GLN A 1 761 ? -0.795 5.641 28.631 1.00 32.38 761 GLN A CA 1
ATOM 6108 C C . GLN A 1 761 ? -1.775 6.532 29.399 1.00 32.38 761 GLN A C 1
ATOM 6110 O O . GLN A 1 761 ? -1.781 7.738 29.171 1.00 32.38 761 GLN A O 1
ATOM 6115 N N . ALA A 1 762 ? -2.483 6.010 30.406 1.00 31.52 762 ALA A N 1
ATOM 6116 C CA . ALA A 1 762 ? -3.300 6.842 31.294 1.00 31.52 762 ALA A CA 1
ATOM 6117 C C . ALA A 1 762 ? -2.478 7.722 32.268 1.00 31.52 762 ALA A C 1
ATOM 6119 O O . ALA A 1 762 ? -3.042 8.575 32.944 1.00 31.52 762 ALA A O 1
ATOM 6120 N N . SER A 1 763 ? -1.149 7.552 32.346 1.00 33.44 763 SER A N 1
ATOM 6121 C CA . SER A 1 763 ? -0.268 8.355 33.220 1.00 33.44 763 SER A CA 1
ATOM 6122 C C . SER A 1 763 ? 0.884 9.074 32.497 1.00 33.44 763 SER A C 1
ATOM 6124 O O . SER A 1 763 ? 1.640 9.798 33.141 1.00 33.44 763 SER A O 1
ATOM 6126 N N . GLN A 1 764 ? 0.993 8.963 31.165 1.00 38.91 764 GLN A N 1
ATOM 6127 C CA . GLN A 1 764 ? 1.948 9.746 30.351 1.00 38.91 764 GLN A CA 1
ATOM 6128 C C . GLN A 1 764 ? 1.374 10.287 29.020 1.00 38.91 764 GLN A C 1
ATOM 6130 O O . GLN A 1 764 ? 2.108 10.907 28.255 1.00 38.91 764 GLN A O 1
ATOM 6135 N N . GLY A 1 765 ? 0.082 10.091 28.728 1.00 32.53 765 GLY A N 1
ATOM 6136 C CA . GLY A 1 765 ? -0.499 10.282 27.390 1.00 32.53 765 GLY A CA 1
ATOM 6137 C C . GLY A 1 765 ? -1.405 11.499 27.173 1.00 32.53 765 GLY A C 1
ATOM 6138 O O . GLY A 1 765 ? -2.244 11.447 26.284 1.00 32.53 765 GLY A O 1
ATOM 6139 N N . LEU A 1 766 ? -1.285 12.588 27.942 1.00 37.53 766 LEU A N 1
ATOM 6140 C CA . LEU A 1 766 ? -2.037 13.824 27.666 1.00 37.53 766 LEU A CA 1
ATOM 6141 C C . LEU A 1 766 ? -1.101 15.038 27.518 1.00 37.53 766 LEU A C 1
ATOM 6143 O O . LEU A 1 766 ? -0.792 15.735 28.479 1.00 37.53 766 LEU A O 1
ATOM 6147 N N . LYS A 1 767 ? -0.739 15.292 26.248 1.00 41.00 767 LYS A N 1
ATOM 6148 C CA . LYS A 1 767 ? -0.379 16.592 25.634 1.00 41.00 767 LYS A CA 1
ATOM 6149 C C . LYS A 1 767 ? 1.035 17.177 25.801 1.00 41.00 767 LYS A C 1
ATOM 6151 O O . LYS A 1 767 ? 1.158 18.335 26.190 1.00 41.00 767 LYS A O 1
ATOM 6156 N N . SER A 1 768 ? 2.107 16.486 25.390 1.00 33.84 768 SER A N 1
ATOM 6157 C CA . SER A 1 768 ? 3.390 17.191 25.111 1.00 33.84 768 SER A CA 1
ATOM 6158 C C . SER A 1 768 ? 4.352 16.553 24.086 1.00 33.84 768 SER A C 1
ATOM 6160 O O . SER A 1 768 ? 5.468 17.048 23.958 1.00 33.84 768 SER A O 1
ATOM 6162 N N . LYS A 1 769 ? 3.995 15.492 23.335 1.00 40.50 769 LYS A N 1
ATOM 6163 C CA . LYS A 1 769 ? 4.997 14.756 22.522 1.00 40.50 769 LYS A CA 1
ATOM 6164 C C . LYS A 1 769 ? 4.765 14.631 21.007 1.00 40.50 769 LYS A C 1
ATOM 6166 O O . LYS A 1 769 ? 5.672 14.172 20.327 1.00 40.50 769 LYS A O 1
ATOM 6171 N N . GLU A 1 770 ? 3.649 15.098 20.448 1.00 39.72 770 GLU A N 1
ATOM 6172 C CA . GLU A 1 770 ? 3.401 14.951 18.996 1.00 39.72 770 GLU A CA 1
ATOM 6173 C C . GLU A 1 770 ? 3.881 16.113 18.113 1.00 39.72 770 GLU A C 1
ATOM 6175 O O . GLU A 1 770 ? 3.990 15.934 16.910 1.00 39.72 770 GLU A O 1
ATOM 6180 N N . GLN A 1 771 ? 4.287 17.263 18.665 1.00 43.62 771 GLN A N 1
ATOM 6181 C CA . GLN A 1 771 ? 4.897 18.334 17.849 1.00 43.62 771 GLN A CA 1
ATOM 6182 C C . GLN A 1 771 ? 6.434 18.345 17.853 1.00 43.62 771 GLN A C 1
ATOM 6184 O O . GLN A 1 771 ? 7.036 18.935 16.964 1.00 43.62 771 GLN A O 1
ATOM 6189 N N . LEU A 1 772 ? 7.091 17.686 18.817 1.00 39.50 772 LEU A N 1
ATOM 6190 C CA . LEU A 1 772 ? 8.561 17.684 18.923 1.00 39.50 772 LEU A CA 1
ATOM 6191 C C . LEU A 1 772 ? 9.224 16.458 18.277 1.00 39.50 772 LEU A C 1
ATOM 6193 O O . LEU A 1 772 ? 10.342 16.578 17.779 1.00 39.50 772 LEU A O 1
ATOM 6197 N N . ASN A 1 773 ? 8.543 15.307 18.226 1.00 40.09 773 ASN A N 1
ATOM 6198 C CA . ASN A 1 773 ? 9.071 14.128 17.530 1.00 40.09 773 ASN A CA 1
ATOM 6199 C C . ASN A 1 773 ? 9.022 14.291 16.001 1.00 40.09 773 ASN A C 1
ATOM 6201 O O . ASN A 1 773 ? 9.959 13.874 15.328 1.00 40.09 773 ASN A O 1
ATOM 6205 N N . ASP A 1 774 ? 8.014 14.987 15.463 1.00 46.47 774 ASP A N 1
ATOM 6206 C CA . ASP A 1 774 ? 7.830 15.121 14.013 1.00 46.47 774 ASP A CA 1
ATOM 6207 C C . ASP A 1 774 ? 8.958 15.931 13.338 1.00 46.47 774 ASP A C 1
ATOM 6209 O O . ASP A 1 774 ? 9.370 15.622 12.224 1.00 46.47 774 ASP A O 1
ATOM 6213 N N . TRP A 1 775 ? 9.544 16.919 14.029 1.00 40.75 775 TRP A N 1
ATOM 6214 C CA . TRP A 1 775 ? 10.652 17.728 13.494 1.00 40.75 775 TRP A CA 1
ATOM 6215 C C . TRP A 1 775 ? 12.023 17.056 13.598 1.00 40.75 775 TRP A C 1
ATOM 6217 O O . TRP A 1 775 ? 12.874 17.262 12.731 1.00 40.75 775 TRP A O 1
ATOM 6227 N N . ALA A 1 776 ? 12.252 16.246 14.632 1.00 44.50 776 ALA A N 1
ATOM 6228 C CA . ALA A 1 776 ? 13.530 15.571 14.824 1.00 44.50 776 ALA A CA 1
ATOM 6229 C C . ALA A 1 776 ? 13.626 14.259 14.036 1.00 44.50 776 ALA A C 1
ATOM 6231 O O . ALA A 1 776 ? 14.669 13.997 13.442 1.00 44.50 776 ALA A O 1
ATOM 6232 N N . GLU A 1 777 ? 12.552 13.463 13.973 1.00 45.47 777 GLU A N 1
ATOM 6233 C CA . GLU A 1 777 ? 12.535 12.228 13.179 1.00 45.47 777 GLU A CA 1
ATOM 6234 C C . GLU A 1 777 ? 12.482 12.522 11.681 1.00 45.47 777 GLU A C 1
ATOM 6236 O O . GLU A 1 777 ? 13.318 11.990 10.956 1.00 45.47 777 GLU A O 1
ATOM 6241 N N . LYS A 1 778 ? 11.622 13.431 11.193 1.00 46.25 778 LYS A N 1
ATOM 6242 C CA . LYS A 1 778 ? 11.603 13.775 9.754 1.00 46.25 778 LYS A CA 1
ATOM 6243 C C . LYS A 1 778 ? 12.848 14.554 9.316 1.00 46.25 778 LYS A C 1
ATOM 6245 O O . LYS A 1 778 ? 13.315 14.366 8.197 1.00 46.25 778 LYS A O 1
ATOM 6250 N N . GLY A 1 779 ? 13.443 15.357 10.206 1.00 43.50 779 GLY A N 1
ATOM 6251 C CA . GLY A 1 779 ? 14.717 16.043 9.955 1.00 43.50 779 GLY A CA 1
ATOM 6252 C C . GLY A 1 779 ? 15.919 15.095 9.826 1.00 43.50 779 GLY A C 1
ATOM 6253 O O . GLY A 1 779 ? 16.792 15.332 8.993 1.00 43.50 779 GLY A O 1
ATOM 6254 N N . LEU A 1 780 ? 15.955 13.997 10.597 1.00 42.75 780 LEU A N 1
ATOM 6255 C CA . LEU A 1 780 ? 16.956 12.925 10.458 1.00 42.75 780 LEU A CA 1
ATOM 6256 C C . LEU A 1 780 ? 16.609 11.909 9.350 1.00 42.75 780 LEU A C 1
ATOM 6258 O O . LEU A 1 780 ? 17.513 11.308 8.767 1.00 42.75 780 LEU A O 1
ATOM 6262 N N . SER A 1 781 ? 15.330 11.738 9.005 1.00 39.81 781 SER A N 1
ATOM 6263 C CA . SER A 1 781 ? 14.866 10.819 7.949 1.00 39.81 781 SER A CA 1
ATOM 6264 C C . SER A 1 781 ? 15.060 11.358 6.518 1.00 39.81 781 SER A C 1
ATOM 6266 O O . SER A 1 781 ? 14.752 10.683 5.538 1.00 39.81 781 SER A O 1
ATOM 6268 N N . LEU A 1 782 ? 15.686 12.531 6.353 1.00 40.75 782 LEU A N 1
ATOM 6269 C CA . LEU A 1 782 ? 16.209 12.978 5.051 1.00 40.75 782 LEU A CA 1
ATOM 6270 C C . LEU A 1 782 ? 17.334 12.077 4.513 1.00 40.75 782 LEU A C 1
ATOM 6272 O O . LEU A 1 782 ? 17.667 12.148 3.331 1.00 40.75 782 LEU A O 1
ATOM 6276 N N . THR A 1 783 ? 17.884 11.189 5.344 1.00 38.94 783 THR A N 1
ATOM 6277 C CA . THR A 1 783 ? 18.862 10.187 4.902 1.00 38.94 783 THR A CA 1
ATOM 6278 C C . THR A 1 783 ? 18.247 9.096 4.013 1.00 38.94 783 THR A C 1
ATOM 6280 O O . THR A 1 783 ? 18.991 8.417 3.312 1.00 38.94 783 THR A O 1
ATOM 6283 N N . THR A 1 784 ? 16.914 8.967 3.966 1.00 39.97 784 THR A N 1
ATOM 6284 C CA . THR A 1 784 ? 16.220 7.949 3.152 1.00 39.97 784 THR A CA 1
ATOM 6285 C C . THR A 1 784 ? 15.565 8.527 1.888 1.00 39.97 784 THR A C 1
ATOM 6287 O O . THR A 1 784 ? 15.241 7.774 0.979 1.00 39.97 784 THR A O 1
ATOM 6290 N N . MET A 1 785 ? 15.437 9.858 1.751 1.00 40.53 785 MET A N 1
ATOM 6291 C CA . MET A 1 785 ? 14.790 10.491 0.581 1.00 40.53 785 MET A CA 1
ATOM 6292 C C . MET A 1 785 ? 15.730 11.029 -0.512 1.00 40.53 785 MET A C 1
ATOM 6294 O O . MET A 1 785 ? 15.239 11.522 -1.522 1.00 40.53 785 MET A O 1
ATOM 6298 N N . LYS A 1 786 ? 17.058 10.904 -0.385 1.00 37.97 786 LYS A N 1
ATOM 6299 C CA . LYS A 1 786 ? 18.010 11.050 -1.510 1.00 37.97 786 LYS A CA 1
ATOM 6300 C C . LYS A 1 786 ? 19.300 10.260 -1.256 1.00 37.97 786 LYS A C 1
ATOM 6302 O O . LYS A 1 786 ? 20.393 10.826 -1.242 1.00 37.97 786 LYS A O 1
ATOM 6307 N N . ILE A 1 787 ? 19.205 8.938 -1.105 1.00 38.16 787 ILE A N 1
ATOM 6308 C CA . ILE A 1 787 ? 20.326 8.104 -1.554 1.00 38.16 787 ILE A CA 1
ATOM 6309 C C . ILE A 1 787 ? 20.230 8.100 -3.078 1.00 38.16 787 ILE A C 1
ATOM 6311 O O . ILE A 1 787 ? 19.280 7.606 -3.673 1.00 38.16 787 ILE A O 1
ATOM 6315 N N . VAL A 1 788 ? 21.169 8.816 -3.678 1.00 43.03 788 VAL A N 1
ATOM 6316 C CA . VAL A 1 788 ? 21.282 9.107 -5.102 1.00 43.03 788 VAL A CA 1
ATOM 6317 C C . VAL A 1 788 ? 21.240 7.807 -5.916 1.00 43.03 788 VAL A C 1
ATOM 6319 O O . VAL A 1 788 ? 22.238 7.100 -5.994 1.00 43.03 788 VAL A O 1
ATOM 6322 N N . ASN A 1 789 ? 20.106 7.528 -6.566 1.00 34.69 789 ASN A N 1
ATOM 6323 C CA . ASN A 1 789 ? 19.973 6.455 -7.561 1.00 34.69 789 ASN A CA 1
ATOM 6324 C C . ASN A 1 789 ? 20.655 6.792 -8.908 1.00 34.69 789 ASN A C 1
ATOM 6326 O O . ASN A 1 789 ? 20.595 5.987 -9.828 1.00 34.69 789 ASN A O 1
ATOM 6330 N N . ASN A 1 790 ? 21.323 7.952 -9.044 1.00 41.41 790 ASN A N 1
ATOM 6331 C CA . ASN A 1 790 ? 22.163 8.257 -10.211 1.00 41.41 790 ASN A CA 1
ATOM 6332 C C . ASN A 1 790 ? 23.247 9.315 -9.918 1.00 41.41 790 ASN A C 1
ATOM 6334 O O . ASN A 1 790 ? 22.944 10.485 -9.684 1.00 41.41 790 ASN A O 1
ATOM 6338 N N . ALA A 1 791 ? 24.524 8.920 -9.929 1.00 48.78 791 ALA A N 1
ATOM 6339 C CA . ALA A 1 791 ? 25.672 9.773 -9.581 1.00 48.78 791 ALA A CA 1
ATOM 6340 C C . ALA A 1 791 ? 26.077 10.784 -10.681 1.00 48.78 791 ALA A C 1
ATOM 6342 O O . ALA A 1 791 ? 27.070 11.498 -10.528 1.00 48.78 791 ALA A O 1
ATOM 6343 N N . ASP A 1 792 ? 25.320 10.862 -11.775 1.00 51.75 792 ASP A N 1
ATOM 6344 C CA . ASP A 1 792 ? 25.765 11.463 -13.039 1.00 51.75 792 ASP A CA 1
ATOM 6345 C C . ASP A 1 792 ? 25.937 12.993 -13.006 1.00 51.75 792 ASP A C 1
ATOM 6347 O O . ASP A 1 792 ? 26.691 13.543 -13.806 1.00 51.75 792 ASP A O 1
ATOM 6351 N N . ASN A 1 793 ? 25.309 13.688 -12.049 1.00 63.59 793 ASN A N 1
ATOM 6352 C CA . ASN A 1 793 ? 25.301 15.158 -11.966 1.00 63.59 793 ASN A CA 1
ATOM 6353 C C . ASN A 1 793 ? 26.095 15.731 -10.774 1.00 63.59 793 ASN A C 1
ATOM 6355 O O . ASN A 1 793 ? 26.039 16.930 -10.498 1.00 63.59 793 ASN A O 1
ATOM 6359 N N . GLN A 1 794 ? 26.847 14.902 -10.046 1.00 67.94 794 GLN A N 1
ATOM 6360 C CA . GLN A 1 794 ? 27.632 15.343 -8.887 1.00 67.94 794 GLN A CA 1
ATOM 6361 C C . GLN A 1 794 ? 29.031 15.820 -9.311 1.00 67.94 794 GLN A C 1
ATOM 6363 O O . GLN A 1 794 ? 29.777 15.094 -9.967 1.00 67.94 794 GLN A O 1
ATOM 6368 N N . ASN A 1 795 ? 29.436 17.031 -8.906 1.00 76.06 795 ASN A N 1
ATOM 6369 C CA . ASN A 1 795 ? 30.764 17.576 -9.195 1.00 76.06 795 ASN A CA 1
ATOM 6370 C C . ASN A 1 795 ? 31.526 17.898 -7.902 1.00 76.06 795 ASN A C 1
ATOM 6372 O O . ASN A 1 795 ? 31.108 18.719 -7.085 1.00 76.06 795 ASN A O 1
ATOM 6376 N N . ILE A 1 796 ? 32.695 17.276 -7.742 1.00 79.94 796 ILE A N 1
ATOM 6377 C CA . ILE A 1 796 ? 33.615 17.535 -6.633 1.00 79.94 796 ILE A CA 1
ATOM 6378 C C . ILE A 1 796 ? 34.911 18.097 -7.215 1.00 79.94 796 ILE A C 1
ATOM 6380 O O . ILE A 1 796 ? 35.569 17.447 -8.026 1.00 79.94 796 ILE A O 1
ATOM 6384 N N . SER A 1 797 ? 35.303 19.297 -6.788 1.00 77.56 797 SER A N 1
ATOM 6385 C CA . SER A 1 797 ? 36.556 19.934 -7.214 1.00 77.56 797 SER A CA 1
ATOM 6386 C C . SER A 1 797 ? 37.509 20.128 -6.040 1.00 77.56 797 SER A C 1
ATOM 6388 O O . SER A 1 797 ? 37.086 20.548 -4.961 1.00 77.56 797 SER A O 1
ATOM 6390 N N . TRP A 1 798 ? 38.786 19.797 -6.246 1.00 81.75 798 TRP A N 1
ATOM 6391 C CA . TRP A 1 798 ? 39.854 19.914 -5.248 1.00 81.75 798 TRP A CA 1
ATOM 6392 C C . TRP A 1 798 ? 40.891 20.922 -5.740 1.00 81.75 798 TRP A C 1
ATOM 6394 O O . TRP A 1 798 ? 41.494 20.726 -6.797 1.00 81.75 798 TRP A O 1
ATOM 6404 N N . ASP A 1 799 ? 41.116 21.992 -4.981 1.00 75.75 799 ASP A N 1
ATOM 6405 C CA . ASP A 1 799 ? 42.097 23.022 -5.322 1.00 75.75 799 ASP A CA 1
ATOM 6406 C C . ASP A 1 799 ? 42.797 23.598 -4.074 1.00 75.75 799 ASP A C 1
ATOM 6408 O O . ASP A 1 799 ? 42.660 23.098 -2.956 1.00 75.75 799 ASP A O 1
ATOM 6412 N N . SER A 1 800 ? 43.585 24.664 -4.252 1.00 70.25 800 SER A N 1
ATOM 6413 C CA . SER A 1 800 ? 44.266 25.352 -3.145 1.00 70.25 800 SER A CA 1
ATOM 6414 C C . SER A 1 800 ? 43.321 26.044 -2.149 1.00 70.25 800 SER A C 1
ATOM 6416 O O . SER A 1 800 ? 43.794 26.576 -1.147 1.00 70.25 800 SER A O 1
ATOM 6418 N N . HIS A 1 801 ? 42.013 26.065 -2.414 1.00 70.81 801 HIS A N 1
ATOM 6419 C CA . HIS A 1 801 ? 40.974 26.686 -1.593 1.00 70.81 801 HIS A CA 1
ATOM 6420 C C . HIS A 1 801 ? 40.087 25.659 -0.872 1.00 70.81 801 HIS A C 1
ATOM 6422 O O . HIS A 1 801 ? 39.128 26.066 -0.210 1.00 70.81 801 HIS A O 1
ATOM 6428 N N . GLY A 1 802 ? 40.420 24.366 -0.950 1.00 81.81 802 GLY A N 1
ATOM 6429 C CA . GLY A 1 802 ? 39.758 23.289 -0.216 1.00 81.81 802 GLY A CA 1
ATOM 6430 C C . GLY A 1 802 ? 39.020 22.296 -1.113 1.00 81.81 802 GLY A C 1
ATOM 6431 O O . GLY A 1 802 ? 39.337 22.141 -2.291 1.00 81.81 802 GLY A O 1
ATOM 6432 N N . ILE A 1 803 ? 38.043 21.600 -0.530 1.00 87.69 803 ILE A N 1
ATOM 6433 C CA . ILE A 1 803 ? 37.145 20.688 -1.254 1.00 87.69 803 ILE A CA 1
ATOM 6434 C C . ILE A 1 803 ? 35.815 21.409 -1.450 1.00 87.69 803 ILE A C 1
ATOM 6436 O O . ILE A 1 803 ? 35.234 21.865 -0.467 1.00 87.69 803 ILE A O 1
ATOM 6440 N N . LEU A 1 804 ? 35.340 21.502 -2.691 1.00 87.50 804 LEU A N 1
ATOM 6441 C CA . LEU A 1 804 ? 34.038 22.073 -3.043 1.00 87.50 804 LEU A CA 1
ATOM 6442 C C . LEU A 1 804 ? 33.157 20.987 -3.670 1.00 87.50 804 LEU A C 1
ATOM 6444 O O . LEU A 1 804 ? 33.559 20.383 -4.668 1.00 87.50 804 LEU A O 1
ATOM 6448 N N . GLY A 1 805 ? 31.983 20.756 -3.083 1.00 85.06 805 GLY A N 1
ATOM 6449 C CA . GLY A 1 805 ? 30.928 19.899 -3.623 1.00 85.06 805 GLY A CA 1
ATOM 6450 C C . GLY A 1 805 ? 29.778 20.744 -4.169 1.00 85.06 805 GLY A C 1
ATOM 6451 O O . GLY A 1 805 ? 29.329 21.678 -3.498 1.00 85.06 805 GLY A O 1
ATOM 6452 N N . ARG A 1 806 ? 29.342 20.434 -5.392 1.00 84.62 806 ARG A N 1
ATOM 6453 C CA . ARG A 1 806 ? 28.301 21.162 -6.129 1.00 84.62 806 ARG A CA 1
ATOM 6454 C C . ARG A 1 806 ? 27.566 20.226 -7.092 1.00 84.62 806 ARG A C 1
ATOM 6456 O O . ARG A 1 806 ? 28.182 19.341 -7.684 1.00 84.62 806 ARG A O 1
ATOM 6463 N N . GLU A 1 807 ? 26.270 20.440 -7.262 1.00 80.38 807 GLU A N 1
ATOM 6464 C CA . GLU A 1 807 ? 25.442 19.716 -8.231 1.00 80.38 807 GLU A CA 1
ATOM 6465 C C . GLU A 1 807 ? 25.455 20.461 -9.569 1.00 80.38 807 GLU A C 1
ATOM 6467 O O . GLU A 1 807 ? 25.317 21.685 -9.604 1.00 80.38 807 GLU A O 1
ATOM 6472 N N . TYR A 1 808 ? 25.691 19.743 -10.665 1.00 76.06 808 TYR A N 1
ATOM 6473 C CA . TYR A 1 808 ? 25.613 20.285 -12.018 1.00 76.06 808 TYR A CA 1
ATOM 6474 C C . TYR A 1 808 ? 24.181 20.147 -12.524 1.00 76.06 808 TYR A C 1
ATOM 6476 O O . TYR A 1 808 ? 23.649 19.042 -12.556 1.00 76.06 808 TYR A O 1
ATOM 6484 N N . LEU A 1 809 ? 23.565 21.259 -12.921 1.00 67.31 809 LEU A N 1
ATOM 6485 C CA . LEU A 1 809 ? 22.205 21.292 -13.446 1.00 67.31 809 LEU A CA 1
ATOM 6486 C C . LEU A 1 809 ? 22.278 21.215 -14.983 1.00 67.31 809 LEU A C 1
ATOM 6488 O O . LEU A 1 809 ? 22.579 22.224 -15.628 1.00 67.31 809 LEU A O 1
ATOM 6492 N N . PRO A 1 810 ? 21.995 20.051 -15.610 1.00 48.78 810 PRO A N 1
ATOM 6493 C CA . PRO A 1 810 ? 22.221 19.855 -17.048 1.00 48.78 810 PRO A CA 1
ATOM 6494 C C . PRO A 1 810 ? 21.326 20.740 -17.923 1.00 48.78 810 PRO A C 1
ATOM 6496 O O . PRO A 1 810 ? 21.630 20.985 -19.086 1.00 48.78 810 PRO A O 1
ATOM 6499 N N . VAL A 1 811 ? 20.213 21.212 -17.355 1.00 50.59 811 VAL A N 1
ATOM 6500 C CA . VAL A 1 811 ? 19.211 22.047 -18.027 1.00 50.59 811 VAL A CA 1
ATOM 6501 C C . VAL A 1 811 ? 19.677 23.502 -18.153 1.00 50.59 811 VAL A C 1
ATOM 6503 O O . VAL A 1 811 ? 19.379 24.148 -19.155 1.00 50.59 811 VAL A O 1
ATOM 6506 N N . THR A 1 812 ? 20.420 24.020 -17.169 1.00 51.03 812 THR A N 1
ATOM 6507 C CA . THR A 1 812 ? 20.868 25.425 -17.131 1.00 51.03 812 THR A CA 1
ATOM 6508 C C . THR A 1 812 ? 22.352 25.605 -17.459 1.00 51.03 812 THR A C 1
ATOM 6510 O O . THR A 1 812 ? 22.792 26.742 -17.610 1.00 51.03 812 THR A O 1
ATOM 6513 N N . ASP A 1 813 ? 23.123 24.516 -17.582 1.00 57.88 813 ASP A N 1
ATOM 6514 C CA . ASP A 1 813 ? 24.593 24.520 -17.731 1.00 57.88 813 ASP A CA 1
ATOM 6515 C C . ASP A 1 813 ? 25.304 25.327 -16.623 1.00 57.88 813 ASP A C 1
ATOM 6517 O O . ASP A 1 813 ? 26.375 25.914 -16.799 1.00 57.88 813 ASP A O 1
ATOM 6521 N N . THR A 1 814 ? 24.686 25.374 -15.442 1.00 70.19 814 THR A N 1
ATOM 6522 C CA . THR A 1 814 ? 25.215 26.027 -14.244 1.00 70.19 814 THR A CA 1
ATOM 6523 C C . THR A 1 814 ? 25.278 25.040 -13.087 1.00 70.19 814 THR A C 1
ATOM 6525 O O . THR A 1 814 ? 24.711 23.949 -13.128 1.00 70.19 814 THR A O 1
ATOM 6528 N N . TYR A 1 815 ? 26.011 25.413 -12.042 1.00 79.94 815 TYR A N 1
ATOM 6529 C CA . TYR A 1 815 ? 25.988 24.677 -10.782 1.00 79.94 815 TYR A CA 1
ATOM 6530 C C . TYR A 1 815 ? 24.884 25.230 -9.886 1.00 79.94 815 TYR A C 1
ATOM 6532 O O . TYR A 1 815 ? 24.612 26.428 -9.943 1.00 79.94 815 TYR A O 1
ATOM 6540 N N . ASP A 1 816 ? 24.278 24.368 -9.071 1.00 82.75 816 ASP A N 1
ATOM 6541 C CA . ASP A 1 816 ? 23.323 24.782 -8.041 1.00 82.75 816 ASP A CA 1
ATOM 6542 C C . ASP A 1 816 ? 23.991 25.780 -7.072 1.00 82.75 816 ASP A C 1
ATOM 6544 O O . ASP A 1 816 ? 25.179 25.659 -6.729 1.00 82.75 816 ASP A O 1
ATOM 6548 N N . ASP A 1 817 ? 23.234 26.791 -6.648 1.00 83.25 817 ASP A N 1
ATOM 6549 C CA . ASP A 1 817 ? 23.705 27.807 -5.704 1.00 83.25 817 ASP A CA 1
ATOM 6550 C C . ASP A 1 817 ? 23.886 27.223 -4.291 1.00 83.25 817 ASP A C 1
ATOM 6552 O O . ASP A 1 817 ? 24.666 27.756 -3.493 1.00 83.25 817 ASP A O 1
ATOM 6556 N N . ARG A 1 818 ? 23.246 26.079 -4.003 1.00 84.50 818 ARG A N 1
ATOM 6557 C CA . ARG A 1 818 ? 23.428 25.298 -2.779 1.00 84.50 818 ARG A CA 1
ATOM 6558 C C . ARG A 1 818 ? 24.701 24.472 -2.854 1.00 84.50 818 ARG A C 1
ATOM 6560 O O . ARG A 1 818 ? 24.806 23.505 -3.609 1.00 84.50 818 ARG A O 1
ATOM 6567 N N . GLN A 1 819 ? 25.692 24.849 -2.051 1.00 87.06 819 GLN A N 1
ATOM 6568 C CA . GLN A 1 819 ? 27.039 24.283 -2.132 1.00 87.06 819 GLN A CA 1
ATOM 6569 C C . GLN A 1 819 ? 27.618 23.974 -0.751 1.00 87.06 819 GLN A C 1
ATOM 6571 O O . GLN A 1 819 ? 27.299 24.620 0.250 1.00 87.06 819 GLN A O 1
ATOM 6576 N N . ILE A 1 820 ? 28.536 23.003 -0.714 1.00 88.06 820 ILE A N 1
ATOM 6577 C CA . ILE A 1 820 ? 29.309 22.638 0.479 1.00 88.06 820 ILE A CA 1
ATOM 6578 C C . ILE A 1 820 ? 30.798 22.836 0.224 1.00 88.06 820 ILE A C 1
ATOM 6580 O O . ILE A 1 820 ? 31.327 22.421 -0.810 1.00 88.06 820 ILE A O 1
ATOM 6584 N N . LYS A 1 821 ? 31.505 23.446 1.179 1.00 85.94 821 LYS A N 1
ATOM 6585 C CA . LYS A 1 821 ? 32.953 23.641 1.071 1.00 85.94 821 LYS A CA 1
ATOM 6586 C C . LYS A 1 821 ? 33.676 23.332 2.367 1.00 85.94 821 LYS A C 1
ATOM 6588 O O . LYS A 1 821 ? 33.302 23.796 3.441 1.00 85.94 821 LYS A O 1
ATOM 6593 N N . ILE A 1 822 ? 34.759 22.577 2.242 1.00 87.69 822 ILE A N 1
ATOM 6594 C CA . ILE A 1 822 ? 35.667 22.234 3.333 1.00 87.69 822 ILE A CA 1
ATOM 6595 C C . ILE A 1 822 ? 36.919 23.086 3.172 1.00 87.69 822 ILE A C 1
ATOM 6597 O O . ILE A 1 822 ? 37.682 22.895 2.225 1.00 87.69 822 ILE A O 1
ATOM 6601 N N . ILE A 1 823 ? 37.140 24.020 4.098 1.00 80.19 823 ILE A N 1
ATOM 6602 C CA . ILE A 1 823 ? 38.295 24.923 4.086 1.00 80.19 823 ILE A CA 1
ATOM 6603 C C . ILE A 1 823 ? 39.013 24.825 5.429 1.00 80.19 823 ILE A C 1
ATOM 6605 O O . ILE A 1 823 ? 38.429 25.068 6.485 1.00 80.19 823 ILE A O 1
ATOM 6609 N N . ASN A 1 824 ? 40.317 24.540 5.401 1.00 81.00 824 ASN A N 1
ATOM 6610 C CA . ASN A 1 824 ? 41.166 24.420 6.589 1.00 81.00 824 ASN A CA 1
ATOM 6611 C C . ASN A 1 824 ? 40.633 23.414 7.629 1.00 81.00 824 ASN A C 1
ATOM 6613 O O . ASN A 1 824 ? 40.924 22.226 7.544 1.00 81.00 824 ASN A O 1
ATOM 6617 N N . ARG A 1 825 ? 39.920 23.911 8.648 1.00 79.19 825 ARG A N 1
ATOM 6618 C CA . ARG A 1 825 ? 39.401 23.161 9.804 1.00 79.19 825 ARG A CA 1
ATOM 6619 C C . ARG A 1 825 ? 37.881 23.315 9.961 1.00 79.19 825 ARG A C 1
ATOM 6621 O O . ARG A 1 825 ? 37.371 23.074 11.051 1.00 79.19 825 ARG A O 1
ATOM 6628 N N . GLY A 1 826 ? 37.187 23.778 8.918 1.00 77.00 826 GLY A N 1
ATOM 6629 C CA . GLY A 1 826 ? 35.746 24.006 8.939 1.00 77.00 826 GLY A CA 1
ATOM 6630 C C . GLY A 1 826 ? 35.041 23.502 7.682 1.00 77.00 826 GLY A C 1
ATOM 6631 O O . GLY A 1 826 ? 35.617 23.494 6.591 1.00 77.00 826 GLY A O 1
ATOM 6632 N N . VAL A 1 827 ? 33.795 23.078 7.868 1.00 87.75 827 VAL A N 1
ATOM 6633 C CA . VAL A 1 827 ? 32.839 22.730 6.814 1.00 87.75 827 VAL A CA 1
ATOM 6634 C C . VAL A 1 827 ? 31.785 23.825 6.793 1.00 87.75 827 VAL A C 1
ATOM 6636 O O . VAL A 1 827 ? 31.212 24.119 7.837 1.00 87.75 827 VAL A O 1
ATOM 6639 N N . TYR A 1 828 ? 31.547 24.427 5.634 1.00 84.75 828 TYR A N 1
ATOM 6640 C CA . TYR A 1 828 ? 30.616 25.540 5.466 1.00 84.75 828 TYR A CA 1
ATOM 6641 C C . TYR A 1 828 ? 29.585 25.212 4.385 1.00 84.75 828 TYR A C 1
ATOM 6643 O O . TYR A 1 828 ? 29.873 24.450 3.457 1.00 84.75 828 TYR A O 1
ATOM 6651 N N . LEU A 1 829 ? 28.396 25.792 4.525 1.00 86.38 829 LEU A N 1
ATOM 6652 C CA . LEU A 1 829 ? 27.233 25.598 3.663 1.00 86.38 829 LEU A CA 1
ATOM 6653 C C . LEU A 1 829 ? 26.686 26.959 3.218 1.00 86.38 829 LEU A C 1
ATOM 6655 O O . LEU A 1 829 ? 26.675 27.918 3.996 1.00 86.38 829 LEU A O 1
ATOM 6659 N N . THR A 1 830 ? 26.207 27.022 1.983 1.00 82.75 830 THR A N 1
ATOM 6660 C CA . THR A 1 830 ? 25.587 28.198 1.356 1.00 82.75 830 THR A CA 1
ATOM 6661 C C . THR A 1 830 ? 24.402 27.741 0.508 1.00 82.75 830 THR A C 1
ATOM 6663 O O . THR A 1 830 ? 24.381 26.593 0.066 1.00 82.75 830 THR A O 1
ATOM 6666 N N . ASP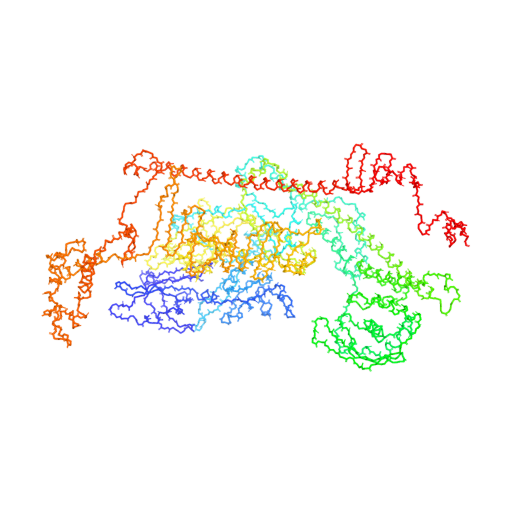 A 1 831 ? 23.428 28.620 0.306 1.00 82.06 831 ASP A N 1
ATOM 6667 C CA . ASP A 1 831 ? 22.299 28.485 -0.622 1.00 82.06 831 ASP A CA 1
ATOM 6668 C C . ASP A 1 831 ? 22.290 29.596 -1.691 1.00 82.06 831 ASP A C 1
ATOM 6670 O O . ASP A 1 831 ? 21.366 29.672 -2.493 1.00 82.06 831 ASP A O 1
ATOM 6674 N N . ASP A 1 832 ? 23.318 30.450 -1.701 1.00 78.56 832 ASP A N 1
ATOM 6675 C CA . ASP A 1 832 ? 23.420 31.665 -2.512 1.00 78.56 832 ASP A CA 1
ATOM 6676 C C . ASP A 1 832 ? 24.806 31.801 -3.172 1.00 78.56 832 ASP A C 1
ATOM 6678 O O . ASP A 1 832 ? 25.330 32.904 -3.356 1.00 78.56 832 ASP A O 1
ATOM 6682 N N . ASN A 1 833 ? 25.422 30.663 -3.520 1.00 80.19 833 ASN A N 1
ATOM 6683 C CA . ASN A 1 833 ? 26.703 30.587 -4.225 1.00 80.19 833 ASN A CA 1
ATOM 6684 C C . ASN A 1 833 ? 27.835 31.368 -3.526 1.00 80.19 833 ASN A C 1
ATOM 6686 O O . ASN A 1 833 ? 28.607 32.100 -4.151 1.00 80.19 833 ASN A O 1
ATOM 6690 N N . TRP A 1 834 ? 27.945 31.194 -2.206 1.00 79.06 834 TRP A N 1
ATOM 6691 C CA . TRP A 1 834 ? 28.948 31.824 -1.337 1.00 79.06 834 TRP A CA 1
ATOM 6692 C C . TRP A 1 834 ? 28.829 33.346 -1.202 1.00 79.06 834 TRP A C 1
ATOM 6694 O O . TRP A 1 834 ? 29.796 33.990 -0.777 1.00 79.06 834 TRP A O 1
ATOM 6704 N N . LEU A 1 835 ? 27.665 33.930 -1.506 1.00 74.62 835 LEU A N 1
ATOM 6705 C CA . LEU A 1 835 ? 27.375 35.314 -1.132 1.00 74.62 835 LEU A CA 1
ATOM 6706 C C . LEU A 1 835 ? 27.246 35.437 0.396 1.00 74.62 835 LEU A C 1
ATOM 6708 O O . LEU A 1 835 ? 27.804 36.365 0.988 1.00 74.62 835 LEU A O 1
ATOM 6712 N N . THR A 1 836 ? 26.594 34.466 1.042 1.00 70.12 836 THR A N 1
ATOM 6713 C CA . THR A 1 836 ? 26.535 34.298 2.496 1.00 70.12 836 THR A CA 1
ATOM 6714 C C . THR A 1 836 ? 26.782 32.840 2.910 1.00 70.12 836 THR A C 1
ATOM 6716 O O . THR A 1 836 ? 26.568 31.890 2.159 1.00 70.12 836 THR A O 1
ATOM 6719 N N . SER A 1 837 ? 27.294 32.643 4.128 1.00 77.12 837 SER A N 1
ATOM 6720 C CA . SER A 1 837 ? 27.415 31.312 4.738 1.00 77.12 837 SER A CA 1
ATOM 6721 C C . SER A 1 837 ? 26.211 31.101 5.648 1.00 77.12 837 SER A C 1
ATOM 6723 O O . SER A 1 837 ? 26.034 31.878 6.581 1.00 77.12 837 SER A O 1
ATOM 6725 N N . LYS A 1 838 ? 25.419 30.055 5.406 1.00 82.31 838 LYS A N 1
ATOM 6726 C CA . LYS A 1 838 ? 24.184 29.756 6.159 1.00 82.31 838 LYS A CA 1
ATOM 6727 C C . LYS A 1 838 ? 24.408 28.878 7.379 1.00 82.31 838 LYS A C 1
ATOM 6729 O O . LYS A 1 838 ? 23.718 28.997 8.389 1.00 82.31 838 LYS A O 1
ATOM 6734 N N . ALA A 1 839 ? 25.386 27.983 7.286 1.00 81.50 839 ALA A N 1
ATOM 6735 C CA . ALA A 1 839 ? 25.791 27.141 8.397 1.00 81.50 839 ALA A CA 1
ATOM 6736 C C . ALA A 1 839 ? 27.263 26.752 8.277 1.00 81.50 839 ALA A C 1
ATOM 6738 O O . ALA A 1 839 ? 27.832 26.702 7.183 1.00 81.50 839 ALA A O 1
ATOM 6739 N N . GLY A 1 840 ? 27.886 26.474 9.415 1.00 83.19 840 GLY A N 1
ATOM 6740 C CA . GLY A 1 840 ? 29.263 26.031 9.486 1.00 83.19 840 GLY A CA 1
ATOM 6741 C C . GLY A 1 840 ? 29.547 25.200 10.729 1.00 83.19 840 GLY A C 1
ATOM 6742 O O . GLY A 1 840 ? 29.007 25.443 11.807 1.00 83.19 840 GLY A O 1
ATOM 6743 N N . ILE A 1 841 ? 30.436 24.225 10.575 1.00 85.31 841 ILE A N 1
ATOM 6744 C CA . ILE A 1 841 ? 30.958 23.396 11.660 1.00 85.31 841 ILE A CA 1
ATOM 6745 C C . ILE A 1 841 ? 32.474 23.556 11.671 1.00 85.31 841 ILE A C 1
ATOM 6747 O O . ILE A 1 841 ? 33.131 23.306 10.661 1.00 85.31 841 ILE A O 1
ATOM 6751 N N . GLY A 1 842 ? 33.043 23.972 12.802 1.00 81.44 842 GLY A N 1
ATOM 6752 C CA . GLY A 1 842 ? 34.482 24.197 12.948 1.00 81.44 842 GLY A CA 1
ATOM 6753 C C . GLY A 1 842 ? 34.798 25.514 13.647 1.00 81.44 842 GLY A C 1
ATOM 6754 O O . GLY A 1 842 ? 34.060 25.942 14.529 1.00 81.44 842 GLY A O 1
ATOM 6755 N N . SER A 1 843 ? 35.919 26.145 13.283 1.00 78.81 843 SER A N 1
ATOM 6756 C CA . SER A 1 843 ? 36.308 27.433 13.865 1.00 78.81 843 SER A CA 1
ATOM 6757 C C . SER A 1 843 ? 35.530 28.583 13.230 1.00 78.81 843 SER A C 1
ATOM 6759 O O . SER A 1 843 ? 35.557 28.751 12.009 1.00 78.81 843 SER A O 1
ATOM 6761 N N . PHE A 1 844 ? 34.893 29.403 14.058 1.00 78.69 844 PHE A N 1
ATOM 6762 C CA . PHE A 1 844 ? 34.234 30.639 13.642 1.00 78.69 844 PHE A CA 1
ATOM 6763 C C . PHE A 1 844 ? 34.456 31.742 14.677 1.00 78.69 844 PHE A C 1
ATOM 6765 O O . PHE A 1 844 ? 34.864 31.486 15.813 1.00 78.69 844 PHE A O 1
ATOM 6772 N N . THR A 1 845 ? 34.203 32.982 14.266 1.00 76.06 845 THR A N 1
ATOM 6773 C CA . THR A 1 845 ? 34.242 34.155 15.141 1.00 76.06 845 THR A CA 1
ATOM 6774 C C . THR A 1 845 ? 32.817 34.641 15.357 1.00 76.06 845 THR A C 1
ATOM 6776 O O . THR A 1 845 ? 32.070 34.786 14.394 1.00 76.06 845 THR A O 1
ATOM 6779 N N . PHE A 1 846 ? 32.440 34.888 16.606 1.00 76.00 846 PHE A N 1
ATOM 6780 C CA . PHE A 1 846 ? 31.109 35.341 16.992 1.00 76.00 846 PHE A CA 1
ATOM 6781 C C . PHE A 1 846 ? 31.210 36.546 17.927 1.00 76.00 846 PHE A C 1
ATOM 6783 O O . PHE A 1 846 ? 32.233 36.771 18.576 1.00 76.00 846 PHE A O 1
ATOM 6790 N N . TRP A 1 847 ? 30.148 37.340 17.981 1.00 74.94 847 TRP A N 1
ATOM 6791 C CA . TRP A 1 847 ? 30.026 38.418 18.952 1.00 74.94 847 TRP A CA 1
ATOM 6792 C C . TRP A 1 847 ? 29.565 37.840 20.288 1.00 74.94 847 TRP A C 1
ATOM 6794 O O . TRP A 1 847 ? 28.478 37.271 20.368 1.00 74.94 847 TRP A O 1
ATOM 6804 N N . ASN A 1 848 ? 30.376 37.977 21.336 1.00 72.00 848 ASN A N 1
ATOM 6805 C CA . ASN A 1 848 ? 29.992 37.551 22.675 1.00 72.00 848 ASN A CA 1
ATOM 6806 C C . ASN A 1 848 ? 29.222 38.697 23.374 1.00 72.00 848 ASN A C 1
ATOM 6808 O O . ASN A 1 848 ? 29.829 39.732 23.671 1.00 72.00 848 ASN A O 1
ATOM 6812 N N . PRO A 1 849 ? 27.911 38.547 23.662 1.00 64.38 849 PRO A N 1
ATOM 6813 C CA . PRO A 1 849 ? 27.104 39.612 24.263 1.00 64.38 849 PRO A CA 1
ATOM 6814 C C . PRO A 1 849 ? 27.507 39.931 25.712 1.00 64.38 849 PRO A C 1
ATOM 6816 O O . PRO A 1 849 ? 27.289 41.055 26.161 1.00 64.38 849 PRO A O 1
ATOM 6819 N N . ARG A 1 850 ? 28.153 38.994 26.427 1.00 63.38 850 ARG A N 1
ATOM 6820 C CA . ARG A 1 850 ? 28.650 39.208 27.798 1.00 63.38 850 ARG A CA 1
ATOM 6821 C C . ARG A 1 850 ? 29.937 40.029 27.826 1.00 63.38 850 ARG A C 1
ATOM 6823 O O . ARG A 1 850 ? 30.079 40.921 28.654 1.00 63.38 850 ARG A O 1
ATOM 6830 N N . THR A 1 851 ? 30.885 39.744 26.930 1.00 71.81 851 THR A N 1
ATOM 6831 C CA . THR A 1 851 ? 32.176 40.461 26.884 1.00 71.81 851 THR A CA 1
ATOM 6832 C C . THR A 1 851 ? 32.165 41.666 25.941 1.00 71.81 851 THR A C 1
ATOM 6834 O O . THR A 1 851 ? 33.115 42.455 25.959 1.00 71.81 851 THR A O 1
ATOM 6837 N N . GLN A 1 852 ? 31.100 41.816 25.140 1.00 71.94 852 GLN A N 1
ATOM 6838 C CA . GLN A 1 852 ? 30.924 42.830 24.095 1.00 71.94 852 GLN A CA 1
ATOM 6839 C C . GLN A 1 852 ? 32.133 42.913 23.152 1.00 71.94 852 GLN A C 1
ATOM 6841 O O . GLN A 1 852 ? 32.637 43.993 22.827 1.00 71.94 852 GLN A O 1
ATOM 6846 N N . LYS A 1 853 ? 32.657 41.747 22.757 1.00 71.00 853 LYS A N 1
ATOM 6847 C CA . LYS A 1 853 ? 33.812 41.607 21.863 1.00 71.00 853 LYS A CA 1
ATOM 6848 C C . LYS A 1 853 ? 33.610 40.437 20.906 1.00 71.00 853 LYS A C 1
ATOM 6850 O O . LYS A 1 853 ? 32.895 39.486 21.207 1.00 71.00 853 LYS A O 1
ATOM 6855 N N . MET A 1 854 ? 34.281 40.506 19.757 1.00 68.31 854 MET A N 1
ATOM 6856 C CA . MET A 1 854 ? 34.391 39.368 18.844 1.00 68.31 854 MET A CA 1
ATOM 6857 C C . MET A 1 854 ? 35.351 38.331 19.433 1.00 68.31 854 MET A C 1
ATOM 6859 O O . MET A 1 854 ? 36.515 38.642 19.693 1.00 68.31 854 MET A O 1
ATOM 6863 N N . GLU A 1 855 ? 34.871 37.107 19.611 1.00 75.69 855 GLU A N 1
ATOM 6864 C CA . GLU A 1 855 ? 35.627 35.966 20.124 1.00 75.69 855 GLU A CA 1
ATOM 6865 C C . GLU A 1 855 ? 35.615 34.824 19.103 1.00 75.69 855 GLU A C 1
ATOM 6867 O O . GLU A 1 855 ? 34.669 34.675 18.333 1.00 75.69 855 GLU A O 1
ATOM 6872 N N . SER A 1 856 ? 36.680 34.019 19.066 1.00 74.44 856 SER A N 1
ATOM 6873 C CA . SER A 1 856 ? 36.768 32.846 18.187 1.00 74.44 856 SER A CA 1
ATOM 6874 C C . SER A 1 856 ? 36.623 31.563 18.997 1.00 74.44 856 SER A C 1
ATOM 6876 O O . SER A 1 856 ? 37.348 31.373 19.973 1.00 74.44 856 SER A O 1
ATOM 6878 N N . ALA A 1 857 ? 35.749 30.660 18.555 1.00 76.31 857 ALA A N 1
ATOM 6879 C CA . ALA A 1 857 ? 35.537 29.346 19.162 1.00 76.31 857 ALA A CA 1
ATOM 6880 C C . ALA A 1 857 ? 35.418 28.245 18.094 1.00 76.31 857 ALA A C 1
ATOM 6882 O O . ALA A 1 857 ? 35.390 28.523 16.894 1.00 76.31 857 ALA A O 1
ATOM 6883 N N . TYR A 1 858 ? 35.398 26.988 18.544 1.00 77.75 858 TYR A N 1
ATOM 6884 C CA . TYR A 1 858 ? 35.032 25.827 17.730 1.00 77.75 858 TYR A CA 1
ATOM 6885 C C . TYR A 1 858 ? 33.629 25.364 18.114 1.00 77.75 858 TYR A C 1
ATOM 6887 O O . TYR A 1 858 ? 33.350 25.211 19.300 1.00 77.75 858 TYR A O 1
ATOM 6895 N N . GLY A 1 859 ? 32.775 25.097 17.129 1.00 80.50 859 GLY A N 1
ATOM 6896 C CA . GLY A 1 859 ? 31.429 24.579 17.375 1.00 80.50 859 GLY A CA 1
ATOM 6897 C C . GLY A 1 859 ? 30.577 24.515 16.111 1.00 80.50 859 GLY A C 1
ATOM 6898 O O . GLY A 1 859 ? 31.112 24.420 15.004 1.00 80.50 859 GLY A O 1
ATOM 6899 N N . VAL A 1 860 ? 29.263 24.639 16.292 1.00 83.75 860 VAL A N 1
ATOM 6900 C CA . VAL A 1 860 ? 28.273 24.775 15.215 1.00 83.75 860 VAL A CA 1
ATOM 6901 C C . VAL A 1 860 ? 27.746 26.212 15.205 1.00 83.75 860 VAL A C 1
ATOM 6903 O O . VAL A 1 860 ? 27.358 26.725 16.252 1.00 83.75 860 VAL A O 1
ATOM 6906 N N . ILE A 1 861 ? 27.733 26.849 14.035 1.00 80.38 861 ILE A N 1
ATOM 6907 C CA . ILE A 1 861 ? 27.088 28.144 13.785 1.00 80.38 861 ILE A CA 1
ATOM 6908 C C . ILE A 1 861 ? 26.082 27.963 12.648 1.00 80.38 861 ILE A C 1
ATOM 6910 O O . ILE A 1 861 ? 26.434 27.420 11.603 1.00 80.38 861 ILE A O 1
ATOM 6914 N N . ALA A 1 862 ? 24.830 28.361 12.850 1.00 80.38 862 ALA A N 1
ATOM 6915 C CA . ALA A 1 862 ? 23.774 28.225 11.851 1.00 80.38 862 ALA A CA 1
ATOM 6916 C C . ALA A 1 862 ? 22.646 29.223 12.123 1.00 80.38 862 ALA A C 1
ATOM 6918 O O . ALA A 1 862 ? 22.392 29.550 13.282 1.00 80.38 862 ALA A O 1
ATOM 6919 N N . ASP A 1 863 ? 21.940 29.637 11.070 1.00 74.50 863 ASP A N 1
ATOM 6920 C CA . ASP A 1 863 ? 20.751 30.495 11.188 1.00 74.50 863 ASP A CA 1
ATOM 6921 C C . ASP A 1 863 ? 19.600 29.794 11.936 1.00 74.50 863 ASP A C 1
ATOM 6923 O O . ASP A 1 863 ? 18.799 30.438 12.612 1.00 74.50 863 ASP A O 1
ATOM 6927 N N . LYS A 1 864 ? 19.510 28.461 11.824 1.00 70.19 864 LYS A N 1
ATOM 6928 C CA . LYS A 1 864 ? 18.489 27.624 12.474 1.00 70.19 864 LYS A CA 1
ATOM 6929 C C . LYS A 1 864 ? 19.139 26.376 13.079 1.00 70.19 864 LYS A C 1
ATOM 6931 O O . LYS A 1 864 ? 19.879 25.677 12.390 1.00 70.19 864 LYS A O 1
ATOM 6936 N N . LEU A 1 865 ? 18.841 26.079 14.347 1.00 72.94 865 LEU A N 1
ATOM 6937 C CA . LEU A 1 865 ? 19.309 24.883 15.060 1.00 72.94 865 LEU A CA 1
ATOM 6938 C C . LEU A 1 865 ? 18.105 24.138 15.652 1.00 72.94 865 LEU A C 1
ATOM 6940 O O . LEU A 1 865 ? 17.420 24.665 16.524 1.00 72.94 865 LEU A O 1
ATOM 6944 N N . VAL A 1 866 ? 17.844 22.924 15.161 1.00 65.00 866 VAL A N 1
ATOM 6945 C CA . VAL A 1 866 ? 16.734 22.060 15.600 1.00 65.00 866 VAL A CA 1
ATOM 6946 C C . VAL A 1 866 ? 17.330 20.788 16.191 1.00 65.00 866 VAL A C 1
ATOM 6948 O O . VAL A 1 866 ? 18.124 20.115 15.539 1.00 65.00 866 VAL A O 1
ATOM 6951 N N . GLY A 1 867 ? 16.983 20.457 17.432 1.00 57.62 867 GLY A N 1
ATOM 6952 C CA . GLY A 1 867 ? 17.486 19.256 18.091 1.00 57.62 867 GLY A CA 1
ATOM 6953 C C . GLY A 1 867 ? 16.738 18.939 19.381 1.00 57.62 867 GLY A C 1
ATOM 6954 O O . GLY A 1 867 ? 16.224 19.835 20.044 1.00 57.62 867 GLY A O 1
ATOM 6955 N N . ASN A 1 868 ? 16.701 17.653 19.739 1.00 48.34 868 ASN A N 1
ATOM 6956 C CA . ASN A 1 868 ? 15.949 17.153 20.897 1.00 48.34 868 ASN A CA 1
ATOM 6957 C C . ASN A 1 868 ? 16.561 17.539 22.248 1.00 48.34 868 ASN A C 1
ATOM 6959 O O . ASN A 1 868 ? 15.859 17.578 23.256 1.00 48.34 868 ASN A O 1
ATOM 6963 N N . LEU A 1 869 ? 17.875 17.769 22.294 1.00 59.31 869 LEU A N 1
ATOM 6964 C CA . LEU A 1 869 ? 18.601 18.039 23.529 1.00 59.31 869 LEU A CA 1
ATOM 6965 C C . LEU A 1 869 ? 19.855 18.873 23.241 1.00 59.31 869 LEU A C 1
ATOM 6967 O O . LEU A 1 869 ? 20.692 18.475 22.433 1.00 59.31 869 LEU A O 1
ATOM 6971 N N . ILE A 1 870 ? 20.005 19.999 23.941 1.00 66.62 870 ILE A N 1
ATOM 6972 C CA . ILE A 1 870 ? 21.222 20.821 23.930 1.00 66.62 870 ILE A CA 1
ATOM 6973 C C . ILE A 1 870 ? 21.952 20.587 25.255 1.00 66.62 870 ILE A C 1
ATOM 6975 O O . ILE A 1 870 ? 21.465 20.978 26.313 1.00 66.62 870 ILE A O 1
ATOM 6979 N N . LEU A 1 871 ? 23.122 19.948 25.201 1.00 61.12 871 LEU A N 1
ATOM 6980 C CA . LEU A 1 871 ? 24.003 19.753 26.355 1.00 61.12 871 LEU A CA 1
ATOM 6981 C C . LEU A 1 871 ? 25.218 20.671 26.211 1.00 61.12 871 LEU A C 1
ATOM 6983 O O . LEU A 1 871 ? 26.049 20.460 25.331 1.00 61.12 871 LEU A O 1
ATOM 6987 N N . SER A 1 872 ? 25.325 21.682 27.071 1.00 60.06 872 SER A N 1
ATOM 6988 C CA . SER A 1 872 ? 26.473 22.594 27.112 1.00 60.06 872 SER A CA 1
ATOM 6989 C C . SER A 1 872 ? 26.878 22.880 28.556 1.00 60.06 872 SER A C 1
ATOM 6991 O O . SER A 1 872 ? 26.019 22.990 29.427 1.00 60.06 872 SER A O 1
ATOM 6993 N N . GLU A 1 873 ? 28.182 23.025 28.799 1.00 57.91 873 GLU A N 1
ATOM 6994 C CA . GLU A 1 873 ? 28.725 23.469 30.092 1.00 57.91 873 GLU A CA 1
ATOM 6995 C C . GLU A 1 873 ? 28.353 24.933 30.384 1.00 57.91 873 GLU A C 1
ATOM 6997 O O . GLU A 1 873 ? 28.104 25.293 31.529 1.00 57.91 873 GLU A O 1
ATOM 7002 N N . ASN A 1 874 ? 28.244 25.760 29.337 1.00 60.31 874 ASN A N 1
ATOM 7003 C CA . ASN A 1 874 ? 27.755 27.135 29.408 1.00 60.31 874 ASN A CA 1
ATOM 7004 C C . ASN A 1 874 ? 26.595 27.302 28.416 1.00 60.31 874 ASN A C 1
ATOM 7006 O O . ASN A 1 874 ? 26.805 27.246 27.201 1.00 60.31 874 ASN A O 1
ATOM 7010 N N . VAL A 1 875 ? 25.371 27.484 28.914 1.00 66.38 875 VAL A N 1
ATOM 7011 C CA . VAL A 1 875 ? 24.191 27.790 28.089 1.00 66.38 875 VAL A CA 1
ATOM 7012 C C . VAL A 1 875 ? 23.994 29.302 28.077 1.00 66.38 875 VAL A C 1
ATOM 7014 O O . VAL A 1 875 ? 24.014 29.932 29.129 1.00 66.38 875 VAL A O 1
ATOM 7017 N N . GLY A 1 876 ? 23.837 29.878 26.887 1.00 67.94 876 GLY A N 1
ATOM 7018 C CA . GLY A 1 876 ? 23.514 31.287 26.691 1.00 67.94 876 GLY A CA 1
ATOM 7019 C C . GLY A 1 876 ? 22.535 31.416 25.534 1.00 67.94 876 GLY A C 1
ATOM 7020 O O . GLY A 1 876 ? 22.941 31.286 24.382 1.00 67.94 876 GLY A O 1
ATOM 7021 N N . ILE A 1 877 ? 21.254 31.622 25.837 1.00 76.00 877 ILE A N 1
ATOM 7022 C CA . ILE A 1 877 ? 20.216 31.880 24.831 1.00 76.00 877 ILE A CA 1
ATOM 7023 C C . ILE A 1 877 ? 19.840 33.352 24.940 1.00 76.00 877 ILE A C 1
ATOM 7025 O O . ILE A 1 877 ? 19.350 33.784 25.982 1.00 76.00 877 ILE A O 1
ATOM 7029 N N . TYR A 1 878 ? 20.088 34.095 23.862 1.00 71.56 878 TYR A N 1
ATOM 7030 C CA . TYR A 1 878 ? 19.844 35.530 23.759 1.00 71.56 878 TYR A CA 1
ATOM 7031 C C . TYR A 1 878 ? 19.069 35.809 22.477 1.00 71.56 878 TYR A C 1
ATOM 7033 O O . TYR A 1 878 ? 19.371 35.232 21.431 1.00 71.56 878 TYR A O 1
ATOM 7041 N N . ASN A 1 879 ? 18.103 36.715 22.543 1.00 71.31 879 ASN A N 1
ATOM 7042 C CA . ASN A 1 879 ? 17.456 37.272 21.363 1.00 71.31 879 ASN A CA 1
ATOM 7043 C C . ASN A 1 879 ? 17.893 38.727 21.137 1.00 71.31 879 ASN A C 1
ATOM 7045 O O . ASN A 1 879 ? 18.443 39.363 22.031 1.00 71.31 879 ASN A O 1
ATOM 7049 N N . GLU A 1 880 ? 17.628 39.263 19.944 1.00 60.03 880 GLU A N 1
ATOM 7050 C CA . GLU A 1 880 ? 18.137 40.570 19.490 1.00 60.03 880 GLU A CA 1
ATOM 7051 C C . GLU A 1 880 ? 17.805 41.738 20.446 1.00 60.03 880 GLU A C 1
ATOM 7053 O O . GLU A 1 880 ? 18.604 42.659 20.592 1.00 60.03 880 GLU A O 1
ATOM 7058 N N . ASN A 1 881 ? 16.690 41.644 21.184 1.00 62.66 881 ASN A N 1
ATOM 7059 C CA . ASN A 1 881 ? 16.238 42.657 22.148 1.00 62.66 881 ASN A CA 1
ATOM 7060 C C . ASN A 1 881 ? 16.494 42.291 23.628 1.00 62.66 881 ASN A C 1
ATOM 7062 O O . ASN A 1 881 ? 16.027 43.002 24.514 1.00 62.66 881 ASN A O 1
ATOM 7066 N N . ASN A 1 882 ? 17.181 41.177 23.920 1.00 60.16 882 ASN A N 1
ATOM 7067 C CA . ASN A 1 882 ? 17.341 40.596 25.268 1.00 60.16 882 ASN A CA 1
ATOM 7068 C C . ASN A 1 882 ? 16.018 40.399 26.044 1.00 60.16 882 ASN A C 1
ATOM 7070 O O . ASN A 1 882 ? 16.006 40.335 27.276 1.00 60.16 882 ASN A O 1
ATOM 7074 N N . SER A 1 883 ? 14.890 40.293 25.338 1.00 64.25 883 SER A N 1
ATOM 7075 C CA . SER A 1 883 ? 13.577 40.060 25.941 1.00 64.25 883 SER A CA 1
ATOM 7076 C C . SER A 1 883 ? 13.420 38.638 26.478 1.00 64.25 883 SER A C 1
ATOM 7078 O O . SER A 1 883 ? 12.540 38.400 27.298 1.00 64.25 883 SER A O 1
ATOM 7080 N N . ILE A 1 884 ? 14.273 37.702 26.050 1.00 68.50 884 ILE A N 1
ATOM 7081 C CA . ILE A 1 884 ? 14.415 36.365 26.629 1.00 68.50 884 ILE A CA 1
ATOM 7082 C C . ILE A 1 884 ? 15.910 36.090 26.785 1.00 68.50 884 ILE A C 1
ATOM 7084 O O . ILE A 1 884 ? 16.644 36.055 25.800 1.00 68.50 884 ILE A O 1
ATOM 7088 N N . THR A 1 885 ? 16.350 35.898 28.027 1.00 68.44 885 THR A N 1
ATOM 7089 C CA . THR A 1 885 ? 17.736 35.554 28.361 1.00 68.44 885 THR A CA 1
ATOM 7090 C C . THR A 1 885 ? 17.755 34.311 29.245 1.00 68.44 885 THR A C 1
ATOM 7092 O O . THR A 1 885 ? 17.160 34.325 30.323 1.00 68.44 885 THR A O 1
ATOM 7095 N N . LEU A 1 886 ? 18.433 33.247 28.803 1.00 72.25 886 LEU A N 1
ATOM 7096 C CA . LEU A 1 886 ? 18.748 32.072 29.624 1.00 72.25 886 LEU A CA 1
ATOM 7097 C C . LEU A 1 886 ? 20.258 31.954 29.753 1.00 72.25 886 LEU A C 1
ATOM 7099 O O . LEU A 1 886 ? 20.946 31.780 28.744 1.00 72.25 886 LEU A O 1
ATOM 7103 N N . ASP A 1 887 ? 20.760 32.017 30.978 1.00 70.81 887 ASP A N 1
ATOM 7104 C CA . ASP A 1 887 ? 22.184 31.900 31.236 1.00 70.81 887 ASP A CA 1
ATOM 7105 C C . ASP A 1 887 ? 22.510 31.224 32.580 1.00 70.81 887 ASP A C 1
ATOM 7107 O O . ASP A 1 887 ? 21.652 30.578 33.185 1.00 70.81 887 ASP A O 1
ATOM 7111 N N . SER A 1 888 ? 23.769 31.319 33.027 1.00 60.03 888 SER A N 1
ATOM 7112 C CA . SER A 1 888 ? 24.243 30.719 34.284 1.00 60.03 888 SER A CA 1
ATOM 7113 C C . SER A 1 888 ? 23.460 31.148 35.531 1.00 60.03 888 SER A C 1
ATOM 7115 O O . SER A 1 888 ? 23.486 30.420 36.523 1.00 60.03 888 SER A O 1
ATOM 7117 N N . ASP A 1 889 ? 22.779 32.296 35.483 1.00 57.16 889 ASP A N 1
ATOM 7118 C CA . ASP A 1 889 ? 22.074 32.883 36.623 1.00 57.16 889 ASP A CA 1
ATOM 7119 C C . ASP A 1 889 ? 20.564 32.585 36.598 1.00 57.16 889 ASP A C 1
ATOM 7121 O O . ASP A 1 889 ? 19.883 32.799 37.603 1.00 57.16 889 ASP A O 1
ATOM 7125 N N . GLY A 1 890 ? 20.042 32.035 35.492 1.00 65.69 890 GLY A N 1
ATOM 7126 C CA . GLY A 1 890 ? 18.660 31.575 35.354 1.00 65.69 890 GLY A CA 1
ATOM 7127 C C . GLY A 1 890 ? 17.954 32.086 34.094 1.00 65.69 890 GLY A C 1
ATOM 7128 O O . GLY A 1 890 ? 18.591 32.416 33.095 1.00 65.69 890 GLY A O 1
ATOM 7129 N N . LEU A 1 891 ? 16.617 32.130 34.126 1.00 71.75 891 LEU A N 1
ATOM 7130 C CA . LEU A 1 891 ? 15.767 32.579 33.013 1.00 71.75 891 LEU A CA 1
ATOM 7131 C C . LEU A 1 891 ? 15.170 33.952 33.331 1.00 71.75 891 LEU A C 1
ATOM 7133 O O . LEU A 1 891 ? 14.544 34.113 34.375 1.00 71.75 891 LEU A O 1
ATOM 7137 N N . THR A 1 892 ? 15.325 34.923 32.428 1.00 65.31 892 THR A N 1
ATOM 7138 C CA . THR A 1 892 ? 14.702 36.255 32.522 1.00 65.31 892 THR A CA 1
ATOM 7139 C C . THR A 1 892 ? 13.918 36.566 31.245 1.00 65.31 892 THR A C 1
ATOM 7141 O O . THR A 1 892 ? 14.456 36.450 30.144 1.00 65.31 892 THR A O 1
ATOM 7144 N N . ILE A 1 893 ? 12.659 36.983 31.395 1.00 72.44 893 ILE A N 1
ATOM 7145 C CA . ILE A 1 893 ? 11.781 37.439 30.312 1.00 72.44 893 ILE A CA 1
ATOM 7146 C C . ILE A 1 893 ? 11.356 38.878 30.597 1.00 72.44 893 ILE A C 1
ATOM 7148 O O . ILE A 1 893 ? 10.814 39.172 31.667 1.00 72.44 893 ILE A O 1
ATOM 7152 N N . THR A 1 894 ? 11.573 39.773 29.636 1.00 65.19 894 THR A N 1
ATOM 7153 C CA . THR A 1 894 ? 11.212 41.191 29.744 1.00 65.19 894 THR A CA 1
ATOM 7154 C C . THR A 1 894 ? 10.273 41.628 28.621 1.00 65.19 894 THR A C 1
ATOM 7156 O O . THR A 1 894 ? 10.310 41.095 27.515 1.00 65.19 894 THR A O 1
ATOM 7159 N N . SER A 1 895 ? 9.394 42.587 28.912 1.00 59.72 895 SER A N 1
ATOM 7160 C CA . SER A 1 895 ? 8.569 43.288 27.924 1.00 59.72 895 SER A CA 1
ATOM 7161 C C . SER A 1 895 ? 9.127 44.684 27.707 1.00 59.72 895 SER A C 1
ATOM 7163 O O . SER A 1 895 ? 9.358 45.418 28.672 1.00 59.72 895 SER A O 1
ATOM 7165 N N . VAL A 1 896 ? 9.255 45.074 26.443 1.00 55.44 896 VAL A N 1
ATOM 7166 C CA . VAL A 1 896 ? 9.610 46.436 26.043 1.00 55.44 896 VAL A CA 1
ATOM 7167 C C . VAL A 1 896 ? 8.317 47.246 25.943 1.00 55.44 896 VAL A C 1
ATOM 7169 O O . VAL A 1 896 ? 7.434 46.892 25.162 1.00 55.44 896 VAL A O 1
ATOM 7172 N N . SER A 1 897 ? 8.164 48.318 26.728 1.00 49.47 897 SER A N 1
ATOM 7173 C CA . SER A 1 897 ? 7.103 49.290 26.441 1.00 49.47 897 SER A CA 1
ATOM 7174 C C . SER A 1 897 ? 7.568 50.216 25.316 1.00 49.47 897 SER A C 1
ATOM 7176 O O . SER A 1 897 ? 8.700 50.699 25.325 1.00 49.47 897 SER A O 1
ATOM 7178 N N . ASN A 1 898 ? 6.686 50.495 24.355 1.00 51.44 898 ASN A N 1
ATOM 7179 C CA . ASN A 1 898 ? 6.982 51.340 23.189 1.00 51.44 898 ASN A CA 1
ATOM 7180 C C . ASN A 1 898 ? 7.295 52.811 23.525 1.00 51.44 898 ASN A C 1
ATOM 7182 O O . ASN A 1 898 ? 7.459 53.606 22.605 1.00 51.44 898 ASN A O 1
ATOM 7186 N N . ASP A 1 899 ? 7.351 53.189 24.806 1.00 48.06 899 ASP A N 1
ATOM 7187 C CA . ASP A 1 899 ? 7.313 54.595 25.200 1.00 48.06 899 ASP A CA 1
ATOM 7188 C C . ASP A 1 899 ? 8.499 55.089 26.035 1.00 48.06 899 ASP A C 1
ATOM 7190 O O . ASP A 1 899 ? 8.458 56.261 26.378 1.00 48.06 899 ASP A O 1
ATOM 7194 N N . ASN A 1 900 ? 9.545 54.296 26.365 1.00 47.75 900 ASN A N 1
ATOM 7195 C CA . ASN A 1 900 ? 10.769 54.838 27.021 1.00 47.75 900 ASN A CA 1
ATOM 7196 C C . ASN A 1 900 ? 12.008 53.903 27.177 1.00 47.75 900 ASN A C 1
ATOM 7198 O O . ASN A 1 900 ? 12.809 54.149 28.077 1.00 47.75 900 ASN A O 1
ATOM 7202 N N . ASP A 1 901 ? 12.219 52.847 26.374 1.00 48.12 901 ASP A N 1
ATOM 7203 C CA . ASP A 1 901 ? 13.361 51.901 26.560 1.00 48.12 901 ASP A CA 1
ATOM 7204 C C . ASP A 1 901 ? 13.462 51.307 27.991 1.00 48.12 901 ASP A C 1
ATOM 7206 O O . ASP A 1 901 ? 14.525 50.896 28.463 1.00 48.12 901 ASP A O 1
ATOM 7210 N N . LEU A 1 902 ? 12.343 51.259 28.722 1.00 48.44 902 LEU A N 1
ATOM 7211 C CA . LEU A 1 902 ? 12.266 50.643 30.044 1.00 48.44 902 LEU A CA 1
ATOM 7212 C C . LEU A 1 902 ? 11.806 49.193 29.879 1.00 48.44 902 LEU A C 1
ATOM 7214 O O . LEU A 1 902 ? 10.639 48.928 29.590 1.00 48.44 902 LEU A O 1
ATOM 7218 N N . ASN A 1 903 ? 12.737 48.256 30.066 1.00 50.25 903 ASN A N 1
ATOM 7219 C CA . ASN A 1 903 ? 12.445 46.826 30.112 1.00 50.25 903 ASN A CA 1
ATOM 7220 C C . ASN A 1 903 ? 11.729 46.491 31.423 1.00 50.25 903 ASN A C 1
ATOM 7222 O O . ASN A 1 903 ? 12.299 46.629 32.506 1.00 50.25 903 ASN A O 1
ATOM 7226 N N . TYR A 1 904 ? 10.486 46.023 31.332 1.00 54.75 904 TYR A N 1
ATOM 7227 C CA . TYR A 1 904 ? 9.759 45.495 32.483 1.00 54.75 904 TYR A CA 1
ATOM 7228 C C . TYR A 1 904 ? 10.016 43.996 32.588 1.00 54.75 904 TYR A C 1
ATOM 7230 O O . TYR A 1 904 ? 9.727 43.258 31.647 1.00 54.75 904 TYR A O 1
ATOM 7238 N N . ASN A 1 905 ? 10.529 43.530 33.728 1.00 52.22 905 ASN A N 1
ATOM 7239 C CA . ASN A 1 905 ? 10.645 42.098 34.002 1.00 52.22 905 ASN A CA 1
ATOM 7240 C C . ASN A 1 905 ? 9.240 41.497 34.104 1.00 52.22 905 ASN A C 1
ATOM 7242 O O . ASN A 1 905 ? 8.495 41.805 35.032 1.00 52.22 905 ASN A O 1
ATOM 7246 N N . LEU A 1 906 ? 8.884 40.653 33.139 1.00 54.22 906 LEU A N 1
ATOM 7247 C CA . LEU A 1 906 ? 7.632 39.905 33.151 1.00 54.22 906 LEU A CA 1
ATOM 7248 C C . LEU A 1 906 ? 7.768 38.634 33.986 1.00 54.22 906 LEU A C 1
ATOM 7250 O O . LEU A 1 906 ? 6.810 38.221 34.636 1.00 54.22 906 LEU A O 1
ATOM 7254 N N . PHE A 1 907 ? 8.945 38.003 33.945 1.00 50.72 907 PHE A N 1
ATOM 7255 C CA . PHE A 1 907 ? 9.166 36.705 34.567 1.00 50.72 907 PHE A CA 1
ATOM 7256 C C . PHE A 1 907 ? 10.656 36.428 34.794 1.00 50.72 907 PHE A C 1
ATOM 7258 O O . PHE A 1 907 ? 11.458 36.598 33.878 1.00 50.72 907 PHE A O 1
ATOM 7265 N N . THR A 1 908 ? 11.017 35.961 35.990 1.00 51.53 908 THR A N 1
ATOM 7266 C CA . THR A 1 908 ? 12.404 35.646 36.361 1.00 51.53 908 THR A CA 1
ATOM 7267 C C . THR A 1 908 ? 12.441 34.382 37.226 1.00 51.53 908 THR A C 1
ATOM 7269 O O . THR A 1 908 ? 11.679 34.286 38.183 1.00 51.53 908 THR A O 1
ATOM 7272 N N . ILE A 1 909 ? 13.330 33.432 36.917 1.00 54.16 909 ILE A N 1
ATOM 7273 C CA . ILE A 1 909 ? 13.644 32.255 37.752 1.00 54.16 909 ILE A CA 1
ATOM 7274 C C . ILE A 1 909 ? 15.153 32.244 38.009 1.00 54.16 909 ILE A C 1
ATOM 7276 O O . ILE A 1 909 ? 15.911 32.216 37.039 1.00 54.16 909 ILE A O 1
ATOM 7280 N N . ARG A 1 910 ? 15.597 32.236 39.277 1.00 50.69 910 ARG A N 1
ATOM 7281 C CA . ARG A 1 910 ? 17.022 32.207 39.676 1.00 50.69 910 ARG A CA 1
ATOM 7282 C C . ARG A 1 910 ? 17.270 31.273 40.870 1.00 50.69 910 ARG A C 1
ATOM 7284 O O . ARG A 1 910 ? 16.336 30.763 41.478 1.00 50.69 910 ARG A O 1
ATOM 7291 N N . LYS A 1 911 ? 18.542 30.992 41.168 1.00 41.88 911 LYS A N 1
ATOM 7292 C CA . LYS A 1 911 ? 18.986 30.083 42.243 1.00 41.88 911 LYS A CA 1
ATOM 7293 C C . LYS A 1 911 ? 19.224 30.849 43.561 1.00 41.88 911 LYS A C 1
ATOM 7295 O O . LYS A 1 911 ? 19.939 31.843 43.551 1.00 41.88 911 LYS A O 1
ATOM 7300 N N . HIS A 1 912 ? 18.679 30.358 44.681 1.00 45.28 912 HIS A N 1
ATOM 7301 C CA . HIS A 1 912 ? 18.650 31.044 45.989 1.00 45.28 912 HIS A CA 1
ATOM 7302 C C . HIS A 1 912 ? 19.929 30.897 46.849 1.00 45.28 912 HIS A C 1
ATOM 7304 O O . HIS A 1 912 ? 20.479 29.796 46.954 1.00 45.28 912 HIS A O 1
ATOM 7310 N N . VAL A 1 913 ? 20.327 31.979 47.543 1.00 48.81 913 VAL A N 1
ATOM 7311 C CA . VAL A 1 913 ? 21.309 32.038 48.655 1.00 48.81 913 VAL A CA 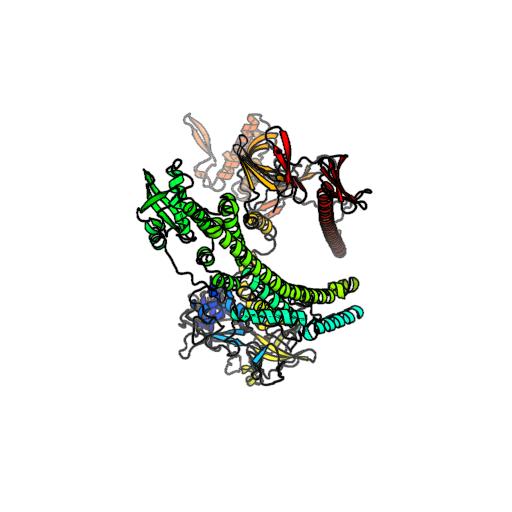1
ATOM 7312 C C . VAL A 1 913 ? 20.844 33.114 49.668 1.00 48.81 913 VAL A C 1
ATOM 7314 O O . VAL A 1 913 ? 20.494 34.208 49.242 1.00 48.81 913 VAL A O 1
ATOM 7317 N N . LEU A 1 914 ? 20.807 32.818 50.981 1.00 48.88 914 LEU A N 1
ATOM 7318 C CA . LEU A 1 914 ? 20.443 33.781 52.051 1.00 48.88 914 LEU A CA 1
ATOM 7319 C C . LEU A 1 914 ? 21.577 34.793 52.317 1.00 48.88 914 LEU A C 1
ATOM 7321 O O . LEU A 1 914 ? 22.746 34.429 52.205 1.00 48.88 914 LEU A O 1
ATOM 7325 N N . SER A 1 915 ? 21.255 36.019 52.756 1.00 57.38 915 SER A N 1
ATOM 7326 C CA . SER A 1 915 ? 22.254 36.948 53.319 1.00 57.38 915 SER A CA 1
ATOM 7327 C C . SER A 1 915 ? 22.662 36.539 54.743 1.00 57.38 915 SER A C 1
ATOM 7329 O O . SER A 1 915 ? 21.865 35.943 55.474 1.00 57.38 915 SER A O 1
ATOM 7331 N N . GLU A 1 916 ? 23.891 36.871 55.162 1.00 60.62 916 GLU A N 1
ATOM 7332 C CA . GLU A 1 916 ? 24.433 36.433 56.461 1.00 60.62 916 GLU A CA 1
ATOM 7333 C C . GLU A 1 916 ? 23.591 36.926 57.658 1.00 60.62 916 GLU A C 1
ATOM 7335 O O . GLU A 1 916 ? 23.278 36.137 58.554 1.00 60.62 916 GLU A O 1
ATOM 7340 N N . SER A 1 917 ? 23.124 38.184 57.643 1.00 68.44 917 SER A N 1
ATOM 7341 C CA . SER A 1 917 ? 22.245 38.744 58.689 1.00 68.44 917 SER A CA 1
ATOM 7342 C C . SER A 1 917 ? 20.868 38.071 58.737 1.00 68.44 917 SER A C 1
ATOM 7344 O O . SER A 1 917 ? 20.334 37.812 59.819 1.00 68.44 917 SER A O 1
ATOM 7346 N N . ALA A 1 918 ? 20.272 37.762 57.579 1.00 63.84 918 ALA A N 1
ATOM 7347 C CA . ALA A 1 918 ? 18.953 37.130 57.518 1.00 63.84 918 ALA A CA 1
ATOM 7348 C C . ALA A 1 918 ? 19.005 35.678 58.012 1.00 63.84 918 ALA A C 1
ATOM 7350 O O . ALA A 1 918 ? 18.152 35.259 58.798 1.00 63.84 918 ALA A O 1
ATOM 7351 N N . GLN A 1 919 ? 20.050 34.940 57.626 1.00 73.06 919 GLN A N 1
ATOM 7352 C CA . GLN A 1 919 ? 20.277 33.580 58.106 1.00 73.06 919 GLN A CA 1
ATOM 7353 C C . GLN A 1 919 ? 20.570 33.556 59.615 1.00 73.06 919 GLN A C 1
ATOM 7355 O O . GLN A 1 919 ? 20.052 32.698 60.335 1.00 73.06 919 GLN A O 1
ATOM 7360 N N . ALA A 1 920 ? 21.325 34.535 60.129 1.00 77.44 920 ALA A N 1
ATOM 7361 C CA . ALA A 1 920 ? 21.562 34.681 61.565 1.00 77.44 920 ALA A CA 1
ATOM 7362 C C . ALA A 1 920 ? 20.262 34.981 62.338 1.00 77.44 920 ALA A C 1
ATOM 7364 O O . ALA A 1 920 ? 20.005 34.353 63.367 1.00 77.44 920 ALA A O 1
ATOM 7365 N N . ASN A 1 921 ? 19.397 35.865 61.824 1.00 78.50 921 ASN A N 1
ATOM 7366 C CA . ASN A 1 921 ? 18.089 36.178 62.416 1.00 78.50 921 ASN A CA 1
ATOM 7367 C C . ASN A 1 921 ? 17.139 34.970 62.458 1.00 78.50 921 ASN A C 1
ATOM 7369 O O . ASN A 1 921 ? 16.432 34.753 63.452 1.00 78.50 921 ASN A O 1
ATOM 7373 N N . GLU A 1 922 ? 17.131 34.150 61.407 1.00 78.50 922 GLU A N 1
ATOM 7374 C CA . GLU A 1 922 ? 16.365 32.904 61.389 1.00 78.50 922 GLU A CA 1
ATOM 7375 C C . GLU A 1 922 ? 16.886 31.920 62.448 1.00 78.50 922 GLU A C 1
ATOM 7377 O O . GLU A 1 922 ? 16.104 31.337 63.207 1.00 78.50 922 GLU A O 1
ATOM 7382 N N . TYR A 1 923 ? 18.210 31.782 62.569 1.00 82.69 923 TYR A N 1
ATOM 7383 C CA . TYR A 1 923 ? 18.828 30.948 63.597 1.00 82.69 923 TYR A CA 1
ATOM 7384 C C . TYR A 1 923 ? 18.532 31.437 65.013 1.00 82.69 923 TYR A C 1
ATOM 7386 O O . TYR A 1 923 ? 18.183 30.609 65.854 1.00 82.69 923 TYR A O 1
ATOM 7394 N N . VAL A 1 924 ? 18.562 32.747 65.280 1.00 82.31 924 VAL A N 1
ATOM 7395 C CA . VAL A 1 924 ? 18.129 33.315 66.571 1.00 82.31 924 VAL A CA 1
ATOM 7396 C C . VAL A 1 924 ? 16.680 32.928 66.862 1.00 82.31 924 VAL A C 1
ATOM 7398 O O . VAL A 1 924 ? 16.385 32.384 67.927 1.00 82.31 924 VAL A O 1
ATOM 7401 N N . SER A 1 925 ? 15.780 33.134 65.897 1.00 81.12 925 SER A N 1
ATOM 7402 C CA . SER A 1 925 ? 14.354 32.813 66.044 1.00 81.12 925 SER A CA 1
ATOM 7403 C C . SER A 1 925 ? 14.132 31.326 66.338 1.00 81.12 925 SER A C 1
ATOM 7405 O O . SER A 1 925 ? 13.320 30.957 67.191 1.00 81.12 925 SER A O 1
ATOM 7407 N N . ARG A 1 926 ? 14.895 30.455 65.669 1.00 81.31 926 ARG A N 1
ATOM 7408 C CA . ARG A 1 926 ? 14.864 29.006 65.881 1.00 81.31 926 ARG A CA 1
ATOM 7409 C C . ARG A 1 926 ? 15.404 28.607 67.253 1.00 81.31 926 ARG A C 1
ATOM 7411 O O . ARG A 1 926 ? 14.784 27.784 67.918 1.00 81.31 926 ARG A O 1
ATOM 7418 N N . LEU A 1 927 ? 16.508 29.200 67.699 1.00 83.75 927 LEU A N 1
ATOM 7419 C CA . LEU A 1 927 ? 17.104 28.937 69.013 1.00 83.75 927 LEU A CA 1
ATOM 7420 C C . LEU A 1 927 ? 16.203 29.397 70.167 1.00 83.75 927 LEU A C 1
ATOM 7422 O O . LEU A 1 927 ? 16.134 28.710 71.186 1.00 83.75 927 LEU A O 1
ATOM 7426 N N . ILE A 1 928 ? 15.481 30.511 70.002 1.00 84.38 928 ILE A N 1
ATOM 7427 C CA . ILE A 1 928 ? 14.459 30.964 70.959 1.00 84.38 928 ILE A CA 1
ATOM 7428 C C . ILE A 1 928 ? 13.299 29.967 71.004 1.00 84.38 928 ILE A C 1
ATOM 7430 O O . ILE A 1 928 ? 12.908 29.517 72.080 1.00 84.38 928 ILE A O 1
ATOM 7434 N N . ARG A 1 929 ? 12.775 29.567 69.837 1.00 81.81 929 ARG A N 1
ATOM 7435 C CA . ARG A 1 929 ? 11.688 28.579 69.745 1.00 81.81 929 ARG A CA 1
ATOM 7436 C C . ARG A 1 929 ? 12.064 27.244 70.388 1.00 81.81 929 ARG A C 1
ATOM 7438 O O . ARG A 1 929 ? 11.225 26.604 71.015 1.00 81.81 929 ARG A O 1
ATOM 7445 N N . ASP A 1 930 ? 13.319 26.838 70.238 1.00 79.44 930 ASP A N 1
ATOM 7446 C CA . ASP A 1 930 ? 13.843 25.591 70.784 1.00 79.44 930 ASP A CA 1
ATOM 7447 C C . ASP A 1 930 ? 14.223 25.702 72.278 1.00 79.44 930 ASP A C 1
ATOM 7449 O O . ASP A 1 930 ? 14.649 24.713 72.875 1.00 79.44 930 ASP A O 1
ATOM 7453 N N . GLY A 1 931 ? 14.035 26.878 72.894 1.00 77.88 931 GLY A N 1
ATOM 7454 C CA . GLY A 1 931 ? 14.276 27.140 74.315 1.00 77.88 931 GLY A CA 1
ATOM 7455 C C . GLY A 1 931 ? 15.753 27.242 74.703 1.00 77.88 931 GLY A C 1
ATOM 7456 O O . GLY A 1 931 ? 16.072 27.179 75.889 1.00 77.88 931 GLY A O 1
ATOM 7457 N N . ILE A 1 932 ? 16.649 27.368 73.720 1.00 82.94 932 ILE A N 1
ATOM 7458 C CA . ILE A 1 932 ? 18.105 27.451 73.911 1.00 82.94 932 ILE A CA 1
ATOM 7459 C C . ILE A 1 932 ? 18.519 28.897 74.203 1.00 82.94 932 ILE A C 1
ATOM 7461 O O . ILE A 1 932 ? 19.378 29.138 75.049 1.00 82.94 932 ILE A O 1
ATOM 7465 N N . LEU A 1 933 ? 17.873 29.865 73.547 1.00 83.25 933 LEU A N 1
ATOM 7466 C CA . LEU A 1 933 ? 17.972 31.280 73.897 1.00 83.25 933 LEU A CA 1
ATOM 7467 C C . LEU A 1 933 ? 16.736 31.726 74.697 1.00 83.25 933 LEU A C 1
ATOM 7469 O O . LEU A 1 933 ? 15.624 31.281 74.401 1.00 83.25 933 LEU A O 1
ATOM 7473 N N . PRO A 1 934 ? 16.891 32.624 75.687 1.00 77.38 934 PRO A N 1
ATOM 7474 C CA . PRO A 1 934 ? 15.760 33.281 76.335 1.00 77.38 934 PRO A CA 1
ATOM 7475 C C . PRO A 1 934 ? 14.848 33.988 75.321 1.00 77.38 934 PRO A C 1
ATOM 7477 O O . PRO A 1 934 ? 15.334 34.618 74.388 1.00 77.38 934 PRO A O 1
ATOM 7480 N N . GLU A 1 935 ? 13.532 34.006 75.557 1.00 76.69 935 GLU A N 1
ATOM 7481 C CA . GLU A 1 935 ? 12.576 34.753 74.708 1.00 76.69 935 GLU A CA 1
ATOM 7482 C C . GLU A 1 935 ? 12.877 36.259 74.617 1.00 76.69 935 GLU A C 1
ATOM 7484 O O . GLU A 1 935 ? 12.420 36.938 73.704 1.00 76.69 935 GLU A O 1
ATOM 7489 N N . THR A 1 936 ? 13.648 36.794 75.566 1.00 74.94 936 THR A N 1
ATOM 7490 C CA . THR A 1 936 ? 14.078 38.196 75.591 1.00 74.94 936 THR A CA 1
ATOM 7491 C C . THR A 1 936 ? 15.365 38.461 74.809 1.00 74.94 936 THR A C 1
ATOM 7493 O O . THR A 1 936 ? 15.821 39.603 74.790 1.00 74.94 936 THR A O 1
ATOM 7496 N N . SER A 1 937 ? 15.995 37.441 74.220 1.00 77.50 937 SER A N 1
ATOM 7497 C CA . SER A 1 937 ? 17.200 37.612 73.407 1.00 77.50 937 SER A CA 1
ATOM 7498 C C . SER A 1 937 ? 16.860 38.336 72.108 1.00 77.50 937 SER A C 1
ATOM 7500 O O . SER A 1 937 ? 16.101 37.835 71.287 1.00 77.50 937 SER A O 1
ATOM 7502 N N . SER A 1 938 ? 17.444 39.519 71.928 1.00 75.69 938 SER A N 1
ATOM 7503 C CA . SER A 1 938 ? 17.323 40.326 70.716 1.00 75.69 938 SER A CA 1
ATOM 7504 C C . SER A 1 938 ? 18.722 40.581 70.184 1.00 75.69 938 SER A C 1
ATOM 7506 O O . SER A 1 938 ? 19.543 41.164 70.891 1.00 75.69 938 SER A O 1
ATOM 7508 N N . PHE A 1 939 ? 18.972 40.146 68.954 1.00 82.50 939 PHE A N 1
ATOM 7509 C CA . PHE A 1 939 ? 20.199 40.442 68.228 1.00 82.50 939 PHE A CA 1
ATOM 7510 C C . PHE A 1 939 ? 19.871 41.412 67.101 1.00 82.50 939 PHE A C 1
ATOM 7512 O O . PHE A 1 939 ? 18.839 41.283 66.448 1.00 82.50 939 PHE A O 1
ATOM 7519 N N . ASP A 1 940 ? 20.730 42.403 66.925 1.00 81.19 940 ASP A N 1
ATOM 7520 C CA . ASP A 1 940 ? 20.640 43.396 65.865 1.00 81.19 940 ASP A CA 1
ATOM 7521 C C . ASP A 1 940 ? 21.924 43.288 65.048 1.00 81.19 940 ASP A C 1
ATOM 7523 O O . ASP A 1 940 ? 22.971 43.799 65.457 1.00 81.19 940 ASP A O 1
ATOM 7527 N N . PHE A 1 941 ? 21.846 42.538 63.947 1.00 80.12 941 PHE A N 1
ATOM 7528 C CA . PHE A 1 941 ? 22.971 42.269 63.047 1.00 80.12 941 PHE A CA 1
ATOM 7529 C C . PHE A 1 941 ? 23.229 43.414 62.059 1.00 80.12 941 PHE A C 1
ATOM 7531 O O . PHE A 1 941 ? 24.287 43.450 61.433 1.00 80.12 941 PHE A O 1
ATOM 7538 N N . ASP A 1 942 ? 22.302 44.372 61.965 1.00 74.81 942 ASP A N 1
ATOM 7539 C CA . ASP A 1 942 ? 22.364 45.483 61.011 1.00 74.81 942 ASP A CA 1
ATOM 7540 C C . ASP A 1 942 ? 22.792 46.804 61.686 1.00 74.81 942 ASP A C 1
ATOM 7542 O O . ASP A 1 942 ? 22.913 47.846 61.036 1.00 74.81 942 ASP A O 1
ATOM 7546 N N . THR A 1 943 ? 23.065 46.785 62.997 1.00 76.31 943 THR A N 1
ATOM 7547 C CA . THR A 1 943 ? 23.564 47.952 63.732 1.00 76.31 943 THR A CA 1
ATOM 7548 C C . THR A 1 943 ? 24.964 48.374 63.272 1.00 76.31 943 THR A C 1
ATOM 7550 O O . THR A 1 943 ? 25.858 47.552 63.083 1.00 76.31 943 THR A O 1
ATOM 7553 N N . GLN A 1 944 ? 25.190 49.687 63.159 1.00 75.38 944 GLN A N 1
ATOM 7554 C CA . GLN A 1 944 ? 26.526 50.264 62.939 1.00 75.38 944 GLN A CA 1
ATOM 7555 C C . GLN A 1 944 ? 27.214 50.709 64.241 1.00 75.38 944 GLN A C 1
ATOM 7557 O O . GLN A 1 944 ? 28.292 51.305 64.215 1.00 75.38 944 GLN A O 1
ATOM 7562 N N . ASP A 1 945 ? 26.599 50.441 65.394 1.00 80.75 945 ASP A N 1
ATOM 7563 C CA . ASP A 1 945 ? 27.168 50.768 66.697 1.00 80.75 945 ASP A CA 1
ATOM 7564 C C . ASP A 1 945 ? 28.042 49.616 67.223 1.00 80.75 945 ASP A C 1
ATOM 7566 O O . ASP A 1 945 ? 27.538 48.589 67.685 1.00 80.75 945 ASP A O 1
ATOM 7570 N N . ILE A 1 946 ? 29.367 49.811 67.198 1.00 80.94 946 ILE A N 1
ATOM 7571 C CA . ILE A 1 946 ? 30.352 48.860 67.745 1.00 80.94 946 ILE A CA 1
ATOM 7572 C C . ILE A 1 946 ? 30.070 48.537 69.219 1.00 80.94 946 ILE A C 1
ATOM 7574 O O . ILE A 1 946 ? 30.323 47.411 69.653 1.00 80.94 946 ILE A O 1
ATOM 7578 N N . GLU A 1 947 ? 29.562 49.485 70.013 1.00 81.19 947 GLU A N 1
ATOM 7579 C CA . GLU A 1 947 ? 29.271 49.236 71.429 1.00 81.19 947 GLU A CA 1
ATOM 7580 C C . GLU A 1 947 ? 28.094 48.259 71.583 1.00 81.19 947 GLU A C 1
ATOM 7582 O O . GLU A 1 947 ? 28.154 47.356 72.419 1.00 81.19 947 GLU A O 1
ATOM 7587 N N . SER A 1 948 ? 27.089 48.354 70.705 1.00 83.50 948 SER A N 1
ATOM 7588 C CA . SER A 1 948 ? 25.966 47.410 70.631 1.00 83.50 948 SER A CA 1
ATOM 7589 C C . SER A 1 948 ? 26.416 46.013 70.181 1.00 83.50 948 SER A C 1
ATOM 7591 O O . SER A 1 948 ? 26.050 45.019 70.809 1.00 83.50 948 SER A O 1
ATOM 7593 N N . ILE A 1 949 ? 27.279 45.909 69.162 1.00 81.94 949 ILE A N 1
ATOM 7594 C CA . ILE A 1 949 ? 27.820 44.612 68.703 1.00 81.94 949 ILE A CA 1
ATOM 7595 C C . ILE A 1 949 ? 28.657 43.944 69.800 1.00 81.94 949 ILE A C 1
ATOM 7597 O O . ILE A 1 949 ? 28.523 42.744 70.040 1.00 81.94 949 ILE A O 1
ATOM 7601 N N . ASN A 1 950 ? 29.485 44.712 70.514 1.00 83.00 950 ASN A N 1
ATOM 7602 C CA . ASN A 1 950 ? 30.274 44.184 71.627 1.00 83.00 950 ASN A CA 1
ATOM 7603 C C . ASN A 1 950 ? 29.389 43.639 72.757 1.00 83.00 950 ASN A C 1
ATOM 7605 O O . ASN A 1 950 ? 29.693 42.575 73.286 1.00 83.00 950 ASN A O 1
ATOM 7609 N N . GLN A 1 951 ? 28.278 44.307 73.088 1.00 84.56 951 GLN A N 1
ATOM 7610 C CA . GLN A 1 951 ? 27.327 43.807 74.091 1.00 84.56 951 GLN A CA 1
ATOM 7611 C C . GLN A 1 951 ? 26.653 42.498 73.655 1.00 84.56 951 GLN A C 1
ATOM 7613 O O . GLN A 1 951 ? 26.479 41.592 74.470 1.00 84.56 951 GLN A O 1
ATOM 7618 N N . GLN A 1 952 ? 26.303 42.369 72.373 1.00 87.50 952 GLN A N 1
ATOM 7619 C CA . GLN A 1 952 ? 25.721 41.140 71.819 1.00 87.50 952 GLN A CA 1
ATOM 7620 C C . GLN A 1 952 ? 26.728 39.977 71.811 1.00 87.50 952 GLN A C 1
ATOM 7622 O O . GLN A 1 952 ? 26.374 38.841 72.131 1.00 87.50 952 GLN A O 1
ATOM 7627 N N . ILE A 1 953 ? 27.997 40.266 71.508 1.00 84.56 953 ILE A N 1
ATOM 7628 C CA . ILE A 1 953 ? 29.104 39.310 71.612 1.00 84.56 953 ILE A CA 1
ATOM 7629 C C . ILE A 1 953 ? 29.313 38.873 73.067 1.00 84.56 953 ILE A C 1
ATOM 7631 O O . ILE A 1 953 ? 29.388 37.676 73.326 1.00 84.56 953 ILE A O 1
ATOM 7635 N N . GLU A 1 954 ? 29.364 39.805 74.021 1.00 82.94 954 GLU A N 1
ATOM 7636 C CA . GLU A 1 954 ? 29.516 39.480 75.445 1.00 82.94 954 GLU A CA 1
ATOM 7637 C C . GLU A 1 954 ? 28.372 38.595 75.952 1.00 82.94 954 GLU A C 1
ATOM 7639 O O . GLU A 1 954 ? 28.622 37.615 76.653 1.00 82.94 954 GLU A O 1
ATOM 7644 N N . PHE A 1 955 ? 27.134 38.867 75.529 1.00 85.50 955 PHE A N 1
ATOM 7645 C CA . PHE A 1 955 ? 25.987 38.020 75.854 1.00 85.50 955 PHE A CA 1
ATOM 7646 C C . PHE A 1 955 ? 26.177 36.568 75.380 1.00 85.50 955 PHE A C 1
ATOM 7648 O O . PHE A 1 955 ? 25.899 35.638 76.136 1.00 85.50 955 PHE A O 1
ATOM 7655 N N . LEU A 1 956 ? 26.691 36.358 74.161 1.00 82.69 956 LEU A N 1
ATOM 7656 C CA . LEU A 1 956 ? 27.010 35.015 73.657 1.00 82.69 956 LEU A CA 1
ATOM 7657 C C . LEU A 1 956 ? 28.178 34.377 74.418 1.00 82.69 956 LEU A C 1
ATOM 7659 O O . LEU A 1 956 ? 28.159 33.174 74.670 1.00 82.69 956 LEU A O 1
ATOM 7663 N N . MET A 1 957 ? 29.178 35.166 74.815 1.00 80.06 957 MET A N 1
ATOM 7664 C CA . MET A 1 957 ? 30.346 34.676 75.554 1.00 80.06 957 MET A CA 1
ATOM 7665 C C . MET A 1 957 ? 30.030 34.196 76.974 1.00 80.06 957 MET A C 1
ATOM 7667 O O . MET A 1 957 ? 30.798 33.402 77.522 1.00 80.06 957 MET A O 1
ATOM 7671 N N . ASP A 1 958 ? 28.926 34.664 77.553 1.00 80.31 958 ASP A N 1
ATOM 7672 C CA . ASP A 1 958 ? 28.452 34.274 78.884 1.00 80.31 958 ASP A CA 1
ATOM 7673 C C . ASP A 1 958 ? 27.327 33.221 78.835 1.00 80.31 958 ASP A C 1
ATOM 7675 O O . ASP A 1 958 ? 26.855 32.763 79.880 1.00 80.31 958 ASP A O 1
ATOM 7679 N N . LEU A 1 959 ? 26.902 32.810 77.634 1.00 82.44 959 LEU A N 1
ATOM 7680 C CA . LEU A 1 959 ? 25.871 31.794 77.453 1.00 82.44 959 LEU A CA 1
ATOM 7681 C C . LEU A 1 959 ? 26.393 30.404 77.851 1.00 82.44 959 LEU A C 1
ATOM 7683 O O . LEU A 1 959 ? 27.543 30.049 77.580 1.00 82.44 959 LEU A O 1
ATOM 7687 N N . THR A 1 960 ? 25.531 29.582 78.446 1.00 77.69 960 THR A N 1
ATOM 7688 C CA . THR A 1 960 ? 25.805 28.163 78.702 1.00 77.69 960 THR A CA 1
ATOM 7689 C C . THR A 1 960 ? 24.888 27.296 77.846 1.00 77.69 960 THR A C 1
ATOM 7691 O O . THR A 1 960 ? 23.697 27.579 77.714 1.00 77.69 960 THR A O 1
ATOM 7694 N N . LEU A 1 961 ? 25.428 26.220 77.274 1.00 78.81 961 LEU A N 1
ATOM 7695 C CA . LEU A 1 961 ? 24.631 25.150 76.684 1.00 78.81 961 LEU A CA 1
ATOM 7696 C C . LEU A 1 961 ? 24.790 23.896 77.528 1.00 78.81 961 LEU A C 1
ATOM 7698 O O . LEU A 1 961 ? 25.899 23.420 77.746 1.00 78.81 961 LEU A O 1
ATOM 7702 N N . ASN A 1 962 ? 23.659 23.338 77.963 1.00 78.81 962 ASN A N 1
ATOM 7703 C CA . ASN A 1 962 ? 23.625 22.080 78.709 1.00 78.81 962 ASN A CA 1
ATOM 7704 C C . ASN A 1 962 ? 24.506 22.112 79.983 1.00 78.81 962 ASN A C 1
ATOM 7706 O O . ASN A 1 962 ? 25.229 21.164 80.271 1.00 78.81 962 ASN A O 1
ATOM 7710 N N . ASP A 1 963 ? 24.438 23.229 80.718 1.00 78.19 963 ASP A N 1
ATOM 7711 C CA . ASP A 1 963 ? 25.211 23.550 81.933 1.00 78.19 963 ASP A CA 1
ATOM 7712 C C . ASP A 1 963 ? 26.735 23.744 81.755 1.00 78.19 963 ASP A C 1
ATOM 7714 O O . ASP A 1 963 ? 27.420 24.035 82.735 1.00 78.19 963 ASP A O 1
ATOM 7718 N N . GLU A 1 964 ? 27.260 23.700 80.526 1.00 79.44 964 GLU A N 1
ATOM 7719 C CA . GLU A 1 964 ? 28.656 24.034 80.202 1.00 79.44 964 GLU A CA 1
ATOM 7720 C C . GLU A 1 964 ? 28.745 25.395 79.481 1.00 79.44 964 GLU A C 1
ATOM 7722 O O . GLU A 1 964 ? 27.852 25.742 78.700 1.00 79.44 964 GLU A O 1
ATOM 7727 N N . PRO A 1 965 ? 29.790 26.210 79.717 1.00 82.75 965 PRO A N 1
ATOM 7728 C CA . PRO A 1 965 ? 29.932 27.505 79.059 1.00 82.75 965 PRO A CA 1
ATOM 7729 C C . PRO A 1 965 ? 30.207 27.337 77.561 1.00 82.75 965 PRO A C 1
ATOM 7731 O O . PRO A 1 965 ? 30.999 26.482 77.153 1.00 82.75 965 PRO A O 1
ATOM 7734 N N . LEU A 1 966 ? 29.566 28.184 76.745 1.00 82.00 966 LEU A N 1
ATOM 7735 C CA . LEU A 1 966 ? 29.726 28.194 75.288 1.00 82.00 966 LEU A CA 1
ATOM 7736 C C . LEU A 1 966 ? 31.168 28.526 74.882 1.00 82.00 966 LEU A C 1
ATOM 7738 O O . LEU A 1 966 ? 31.652 28.031 73.865 1.00 82.00 966 LEU A O 1
ATOM 7742 N N . PHE A 1 967 ? 31.865 29.313 75.706 1.00 82.56 967 PHE A N 1
ATOM 7743 C CA . PHE A 1 967 ? 33.271 29.662 75.537 1.00 82.56 967 PHE A CA 1
ATOM 7744 C C . PHE A 1 967 ? 34.096 29.246 76.756 1.00 82.56 967 PHE A C 1
ATOM 7746 O O . PHE A 1 967 ? 33.689 29.451 77.899 1.00 82.56 967 PHE A O 1
ATOM 7753 N N . ILE A 1 968 ? 35.289 28.715 76.508 1.00 80.81 968 ILE A N 1
ATOM 7754 C CA . ILE A 1 968 ? 36.274 28.337 77.524 1.00 80.81 968 ILE A CA 1
ATOM 7755 C C . ILE A 1 968 ? 37.529 29.198 77.393 1.00 80.81 968 ILE A C 1
ATOM 7757 O O . ILE A 1 968 ? 37.902 29.617 76.299 1.00 80.81 968 ILE A O 1
ATOM 7761 N N . ASP A 1 969 ? 38.197 29.457 78.515 1.00 78.88 969 ASP A N 1
ATOM 7762 C CA . ASP A 1 969 ? 39.497 30.127 78.517 1.00 78.88 969 ASP A CA 1
ATOM 7763 C C . ASP A 1 969 ? 40.592 29.147 78.073 1.00 78.88 969 ASP A C 1
ATOM 7765 O O . ASP A 1 969 ? 40.912 28.184 78.777 1.00 78.88 969 ASP A O 1
ATOM 7769 N N . VAL A 1 970 ? 41.195 29.418 76.919 1.00 74.31 970 VAL A N 1
ATOM 7770 C CA . VAL A 1 970 ? 42.371 28.717 76.411 1.00 74.31 970 VAL A CA 1
ATOM 7771 C C . VAL A 1 970 ? 43.574 29.637 76.576 1.00 74.31 970 VAL A C 1
ATOM 7773 O O . VAL A 1 970 ? 43.611 30.757 76.070 1.00 74.31 970 VAL A O 1
ATOM 7776 N N . VAL A 1 971 ? 44.570 29.183 77.335 1.00 72.50 971 VAL A N 1
ATOM 7777 C CA . VAL A 1 971 ? 45.825 29.922 77.495 1.00 72.50 971 VAL A CA 1
ATOM 7778 C C . VAL A 1 971 ? 46.735 29.560 76.333 1.00 72.50 971 VAL A C 1
ATOM 7780 O O . VAL A 1 971 ? 47.095 28.393 76.172 1.00 72.50 971 VAL A O 1
ATOM 7783 N N . ASP A 1 972 ? 47.105 30.556 75.535 1.00 66.31 972 ASP A N 1
ATOM 7784 C CA . ASP A 1 972 ? 48.022 30.361 74.418 1.00 66.31 972 ASP A CA 1
ATOM 7785 C C . ASP A 1 972 ? 49.463 30.079 74.900 1.00 66.31 972 ASP A C 1
ATOM 7787 O O . ASP A 1 972 ? 49.812 30.257 76.074 1.00 66.31 972 ASP A O 1
ATOM 7791 N N . GLU A 1 973 ? 50.348 29.657 73.990 1.00 65.38 973 GLU A N 1
ATOM 7792 C CA . GLU A 1 973 ? 51.761 29.374 74.309 1.00 65.38 973 GLU A CA 1
ATOM 7793 C C . GLU A 1 973 ? 52.541 30.614 74.824 1.00 65.38 973 GLU A C 1
ATOM 7795 O O . GLU A 1 973 ? 53.666 30.485 75.318 1.00 65.38 973 GLU A O 1
ATOM 7800 N N . SER A 1 974 ? 51.934 31.807 74.761 1.00 66.25 974 SER A N 1
ATOM 7801 C CA . SER A 1 974 ? 52.455 33.105 75.212 1.00 66.25 974 SER A CA 1
ATOM 7802 C C . SER A 1 974 ? 52.015 33.485 76.638 1.00 66.25 974 SER A C 1
ATOM 7804 O O . SER A 1 974 ? 52.527 34.464 77.191 1.00 66.25 974 SER A O 1
ATOM 7806 N N . GLY A 1 975 ? 51.091 32.732 77.248 1.00 57.53 975 GLY A N 1
ATOM 7807 C CA . GLY A 1 975 ? 50.532 33.000 78.577 1.00 57.53 975 GLY A CA 1
ATOM 7808 C C . GLY A 1 975 ? 49.358 33.988 78.593 1.00 57.53 975 GLY A C 1
ATOM 7809 O O . GLY A 1 975 ? 49.038 34.518 79.660 1.00 57.53 975 GLY A O 1
ATOM 7810 N N . ILE A 1 976 ? 48.734 34.255 77.443 1.00 67.38 976 ILE A N 1
ATOM 7811 C CA . ILE A 1 976 ? 47.546 35.104 77.303 1.00 67.38 976 ILE A CA 1
ATOM 7812 C C . ILE A 1 976 ? 46.303 34.203 77.282 1.00 67.38 976 ILE A C 1
ATOM 7814 O O . ILE A 1 976 ? 46.253 33.224 76.545 1.00 67.38 976 ILE A O 1
ATOM 7818 N N . SER A 1 977 ? 45.300 34.526 78.104 1.00 68.31 977 SER A N 1
ATOM 7819 C CA . SER A 1 977 ? 44.002 33.834 78.092 1.00 68.31 977 SER A CA 1
ATOM 7820 C C . SER A 1 977 ? 43.158 34.357 76.932 1.00 68.31 977 SER A C 1
ATOM 7822 O O . SER A 1 977 ? 42.858 35.552 76.895 1.00 68.31 977 SER A O 1
ATOM 7824 N N . VAL A 1 978 ? 42.781 33.480 76.005 1.00 69.69 978 VAL A N 1
ATOM 7825 C CA . VAL A 1 978 ? 41.857 33.758 74.901 1.00 69.69 978 VAL A CA 1
ATOM 7826 C C . VAL A 1 978 ? 40.614 32.898 75.105 1.00 69.69 978 VAL A C 1
ATOM 7828 O O . VAL A 1 978 ? 40.723 31.699 75.346 1.00 69.69 978 VAL A O 1
ATOM 7831 N N . LYS A 1 979 ? 39.425 33.500 75.034 1.00 74.06 979 LYS A N 1
ATOM 7832 C CA . LYS A 1 979 ? 38.169 32.743 75.075 1.00 74.06 979 LYS A CA 1
ATOM 7833 C C . LYS A 1 979 ? 37.923 32.105 73.703 1.00 74.06 979 LYS A C 1
ATOM 7835 O O . LYS A 1 979 ? 37.768 32.828 72.723 1.00 74.06 979 LYS A O 1
ATOM 7840 N N . GLU A 1 980 ? 37.864 30.779 73.638 1.00 76.44 980 GLU A N 1
ATOM 7841 C CA . GLU A 1 980 ? 37.530 30.009 72.430 1.00 76.44 980 GLU A CA 1
ATOM 7842 C C . GLU A 1 980 ? 36.212 29.247 72.622 1.00 76.44 980 GLU A C 1
ATOM 7844 O O . GLU A 1 980 ? 35.835 28.932 73.750 1.00 76.44 980 GLU A O 1
ATOM 7849 N N . LEU A 1 981 ? 35.494 28.959 71.529 1.00 80.44 981 LEU A N 1
ATOM 7850 C CA . LEU A 1 981 ? 34.274 28.144 71.573 1.00 80.44 981 LEU A CA 1
ATOM 7851 C C . LEU A 1 981 ? 34.587 26.759 72.145 1.00 80.44 981 LEU A C 1
ATOM 7853 O O . LEU A 1 981 ? 35.553 26.123 71.730 1.00 80.44 981 LEU A O 1
ATOM 7857 N N . ASN A 1 982 ? 33.759 26.281 73.072 1.00 81.25 982 ASN A N 1
ATOM 7858 C CA . ASN A 1 982 ? 33.966 25.004 73.742 1.00 81.25 982 ASN A CA 1
ATOM 7859 C C . ASN A 1 982 ? 33.777 23.836 72.752 1.00 81.25 982 ASN A C 1
ATOM 7861 O O . ASN A 1 982 ? 32.644 23.562 72.345 1.00 81.25 982 ASN A O 1
ATOM 7865 N N . PRO A 1 983 ? 34.847 23.118 72.360 1.00 78.38 983 PRO A N 1
ATOM 7866 C CA . PRO A 1 983 ? 34.751 22.077 71.340 1.00 78.38 983 PRO A CA 1
ATOM 7867 C C . PRO A 1 983 ? 33.928 20.866 71.806 1.00 78.38 983 PRO A C 1
ATOM 7869 O O . PRO A 1 983 ? 33.391 20.141 70.965 1.00 78.38 983 PRO A O 1
ATOM 7872 N N . GLU A 1 984 ? 33.775 20.660 73.122 1.00 79.31 984 GLU A N 1
ATOM 7873 C CA . GLU A 1 984 ? 32.942 19.582 73.675 1.00 79.31 984 GLU A CA 1
ATOM 7874 C C . GLU A 1 984 ? 31.437 19.802 73.434 1.00 79.31 984 GLU A C 1
ATOM 7876 O O . GLU A 1 984 ? 30.655 18.861 73.553 1.00 79.31 984 GLU A O 1
ATOM 7881 N N . LEU A 1 985 ? 31.024 21.012 73.031 1.00 79.94 985 LEU A N 1
ATOM 7882 C CA . LEU A 1 985 ? 29.636 21.341 72.694 1.00 79.94 985 LEU A CA 1
ATOM 7883 C C . LEU A 1 985 ? 29.296 21.169 71.202 1.00 79.94 985 LEU A C 1
ATOM 7885 O O . LEU A 1 985 ? 28.150 21.391 70.823 1.00 79.94 985 LEU A O 1
ATOM 7889 N N . SER A 1 986 ? 30.246 20.738 70.362 1.00 79.06 986 SER A N 1
ATOM 7890 C CA . SER A 1 986 ? 30.079 20.648 68.897 1.00 79.06 986 SER A CA 1
ATOM 7891 C C . SER A 1 986 ? 28.888 19.805 68.421 1.00 79.06 986 SER A C 1
ATOM 7893 O O . SER A 1 986 ? 28.244 20.172 67.441 1.00 79.06 986 SER A O 1
ATOM 7895 N N . ASP A 1 987 ? 28.555 18.732 69.143 1.00 78.06 987 ASP A N 1
ATOM 7896 C CA . ASP A 1 987 ? 27.417 17.851 68.837 1.00 78.06 987 ASP A CA 1
ATOM 7897 C C . ASP A 1 987 ? 26.116 18.261 69.563 1.00 78.06 987 ASP A C 1
ATOM 7899 O O . ASP A 1 987 ? 25.085 17.587 69.457 1.00 78.06 987 ASP A O 1
ATOM 7903 N N . VAL A 1 988 ? 26.137 19.347 70.343 1.00 79.38 988 VAL A N 1
ATOM 7904 C CA . VAL A 1 988 ? 24.982 19.807 71.122 1.00 79.38 988 VAL A CA 1
ATOM 7905 C C . VAL A 1 988 ? 24.080 20.681 70.253 1.00 79.38 988 VAL A C 1
ATOM 7907 O O . VAL A 1 988 ? 24.517 21.630 69.602 1.00 79.38 988 VAL A O 1
ATOM 7910 N N . LYS A 1 989 ? 22.778 20.371 70.260 1.00 79.81 989 LYS A N 1
ATOM 7911 C CA . LYS A 1 989 ? 21.761 21.094 69.487 1.00 79.81 989 LYS A CA 1
ATOM 7912 C C . LYS A 1 989 ? 21.823 22.599 69.783 1.00 79.81 989 LYS A C 1
ATOM 7914 O O . LYS A 1 989 ? 21.711 22.996 70.939 1.00 79.81 989 LYS A O 1
ATOM 7919 N N . GLY A 1 990 ? 21.948 23.411 68.735 1.00 78.38 990 GLY A N 1
ATOM 7920 C CA . GLY A 1 990 ? 22.040 24.869 68.813 1.00 78.38 990 GLY A CA 1
ATOM 7921 C C . GLY A 1 990 ? 23.463 25.430 68.809 1.00 78.38 990 GLY A C 1
ATOM 7922 O O . GLY A 1 990 ? 23.625 26.638 68.649 1.00 78.38 990 GLY A O 1
ATOM 7923 N N . PHE A 1 991 ? 24.494 24.590 68.968 1.00 81.50 991 PHE A N 1
ATOM 7924 C CA . PHE A 1 991 ? 25.886 25.043 68.985 1.00 81.50 991 PHE A CA 1
ATOM 7925 C C . PHE A 1 991 ? 26.333 25.605 67.631 1.00 81.50 991 PHE A C 1
ATOM 7927 O O . PHE A 1 991 ? 26.909 26.689 67.580 1.00 81.50 991 PHE A O 1
ATOM 7934 N N . THR A 1 992 ? 26.028 24.916 66.527 1.00 82.50 992 THR A N 1
ATOM 7935 C CA . THR A 1 992 ? 26.400 25.365 65.175 1.00 82.50 992 THR A CA 1
ATOM 7936 C C . THR A 1 992 ? 25.718 26.684 64.811 1.00 82.50 992 THR A C 1
ATOM 7938 O O . THR A 1 992 ? 26.341 27.572 64.234 1.00 82.50 992 THR A O 1
ATOM 7941 N N . GLU A 1 993 ? 24.451 26.845 65.189 1.00 85.50 993 GLU A N 1
ATOM 7942 C CA . GLU A 1 993 ? 23.693 28.076 64.986 1.00 85.50 993 GLU A CA 1
ATOM 7943 C C . GLU A 1 993 ? 24.273 29.248 65.788 1.00 85.50 993 GLU A C 1
ATOM 7945 O O . GLU A 1 993 ? 24.443 30.338 65.245 1.00 85.50 993 GLU A O 1
ATOM 7950 N N . LEU A 1 994 ? 24.623 29.029 67.060 1.00 85.25 994 LEU A N 1
ATOM 7951 C CA . LEU A 1 994 ? 25.248 30.052 67.906 1.00 85.25 994 LEU A CA 1
ATOM 7952 C C . LEU A 1 994 ? 26.659 30.412 67.437 1.00 85.25 994 LEU A C 1
ATOM 7954 O O . LEU A 1 994 ? 27.030 31.584 67.466 1.00 85.25 994 LEU A O 1
ATOM 7958 N N . GLN A 1 995 ? 27.426 29.433 66.955 1.00 82.25 995 GLN A N 1
ATOM 7959 C CA . GLN A 1 995 ? 28.724 29.663 66.323 1.00 82.25 995 GLN A CA 1
ATOM 7960 C C . GLN A 1 995 ? 28.584 30.534 65.069 1.00 82.25 995 GLN A C 1
ATOM 7962 O O . GLN A 1 995 ? 29.373 31.461 64.880 1.00 82.25 995 GLN A O 1
ATOM 7967 N N . TYR A 1 996 ? 27.571 30.273 64.238 1.00 82.56 996 TYR A N 1
ATOM 7968 C CA . TYR A 1 996 ? 27.287 31.082 63.055 1.00 82.56 996 TYR A CA 1
ATOM 7969 C C . TYR A 1 996 ? 26.922 32.523 63.439 1.00 82.56 996 TYR A C 1
ATOM 7971 O O . TYR A 1 996 ? 27.566 33.460 62.972 1.00 82.56 996 TYR A O 1
ATOM 7979 N N . ILE A 1 997 ? 25.979 32.703 64.370 1.00 85.06 997 ILE A N 1
ATOM 7980 C CA . ILE A 1 997 ? 25.578 34.019 64.900 1.00 85.06 997 ILE A CA 1
ATOM 7981 C C . ILE A 1 997 ? 26.794 34.800 65.427 1.00 85.06 997 ILE A C 1
ATOM 7983 O O . ILE A 1 997 ? 26.960 35.982 65.129 1.00 85.06 997 ILE A O 1
ATOM 7987 N N . TYR A 1 998 ? 27.674 34.132 66.176 1.00 84.62 998 TYR A N 1
ATOM 7988 C CA . TYR A 1 998 ? 28.896 34.737 66.698 1.00 84.62 998 TYR A CA 1
ATOM 7989 C C . TYR A 1 998 ? 29.857 35.176 65.584 1.00 84.62 998 TYR A C 1
ATOM 7991 O O . TYR A 1 998 ? 30.418 36.270 65.651 1.00 84.62 998 TYR A O 1
ATOM 7999 N N . SER A 1 999 ? 30.023 34.359 64.538 1.00 80.75 999 SER A N 1
ATOM 8000 C CA . SER A 1 999 ? 30.884 34.697 63.398 1.00 80.75 999 SER A CA 1
ATOM 8001 C C . SER A 1 999 ? 30.377 35.905 62.605 1.00 80.75 999 SER A C 1
ATOM 8003 O O . SER A 1 999 ? 31.180 36.770 62.264 1.00 80.75 999 SER A O 1
ATOM 8005 N N . VAL A 1 1000 ? 29.059 36.027 62.408 1.00 81.88 1000 VAL A N 1
ATOM 8006 C CA . VAL A 1 1000 ? 28.445 37.177 61.721 1.00 81.88 1000 VAL A CA 1
ATOM 8007 C C . VAL A 1 1000 ? 28.690 38.470 62.506 1.00 81.88 1000 VAL A C 1
ATOM 8009 O O . VAL A 1 1000 ? 29.122 39.469 61.934 1.00 81.88 1000 VAL A O 1
ATOM 8012 N N . LEU A 1 1001 ? 28.521 38.449 63.834 1.00 82.88 1001 LEU A N 1
ATOM 8013 C CA . LEU A 1 1001 ? 28.805 39.614 64.684 1.00 82.88 1001 LEU A CA 1
ATOM 8014 C C . LEU A 1 1001 ? 30.292 40.007 64.676 1.00 82.88 1001 LEU A C 1
ATOM 8016 O O . LEU A 1 1001 ? 30.612 41.196 64.705 1.00 82.88 1001 LEU A O 1
ATOM 8020 N N . LEU A 1 1002 ? 31.207 39.032 64.630 1.00 81.62 1002 LEU A N 1
ATOM 8021 C CA . LEU A 1 1002 ? 32.646 39.299 64.541 1.00 81.62 1002 LEU A CA 1
ATOM 8022 C C . LEU A 1 1002 ? 33.047 39.900 63.193 1.00 81.62 1002 LEU A C 1
ATOM 8024 O O . LEU A 1 1002 ? 33.823 40.856 63.183 1.00 81.62 1002 LEU A O 1
ATOM 8028 N N . ASN A 1 1003 ? 32.513 39.375 62.088 1.00 78.94 1003 ASN A N 1
ATOM 8029 C CA . ASN A 1 1003 ? 32.728 39.939 60.757 1.00 78.94 1003 ASN A CA 1
ATOM 8030 C C . ASN A 1 1003 ? 32.217 41.382 60.714 1.00 78.94 1003 ASN A C 1
ATOM 8032 O O . ASN A 1 1003 ? 32.979 42.288 60.387 1.00 78.94 1003 ASN A O 1
ATOM 8036 N N . LYS A 1 1004 ? 30.995 41.628 61.208 1.00 79.44 1004 LYS A N 1
ATOM 8037 C CA . LYS A 1 1004 ? 30.418 42.978 61.235 1.00 79.44 1004 LYS A CA 1
ATOM 8038 C C . LYS A 1 1004 ? 31.229 43.952 62.084 1.00 79.44 1004 LYS A C 1
ATOM 8040 O O . LYS A 1 1004 ? 31.465 45.090 61.681 1.00 79.44 1004 LYS A O 1
ATOM 8045 N N . LYS A 1 1005 ? 31.712 43.507 63.250 1.00 80.88 1005 LYS A N 1
ATOM 8046 C CA . LYS A 1 1005 ? 32.632 44.296 64.078 1.00 80.88 1005 LYS A CA 1
ATOM 8047 C C . LYS A 1 1005 ? 33.913 44.639 63.313 1.00 80.88 1005 LYS A C 1
ATOM 8049 O O . LYS A 1 1005 ? 34.351 45.786 63.363 1.00 80.88 1005 LYS A O 1
ATOM 8054 N N . ALA A 1 1006 ? 34.500 43.665 62.618 1.00 78.06 1006 ALA A N 1
ATOM 8055 C CA . ALA A 1 1006 ? 35.718 43.862 61.840 1.00 78.06 1006 ALA A CA 1
ATOM 8056 C C . ALA A 1 1006 ? 35.509 44.849 60.680 1.00 78.06 1006 ALA A C 1
ATOM 8058 O O . ALA A 1 1006 ? 36.371 45.702 60.469 1.00 78.06 1006 ALA A O 1
ATOM 8059 N N . ASP A 1 1007 ? 34.369 44.785 59.990 1.00 73.94 1007 ASP A N 1
ATOM 8060 C CA . ASP A 1 1007 ? 34.032 45.679 58.878 1.00 73.94 1007 ASP A CA 1
ATOM 8061 C C . ASP A 1 1007 ? 33.863 47.133 59.348 1.00 73.94 1007 ASP A C 1
ATOM 8063 O O . ASP A 1 1007 ? 34.426 48.053 58.746 1.00 73.94 1007 ASP A O 1
ATOM 8067 N N . ILE A 1 1008 ? 33.182 47.354 60.483 1.00 74.81 1008 ILE A N 1
ATOM 8068 C CA . ILE A 1 1008 ? 33.013 48.701 61.057 1.00 74.81 1008 ILE A CA 1
ATOM 8069 C C . ILE A 1 1008 ? 34.352 49.248 61.583 1.00 74.81 1008 ILE A C 1
ATOM 8071 O O . ILE A 1 1008 ? 34.652 50.429 61.397 1.00 74.81 1008 ILE A O 1
ATOM 8075 N N . GLU A 1 1009 ? 35.195 48.413 62.205 1.00 76.88 1009 GLU A N 1
ATOM 8076 C CA . GLU A 1 1009 ? 36.529 48.821 62.679 1.00 76.88 1009 GLU A CA 1
ATOM 8077 C C . GLU A 1 1009 ? 37.503 49.137 61.524 1.00 76.88 1009 GLU A C 1
ATOM 8079 O O . GLU A 1 1009 ? 38.403 49.968 61.692 1.00 76.88 1009 GLU A O 1
ATOM 8084 N N . GLN A 1 1010 ? 37.324 48.517 60.350 1.00 69.25 1010 GLN A N 1
ATOM 8085 C CA . GLN A 1 1010 ? 38.154 48.729 59.156 1.00 69.25 1010 GLN A CA 1
ATOM 8086 C C . GLN A 1 1010 ? 37.653 49.855 58.234 1.00 69.25 1010 GLN A C 1
ATOM 8088 O O . GLN A 1 1010 ? 38.398 50.286 57.350 1.00 69.25 1010 GLN A O 1
ATOM 8093 N N . GLY A 1 1011 ? 36.458 50.407 58.478 1.00 57.50 1011 GLY A N 1
ATOM 8094 C CA . GLY A 1 1011 ? 35.942 51.591 57.780 1.00 57.50 1011 GLY A CA 1
ATOM 8095 C C . GLY A 1 1011 ? 35.569 51.361 56.312 1.00 57.50 1011 GLY A C 1
ATOM 8096 O O . GLY A 1 1011 ? 35.550 52.311 55.528 1.00 57.50 1011 GLY A O 1
ATOM 8097 N N . THR A 1 1012 ? 35.299 50.117 55.933 1.00 49.03 1012 THR A N 1
ATOM 8098 C CA . THR A 1 1012 ? 34.706 49.744 54.646 1.00 49.03 1012 THR A CA 1
ATOM 8099 C C . THR A 1 1012 ? 33.185 49.836 54.751 1.00 49.03 1012 THR A C 1
ATOM 8101 O O . THR A 1 1012 ? 32.569 49.055 55.467 1.00 49.03 1012 THR A O 1
ATOM 8104 N N . GLU A 1 1013 ? 32.584 50.810 54.062 1.00 43.53 1013 GLU A N 1
ATOM 8105 C CA . GLU A 1 1013 ? 31.140 50.822 53.794 1.00 43.53 1013 GLU A CA 1
ATOM 8106 C C . GLU A 1 1013 ? 30.806 49.628 52.882 1.00 43.53 1013 GLU A C 1
ATOM 8108 O O . GLU A 1 1013 ? 31.463 49.440 51.855 1.00 43.53 1013 GLU A O 1
ATOM 8113 N N . GLU A 1 1014 ? 29.820 48.810 53.264 1.00 40.84 1014 GLU A N 1
ATOM 8114 C CA . GLU A 1 1014 ? 29.206 47.827 52.365 1.00 40.84 1014 GLU A CA 1
ATOM 8115 C C . GLU A 1 1014 ? 28.668 48.570 51.134 1.00 40.84 1014 GLU A C 1
ATOM 8117 O O . GLU A 1 1014 ? 27.787 49.424 51.246 1.00 40.84 1014 GLU A O 1
ATOM 8122 N N . GLU A 1 1015 ? 29.193 48.253 49.946 1.00 32.78 1015 GLU A N 1
ATOM 8123 C CA . GLU A 1 1015 ? 28.406 48.412 48.727 1.00 32.78 1015 GLU A CA 1
ATOM 8124 C C . GLU A 1 1015 ? 27.201 47.481 48.886 1.00 32.78 1015 GLU A C 1
ATOM 8126 O O . GLU A 1 1015 ? 27.359 46.260 48.832 1.00 32.78 1015 GLU A O 1
ATOM 8131 N N . ASP A 1 1016 ? 26.026 48.068 49.139 1.00 33.97 1016 ASP A N 1
ATOM 8132 C CA . ASP A 1 1016 ? 24.727 47.405 49.044 1.00 33.97 1016 ASP A CA 1
ATOM 8133 C C . ASP A 1 1016 ? 24.667 46.667 47.698 1.00 33.97 1016 ASP A C 1
ATOM 8135 O O . ASP A 1 1016 ? 24.395 47.245 46.641 1.00 33.97 1016 ASP A O 1
ATOM 8139 N N . PHE A 1 1017 ? 24.954 45.367 47.720 1.00 32.88 1017 PHE A N 1
ATOM 8140 C CA . PHE A 1 1017 ? 24.529 44.481 46.657 1.00 32.88 1017 PHE A CA 1
ATOM 8141 C C . PHE A 1 1017 ? 23.015 44.371 46.793 1.00 32.88 1017 PHE A C 1
ATOM 8143 O O . PHE A 1 1017 ? 22.521 43.638 47.646 1.00 32.88 1017 PHE A O 1
ATOM 8150 N N . ASP A 1 1018 ? 22.288 45.108 45.949 1.00 34.97 1018 ASP A N 1
ATOM 8151 C CA . ASP A 1 1018 ? 20.858 44.909 45.723 1.00 34.97 1018 ASP A CA 1
ATOM 8152 C C . ASP A 1 1018 ? 20.609 43.423 45.396 1.00 34.97 1018 ASP A C 1
ATOM 8154 O O . ASP A 1 1018 ? 20.768 42.972 44.256 1.00 34.97 1018 ASP A O 1
ATOM 8158 N N . GLN A 1 1019 ? 20.240 42.642 46.411 1.00 36.34 1019 GLN A N 1
ATOM 8159 C CA . GLN A 1 1019 ? 19.790 41.263 46.274 1.00 36.34 1019 GLN A CA 1
ATOM 8160 C C . GLN A 1 1019 ? 18.302 41.191 46.614 1.00 36.34 1019 GLN A C 1
ATOM 8162 O O . GLN A 1 1019 ? 17.855 41.447 47.730 1.00 36.34 1019 GLN A O 1
ATOM 8167 N N . TYR A 1 1020 ? 17.542 40.904 45.562 1.00 39.88 1020 TYR A N 1
ATOM 8168 C CA . TYR A 1 1020 ? 16.094 40.991 45.453 1.00 39.88 1020 TYR A CA 1
ATOM 8169 C C . TYR A 1 1020 ? 15.403 39.717 45.982 1.00 39.88 1020 TYR A C 1
ATOM 8171 O O . TYR A 1 1020 ? 15.891 38.613 45.763 1.00 39.88 1020 TYR A O 1
ATOM 8179 N N . ASN A 1 1021 ? 14.243 39.873 46.634 1.00 39.19 1021 ASN A N 1
ATOM 8180 C CA . ASN A 1 1021 ? 13.373 38.781 47.101 1.00 39.19 1021 ASN A CA 1
ATOM 8181 C C . ASN A 1 1021 ? 12.743 37.981 45.940 1.00 39.19 1021 ASN A C 1
ATOM 8183 O O . ASN A 1 1021 ? 12.198 38.585 45.013 1.00 39.19 1021 ASN A O 1
ATOM 8187 N N . ASP A 1 1022 ? 12.673 36.649 46.061 1.00 42.28 1022 ASP A N 1
ATOM 8188 C CA . ASP A 1 1022 ? 11.853 35.801 45.183 1.00 42.28 1022 ASP A CA 1
ATOM 8189 C C . ASP A 1 1022 ? 10.386 35.780 45.643 1.00 42.28 1022 ASP A C 1
ATOM 8191 O O . ASP A 1 1022 ? 10.053 35.441 46.781 1.00 42.28 1022 ASP A O 1
ATOM 8195 N N . LEU A 1 1023 ? 9.482 36.136 44.726 1.00 48.88 1023 LEU A N 1
ATOM 8196 C CA . LEU A 1 1023 ? 8.038 36.158 44.964 1.00 48.88 1023 LEU A CA 1
ATOM 8197 C C . LEU A 1 1023 ? 7.399 34.765 44.959 1.00 48.88 1023 LEU A C 1
ATOM 8199 O O . LEU A 1 1023 ? 6.264 34.685 45.402 1.00 48.88 1023 LEU A O 1
ATOM 8203 N N . LEU A 1 1024 ? 8.055 33.708 44.459 1.00 46.75 1024 LEU A N 1
ATOM 8204 C CA . LEU A 1 1024 ? 7.472 32.372 44.258 1.00 46.75 1024 LEU A CA 1
ATOM 8205 C C . LEU A 1 1024 ? 8.516 31.266 44.499 1.00 46.75 1024 LEU A C 1
ATOM 8207 O O . LEU A 1 1024 ? 9.524 31.224 43.803 1.00 46.75 1024 LEU A O 1
ATOM 8211 N N . TYR A 1 1025 ? 8.267 30.347 45.431 1.00 51.53 1025 TYR A N 1
ATOM 8212 C CA . TYR A 1 1025 ? 9.158 29.225 45.757 1.00 51.53 1025 TYR A CA 1
ATOM 8213 C C . TYR A 1 1025 ? 8.363 27.997 46.201 1.00 51.53 1025 TYR A C 1
ATOM 8215 O O . TYR A 1 1025 ? 7.249 28.135 46.679 1.00 51.53 1025 TYR A O 1
ATOM 8223 N N . ILE A 1 1026 ? 8.909 26.787 46.065 1.00 46.59 1026 ILE A N 1
ATOM 8224 C CA . ILE A 1 1026 ? 8.311 25.585 46.665 1.00 46.59 1026 ILE A CA 1
ATOM 8225 C C . ILE A 1 1026 ? 8.962 25.364 48.030 1.00 46.59 1026 ILE A C 1
ATOM 8227 O O . ILE A 1 1026 ? 10.186 25.321 48.121 1.00 46.59 1026 ILE A O 1
ATOM 8231 N N . ASN A 1 1027 ? 8.161 25.273 49.089 1.00 49.94 1027 ASN A N 1
ATOM 8232 C CA . ASN A 1 1027 ? 8.659 25.026 50.437 1.00 49.94 1027 ASN A CA 1
ATOM 8233 C C . ASN A 1 1027 ? 9.021 23.543 50.640 1.00 49.94 1027 ASN A C 1
ATOM 8235 O O . ASN A 1 1027 ? 8.703 22.680 49.822 1.00 49.94 1027 ASN A O 1
ATOM 8239 N N . ASP A 1 1028 ? 9.640 23.234 51.777 1.00 39.06 1028 ASP A N 1
ATOM 8240 C CA . ASP A 1 1028 ? 10.128 21.885 52.103 1.00 39.06 1028 ASP A CA 1
ATOM 8241 C C . ASP A 1 1028 ? 9.023 20.816 52.237 1.00 39.06 1028 ASP A C 1
ATOM 8243 O O . ASP A 1 1028 ? 9.323 19.625 52.319 1.00 39.06 1028 ASP A O 1
ATOM 8247 N N . ASN A 1 1029 ? 7.747 21.216 52.228 1.00 41.62 1029 ASN A N 1
ATOM 8248 C CA . ASN A 1 1029 ? 6.608 20.298 52.194 1.00 41.62 1029 ASN A CA 1
ATOM 8249 C C . ASN A 1 1029 ? 6.141 19.983 50.762 1.00 41.62 1029 ASN A C 1
ATOM 8251 O O . ASN A 1 1029 ? 5.224 19.184 50.585 1.00 41.62 1029 ASN A O 1
ATOM 8255 N N . GLY A 1 1030 ? 6.759 20.589 49.745 1.00 37.84 1030 GLY A N 1
ATOM 8256 C CA . GLY A 1 1030 ? 6.340 20.483 48.349 1.00 37.84 1030 GLY A CA 1
ATOM 8257 C C . GLY A 1 1030 ? 5.247 21.479 47.950 1.00 37.84 1030 GLY A C 1
ATOM 8258 O O . GLY A 1 1030 ? 4.745 21.392 46.829 1.00 37.84 1030 GLY A O 1
ATOM 8259 N N . ASP A 1 1031 ? 4.893 22.437 48.815 1.00 41.25 1031 ASP A N 1
ATOM 8260 C CA . ASP A 1 1031 ? 3.883 23.451 48.503 1.00 41.25 1031 ASP A CA 1
ATOM 8261 C C . ASP A 1 1031 ? 4.512 24.643 47.782 1.00 41.25 1031 ASP A C 1
ATOM 8263 O O . ASP A 1 1031 ? 5.506 25.203 48.241 1.00 41.25 1031 ASP A O 1
ATOM 8267 N N . LEU A 1 1032 ? 3.895 25.097 46.693 1.00 54.75 1032 LEU A N 1
ATOM 8268 C CA . LEU A 1 1032 ? 4.271 26.333 46.011 1.00 54.75 1032 LEU A CA 1
ATOM 8269 C C . LEU A 1 1032 ? 3.774 27.557 46.807 1.00 54.75 1032 LEU A C 1
ATOM 8271 O O . LEU A 1 1032 ? 2.577 27.830 46.875 1.00 54.75 1032 LEU A O 1
ATOM 8275 N N . VAL A 1 1033 ? 4.697 28.300 47.407 1.00 51.00 1033 VAL A N 1
ATOM 8276 C CA . VAL A 1 1033 ? 4.491 29.506 48.212 1.00 51.00 1033 VAL A CA 1
ATOM 8277 C C . VAL A 1 1033 ? 4.822 30.760 47.398 1.00 51.00 1033 VAL A C 1
ATOM 8279 O O . VAL A 1 1033 ? 5.924 30.904 46.878 1.00 51.00 1033 VAL A O 1
ATOM 8282 N N . LEU A 1 1034 ? 3.872 31.698 47.313 1.00 55.59 1034 LEU A N 1
ATOM 8283 C CA . LEU A 1 1034 ? 4.057 33.013 46.692 1.00 55.59 1034 LEU A CA 1
ATOM 8284 C C . LEU A 1 1034 ? 4.094 34.109 47.779 1.00 55.59 1034 LEU A C 1
ATOM 8286 O O . LEU A 1 1034 ? 3.085 34.343 48.441 1.00 55.59 1034 LEU A O 1
ATOM 8290 N N . ASN A 1 1035 ? 5.220 34.811 47.942 1.00 48.53 1035 ASN A N 1
ATOM 8291 C CA . ASN A 1 1035 ? 5.429 35.871 48.943 1.00 48.53 1035 ASN A CA 1
ATOM 8292 C C . ASN A 1 1035 ? 5.155 37.301 48.421 1.00 48.53 1035 ASN A C 1
ATOM 8294 O O . ASN A 1 1035 ? 5.611 38.281 49.009 1.00 48.53 1035 ASN A O 1
ATOM 8298 N N . GLY A 1 1036 ? 4.366 37.453 47.353 1.00 48.09 1036 GLY A N 1
ATOM 8299 C CA . GLY A 1 1036 ? 3.879 38.761 46.894 1.00 48.09 1036 GLY A CA 1
ATOM 8300 C C . GLY A 1 1036 ? 2.506 38.707 46.219 1.00 48.09 1036 GLY A C 1
ATOM 8301 O O . GLY A 1 1036 ? 1.866 37.664 46.169 1.00 48.09 1036 GLY A O 1
ATOM 8302 N N . SER A 1 1037 ? 2.018 39.846 45.722 1.00 41.00 1037 SER A N 1
ATOM 8303 C CA . SER A 1 1037 ? 0.747 39.945 44.987 1.00 41.00 1037 SER A CA 1
ATOM 8304 C C . SER A 1 1037 ? 0.961 39.809 43.475 1.00 41.00 1037 SER A C 1
ATOM 8306 O O . SER A 1 1037 ? 1.727 40.580 42.898 1.00 41.00 1037 SER A O 1
ATOM 8308 N N . ILE A 1 1038 ? 0.242 38.894 42.818 1.00 42.31 1038 ILE A N 1
ATOM 8309 C CA . ILE A 1 1038 ? 0.120 38.870 41.351 1.00 42.31 1038 ILE A CA 1
ATOM 8310 C C . ILE A 1 1038 ? -0.774 40.044 40.922 1.00 42.31 1038 ILE A C 1
ATOM 8312 O O . ILE A 1 1038 ? -1.969 40.051 41.211 1.00 42.31 1038 ILE A O 1
ATOM 8316 N N . ASN A 1 1039 ? -0.203 41.033 40.229 1.00 37.78 1039 ASN A N 1
ATOM 8317 C CA . ASN A 1 1039 ? -0.966 42.063 39.520 1.00 37.78 1039 ASN A CA 1
ATOM 8318 C C . ASN A 1 1039 ? -1.104 41.655 38.051 1.00 37.78 1039 ASN A C 1
ATOM 8320 O O . ASN A 1 1039 ? -0.152 41.760 37.281 1.00 37.78 1039 ASN A O 1
ATOM 8324 N N . ILE A 1 1040 ? -2.297 41.209 37.658 1.00 44.34 1040 ILE A N 1
ATOM 8325 C CA . ILE A 1 1040 ? -2.657 41.046 36.248 1.00 44.34 1040 ILE A CA 1
ATOM 8326 C C . ILE A 1 1040 ? -3.120 42.418 35.758 1.00 44.34 1040 ILE A C 1
ATOM 8328 O O . ILE A 1 1040 ? -4.276 42.792 35.939 1.00 44.34 1040 ILE A O 1
ATOM 8332 N N . ASN A 1 1041 ? -2.211 43.194 35.172 1.00 39.91 1041 ASN A N 1
ATOM 8333 C CA . ASN A 1 1041 ? -2.585 44.434 34.500 1.00 39.91 1041 ASN A CA 1
ATOM 8334 C C . ASN A 1 1041 ? -3.211 44.081 33.149 1.00 39.91 1041 ASN A C 1
ATOM 8336 O O . ASN A 1 1041 ? -2.514 43.899 32.153 1.00 39.91 1041 ASN A O 1
ATOM 8340 N N . THR A 1 1042 ? -4.536 43.967 33.116 1.00 41.59 1042 THR A N 1
ATOM 8341 C CA . THR A 1 1042 ? -5.276 43.978 31.855 1.00 41.59 1042 THR A CA 1
ATOM 8342 C C . THR A 1 1042 ? -5.190 45.379 31.264 1.00 41.59 1042 THR A C 1
ATOM 8344 O O . THR A 1 1042 ? -5.400 46.366 31.969 1.00 41.59 1042 THR A O 1
ATOM 8347 N N . VAL A 1 1043 ? -4.876 45.476 29.975 1.00 37.00 1043 VAL A N 1
ATOM 8348 C CA . VAL A 1 1043 ? -4.816 46.743 29.238 1.00 37.00 1043 VAL A CA 1
ATOM 8349 C C . VAL A 1 1043 ? -6.240 47.285 29.056 1.00 37.00 1043 VAL A C 1
ATOM 8351 O O . VAL A 1 1043 ? -6.838 47.167 27.995 1.00 37.00 1043 VAL A O 1
ATOM 8354 N N . SER A 1 1044 ? -6.824 47.843 30.111 1.00 39.53 1044 SER A N 1
ATOM 8355 C CA . SER A 1 1044 ? -8.010 48.692 30.030 1.00 39.53 1044 SER A CA 1
ATOM 8356 C C . SER A 1 1044 ? -8.054 49.600 31.252 1.00 39.53 1044 SER A C 1
ATOM 8358 O O . SER A 1 1044 ? -8.059 49.117 32.381 1.00 39.53 1044 SER A O 1
ATOM 8360 N N . GLU A 1 1045 ? -8.095 50.910 31.026 1.00 41.38 1045 GLU A N 1
ATOM 8361 C CA . GLU A 1 1045 ? -8.040 51.968 32.047 1.00 41.38 1045 GLU A CA 1
ATOM 8362 C C . GLU A 1 1045 ? -9.237 52.030 33.021 1.00 41.38 1045 GLU A C 1
ATOM 8364 O O . GLU A 1 1045 ? -9.305 52.956 33.824 1.00 41.38 1045 GLU A O 1
ATOM 8369 N N . ASP A 1 1046 ? -10.149 51.057 33.040 1.00 40.91 1046 ASP A N 1
ATOM 8370 C CA . ASP A 1 1046 ? -11.313 51.087 33.930 1.00 40.91 1046 ASP A CA 1
ATOM 8371 C C . ASP A 1 1046 ? -11.247 49.988 34.998 1.00 40.91 1046 ASP A C 1
ATOM 8373 O O . ASP A 1 1046 ? -11.358 48.793 34.731 1.00 40.91 1046 ASP A O 1
ATOM 8377 N N . SER A 1 1047 ? -11.074 50.422 36.248 1.00 44.97 1047 SER A N 1
ATOM 8378 C CA . SER A 1 1047 ? -11.039 49.584 37.445 1.00 44.97 1047 SER A CA 1
ATOM 8379 C C . SER A 1 1047 ? -12.344 48.796 37.631 1.00 44.97 1047 SER A C 1
ATOM 8381 O O . SER A 1 1047 ? -13.346 49.359 38.079 1.00 44.97 1047 SER A O 1
ATOM 8383 N N . SER A 1 1048 ? -12.335 47.493 37.360 1.00 43.38 1048 SER A N 1
ATOM 8384 C CA . SER A 1 1048 ? -13.425 46.586 37.735 1.00 43.38 1048 SER A CA 1
ATOM 8385 C C . SER A 1 1048 ? -13.108 45.891 39.059 1.00 43.38 1048 SER A C 1
ATOM 8387 O O . SER A 1 1048 ? -12.031 45.327 39.249 1.00 43.38 1048 SER A O 1
ATOM 8389 N N . THR A 1 1049 ? -14.038 45.968 40.005 1.00 52.19 1049 THR A N 1
ATOM 8390 C CA . THR A 1 1049 ? -13.884 45.395 41.351 1.00 52.19 1049 THR A CA 1
ATOM 8391 C C . THR A 1 1049 ? -14.120 43.883 41.331 1.00 52.19 1049 THR A C 1
ATOM 8393 O O . THR A 1 1049 ? -14.720 43.359 40.402 1.00 52.19 1049 THR A O 1
ATOM 8396 N N . LEU A 1 1050 ? -13.711 43.168 42.386 1.00 43.66 1050 LEU A N 1
ATOM 8397 C CA . LEU A 1 1050 ? -13.851 41.705 42.526 1.00 43.66 1050 LEU A CA 1
ATOM 8398 C C . LEU A 1 1050 ? -15.287 41.169 42.295 1.00 43.66 1050 LEU A C 1
ATOM 8400 O O . LEU A 1 1050 ? -15.459 39.998 41.977 1.00 43.66 1050 LEU A O 1
ATOM 8404 N N . ASN A 1 1051 ? -16.315 42.017 42.413 1.00 46.50 1051 ASN A N 1
ATOM 8405 C CA . ASN A 1 1051 ? -17.702 41.650 42.110 1.00 46.50 1051 ASN A CA 1
ATOM 8406 C C . ASN A 1 1051 ? -17.996 41.536 40.604 1.00 46.50 1051 ASN A C 1
ATOM 8408 O O . ASN A 1 1051 ? -18.917 40.817 40.230 1.00 46.50 1051 ASN A O 1
ATOM 8412 N N . ASP A 1 1052 ? -17.208 42.184 39.745 1.00 49.47 1052 ASP A N 1
ATOM 8413 C CA . ASP A 1 1052 ? -17.367 42.136 38.287 1.00 49.47 1052 ASP A CA 1
ATOM 8414 C C . ASP A 1 1052 ? -16.822 40.824 37.682 1.00 49.47 1052 ASP A C 1
ATOM 8416 O O . ASP A 1 1052 ? -17.179 40.461 36.564 1.00 49.47 1052 ASP A O 1
ATOM 8420 N N . LEU A 1 1053 ? -16.000 40.082 38.438 1.00 47.41 1053 LEU A N 1
ATOM 8421 C CA . LEU A 1 1053 ? -15.467 38.755 38.084 1.00 47.41 1053 LEU A CA 1
ATOM 8422 C C . LEU A 1 1053 ? -16.448 37.603 38.369 1.00 47.41 1053 LEU A C 1
ATOM 8424 O O . LEU A 1 1053 ? -16.172 36.462 38.005 1.00 47.41 1053 LEU A O 1
ATOM 8428 N N . LEU A 1 1054 ? -17.576 37.882 39.030 1.00 50.94 1054 LEU A N 1
ATOM 8429 C CA . LEU A 1 1054 ? -18.553 36.876 39.464 1.00 50.94 1054 LEU A CA 1
ATOM 8430 C C . LEU A 1 1054 ? -19.852 36.881 38.634 1.00 50.94 1054 LEU A C 1
ATOM 8432 O O . LEU A 1 1054 ? -20.794 36.185 39.010 1.00 50.94 1054 LEU A O 1
ATOM 8436 N N . ASP A 1 1055 ? -19.926 37.631 37.525 1.00 52.78 1055 ASP A N 1
ATOM 8437 C CA . ASP A 1 1055 ? -21.090 37.625 36.624 1.00 52.78 1055 ASP A CA 1
ATOM 8438 C C . ASP A 1 1055 ? -20.944 36.560 35.508 1.00 52.78 1055 ASP A C 1
ATOM 8440 O O . ASP A 1 1055 ? -20.171 36.752 34.561 1.00 52.78 1055 ASP A O 1
ATOM 8444 N N . PRO A 1 1056 ? -21.688 35.436 35.572 1.00 53.00 1056 PRO A N 1
ATOM 8445 C CA . PRO A 1 1056 ? -21.590 34.350 34.596 1.00 53.00 1056 PRO A CA 1
ATOM 8446 C C . PRO A 1 1056 ? -22.050 34.745 33.184 1.00 53.00 1056 PRO A C 1
ATOM 8448 O O . PRO A 1 1056 ? -21.617 34.127 32.210 1.00 53.00 1056 PRO A O 1
ATOM 8451 N N . ASN A 1 1057 ? -22.871 35.790 33.029 1.00 51.78 1057 ASN A N 1
ATOM 8452 C CA . ASN A 1 1057 ? -23.313 36.223 31.699 1.00 51.78 1057 ASN A CA 1
ATOM 8453 C C . ASN A 1 1057 ? -22.174 36.893 30.922 1.00 51.78 1057 ASN A C 1
ATOM 8455 O O . ASN A 1 1057 ? -22.015 36.652 29.730 1.00 51.78 1057 ASN A O 1
ATOM 8459 N N . ARG A 1 1058 ? -21.306 37.647 31.608 1.00 52.69 1058 ARG A N 1
ATOM 8460 C CA . ARG A 1 1058 ? -20.150 38.296 30.975 1.00 52.69 1058 ARG A CA 1
ATOM 8461 C C . ARG A 1 1058 ? -19.036 37.303 30.646 1.00 52.69 1058 ARG A C 1
ATOM 8463 O O . ARG A 1 1058 ? -18.342 37.483 29.654 1.00 52.69 1058 ARG A O 1
ATOM 8470 N N . PHE A 1 1059 ? -18.906 36.237 31.439 1.00 49.22 1059 PHE A N 1
ATOM 8471 C CA . PHE A 1 1059 ? -18.040 35.100 31.117 1.00 49.22 1059 PHE A CA 1
ATOM 8472 C C . PHE A 1 1059 ? -18.485 34.409 29.827 1.00 49.22 1059 PHE A C 1
ATOM 8474 O O . PHE A 1 1059 ? -17.644 34.043 29.019 1.00 49.22 1059 PHE A O 1
ATOM 8481 N N . THR A 1 1060 ? -19.796 34.280 29.613 1.00 53.81 1060 THR A N 1
ATOM 8482 C CA . THR A 1 1060 ? -20.364 33.663 28.406 1.00 53.81 1060 THR A CA 1
ATOM 8483 C C . THR A 1 1060 ? -20.155 34.550 27.176 1.00 53.81 1060 THR A C 1
ATOM 8485 O O . THR A 1 1060 ? -19.748 34.053 26.127 1.00 53.81 1060 THR A O 1
ATOM 8488 N N . ASP A 1 1061 ? -20.337 35.866 27.316 1.00 52.34 1061 ASP A N 1
ATOM 8489 C CA . ASP A 1 1061 ? -20.084 36.825 26.236 1.00 52.34 1061 ASP A CA 1
ATOM 8490 C C . ASP A 1 1061 ? -18.589 36.918 25.889 1.00 52.34 1061 ASP A C 1
ATOM 8492 O O . ASP A 1 1061 ? -18.242 36.908 24.711 1.00 52.34 1061 ASP A O 1
ATOM 8496 N N . SER A 1 1062 ? -17.691 36.913 26.885 1.00 53.44 1062 SER A N 1
ATOM 8497 C CA . SER A 1 1062 ? -16.240 36.928 26.641 1.00 53.44 1062 SER A CA 1
ATOM 8498 C C . SER A 1 1062 ? -15.739 35.611 26.046 1.00 53.44 1062 SER A C 1
ATOM 8500 O O . SER A 1 1062 ? -14.908 35.639 25.145 1.00 53.44 1062 SER A O 1
ATOM 8502 N N . PHE A 1 1063 ? -16.278 34.459 26.462 1.00 53.00 1063 PHE A N 1
ATOM 8503 C CA . PHE A 1 1063 ? -15.948 33.173 25.839 1.00 53.00 1063 PHE A CA 1
ATOM 8504 C C . PHE A 1 1063 ? -16.444 33.113 24.396 1.00 53.00 1063 PHE A C 1
ATOM 8506 O O . PHE A 1 1063 ? -15.733 32.619 23.527 1.00 53.00 1063 PHE A O 1
ATOM 8513 N N . THR A 1 1064 ? -17.636 33.651 24.128 1.00 55.22 1064 THR A N 1
ATOM 8514 C CA . THR A 1 1064 ? -18.188 33.723 22.772 1.00 55.22 1064 THR A CA 1
ATOM 8515 C C . THR A 1 1064 ? -17.351 34.660 21.909 1.00 55.22 1064 THR A C 1
ATOM 8517 O O . THR A 1 1064 ? -17.005 34.288 20.800 1.00 55.22 1064 THR A O 1
ATOM 8520 N N . GLU A 1 1065 ? -16.935 35.819 22.420 1.00 58.03 1065 GLU A N 1
ATOM 8521 C CA . GLU A 1 1065 ? -16.068 36.762 21.706 1.00 58.03 1065 GLU A CA 1
ATOM 8522 C C . GLU A 1 1065 ? -14.649 36.209 21.490 1.00 58.03 1065 GLU A C 1
ATOM 8524 O O . GLU A 1 1065 ? -14.091 36.371 20.409 1.00 58.03 1065 GLU A O 1
ATOM 8529 N N . ILE A 1 1066 ? -14.076 35.489 22.459 1.00 61.38 1066 ILE A N 1
ATOM 8530 C CA . ILE A 1 1066 ? -12.770 34.823 22.327 1.00 61.38 1066 ILE A CA 1
ATOM 8531 C C . ILE A 1 1066 ? -12.852 33.670 21.328 1.00 61.38 1066 ILE A C 1
ATOM 8533 O O . ILE A 1 1066 ? -11.953 33.537 20.505 1.00 61.38 1066 ILE A O 1
ATOM 8537 N N . ILE A 1 1067 ? -13.910 32.856 21.354 1.00 61.59 1067 ILE A N 1
ATOM 8538 C CA . ILE A 1 1067 ? -14.128 31.797 20.360 1.00 61.59 1067 ILE A CA 1
ATOM 8539 C C . ILE A 1 1067 ? -14.350 32.423 18.986 1.00 61.59 1067 ILE A C 1
ATOM 8541 O O . ILE A 1 1067 ? -13.706 32.001 18.036 1.00 61.59 1067 ILE A O 1
ATOM 8545 N N . GLN A 1 1068 ? -15.185 33.457 18.869 1.00 60.66 1068 GLN A N 1
ATOM 8546 C CA . GLN A 1 1068 ? -15.439 34.135 17.599 1.00 60.66 1068 GLN A CA 1
ATOM 8547 C C . GLN A 1 1068 ? -14.156 34.756 17.044 1.00 60.66 1068 GLN A C 1
ATOM 8549 O O . GLN A 1 1068 ? -13.870 34.585 15.869 1.00 60.66 1068 GLN A O 1
ATOM 8554 N N . ASN A 1 1069 ? -13.351 35.422 17.876 1.00 61.78 1069 ASN A N 1
ATOM 8555 C CA . ASN A 1 1069 ? -12.092 36.031 17.454 1.00 61.78 1069 ASN A CA 1
ATOM 8556 C C . ASN A 1 1069 ? -11.034 34.979 17.138 1.00 61.78 1069 ASN A C 1
ATOM 8558 O O . ASN A 1 1069 ? -10.321 35.136 16.163 1.00 61.78 1069 ASN A O 1
ATOM 8562 N N . THR A 1 1070 ? -10.964 33.884 17.894 1.00 68.69 1070 THR A N 1
ATOM 8563 C CA . THR A 1 1070 ? -10.001 32.805 17.646 1.00 68.69 1070 THR A CA 1
ATOM 8564 C C . THR A 1 1070 ? -10.371 32.038 16.381 1.00 68.69 1070 THR A C 1
ATOM 8566 O O . THR A 1 1070 ? -9.508 31.799 15.550 1.00 68.69 1070 THR A O 1
ATOM 8569 N N . VAL A 1 1071 ? -11.652 31.720 16.178 1.00 65.38 1071 VAL A N 1
ATOM 8570 C CA . VAL A 1 1071 ? -12.154 31.103 14.944 1.00 65.38 1071 VAL A CA 1
ATOM 8571 C C . VAL A 1 1071 ? -11.969 32.054 13.769 1.00 65.38 1071 VAL A C 1
ATOM 8573 O O . VAL A 1 1071 ? -11.451 31.629 12.746 1.00 65.38 1071 VAL A O 1
ATOM 8576 N N . ASN A 1 1072 ? -12.305 33.339 13.910 1.00 66.00 1072 ASN A N 1
ATOM 8577 C CA . ASN A 1 1072 ? -12.091 34.322 12.851 1.00 66.00 1072 ASN A CA 1
ATOM 8578 C C . ASN A 1 1072 ? -10.603 34.459 12.525 1.00 66.00 1072 ASN A C 1
ATOM 8580 O O . ASN A 1 1072 ? -10.268 34.377 11.358 1.00 66.00 1072 ASN A O 1
ATOM 8584 N N . SER A 1 1073 ? -9.709 34.571 13.511 1.00 66.69 1073 SER A N 1
ATOM 8585 C CA . SER A 1 1073 ? -8.260 34.636 13.287 1.00 66.69 1073 SER A CA 1
ATOM 8586 C C . SER A 1 1073 ? -7.698 33.342 12.702 1.00 66.69 1073 SER A C 1
ATOM 8588 O O . SER A 1 1073 ? -6.829 33.399 11.845 1.00 66.69 1073 SER A O 1
ATOM 8590 N N . SER A 1 1074 ? -8.185 32.170 13.113 1.00 63.97 1074 SER A N 1
ATOM 8591 C CA . SER A 1 1074 ? -7.791 30.887 12.521 1.00 63.97 1074 SER A CA 1
ATOM 8592 C C . SER A 1 1074 ? -8.279 30.754 11.081 1.00 63.97 1074 SER A C 1
ATOM 8594 O O . SER A 1 1074 ? -7.528 30.268 10.245 1.00 63.97 1074 SER A O 1
ATOM 8596 N N . VAL A 1 1075 ? -9.492 31.218 10.773 1.00 65.81 1075 VAL A N 1
ATOM 8597 C CA . VAL A 1 1075 ? -10.043 31.243 9.411 1.00 65.81 1075 VAL A CA 1
ATOM 8598 C C . VAL A 1 1075 ? -9.329 32.285 8.552 1.00 65.81 1075 VAL A C 1
ATOM 8600 O O . VAL A 1 1075 ? -9.029 31.993 7.404 1.00 65.81 1075 VAL A O 1
ATOM 8603 N N . GLU A 1 1076 ? -8.999 33.461 9.087 1.00 67.31 1076 GLU A N 1
ATOM 8604 C CA . GLU A 1 1076 ? -8.239 34.502 8.384 1.00 67.31 1076 GLU A CA 1
ATOM 8605 C C . GLU A 1 1076 ? -6.798 34.048 8.134 1.00 67.31 1076 GLU A C 1
ATOM 8607 O O . GLU A 1 1076 ? -6.294 34.207 7.032 1.00 67.31 1076 GLU A O 1
ATOM 8612 N N . ASN A 1 1077 ? -6.151 33.400 9.107 1.00 69.25 1077 ASN A N 1
ATOM 8613 C CA . ASN A 1 1077 ? -4.812 32.834 8.939 1.00 69.25 1077 ASN A CA 1
ATOM 8614 C C . ASN A 1 1077 ? -4.810 31.647 7.973 1.00 69.25 1077 ASN A C 1
ATOM 8616 O O . ASN A 1 1077 ? -3.895 31.538 7.167 1.00 69.25 1077 ASN A O 1
ATOM 8620 N N . ALA A 1 1078 ? -5.827 30.782 8.016 1.00 62.19 1078 ALA A N 1
ATOM 8621 C CA . ALA A 1 1078 ? -5.971 29.692 7.056 1.00 62.19 1078 ALA A CA 1
ATOM 8622 C C . ALA A 1 1078 ? -6.250 30.232 5.651 1.00 62.19 1078 ALA A C 1
ATOM 8624 O O . ALA A 1 1078 ? -5.621 29.779 4.706 1.00 62.19 1078 ALA A O 1
ATOM 8625 N N . ALA A 1 1079 ? -7.128 31.230 5.510 1.00 59.03 1079 ALA A N 1
ATOM 8626 C CA . ALA A 1 1079 ? -7.419 31.875 4.234 1.00 59.03 1079 ALA A CA 1
ATOM 8627 C C . ALA A 1 1079 ? -6.193 32.607 3.676 1.00 59.03 1079 ALA A C 1
ATOM 8629 O O . ALA A 1 1079 ? -5.906 32.457 2.498 1.00 59.03 1079 ALA A O 1
ATOM 8630 N N . ASN A 1 1080 ? -5.441 33.330 4.511 1.00 66.31 1080 ASN A N 1
ATOM 8631 C CA . ASN A 1 1080 ? -4.210 34.007 4.103 1.00 66.31 1080 ASN A CA 1
ATOM 8632 C C . ASN A 1 1080 ? -3.098 33.007 3.771 1.00 66.31 1080 ASN A C 1
ATOM 8634 O O . ASN A 1 1080 ? -2.395 33.213 2.797 1.00 66.31 1080 ASN A O 1
ATOM 8638 N N . SER A 1 1081 ? -2.969 31.907 4.520 1.00 66.88 1081 SER A N 1
ATOM 8639 C CA . SER A 1 1081 ? -2.015 30.835 4.207 1.00 66.88 1081 SER A CA 1
ATOM 8640 C C . SER A 1 1081 ? -2.369 30.137 2.897 1.00 66.88 1081 SER A C 1
ATOM 8642 O O . SER A 1 1081 ? -1.473 29.839 2.116 1.00 66.88 1081 SER A O 1
ATOM 8644 N N . LEU A 1 1082 ? -3.660 29.891 2.644 1.00 67.06 1082 LEU A N 1
ATOM 8645 C CA . LEU A 1 1082 ? -4.124 29.322 1.381 1.00 67.06 1082 LEU A CA 1
ATOM 8646 C C . LEU A 1 1082 ? -3.869 30.302 0.232 1.00 67.06 1082 LEU A C 1
ATOM 8648 O O . LEU A 1 1082 ? -3.401 29.892 -0.820 1.00 67.06 1082 LEU A O 1
ATOM 8652 N N . ASP A 1 1083 ? -4.169 31.589 0.422 1.00 67.44 1083 ASP A N 1
ATOM 8653 C CA . ASP A 1 1083 ? -3.962 32.617 -0.600 1.00 67.44 1083 ASP A CA 1
ATOM 8654 C C . ASP A 1 1083 ? -2.462 32.820 -0.868 1.00 67.44 1083 ASP A C 1
ATOM 8656 O O . ASP A 1 1083 ? -2.065 32.914 -2.021 1.00 67.44 1083 ASP A O 1
ATOM 8660 N N . GLU A 1 1084 ? -1.602 32.779 0.154 1.00 70.56 1084 GLU A N 1
ATOM 8661 C CA . GLU A 1 1084 ? -0.141 32.790 -0.000 1.00 70.56 1084 GLU A CA 1
ATOM 8662 C C . GLU A 1 1084 ? 0.369 31.547 -0.742 1.00 70.56 1084 GLU A C 1
ATOM 8664 O O . GLU A 1 1084 ? 1.176 31.693 -1.656 1.00 70.56 1084 GLU A O 1
ATOM 8669 N N . GLU A 1 1085 ? -0.133 30.349 -0.429 1.00 69.94 1085 GLU A N 1
ATOM 8670 C CA . GLU A 1 1085 ? 0.243 29.106 -1.116 1.00 69.94 1085 GLU A CA 1
ATOM 8671 C C . GLU A 1 1085 ? -0.235 29.100 -2.578 1.00 69.94 1085 GLU A C 1
ATOM 8673 O O . GLU A 1 1085 ? 0.536 28.787 -3.487 1.00 69.94 1085 GLU A O 1
ATOM 8678 N N . TYR A 1 1086 ? -1.470 29.539 -2.839 1.00 65.31 1086 TYR A N 1
ATOM 8679 C CA . TYR A 1 1086 ? -1.995 29.695 -4.195 1.00 65.31 1086 TYR A CA 1
ATOM 8680 C C . TYR A 1 1086 ? -1.259 30.788 -4.973 1.00 65.31 1086 TYR A C 1
ATOM 8682 O O . TYR A 1 1086 ? -0.965 30.586 -6.149 1.00 65.31 1086 TYR A O 1
ATOM 8690 N N . GLN A 1 1087 ? -0.926 31.930 -4.361 1.00 66.88 1087 GLN A N 1
ATOM 8691 C CA . GLN A 1 1087 ? -0.110 32.957 -5.016 1.00 66.88 1087 GLN A CA 1
ATOM 8692 C C . GLN A 1 1087 ? 1.305 32.450 -5.282 1.00 66.88 1087 GLN A C 1
ATOM 8694 O O . GLN A 1 1087 ? 1.834 32.716 -6.356 1.00 66.88 1087 GLN A O 1
ATOM 8699 N N . GLN A 1 1088 ? 1.894 31.674 -4.370 1.00 73.00 1088 GLN A N 1
ATOM 8700 C CA . GLN A 1 1088 ? 3.215 31.083 -4.555 1.00 73.00 1088 GLN A CA 1
ATOM 8701 C C . GLN A 1 1088 ? 3.213 30.075 -5.709 1.00 73.00 1088 GLN A C 1
ATOM 8703 O O . GLN A 1 1088 ? 4.068 30.171 -6.584 1.00 73.00 1088 GLN A O 1
ATOM 8708 N N . GLN A 1 1089 ? 2.212 29.192 -5.790 1.00 67.81 1089 GLN A N 1
ATOM 8709 C CA . GLN A 1 1089 ? 2.047 28.271 -6.919 1.00 67.81 1089 GLN A CA 1
ATOM 8710 C C . GLN A 1 1089 ? 1.747 29.005 -8.232 1.00 67.81 1089 GLN A C 1
ATOM 8712 O O . GLN A 1 1089 ? 2.270 28.639 -9.283 1.00 67.81 1089 GLN A O 1
ATOM 8717 N N . ILE A 1 1090 ? 0.925 30.059 -8.204 1.00 66.94 1090 ILE A N 1
ATOM 8718 C CA . ILE A 1 1090 ? 0.634 30.887 -9.381 1.00 66.94 1090 ILE A CA 1
ATOM 8719 C C . ILE A 1 1090 ? 1.890 31.631 -9.842 1.00 66.94 1090 ILE A C 1
ATOM 8721 O O . ILE A 1 1090 ? 2.116 31.747 -11.046 1.00 66.94 1090 ILE A O 1
ATOM 8725 N N . ASP A 1 1091 ? 2.704 32.146 -8.928 1.00 72.81 1091 ASP A N 1
ATOM 8726 C CA . ASP A 1 1091 ? 3.936 32.855 -9.256 1.00 72.81 1091 ASP A CA 1
ATOM 8727 C C . ASP A 1 1091 ? 5.039 31.891 -9.699 1.00 72.81 1091 ASP A C 1
ATOM 8729 O O . ASP A 1 1091 ? 5.787 32.221 -10.618 1.00 72.81 1091 ASP A O 1
ATOM 8733 N N . GLU A 1 1092 ? 5.079 30.671 -9.166 1.00 73.06 1092 GLU A N 1
ATOM 8734 C CA . GLU A 1 1092 ? 5.932 29.586 -9.652 1.00 73.06 1092 GLU A CA 1
ATOM 8735 C C . GLU A 1 1092 ? 5.503 29.135 -11.055 1.00 73.06 1092 GLU A C 1
ATOM 8737 O O . GLU A 1 1092 ? 6.331 29.061 -11.958 1.00 73.06 1092 GLU A O 1
ATOM 8742 N N . LEU A 1 1093 ? 4.202 28.960 -11.310 1.00 67.06 1093 LEU A N 1
ATOM 8743 C CA . LEU A 1 1093 ? 3.662 28.681 -12.645 1.00 67.06 1093 LEU A CA 1
ATOM 8744 C C . LEU A 1 1093 ? 3.930 29.823 -13.628 1.00 67.06 1093 LEU A C 1
ATOM 8746 O O . LEU A 1 1093 ? 4.301 29.562 -14.771 1.00 67.06 1093 LEU A O 1
ATOM 8750 N N . LYS A 1 1094 ? 3.780 31.088 -13.214 1.00 69.12 1094 LYS A N 1
ATOM 8751 C CA . LYS A 1 1094 ? 4.150 32.244 -14.044 1.00 69.12 1094 LYS A CA 1
ATOM 8752 C C . LYS A 1 1094 ? 5.646 32.262 -14.316 1.00 69.12 1094 LYS A C 1
ATOM 8754 O O . LYS A 1 1094 ? 6.019 32.547 -15.446 1.00 69.12 1094 LYS A O 1
ATOM 8759 N N . THR A 1 1095 ? 6.482 31.973 -13.323 1.00 72.75 1095 THR A N 1
ATOM 8760 C CA . THR A 1 1095 ? 7.945 31.945 -13.466 1.00 72.75 1095 THR A CA 1
ATOM 8761 C C . THR A 1 1095 ? 8.355 30.827 -14.414 1.00 72.75 1095 THR A C 1
ATOM 8763 O O . THR A 1 1095 ? 9.011 31.107 -15.407 1.00 72.75 1095 THR A O 1
ATOM 8766 N N . ASN A 1 1096 ? 7.824 29.617 -14.237 1.00 68.62 1096 ASN A N 1
ATOM 8767 C CA . ASN A 1 1096 ? 8.013 28.490 -15.149 1.00 68.62 1096 ASN A CA 1
ATOM 8768 C C . ASN A 1 1096 ? 7.526 28.807 -16.570 1.00 68.62 1096 ASN A C 1
ATOM 8770 O O . ASN A 1 1096 ? 8.184 28.458 -17.547 1.00 68.62 1096 ASN A O 1
ATOM 8774 N N . LEU A 1 1097 ? 6.396 29.508 -16.713 1.00 63.31 1097 LEU A N 1
ATOM 8775 C CA . LEU A 1 1097 ? 5.894 29.959 -18.011 1.00 63.31 1097 LEU A CA 1
ATOM 8776 C C . LEU A 1 1097 ? 6.804 31.035 -18.626 1.00 63.31 1097 LEU A C 1
ATOM 8778 O O . LEU A 1 1097 ? 7.034 31.009 -19.833 1.00 63.31 1097 LEU A O 1
ATOM 8782 N N . TYR A 1 1098 ? 7.335 31.965 -17.828 1.00 68.44 1098 TYR A N 1
ATOM 8783 C CA . TYR A 1 1098 ? 8.294 32.981 -18.267 1.00 68.44 1098 TYR A CA 1
ATOM 8784 C C . TYR A 1 1098 ? 9.647 32.368 -18.632 1.00 68.44 1098 TYR A C 1
ATOM 8786 O O . TYR A 1 1098 ? 10.237 32.780 -19.627 1.00 68.44 1098 TYR A O 1
ATOM 8794 N N . ASP A 1 1099 ? 10.110 31.358 -17.906 1.00 66.56 1099 ASP A N 1
ATOM 8795 C CA . ASP A 1 1099 ? 11.343 30.623 -18.177 1.00 66.56 1099 ASP A CA 1
ATOM 8796 C C . ASP A 1 1099 ? 11.185 29.745 -19.417 1.00 66.56 1099 ASP A C 1
ATOM 8798 O O . ASP A 1 1099 ? 12.065 29.717 -20.280 1.00 66.56 1099 ASP A O 1
ATOM 8802 N N . TYR A 1 1100 ? 10.019 29.120 -19.597 1.00 62.12 1100 TYR A N 1
ATOM 8803 C CA . TYR A 1 1100 ? 9.652 28.433 -20.833 1.00 62.12 1100 TYR A CA 1
ATOM 8804 C C . TYR A 1 1100 ? 9.574 29.411 -22.017 1.00 62.12 1100 TYR A C 1
ATOM 8806 O O . TYR A 1 1100 ? 10.148 29.160 -23.073 1.00 62.12 1100 TYR A O 1
ATOM 8814 N N . GLN A 1 1101 ? 8.951 30.582 -21.849 1.00 63.66 1101 GLN A N 1
ATOM 8815 C CA . GLN A 1 1101 ? 8.900 31.623 -22.884 1.00 63.66 1101 GLN A CA 1
ATOM 8816 C C . GLN A 1 1101 ? 10.276 32.228 -23.190 1.00 63.66 1101 GLN A C 1
ATOM 8818 O O . GLN A 1 1101 ? 10.544 32.560 -24.343 1.00 63.66 1101 GLN A O 1
ATOM 8823 N N . THR A 1 1102 ? 11.158 32.360 -22.199 1.00 64.69 1102 THR A N 1
ATOM 8824 C CA . THR A 1 1102 ? 12.503 32.931 -22.360 1.00 64.69 1102 THR A CA 1
ATOM 8825 C C . THR A 1 1102 ? 13.458 31.921 -22.993 1.00 64.69 1102 THR A C 1
ATOM 8827 O O . THR A 1 1102 ? 14.184 32.271 -23.925 1.00 64.69 1102 THR A O 1
ATOM 8830 N N . SER A 1 1103 ? 13.408 30.656 -22.567 1.00 65.00 1103 SER A N 1
ATOM 8831 C CA . SER A 1 1103 ? 14.198 29.559 -23.141 1.00 65.00 1103 SER A CA 1
ATOM 8832 C C . SER A 1 1103 ? 13.779 29.246 -24.577 1.00 65.00 1103 SER A C 1
ATOM 8834 O O . SER A 1 1103 ? 14.631 29.178 -25.462 1.00 65.00 1103 SER A O 1
ATOM 8836 N N . VAL A 1 1104 ? 12.475 29.152 -24.860 1.00 65.56 1104 VAL A N 1
ATOM 8837 C CA . VAL A 1 1104 ? 11.963 28.973 -26.227 1.00 65.56 1104 VAL A CA 1
ATOM 8838 C C . VAL A 1 1104 ? 12.193 30.241 -27.054 1.00 65.56 1104 VAL A C 1
ATOM 8840 O O . VAL A 1 1104 ? 12.680 30.151 -28.179 1.00 65.56 1104 VAL A O 1
ATOM 8843 N N . GLY A 1 1105 ? 11.940 31.429 -26.496 1.00 65.12 1105 GLY A N 1
ATOM 8844 C CA . GLY A 1 1105 ? 12.118 32.728 -27.158 1.00 65.12 1105 GLY A CA 1
ATOM 8845 C C . GLY A 1 1105 ? 13.566 33.060 -27.530 1.00 65.12 1105 GLY A C 1
ATOM 8846 O O . GLY A 1 1105 ? 13.805 33.816 -28.477 1.00 65.12 1105 GLY A O 1
ATOM 8847 N N . GLN A 1 1106 ? 14.546 32.452 -26.851 1.00 71.56 1106 GLN A N 1
ATOM 8848 C CA . GLN A 1 1106 ? 15.953 32.554 -27.229 1.00 71.56 1106 GLN A CA 1
ATOM 8849 C C . GLN A 1 1106 ? 16.214 31.943 -28.607 1.00 71.56 1106 GLN A C 1
ATOM 8851 O O . GLN A 1 1106 ? 17.027 32.499 -29.344 1.00 71.56 1106 GLN A O 1
ATOM 8856 N N . TYR A 1 1107 ? 15.527 30.855 -28.967 1.00 75.00 1107 TYR A N 1
ATOM 8857 C CA . TYR A 1 1107 ? 15.768 30.093 -30.198 1.00 75.00 1107 TYR A CA 1
ATOM 8858 C C . TYR A 1 1107 ? 14.630 30.175 -31.221 1.00 75.00 1107 TYR A C 1
ATOM 8860 O O . TYR A 1 1107 ? 14.862 29.878 -32.389 1.00 75.00 1107 TYR A O 1
ATOM 8868 N N . LEU A 1 1108 ? 13.418 30.559 -30.820 1.00 79.31 1108 LEU A N 1
ATOM 8869 C CA . LEU A 1 1108 ? 12.213 30.582 -31.651 1.00 79.31 1108 LEU A CA 1
ATOM 8870 C C . LEU A 1 1108 ? 11.458 31.896 -31.431 1.00 79.31 1108 LEU A C 1
ATOM 8872 O O . LEU A 1 1108 ? 10.837 32.114 -30.396 1.00 79.31 1108 LEU A O 1
ATOM 8876 N N . GLN A 1 1109 ? 11.497 32.782 -32.423 1.00 82.00 1109 GLN A N 1
ATOM 8877 C CA . GLN A 1 1109 ? 10.871 34.104 -32.358 1.00 82.00 1109 GLN A CA 1
ATOM 8878 C C . GLN A 1 1109 ? 9.778 34.217 -33.420 1.00 82.00 1109 GLN A C 1
ATOM 8880 O O . GLN A 1 1109 ? 10.065 34.210 -34.618 1.00 82.00 1109 GLN A O 1
ATOM 8885 N N . PHE A 1 1110 ? 8.531 34.388 -32.987 1.00 78.06 1110 PHE A N 1
ATOM 8886 C CA . PHE A 1 1110 ? 7.429 34.773 -33.866 1.00 78.06 1110 PHE A CA 1
ATOM 8887 C C . PHE A 1 1110 ? 7.371 36.298 -33.959 1.00 78.06 1110 PHE A C 1
ATOM 8889 O O . PHE A 1 1110 ? 7.115 36.981 -32.969 1.00 78.06 1110 PHE A O 1
ATOM 8896 N N . ASN A 1 1111 ? 7.624 36.847 -35.144 1.00 73.81 1111 ASN A N 1
ATOM 8897 C CA . ASN A 1 1111 ? 7.562 38.285 -35.403 1.00 73.81 1111 ASN A CA 1
ATOM 8898 C C . ASN A 1 1111 ? 6.691 38.573 -36.638 1.00 73.81 1111 ASN A C 1
ATOM 8900 O O . ASN A 1 1111 ? 6.259 37.661 -37.341 1.00 73.81 1111 ASN A O 1
ATOM 8904 N N . GLU A 1 1112 ? 6.444 39.853 -36.934 1.00 76.38 1112 GLU A N 1
ATOM 8905 C CA . GLU A 1 1112 ? 5.619 40.269 -38.084 1.00 76.38 1112 GLU A CA 1
ATOM 8906 C C . GLU A 1 1112 ? 6.155 39.773 -39.444 1.00 76.38 1112 GLU A C 1
ATOM 8908 O O . GLU A 1 1112 ? 5.437 39.802 -40.440 1.00 76.38 1112 GLU A O 1
ATOM 8913 N N . SER A 1 1113 ? 7.411 39.313 -39.502 1.00 70.88 1113 SER A N 1
ATOM 8914 C CA . SER A 1 1113 ? 8.067 38.816 -40.717 1.00 70.88 1113 SER A CA 1
ATOM 8915 C C . SER A 1 1113 ? 8.050 37.286 -40.855 1.00 70.88 1113 SER A C 1
ATOM 8917 O O . SER A 1 1113 ? 8.505 36.792 -41.888 1.00 70.88 1113 SER A O 1
ATOM 8919 N N . GLY A 1 1114 ? 7.539 36.547 -39.860 1.00 81.50 1114 GLY A N 1
ATOM 8920 C CA . GLY A 1 1114 ? 7.469 35.081 -39.840 1.00 81.50 1114 GLY A CA 1
ATOM 8921 C C . GLY A 1 1114 ? 8.090 34.447 -38.588 1.00 81.50 1114 GLY A C 1
ATOM 8922 O O . GLY A 1 1114 ? 8.293 35.108 -37.568 1.00 81.50 1114 GLY A O 1
ATOM 8923 N N . LEU A 1 1115 ? 8.384 33.147 -38.667 1.00 88.38 1115 LEU A N 1
ATOM 8924 C CA . LEU A 1 1115 ? 9.071 32.392 -37.617 1.00 88.38 1115 LEU A CA 1
ATOM 8925 C C . LEU A 1 1115 ? 10.586 32.464 -37.837 1.00 88.38 1115 LEU A C 1
ATOM 8927 O O . LEU A 1 1115 ? 11.091 31.964 -38.842 1.00 88.38 1115 LEU A O 1
ATOM 8931 N N . THR A 1 1116 ? 11.317 33.048 -36.892 1.00 85.94 1116 THR A N 1
ATOM 8932 C CA . THR A 1 1116 ? 12.783 33.014 -36.865 1.00 85.94 1116 THR A CA 1
ATOM 8933 C C . THR A 1 1116 ? 13.257 31.916 -35.915 1.00 85.94 1116 THR A C 1
ATOM 8935 O O . THR A 1 1116 ? 12.874 31.899 -34.751 1.00 85.94 1116 THR A O 1
ATOM 8938 N N . ILE A 1 1117 ? 14.119 31.029 -36.404 1.00 85.88 1117 ILE A N 1
ATOM 8939 C CA . ILE A 1 1117 ? 14.722 29.914 -35.674 1.00 85.88 1117 ILE A CA 1
ATOM 8940 C C . ILE A 1 1117 ? 16.234 30.148 -35.571 1.00 85.88 1117 ILE A C 1
ATOM 8942 O O . ILE A 1 1117 ? 16.923 30.229 -36.587 1.00 85.88 1117 ILE A O 1
ATOM 8946 N N . GLY A 1 1118 ? 16.767 30.260 -34.362 1.00 80.44 1118 GLY A N 1
ATOM 8947 C CA . GLY A 1 1118 ? 18.182 30.483 -34.070 1.00 80.44 1118 GLY A CA 1
ATOM 8948 C C . GLY A 1 1118 ? 18.367 31.320 -32.807 1.00 80.44 1118 GLY A C 1
ATOM 8949 O O . GLY A 1 1118 ? 17.548 32.188 -32.516 1.00 80.44 1118 GLY A O 1
ATOM 8950 N N . ALA A 1 1119 ? 19.444 31.057 -32.060 1.00 79.50 1119 ALA A N 1
ATOM 8951 C CA . ALA A 1 1119 ? 19.733 31.780 -30.822 1.00 79.50 1119 ALA A CA 1
ATOM 8952 C C . ALA A 1 1119 ? 19.828 33.300 -31.072 1.00 79.50 1119 ALA A C 1
ATOM 8954 O O . ALA A 1 1119 ? 20.521 33.711 -32.000 1.00 79.50 1119 ALA A O 1
ATOM 8955 N N . LEU A 1 1120 ? 19.224 34.138 -30.221 1.00 74.25 1120 LEU A N 1
ATOM 8956 C CA . LEU A 1 1120 ? 19.299 35.615 -30.294 1.00 74.25 1120 LEU A CA 1
ATOM 8957 C C . LEU A 1 1120 ? 20.731 36.161 -30.441 1.00 74.25 1120 LEU A C 1
ATOM 8959 O O . LEU A 1 1120 ? 20.952 37.188 -31.079 1.00 74.25 1120 LEU A O 1
ATOM 8963 N N . THR A 1 1121 ? 21.702 35.482 -29.834 1.00 76.62 1121 THR A N 1
ATOM 8964 C CA . THR A 1 1121 ? 23.127 35.841 -29.857 1.00 76.62 1121 THR A CA 1
ATOM 8965 C C . THR A 1 1121 ? 23.894 35.206 -31.019 1.00 76.62 1121 THR A C 1
ATOM 8967 O O . THR A 1 1121 ? 25.044 35.572 -31.271 1.00 76.62 1121 THR A O 1
ATOM 8970 N N . SER A 1 1122 ? 23.285 34.260 -31.738 1.00 78.88 1122 SER A N 1
ATOM 8971 C CA . SER A 1 1122 ? 23.896 33.593 -32.881 1.00 78.88 1122 SER A CA 1
ATOM 8972 C C . SER A 1 1122 ? 23.861 34.504 -34.099 1.00 78.88 1122 SER A C 1
ATOM 8974 O O . SER A 1 1122 ? 22.828 35.048 -34.485 1.00 78.88 1122 SER A O 1
ATOM 8976 N N . ALA A 1 1123 ? 25.002 34.599 -34.777 1.00 79.31 1123 ALA A N 1
ATOM 8977 C CA . ALA A 1 1123 ? 25.047 35.204 -36.096 1.00 79.31 1123 ALA A CA 1
ATOM 8978 C C . ALA A 1 1123 ? 24.272 34.373 -37.130 1.00 79.31 1123 ALA A C 1
ATOM 8980 O O . ALA A 1 1123 ? 24.028 34.881 -38.206 1.00 79.31 1123 ALA A O 1
ATOM 8981 N N . PHE A 1 1124 ? 23.885 33.127 -36.861 1.00 83.62 1124 PHE A N 1
ATOM 8982 C CA . PHE A 1 1124 ? 23.143 32.278 -37.794 1.00 83.62 1124 PHE A CA 1
ATOM 8983 C C . PHE A 1 1124 ? 21.691 32.102 -37.356 1.00 83.62 1124 PHE A C 1
ATOM 8985 O O . PHE A 1 1124 ? 21.432 31.740 -36.208 1.00 83.62 1124 PHE A O 1
ATOM 8992 N N . SER A 1 1125 ? 20.759 32.318 -38.283 1.00 88.12 1125 SER A N 1
ATOM 8993 C CA . SER A 1 1125 ? 19.322 32.123 -38.063 1.00 88.12 1125 SER A CA 1
ATOM 8994 C C . SER A 1 1125 ? 18.622 31.619 -39.324 1.00 88.12 1125 SER A C 1
ATOM 8996 O O . SER A 1 1125 ? 19.122 31.775 -40.437 1.00 88.12 1125 SER A O 1
ATOM 8998 N N . THR A 1 1126 ? 17.451 31.018 -39.157 1.00 89.94 1126 THR A N 1
ATOM 8999 C CA . THR A 1 1126 ? 16.564 30.585 -40.237 1.00 89.94 1126 THR A CA 1
ATOM 9000 C C . THR A 1 1126 ? 15.253 31.344 -40.123 1.00 89.94 1126 THR A C 1
ATOM 9002 O O . THR A 1 1126 ? 14.612 31.299 -39.084 1.00 89.94 1126 THR A O 1
ATOM 9005 N N . LEU A 1 1127 ? 14.837 32.042 -41.173 1.00 89.62 1127 LEU A N 1
ATOM 9006 C CA . LEU A 1 1127 ? 13.542 32.713 -41.240 1.00 89.62 1127 LEU A CA 1
ATOM 9007 C C . LEU A 1 1127 ? 12.598 31.900 -42.125 1.00 89.62 1127 LEU A C 1
ATOM 9009 O O . LEU A 1 1127 ? 12.908 31.662 -43.291 1.00 89.62 1127 LEU A O 1
ATOM 9013 N N . ILE A 1 1128 ? 11.444 31.523 -41.590 1.00 90.38 1128 ILE A N 1
ATOM 9014 C CA . ILE A 1 1128 ? 10.364 30.857 -42.316 1.00 90.38 1128 ILE A CA 1
ATOM 9015 C C . ILE A 1 1128 ? 9.197 31.832 -42.426 1.00 90.38 1128 ILE A C 1
ATOM 9017 O O . ILE A 1 1128 ? 8.665 32.299 -41.417 1.00 90.38 1128 ILE A O 1
ATOM 9021 N N . ASN A 1 1129 ? 8.790 32.140 -43.652 1.00 89.25 1129 ASN A N 1
ATOM 9022 C CA . ASN A 1 1129 ? 7.620 32.968 -43.917 1.00 89.25 1129 ASN A CA 1
ATOM 9023 C C . ASN A 1 1129 ? 6.823 32.428 -45.114 1.00 89.25 1129 ASN A C 1
ATOM 9025 O O . ASN A 1 1129 ? 7.163 31.397 -45.692 1.00 89.25 1129 ASN A O 1
ATOM 9029 N N . ASN A 1 1130 ? 5.758 33.136 -45.493 1.00 85.38 1130 ASN A N 1
ATOM 9030 C CA . ASN A 1 1130 ? 4.868 32.715 -46.581 1.00 85.38 1130 ASN A CA 1
ATOM 9031 C C . ASN A 1 1130 ? 5.552 32.637 -47.957 1.00 85.38 1130 ASN A C 1
ATOM 9033 O O . ASN A 1 1130 ? 5.010 32.005 -48.861 1.00 85.38 1130 ASN A O 1
ATOM 9037 N N . ASP A 1 1131 ? 6.719 33.263 -48.120 1.00 85.12 1131 ASP A N 1
ATOM 9038 C CA . ASP A 1 1131 ? 7.461 33.279 -49.378 1.00 85.12 1131 ASP A CA 1
ATOM 9039 C C . ASP A 1 1131 ? 8.523 32.169 -49.438 1.00 85.12 1131 ASP A C 1
ATOM 9041 O O . ASP A 1 1131 ? 8.934 31.774 -50.528 1.00 85.12 1131 ASP A O 1
ATOM 9045 N N . GLY A 1 1132 ? 8.973 31.627 -48.303 1.00 84.88 1132 GLY A N 1
ATOM 9046 C CA . GLY A 1 1132 ? 9.950 30.541 -48.281 1.00 84.88 1132 GLY A CA 1
ATOM 9047 C C . GLY A 1 1132 ? 10.730 30.410 -46.976 1.00 84.88 1132 GLY A C 1
ATOM 9048 O O . GLY A 1 1132 ? 10.412 31.025 -45.958 1.00 84.88 1132 GLY A O 1
ATOM 9049 N N . MET A 1 1133 ? 11.782 29.592 -47.023 1.00 91.94 1133 MET A N 1
ATOM 9050 C CA . MET A 1 1133 ? 12.696 29.349 -45.905 1.00 91.94 1133 MET A CA 1
ATOM 9051 C C . MET A 1 1133 ? 14.077 29.927 -46.221 1.00 91.94 1133 MET A C 1
ATOM 9053 O O . MET A 1 1133 ? 14.692 29.565 -47.221 1.00 91.94 1133 MET A O 1
ATOM 9057 N N . TYR A 1 1134 ? 14.579 30.818 -45.371 1.00 91.31 1134 TYR A N 1
ATOM 9058 C CA . TYR A 1 1134 ? 15.787 31.608 -45.606 1.00 91.31 1134 TYR A CA 1
ATOM 9059 C C . TYR A 1 1134 ? 16.812 31.364 -44.500 1.00 91.31 1134 TYR A C 1
ATOM 9061 O O . TYR A 1 1134 ? 16.572 31.709 -43.349 1.00 91.31 1134 TYR A O 1
ATOM 9069 N N . PHE A 1 1135 ? 17.983 30.845 -44.853 1.00 90.81 1135 PHE A N 1
ATOM 9070 C CA . PHE A 1 1135 ? 19.129 30.711 -43.959 1.00 90.81 1135 PHE A CA 1
ATOM 9071 C C . PHE A 1 1135 ? 19.954 31.996 -44.002 1.00 90.81 1135 PHE A C 1
ATOM 9073 O O . PHE A 1 1135 ? 20.397 32.437 -45.070 1.00 90.81 1135 PHE A O 1
ATOM 9080 N N . LYS A 1 1136 ? 20.162 32.614 -42.845 1.00 87.00 1136 LYS A N 1
ATOM 9081 C CA . LYS A 1 1136 ? 20.813 33.912 -42.688 1.00 87.00 1136 LYS A CA 1
ATOM 9082 C C . LYS A 1 1136 ? 22.074 33.811 -41.843 1.00 87.00 1136 LYS A C 1
ATOM 9084 O O . LYS A 1 1136 ? 22.131 33.051 -40.880 1.00 87.00 1136 LYS A O 1
ATOM 9089 N N . GLN A 1 1137 ? 23.054 34.635 -42.197 1.00 87.44 1137 GLN A N 1
ATOM 9090 C CA . GLN A 1 1137 ? 24.173 35.005 -41.344 1.00 87.44 1137 GLN A CA 1
ATOM 9091 C C . GLN A 1 1137 ? 24.105 36.524 -41.101 1.00 87.44 1137 GLN A C 1
ATOM 9093 O O . GLN A 1 1137 ? 24.292 37.315 -42.030 1.00 87.44 1137 GLN A O 1
ATOM 9098 N N . ALA A 1 1138 ? 23.795 36.932 -39.873 1.00 84.56 1138 ALA A N 1
ATOM 9099 C CA . ALA A 1 1138 ? 23.356 38.263 -39.477 1.00 84.56 1138 ALA A CA 1
ATOM 9100 C C . ALA A 1 1138 ? 22.192 38.721 -40.376 1.00 84.56 1138 ALA A C 1
ATOM 9102 O O . ALA A 1 1138 ? 21.212 37.994 -40.539 1.00 84.56 1138 ALA A O 1
ATOM 9103 N N . ASP A 1 1139 ? 22.318 39.877 -41.026 1.00 82.19 1139 ASP A N 1
ATOM 9104 C CA . ASP A 1 1139 ? 21.290 40.406 -41.929 1.00 82.19 1139 ASP A CA 1
ATOM 9105 C C . ASP A 1 1139 ? 21.373 39.844 -43.362 1.00 82.19 1139 ASP A C 1
ATOM 9107 O O . ASP A 1 1139 ? 20.553 40.180 -44.219 1.00 82.19 1139 ASP A O 1
ATOM 9111 N N . THR A 1 1140 ? 22.357 38.987 -43.661 1.00 84.44 1140 THR A N 1
ATOM 9112 C CA . THR A 1 1140 ? 22.604 38.490 -45.024 1.00 84.44 1140 THR A CA 1
ATOM 9113 C C . THR A 1 1140 ? 22.007 37.102 -45.224 1.00 84.44 1140 THR A C 1
ATOM 9115 O O . THR A 1 1140 ? 22.287 36.185 -44.460 1.00 84.44 1140 THR A O 1
ATOM 9118 N N . THR A 1 1141 ? 21.226 36.908 -46.290 1.00 88.88 1141 THR A N 1
ATOM 9119 C CA . THR A 1 1141 ? 20.742 35.571 -46.679 1.00 88.88 1141 THR A CA 1
ATOM 9120 C C . THR A 1 1141 ? 21.862 34.796 -47.370 1.00 88.88 1141 THR A C 1
ATOM 9122 O O . THR A 1 1141 ? 22.340 35.210 -48.428 1.00 88.88 1141 THR A O 1
ATOM 9125 N N . VAL A 1 1142 ? 22.276 33.678 -46.774 1.00 87.25 1142 VAL A N 1
ATOM 9126 C CA . VAL A 1 1142 ? 23.375 32.825 -47.256 1.00 87.25 1142 VAL A CA 1
ATOM 9127 C C . VAL A 1 1142 ? 22.883 31.599 -48.024 1.00 87.25 1142 VAL A C 1
ATOM 9129 O O . VAL A 1 1142 ? 23.617 31.075 -48.856 1.00 87.25 1142 VAL A O 1
ATOM 9132 N N . ALA A 1 1143 ? 21.639 31.175 -47.801 1.00 86.94 1143 ALA A N 1
ATOM 9133 C CA . ALA A 1 1143 ? 20.928 30.210 -48.635 1.00 86.94 1143 ALA A CA 1
ATOM 9134 C C . ALA A 1 1143 ? 19.416 30.392 -48.460 1.00 86.94 1143 ALA A C 1
ATOM 9136 O O . ALA A 1 1143 ? 18.974 30.892 -47.429 1.00 86.94 1143 ALA A O 1
ATOM 9137 N N . TYR A 1 1144 ? 18.601 30.004 -49.436 1.00 90.75 1144 TYR A N 1
ATOM 9138 C CA . TYR A 1 1144 ? 17.146 30.013 -49.269 1.00 90.75 1144 TYR A CA 1
ATOM 9139 C C . TYR A 1 1144 ? 16.445 29.000 -50.167 1.00 90.75 1144 TYR A C 1
ATOM 9141 O O . TYR A 1 1144 ? 16.957 28.622 -51.220 1.00 90.75 1144 TYR A O 1
ATOM 9149 N N . ILE A 1 1145 ? 15.258 28.578 -49.744 1.00 86.88 1145 ILE A N 1
ATOM 9150 C CA . ILE A 1 1145 ? 14.351 27.703 -50.477 1.00 86.88 1145 ILE A CA 1
ATOM 9151 C C . ILE A 1 1145 ? 13.063 28.478 -50.738 1.00 86.88 1145 ILE A C 1
ATOM 9153 O O . ILE A 1 1145 ? 12.391 28.916 -49.808 1.00 86.88 1145 ILE A O 1
ATOM 9157 N N . ASN A 1 1146 ? 12.728 28.648 -52.013 1.00 88.69 1146 ASN A N 1
ATOM 9158 C CA . ASN A 1 1146 ? 11.510 29.312 -52.475 1.00 88.69 1146 ASN A CA 1
ATOM 9159 C C . ASN A 1 1146 ? 11.119 28.692 -53.830 1.00 88.69 1146 ASN A C 1
ATOM 9161 O O . ASN A 1 1146 ? 11.999 28.324 -54.610 1.00 88.69 1146 ASN A O 1
ATOM 9165 N N . ASN A 1 1147 ? 9.817 28.541 -54.106 1.00 82.88 1147 ASN A N 1
ATOM 9166 C CA . ASN A 1 1147 ? 9.296 28.020 -55.379 1.00 82.88 1147 ASN A CA 1
ATOM 9167 C C . ASN A 1 1147 ? 9.924 26.673 -55.796 1.00 82.88 1147 ASN A C 1
ATOM 9169 O O . ASN A 1 1147 ? 10.330 26.490 -56.944 1.00 82.88 1147 ASN A O 1
ATOM 9173 N N . ASN A 1 1148 ? 10.015 25.727 -54.854 1.00 75.44 1148 ASN A N 1
ATOM 9174 C CA . ASN A 1 1148 ? 10.595 24.387 -55.040 1.00 75.44 1148 ASN A CA 1
ATOM 9175 C C . ASN A 1 1148 ? 12.061 24.386 -55.522 1.00 75.44 1148 ASN A C 1
ATOM 9177 O O . ASN A 1 1148 ? 12.511 23.428 -56.151 1.00 75.44 1148 ASN A O 1
ATOM 9181 N N . GLN A 1 1149 ? 12.817 25.453 -55.251 1.00 74.94 1149 GLN A N 1
ATOM 9182 C CA . GLN A 1 1149 ? 14.215 25.593 -55.653 1.00 74.94 1149 GLN A CA 1
ATOM 9183 C C . GLN A 1 1149 ? 15.082 26.017 -54.466 1.00 74.94 1149 GLN A C 1
ATOM 9185 O O . GLN A 1 1149 ? 14.704 26.902 -53.700 1.00 74.94 1149 GLN A O 1
ATOM 9190 N N . LEU A 1 1150 ? 16.253 25.385 -54.333 1.00 81.94 1150 LEU A N 1
ATOM 9191 C CA . LEU A 1 1150 ? 17.282 25.722 -53.349 1.00 81.94 1150 LEU A CA 1
ATOM 9192 C C . LEU A 1 1150 ? 18.328 26.638 -53.989 1.00 81.94 1150 LEU A C 1
ATOM 9194 O O . LEU A 1 1150 ? 18.943 26.293 -54.999 1.00 81.94 1150 LEU A O 1
ATOM 9198 N N . TYR A 1 1151 ? 18.558 27.787 -53.369 1.00 82.19 1151 TYR A N 1
ATOM 9199 C CA . TYR A 1 1151 ? 19.512 28.796 -53.802 1.00 82.19 1151 TYR A CA 1
ATOM 9200 C C . TYR A 1 1151 ? 20.641 28.917 -52.779 1.00 82.19 1151 TYR A C 1
ATOM 9202 O O . TYR A 1 1151 ? 20.399 29.278 -51.630 1.00 82.19 1151 TYR A O 1
ATOM 9210 N N . ILE A 1 1152 ? 21.882 28.663 -53.207 1.00 84.75 1152 ILE A N 1
ATOM 9211 C CA . ILE A 1 1152 ? 23.097 28.836 -52.394 1.00 84.75 1152 ILE A CA 1
ATOM 9212 C C . ILE A 1 1152 ? 24.057 29.754 -53.170 1.00 84.75 1152 ILE A C 1
ATOM 9214 O O . ILE A 1 1152 ? 24.765 29.277 -54.057 1.00 84.75 1152 ILE A O 1
ATOM 9218 N N . PRO A 1 1153 ? 24.071 31.075 -52.901 1.00 75.38 1153 PRO A N 1
ATOM 9219 C CA . PRO A 1 1153 ? 24.845 32.041 -53.684 1.00 75.38 1153 PRO A CA 1
ATOM 9220 C C . PRO A 1 1153 ? 26.362 31.824 -53.639 1.00 75.38 1153 PRO A C 1
ATOM 9222 O O . PRO A 1 1153 ? 27.036 32.077 -54.633 1.00 75.38 1153 PRO A O 1
ATOM 9225 N N . ASN A 1 1154 ? 26.897 31.357 -52.506 1.00 73.31 1154 ASN A N 1
ATOM 9226 C CA . ASN A 1 1154 ? 28.322 31.088 -52.314 1.00 73.31 1154 ASN A CA 1
ATOM 9227 C C . ASN A 1 1154 ? 28.502 29.740 -51.603 1.00 73.31 1154 ASN A C 1
ATOM 9229 O O . ASN A 1 1154 ? 28.388 29.666 -50.383 1.00 73.31 1154 ASN A O 1
ATOM 9233 N N . ALA A 1 1155 ? 28.785 28.678 -52.359 1.00 70.50 1155 ALA A N 1
ATOM 9234 C CA . ALA A 1 1155 ? 29.065 27.350 -51.815 1.00 70.50 1155 ALA A CA 1
ATOM 9235 C C . ALA A 1 1155 ? 30.570 27.047 -51.877 1.00 70.50 1155 ALA A C 1
ATOM 9237 O O . ALA A 1 1155 ? 31.173 27.106 -52.950 1.00 70.50 1155 ALA A O 1
ATOM 9238 N N . VAL A 1 1156 ? 31.173 26.688 -50.739 1.00 71.62 1156 VAL A N 1
ATOM 9239 C CA . VAL A 1 1156 ? 32.511 26.080 -50.683 1.00 71.62 1156 VAL A CA 1
ATOM 9240 C C . VAL A 1 1156 ? 32.322 24.592 -50.447 1.00 71.62 1156 VAL A C 1
ATOM 9242 O O . VAL A 1 1156 ? 31.845 24.181 -49.394 1.00 71.62 1156 VAL A O 1
ATOM 9245 N N . ILE A 1 1157 ? 32.679 23.785 -51.438 1.00 69.94 1157 ILE A N 1
ATOM 9246 C CA . ILE A 1 1157 ? 32.480 22.339 -51.395 1.00 69.94 1157 ILE A CA 1
ATOM 9247 C C . ILE A 1 1157 ? 33.818 21.703 -51.058 1.00 69.94 1157 ILE A C 1
ATOM 9249 O O . ILE A 1 1157 ? 34.735 21.717 -51.875 1.00 69.94 1157 ILE A O 1
ATOM 9253 N N . GLN A 1 1158 ? 33.937 21.213 -49.825 1.00 56.25 1158 GLN A N 1
ATOM 9254 C CA . GLN A 1 1158 ? 35.213 20.737 -49.289 1.00 56.25 1158 GLN A CA 1
ATOM 9255 C C . GLN A 1 1158 ? 35.597 19.348 -49.805 1.00 56.25 1158 GLN A C 1
ATOM 9257 O O . GLN A 1 1158 ? 36.779 19.101 -50.024 1.00 56.25 1158 GLN A O 1
ATOM 9262 N N . ASN A 1 1159 ? 34.609 18.483 -50.062 1.00 60.59 1159 ASN A N 1
ATOM 9263 C CA . ASN A 1 1159 ? 34.860 17.090 -50.433 1.00 60.59 1159 ASN A CA 1
ATOM 9264 C C . ASN A 1 1159 ? 34.476 16.793 -51.888 1.00 60.59 1159 ASN A C 1
ATOM 9266 O O . ASN A 1 1159 ? 35.346 16.511 -52.709 1.00 60.59 1159 ASN A O 1
ATOM 9270 N N . THR A 1 1160 ? 33.191 16.843 -52.256 1.00 59.09 1160 THR A N 1
ATOM 9271 C CA . THR A 1 1160 ? 32.761 16.477 -53.620 1.00 59.09 1160 THR A CA 1
ATOM 9272 C C . THR A 1 1160 ? 31.470 17.191 -54.017 1.00 59.09 1160 THR A C 1
ATOM 9274 O O . THR A 1 1160 ? 30.523 17.238 -53.237 1.00 59.09 1160 THR A O 1
ATOM 9277 N N . LEU A 1 1161 ? 31.428 17.747 -55.236 1.00 67.88 1161 LEU A N 1
ATOM 9278 C CA . LEU A 1 1161 ? 30.200 18.226 -55.881 1.00 67.88 1161 LEU A CA 1
ATOM 9279 C C . LEU A 1 1161 ? 29.830 17.266 -57.006 1.00 67.88 1161 LEU A C 1
ATOM 9281 O O . LEU A 1 1161 ? 30.539 17.216 -58.015 1.00 67.88 1161 LEU A O 1
ATOM 9285 N N . THR A 1 1162 ? 28.702 16.580 -56.857 1.00 60.88 1162 THR A N 1
ATOM 9286 C CA . THR A 1 1162 ? 28.177 15.652 -57.863 1.00 60.88 1162 THR A CA 1
ATOM 9287 C C . THR A 1 1162 ? 26.908 16.233 -58.481 1.00 60.88 1162 THR A C 1
ATOM 9289 O O . THR A 1 1162 ? 25.906 16.439 -57.801 1.00 60.88 1162 THR A O 1
ATOM 9292 N N . LEU A 1 1163 ? 26.954 16.527 -59.781 1.00 61.69 1163 LEU A N 1
ATOM 9293 C CA . LEU A 1 1163 ? 25.833 17.020 -60.580 1.00 61.69 1163 LEU A CA 1
ATOM 9294 C C . LEU A 1 1163 ? 25.474 15.963 -61.630 1.00 61.69 1163 LEU A C 1
ATOM 9296 O O . LEU A 1 1163 ? 26.020 15.933 -62.737 1.00 61.69 1163 LEU A O 1
ATOM 9300 N N . GLY A 1 1164 ? 24.557 15.064 -61.272 1.00 68.50 1164 GLY A N 1
ATOM 9301 C CA . GLY A 1 1164 ? 24.237 13.900 -62.101 1.00 68.50 1164 GLY A CA 1
ATOM 9302 C C . GLY A 1 1164 ? 25.456 12.984 -62.261 1.00 68.50 1164 GLY A C 1
ATOM 9303 O O . GLY A 1 1164 ? 26.128 12.685 -61.284 1.00 68.50 1164 GLY A O 1
ATOM 9304 N N . LYS A 1 1165 ? 25.779 12.566 -63.493 1.00 67.06 1165 LYS A N 1
ATOM 9305 C CA . LYS A 1 1165 ? 26.964 11.732 -63.795 1.00 67.06 1165 LYS A CA 1
ATOM 9306 C C . LYS A 1 1165 ? 28.290 12.508 -63.848 1.00 67.06 1165 LYS A C 1
ATOM 9308 O O . LYS A 1 1165 ? 29.296 11.968 -64.298 1.00 67.06 1165 LYS A O 1
ATOM 9313 N N . PHE A 1 1166 ? 28.303 13.782 -63.470 1.00 58.47 1166 PHE A N 1
ATOM 9314 C CA . PHE A 1 1166 ? 29.509 14.602 -63.484 1.00 58.47 1166 PHE A CA 1
ATOM 9315 C C . PHE A 1 1166 ? 29.905 14.977 -62.061 1.00 58.47 1166 PHE A C 1
ATOM 9317 O O . PHE A 1 1166 ? 29.075 15.496 -61.317 1.00 58.47 1166 PHE A O 1
ATOM 9324 N N . PHE A 1 1167 ? 31.172 14.785 -61.698 1.00 64.19 1167 PHE A N 1
ATOM 9325 C CA . PHE A 1 1167 ? 31.713 15.296 -60.442 1.00 64.19 1167 PHE A CA 1
ATOM 9326 C C . PHE A 1 1167 ? 32.951 16.160 -60.679 1.00 64.19 1167 PHE A C 1
ATOM 9328 O O . PHE A 1 1167 ? 33.742 15.937 -61.602 1.00 64.19 1167 PHE A O 1
ATOM 9335 N N . PHE A 1 1168 ? 33.086 17.199 -59.860 1.00 63.62 1168 PHE A N 1
ATOM 9336 C CA . PHE A 1 1168 ? 34.229 18.105 -59.893 1.00 63.62 1168 PHE A CA 1
ATOM 9337 C C . PHE A 1 1168 ? 35.265 17.640 -58.868 1.00 63.62 1168 PHE A C 1
ATOM 9339 O O . PHE A 1 1168 ? 34.995 17.654 -57.670 1.00 63.62 1168 PHE A O 1
ATOM 9346 N N . SER A 1 1169 ? 36.449 17.244 -59.339 1.00 62.16 1169 SER A N 1
ATOM 9347 C CA . SER A 1 1169 ? 37.568 16.834 -58.484 1.00 62.16 1169 SER A CA 1
ATOM 9348 C C . SER A 1 1169 ? 38.637 17.931 -58.456 1.00 62.16 1169 SER A C 1
ATOM 9350 O O . SER A 1 1169 ? 39.175 18.267 -59.525 1.00 62.16 1169 SER A O 1
ATOM 9352 N N . PRO A 1 1170 ? 38.983 18.477 -57.277 1.00 58.91 1170 PRO A N 1
ATOM 9353 C CA . PRO A 1 1170 ? 40.107 19.392 -57.140 1.00 58.91 1170 PRO A CA 1
ATOM 9354 C C . PRO A 1 1170 ? 41.423 18.663 -57.437 1.00 58.91 1170 PRO A C 1
ATOM 9356 O O . PRO A 1 1170 ? 41.609 17.500 -57.077 1.00 58.91 1170 PRO A O 1
ATOM 9359 N N . ARG A 1 1171 ? 42.328 19.335 -58.148 1.00 63.97 1171 ARG A N 1
ATOM 9360 C CA . ARG A 1 1171 ? 43.673 18.850 -58.460 1.00 63.97 1171 ARG A CA 1
ATOM 9361 C C . ARG A 1 1171 ? 44.685 19.456 -57.500 1.00 63.97 1171 ARG A C 1
ATOM 9363 O O . ARG A 1 1171 ? 44.508 20.557 -56.984 1.00 63.97 1171 ARG A O 1
ATOM 9370 N N . VAL A 1 1172 ? 45.793 18.744 -57.325 1.00 60.47 1172 VAL A N 1
ATOM 9371 C CA . VAL A 1 1172 ? 46.897 19.111 -56.422 1.00 60.47 1172 VAL A CA 1
ATOM 9372 C C . VAL A 1 1172 ? 47.586 20.434 -56.809 1.00 60.47 1172 VAL A C 1
ATOM 9374 O O . VAL A 1 1172 ? 48.306 21.008 -56.001 1.00 60.47 1172 VAL A O 1
ATOM 9377 N N . ASP A 1 1173 ? 47.360 20.936 -58.029 1.00 63.72 1173 ASP A N 1
ATOM 9378 C CA . ASP A 1 1173 ? 47.864 22.219 -58.541 1.00 63.72 1173 ASP A CA 1
ATOM 9379 C C . ASP A 1 1173 ? 46.890 23.398 -58.339 1.00 63.72 1173 ASP A C 1
ATOM 9381 O O . ASP A 1 1173 ? 47.168 24.514 -58.779 1.00 63.72 1173 ASP A O 1
ATOM 9385 N N . GLY A 1 1174 ? 45.752 23.167 -57.676 1.00 60.59 1174 GLY A N 1
ATOM 9386 C CA . GLY A 1 1174 ? 44.711 24.171 -57.457 1.00 60.59 1174 GLY A CA 1
ATOM 9387 C C . GLY A 1 1174 ? 43.742 24.349 -58.633 1.00 60.59 1174 GLY A C 1
ATOM 9388 O O . GLY A 1 1174 ? 42.869 25.214 -58.565 1.00 60.59 1174 GLY A O 1
ATOM 9389 N N . GLY A 1 1175 ? 43.857 23.553 -59.703 1.00 64.25 1175 GLY A N 1
ATOM 9390 C CA . GLY A 1 1175 ? 42.847 23.469 -60.761 1.00 64.25 1175 GLY A CA 1
ATOM 9391 C C . GLY A 1 1175 ? 41.668 22.561 -60.384 1.00 64.25 1175 GLY A C 1
ATOM 9392 O O . GLY A 1 1175 ? 41.781 21.707 -59.510 1.00 64.25 1175 GLY A O 1
ATOM 9393 N N . VAL A 1 1176 ? 40.527 22.697 -61.068 1.00 61.44 1176 VAL A N 1
ATOM 9394 C CA . VAL A 1 1176 ? 39.361 21.807 -60.896 1.00 61.44 1176 VAL A CA 1
ATOM 9395 C C . VAL A 1 1176 ? 39.129 21.017 -62.185 1.00 61.44 1176 VAL A C 1
ATOM 9397 O O . VAL A 1 1176 ? 39.067 21.601 -63.268 1.00 61.44 1176 VAL A O 1
ATOM 9400 N N . SER A 1 1177 ? 38.999 19.691 -62.084 1.00 62.53 1177 SER A N 1
ATOM 9401 C CA . SER A 1 1177 ? 38.656 18.812 -63.215 1.00 62.53 1177 SER A CA 1
ATOM 9402 C C . SER A 1 1177 ? 37.195 18.385 -63.162 1.00 62.53 1177 SER A C 1
ATOM 9404 O O . SER A 1 1177 ? 36.753 17.871 -62.140 1.00 62.53 1177 SER A O 1
ATOM 9406 N N . LEU A 1 1178 ? 36.480 18.534 -64.280 1.00 65.50 1178 LEU A N 1
ATOM 9407 C CA . LEU A 1 1178 ? 35.159 17.942 -64.482 1.00 65.50 1178 LEU A CA 1
ATOM 9408 C C . LEU A 1 1178 ? 35.324 16.513 -65.011 1.00 65.50 1178 LEU A C 1
ATOM 9410 O O . LEU A 1 1178 ? 35.866 16.326 -66.103 1.00 65.50 1178 LEU A O 1
ATOM 9414 N N . VAL A 1 1179 ? 34.877 15.523 -64.241 1.00 62.44 1179 VAL A N 1
ATOM 9415 C CA . VAL A 1 1179 ? 34.971 14.099 -64.583 1.00 62.44 1179 VAL A CA 1
ATOM 9416 C C . VAL A 1 1179 ? 33.563 13.552 -64.800 1.00 62.44 1179 VAL A C 1
ATOM 9418 O O . VAL A 1 1179 ? 32.672 13.797 -63.991 1.00 62.44 1179 VAL A O 1
ATOM 9421 N N . TRP A 1 1180 ? 33.353 12.851 -65.915 1.00 65.38 1180 TRP A N 1
ATOM 9422 C CA . TRP A 1 1180 ? 32.113 12.129 -66.199 1.00 65.38 1180 TRP A CA 1
ATOM 9423 C C . TRP A 1 1180 ? 32.282 10.669 -65.795 1.00 65.38 1180 TRP A C 1
ATOM 9425 O O . TRP A 1 1180 ? 33.212 10.014 -66.266 1.00 65.38 1180 TRP A O 1
ATOM 9435 N N . GLN A 1 1181 ? 31.391 10.169 -64.948 1.00 57.25 1181 GLN A N 1
ATOM 9436 C CA . GLN A 1 1181 ? 31.334 8.761 -64.587 1.00 57.25 1181 GLN A CA 1
ATOM 9437 C C . GLN A 1 1181 ? 30.493 8.036 -65.647 1.00 57.25 1181 GLN A C 1
ATOM 9439 O O . GLN A 1 1181 ? 29.265 8.158 -65.686 1.00 57.25 1181 GLN A O 1
ATOM 9444 N N . GLY A 1 1182 ? 31.182 7.376 -66.580 1.00 54.72 1182 GLY A N 1
ATOM 9445 C CA . GLY A 1 1182 ? 30.568 6.411 -67.491 1.00 54.72 1182 GLY A CA 1
ATOM 9446 C C . GLY A 1 1182 ? 30.275 5.104 -66.772 1.00 54.72 1182 GLY A C 1
ATOM 9447 O O . GLY A 1 1182 ? 30.917 4.839 -65.761 1.00 54.72 1182 GLY A O 1
ATOM 9448 N N . ASP A 1 1183 ? 29.282 4.368 -67.277 1.00 46.28 1183 ASP A N 1
ATOM 9449 C CA . ASP A 1 1183 ? 28.830 3.088 -66.707 1.00 46.28 1183 ASP A CA 1
ATOM 9450 C C . ASP A 1 1183 ? 29.963 2.074 -66.511 1.00 46.28 1183 ASP A C 1
ATOM 9452 O O . ASP A 1 1183 ? 30.862 2.016 -67.390 1.00 46.28 1183 ASP A O 1
#

Foldseek 3Di:
DFFAFDADPVLHTDDWFKFWAAPQQHTDGTAPWAFWKWKDFQQAWTKIKTKHFQDDPRHGDPCVVVPAFQTWIAGPRVQFIWGKHWDWDDDVTIMIIIMTTGPQLVVQLPAADAFDWQPDPVQVPDPPHDCAFCADPVDLNNHPVSSLCPSVVLEEEDEEDPLRRGHGFTDTGHRGGSLRVQLVCCVVRVKGKDFDFGADPVRTTHTYIYIWHQWKAAPPPGDTHHFPQADPPPRDSRMDNIFFAAFPFEDECVAWFDPKDKDWDPQLFAFKAQEAEQDPVLLCLLLLLQLLSHSMDGDADPVNLVVFDPLLNVLVVVLVVLRCCQAFADFDDDDVVLLVLLQVVLVVCCVQPVPLDGQDPRQGHSLSLVLLLQSLVLVLCCQAPNQADDDDQDDDFQVRQLVQLAQVQQAEFEDQDPVPDDQVNVQVSSQLSSLLSGQLQKDKHWDDWDDDPQKIWGKMWIAGPVDRVRIDIHDIHIYGYYHPPVNNLVSVLSSLQSVDNDPDPGPVVLLVDDPVVNLVNLLRDHLVVLVVNLVSLVSSLVSCVVSVLCDQVVQVPPVVRCVVVPNVSSVVSNVSSVVSSVVSVVSSCSSVVVSVVSVVVSVVSNVCSNPDVSCDDPSNVSVVVVGDYDYDYDSRLDPPPDRSSRSNVSSVVSVVVVVQVSQQSNFIKMWIWTKTFLLSSDPVCVVVSVSPDQRHWHWYADPNDIDTWGWGMWMAGPVDRGIITTTTFIWTATPNGIDRSCSSSVVSVCVSCPPPPPVVCVPVPPDDPPPQCVCAVVVVCVVVVDPPPDPPFWDWDQDPQFIKTWGQDPVVRDTQLWIWGDGDFKIFTGNHVVPDTAKMAFWDWDQDPVVRDIDIDGGIDHPDDRDDDDDDPWDWDADPLRQWTATPFGTWHWDQDPPDRDTHTPDTDGDDDDDLVVLLVVLVVVCCVVVQDPPPDDDDLPDLDLVNLVVNLVVQQQGDDPNHGQWDFDQDPVRDTDTDGDVVCVPPPSSVSSVSNNVSSVVSSVCSVVVDDDPPPPDDDDQWDQDPVRRIHGNDDDDPDDPDPDDDDPVVVPDVVVVVVVVVVCCVVVVVVVVVVVVVVVVVVVVVVVVVVVVVVVVVCVVCCQAWDQDPQAIWGGGPPALWIWGQDPQWIFTGRNVHTQWTDGPNDIDGPDDDDDQWDDDDQWIWDQDPVRDIDIDGDDD

Sequence (1183 aa):
MSIKINFDSAHNPEKPTLVLATRNGTKLGQISAEDIIFNDALNSASEISFKVHKYVNGEKYELWDNIVNFKLLWIKEYDTWFQITLDISESNETTKSVIGTRLGEAELSQINLYDIQINTEDDIARDDYKITVLYNEEDPKASLLNRILEKAPHYSIKHVDATIKSIQRTFEFNNTSIYDAFQEIGEEVGCLFILDSGSDTNGNIQRTISVYDLQSYCYECGHRGEFTLKCPECGSENISEGYGEDTTIFVTADELGQDIQLSTDADSVKNCFKLVAGDDLMTSTVRNSNPNGSDYIWYISDDIKKDMSGELVDKLNQYDEEYEYYERDFVPEIELDHINGFNDLVDKYKTYNEELSKIVLPIKGYSELMNSVYKTIDFSLYLRSVLMPSIDIDDTSATEQCAKLTAAALSPVSVEDVSKISLATANSAVLLMAKVIVDSRYQIKVNESTFENQIWTGNFQVTNYSDENDTAISETITITIDDNYEAFVKQKIDKALSKEPSYDPSIIALFDMDETDFKNELKKYCLNRLTSFHDSCQACIDILIEQGIADKETWSGSDPNLYDDLYLPYYNKLRWISEEMTLREEELSVIVTLNNLFVSIQQNIQDKLNLENYLGTKLWFELSAYRREDEYNNSNYISDGLSDTELFDKAQEFIAVAEKEIYKSAELQHSISCGLNNLLTVEKFEPLIQGFRVGNWIRILIDDRIYKLRLISYEIDYGDLISLSVDFSDVMKTADGLSDEQSVISSAKSISTSYSSTKRQASQGLKSKEQLNDWAEKGLSLTTMKIVNNADNQNISWDSHGILGREYLPVTDTYDDRQIKIINRGVYLTDDNWLTSKAGIGSFTFWNPRTQKMESAYGVIADKLVGNLILSENVGIYNENNSITLDSDGLTITSVSNDNDLNYNLFTIRKHVLSESAQANEYVSRLIRDGILPETSSFDFDTQDIESINQQIEFLMDLTLNDEPLFIDVVDESGISVKELNPELSDVKGFTELQYIYSVLLNKKADIEQGTEEEDFDQYNDLLYINDNGDLVLNGSININTVSEDSSTLNDLLDPNRFTDSFTEIIQNTVNSSVENAANSLDEEYQQQIDELKTNLYDYQTSVGQYLQFNESGLTIGALTSAFSTLINNDGMYFKQADTTVAYINNNQLYIPNAVIQNTLTLGKFFFSPRVDGGVSLVWQGD

Secondary structure (DSSP, 8-state):
------B-TTSPBPPP-EEEE-TT--EEEE---EEEEEEEESSS--EEEEEEESEETTEE-TTTTT--TT-EEEETTTTEEEEEEEEEEESSSEEEEEEEEEHHHHHHTT-EE-SEEESSHHHHTSTT----BS--SS-GGGBHHHHHGGG-TT-EEEEE-TTTTT----EEESSEEHHHHHHHHHHHHTEEEEEE--B-TTSPBP-EEEEEE-SEEETTT--EES--SS-TTT--S-EEESSS-EEEEEE-TTTTEEEEEEEEE-SS--SEEEEEESSHHHHHHHHHHSTT-SSEEE---HHHHTTS-HHHHHHHHHHHHHHHHHHHT------HHHHHHHHHHHHHHTTT-TT--PPPSS--HHHHHHHHHHHHHHHHHIIIII-----------HHHHHHH--HHHH-SEE-S-GGG--HHHHHHHHHHHHHHHS-TTEEEEEEEEEEETTEEEEEEEEEESS-TT-EEEPPPEEEEEE--HHHHHHHHHHHHHTTS--SSS-HHHHHTS-HHHHHHHHTTS-HHHHHHHHHHHHHHHHHHHHTTTT-HHHHTT-SS-HIIIIIHHHHHHHHHHHHHHHHHHHHHHHHHHHHHHHHHHHHHHHHHH-HHHHH-HHHHHHHHHS--EEEEEETT---TT--HHHHHHHHHHHHHHHHHHHHHHHSPEEEEEEEEE-GGG-GGGHHHHTT--TT-EEEEEETTEEEEEEEEEEEEESS--SEEEEEE--BEEETTEEE-HHHHHHTTHHHHHHTTTHHHHTTT-SSSSTTTHHHHHHHHGGGTS---S-GGGEEEEEETTEEEEEEEETTTTEE-S-EEEEETTEEEEESSTTSS--EEEEEEEEEETTTTEEEEEEEEEES----S----SS--EE-TTSSEEEETTEEEEEEE-TTTS-EEEEEEEE-----HHHHHHHHHHHHHHTTSS-TT----SS---HHHHHHHHHHHHT-EETTEESEEEEE-TTS-EEEEE-GGGTTSTTHHHHHHHHHHHHHHHHHHHHT--------PPPSEEE-TTS-EEE-S------S-SS---TTGGG-HHHHHHHHHHHHHHHHHHHHHHHHHHHHHHHHHHHHHHHHHHHHHHHHHHHHEEEETTEEEES-TT-SEEEEEETTEEEEEETTEEEEEEETTEEE-SS---SS-EEETTEEEEE-TTS-EEEEE---